Protein AF-A0A6N6KLX8-F1 (afdb_monomer_lite)

Foldseek 3Di:
DDDDPDPPPPPPQDLQADPDLADPCLLVLADQDDLDDPDDDPVNLVSLVVSVVVLVVRVVVSVVDPLSVLCVLQLNDHFLRLLLNLVSLLSLLSCCVPPVSSVVVCCVVPVPCSVCSLVSSLSSLVSSVVSQVVCVVRPVVRVVVSQVSNNDHNVVSVVSNQVSCVVVVQADPVGDGPDDDDHGDDRDPDDDDDPVVLLVVLVVLLVPFLLDPVLVVLLVVLLVLLVVCVVLLVVLVVLLVVPLVVLVVLLVLLVVLLVLLVVLLVLLVVLLVDDDLQDQPCLSVLSVVLNVLSVVLNVLSVVLNVLSVVLNVLSVVLNVLSVVLVVLSVVLNVLSVVLVVLSVVLVVLSVVLVVCSPPCCSVCVVVSVVSSVVSNVSSVVSVVSSVVSSVSSVVSVVSSVVSVVSSVVSVVSSVVSVVSSVVSSVSSVVSNVSSVVSVVVSVVVVVLSVVLVVLLVVLVVQDDPCVLCVLLVVLVVVLVVLLVVFDQLVVLVCVVVVLVVVVVPDDDPLVVVVVVPPPPPPPPPDDDDDDDDCCPSLVSLVVLLVVLQVVLVVCCVSVVDRDPLSVLSVVLNVLSVVLSVVSVVLVVLSVVLVVLVVVLVVLSVVLVVCSVNSNHNSVVSVVSSVVSVVSSVVSVVSSPNPDCVVSSVSSVVSVVSSVVSVVVVVVVVVVVVVVVVVVVVVVVVVVVCVVVVVPPPPDDDDDDDDDDDDDDDDDDDDDDDDDDDDWDDADDDDDDDDDPDDDDFWDWGQTPPPRDIDIGGDDPDDDDDDPVRCCVVCVVVVVVVVVVVVVVVVVVVD

Structure (mmCIF, N/CA/C/O backbone):
data_AF-A0A6N6KLX8-F1
#
_entry.id   AF-A0A6N6KLX8-F1
#
loop_
_atom_site.group_PDB
_atom_site.id
_atom_site.type_symbol
_atom_site.label_atom_id
_atom_site.label_alt_id
_atom_site.label_comp_id
_atom_site.label_asym_id
_atom_site.label_entity_id
_atom_site.label_seq_id
_atom_site.pdbx_PDB_ins_code
_atom_site.Cartn_x
_atom_site.Cartn_y
_atom_site.Cartn_z
_atom_site.occupancy
_atom_site.B_iso_or_equiv
_atom_site.auth_seq_id
_atom_site.auth_comp_id
_atom_site.auth_asym_id
_atom_site.auth_atom_id
_atom_site.pdbx_PDB_model_num
ATOM 1 N N . MET A 1 1 ? 15.574 -6.626 -113.806 1.00 33.44 1 MET A N 1
ATOM 2 C CA . MET A 1 1 ? 14.851 -5.341 -113.652 1.00 33.44 1 MET A CA 1
ATOM 3 C C . MET A 1 1 ? 14.482 -5.255 -112.175 1.00 33.44 1 MET A C 1
ATOM 5 O O . MET A 1 1 ? 14.110 -6.284 -111.633 1.00 33.44 1 MET A O 1
ATOM 9 N N . PHE A 1 2 ? 14.868 -4.216 -111.428 1.00 33.41 2 PHE A N 1
ATOM 10 C CA . PHE A 1 2 ? 14.280 -2.860 -111.437 1.00 33.41 2 PHE A CA 1
ATOM 11 C C . PHE A 1 2 ? 12.757 -2.909 -111.191 1.00 33.41 2 PHE A C 1
ATOM 13 O O . PHE A 1 2 ? 12.073 -3.645 -111.890 1.00 33.41 2 PHE A O 1
ATOM 20 N N . VAL A 1 3 ? 12.183 -2.173 -110.231 1.00 31.47 3 VAL A N 1
ATOM 21 C CA . VAL A 1 3 ? 12.677 -0.958 -109.539 1.00 31.47 3 VAL A CA 1
ATOM 22 C C . VAL A 1 3 ? 12.685 -1.122 -108.010 1.00 31.47 3 VAL A C 1
ATOM 24 O O . VAL A 1 3 ? 11.775 -1.721 -107.448 1.00 31.47 3 VAL A O 1
ATOM 27 N N . ALA A 1 4 ? 13.682 -0.538 -107.336 1.00 34.62 4 ALA A N 1
ATOM 28 C CA . ALA A 1 4 ? 13.667 -0.325 -105.888 1.00 34.62 4 ALA A CA 1
ATOM 29 C C . ALA A 1 4 ? 13.266 1.128 -105.578 1.00 34.62 4 ALA A C 1
ATOM 31 O O . ALA A 1 4 ? 14.015 2.054 -105.889 1.00 34.62 4 ALA A O 1
ATOM 32 N N . SER A 1 5 ? 12.108 1.331 -104.949 1.00 30.12 5 SER A N 1
ATOM 33 C CA . SER A 1 5 ? 11.655 2.654 -104.495 1.00 30.12 5 SER A CA 1
ATOM 34 C C . SER A 1 5 ? 12.191 2.957 -103.095 1.00 30.12 5 SER A C 1
ATOM 36 O O . SER A 1 5 ? 11.465 2.869 -102.106 1.00 30.12 5 SER A O 1
ATOM 38 N N . ILE A 1 6 ? 13.480 3.294 -103.002 1.00 35.59 6 ILE A N 1
ATOM 39 C CA . ILE A 1 6 ? 14.087 3.753 -101.746 1.00 35.59 6 ILE A CA 1
ATOM 40 C C . ILE A 1 6 ? 13.623 5.188 -101.474 1.00 35.59 6 ILE A C 1
ATOM 42 O O . ILE A 1 6 ? 14.189 6.146 -101.999 1.00 35.59 6 ILE A O 1
ATOM 46 N N . VAL A 1 7 ? 12.608 5.345 -100.623 1.00 30.52 7 VAL A N 1
ATOM 47 C CA . VAL A 1 7 ? 12.273 6.650 -100.040 1.00 30.52 7 VAL A CA 1
ATOM 48 C C . VAL A 1 7 ? 13.246 6.919 -98.893 1.00 30.52 7 VAL A C 1
ATOM 50 O O . VAL A 1 7 ? 12.997 6.554 -97.745 1.00 30.52 7 VAL A O 1
ATOM 53 N N . PHE A 1 8 ? 14.373 7.560 -99.207 1.00 33.09 8 PHE A N 1
ATOM 54 C CA . PHE A 1 8 ? 15.234 8.167 -98.194 1.00 33.09 8 PHE A CA 1
ATOM 55 C C . PHE A 1 8 ? 14.492 9.340 -97.542 1.00 33.09 8 PHE A C 1
ATOM 57 O O . PHE A 1 8 ? 14.552 10.472 -98.021 1.00 33.09 8 PHE A O 1
ATOM 64 N N . SER A 1 9 ? 13.818 9.088 -96.420 1.00 27.81 9 SER A N 1
ATOM 65 C CA . SER A 1 9 ? 13.499 10.166 -95.487 1.00 27.81 9 SER A CA 1
ATOM 66 C C . SER A 1 9 ? 14.767 10.496 -94.704 1.00 27.81 9 SER A C 1
ATOM 68 O O . SER A 1 9 ? 15.123 9.807 -93.749 1.00 27.81 9 SER A O 1
ATOM 70 N N . GLN A 1 10 ? 15.495 11.525 -95.143 1.00 34.09 10 GLN A N 1
ATOM 71 C CA . GLN A 1 10 ? 16.593 12.099 -94.366 1.00 34.09 10 GLN A CA 1
ATOM 72 C C . GLN A 1 10 ? 16.021 12.924 -93.205 1.00 34.09 10 GLN A C 1
ATOM 74 O O . GLN A 1 10 ? 16.078 14.153 -93.210 1.00 34.09 10 GLN A O 1
ATOM 79 N N . THR A 1 11 ? 15.480 12.253 -92.186 1.00 36.38 11 THR A N 1
ATOM 80 C CA . THR A 1 11 ? 15.230 12.893 -90.892 1.00 36.38 11 THR A CA 1
ATOM 81 C C . THR A 1 11 ? 16.571 13.166 -90.222 1.00 36.38 11 THR A C 1
ATOM 83 O O . THR A 1 11 ? 17.059 12.372 -89.418 1.00 36.38 11 THR A O 1
ATOM 86 N N . SER A 1 12 ? 17.169 14.305 -90.569 1.00 38.12 12 SER A N 1
ATOM 87 C CA . SER A 1 12 ? 18.155 14.981 -89.733 1.00 38.12 12 SER A CA 1
ATOM 88 C C . SER A 1 12 ? 17.468 15.344 -88.417 1.00 38.12 12 SER A C 1
ATOM 90 O O . SER A 1 12 ? 16.895 16.426 -88.293 1.00 38.12 12 SER A O 1
ATOM 92 N N . THR A 1 13 ? 17.460 14.417 -87.459 1.00 53.91 13 THR A N 1
ATOM 93 C CA . THR A 1 13 ? 16.904 14.637 -86.126 1.00 53.91 13 THR A CA 1
ATOM 94 C C . THR A 1 13 ? 17.774 15.646 -85.396 1.00 53.91 13 THR A C 1
ATOM 96 O O . THR A 1 13 ? 18.815 15.300 -84.833 1.00 53.91 13 THR A O 1
ATOM 99 N N . ASP A 1 14 ? 17.325 16.902 -85.428 1.00 67.06 14 ASP A N 1
ATOM 100 C CA . ASP A 1 14 ? 17.803 17.981 -84.567 1.00 67.06 14 ASP A CA 1
ATOM 101 C C . ASP A 1 14 ? 18.065 17.429 -83.150 1.00 67.06 14 ASP A C 1
ATOM 103 O O . ASP A 1 14 ? 17.199 16.715 -82.633 1.00 67.06 14 ASP A O 1
ATOM 107 N N . PRO A 1 15 ? 19.224 17.704 -82.519 1.00 70.75 15 PRO A N 1
ATOM 108 C CA . PRO A 1 15 ? 19.523 17.259 -81.156 1.00 70.75 15 PRO A CA 1
ATOM 109 C C . PRO A 1 15 ? 18.403 17.532 -80.137 1.00 70.75 15 PRO A C 1
ATOM 111 O O . PRO A 1 15 ? 18.178 16.722 -79.244 1.00 70.75 15 PRO A O 1
ATOM 114 N N . ILE A 1 16 ? 17.636 18.614 -80.310 1.00 78.88 16 ILE A N 1
ATOM 115 C CA . ILE A 1 16 ? 16.476 18.975 -79.473 1.00 78.88 16 ILE A CA 1
ATOM 116 C C . ILE A 1 16 ? 15.359 17.913 -79.535 1.00 78.88 16 ILE A C 1
ATOM 118 O O . ILE A 1 16 ? 14.554 17.797 -78.612 1.00 78.88 16 ILE A O 1
ATOM 122 N N . CYS A 1 17 ? 15.322 17.124 -80.605 1.00 78.69 17 CYS A N 1
ATOM 123 C CA . CYS A 1 17 ? 14.313 16.120 -80.930 1.00 78.69 17 CYS A CA 1
ATOM 124 C C . CYS A 1 17 ? 14.834 14.676 -80.785 1.00 78.69 17 CYS A C 1
ATOM 126 O O . CYS A 1 17 ? 14.275 13.744 -81.373 1.00 78.69 17 CYS A O 1
ATOM 128 N N . GLN A 1 18 ? 15.927 14.472 -80.043 1.00 80.06 18 GLN A N 1
ATOM 129 C CA . GLN A 1 18 ? 16.468 13.147 -79.737 1.00 80.06 18 GLN A CA 1
ATOM 130 C C . GLN A 1 18 ? 15.997 12.692 -78.348 1.00 80.06 18 GLN A C 1
ATOM 132 O O . GLN A 1 18 ? 16.170 13.398 -77.358 1.00 80.06 18 GLN A O 1
ATOM 137 N N . GLU A 1 19 ? 15.396 11.502 -78.267 1.00 78.94 19 GLU A N 1
ATOM 138 C CA . GLU A 1 19 ? 15.151 10.829 -76.985 1.00 78.94 19 GLU A CA 1
ATOM 139 C C . GLU A 1 19 ? 16.446 10.171 -76.491 1.00 78.94 19 GLU A C 1
ATOM 141 O O . GLU A 1 19 ? 17.202 9.611 -77.286 1.00 78.94 19 GLU A O 1
ATOM 146 N N . GLY A 1 20 ? 16.676 10.192 -75.178 1.00 71.06 20 GLY A N 1
ATOM 147 C CA . GLY A 1 20 ? 17.840 9.560 -74.541 1.00 71.06 20 GLY A CA 1
ATOM 148 C C . GLY A 1 20 ? 18.471 10.396 -73.428 1.00 71.06 20 GLY A C 1
ATOM 149 O O . GLY A 1 20 ? 19.052 9.833 -72.505 1.00 71.06 20 GLY A O 1
ATOM 150 N N . ASP A 1 21 ? 18.293 11.720 -73.462 1.00 84.69 21 ASP A N 1
ATOM 151 C CA . ASP A 1 21 ? 18.719 12.613 -72.376 1.00 84.69 21 ASP A CA 1
ATOM 152 C C . ASP A 1 21 ? 17.914 12.376 -71.081 1.00 84.69 21 ASP A C 1
ATOM 154 O O . ASP A 1 21 ? 18.454 12.516 -69.989 1.00 84.69 21 ASP A O 1
ATOM 158 N N . CYS A 1 22 ? 16.642 11.974 -71.166 1.00 88.19 22 CYS A N 1
ATOM 159 C CA . CYS A 1 22 ? 15.821 11.609 -70.006 1.00 88.19 22 CYS A CA 1
ATOM 160 C C . CYS A 1 22 ? 15.142 10.244 -70.227 1.00 88.19 22 CYS A C 1
ATOM 162 O O . CYS A 1 22 ? 14.790 9.930 -71.367 1.00 88.19 22 CYS A O 1
ATOM 164 N N . PRO A 1 23 ? 14.936 9.439 -69.165 1.00 88.19 23 PRO A N 1
ATOM 165 C CA . PRO A 1 23 ? 14.336 8.110 -69.256 1.00 88.19 23 PRO A CA 1
ATOM 166 C C . PRO A 1 23 ? 12.872 8.177 -69.700 1.00 88.19 23 PRO A C 1
ATOM 168 O O . PRO A 1 23 ? 12.104 9.010 -69.216 1.00 88.19 23 PRO A O 1
ATOM 171 N N . VAL A 1 24 ? 12.469 7.263 -70.584 1.00 84.81 24 VAL A N 1
ATOM 172 C CA . VAL A 1 24 ? 11.087 7.159 -71.093 1.00 84.81 24 VAL A CA 1
ATOM 173 C C . VAL A 1 24 ? 10.108 6.692 -70.010 1.00 84.81 24 VAL A C 1
ATOM 175 O O . VAL A 1 24 ? 8.910 6.966 -70.074 1.00 84.81 24 VAL A O 1
ATOM 178 N N . GLU A 1 25 ? 10.638 6.049 -68.972 1.00 87.50 25 GLU A N 1
ATOM 179 C CA . GLU A 1 25 ? 9.971 5.598 -67.753 1.00 87.50 25 GLU A CA 1
ATOM 180 C C . GLU A 1 25 ? 9.259 6.744 -67.021 1.00 87.50 25 GLU A C 1
ATOM 182 O O . GLU A 1 25 ? 8.308 6.509 -66.278 1.00 87.50 25 GLU A O 1
ATOM 187 N N . ILE A 1 26 ? 9.652 7.996 -67.268 1.00 86.62 26 ILE A N 1
ATOM 188 C CA . ILE A 1 26 ? 9.021 9.179 -66.680 1.00 86.62 26 ILE A CA 1
ATOM 189 C C . ILE A 1 26 ? 7.566 9.392 -67.137 1.00 86.62 26 ILE A C 1
ATOM 191 O O . ILE A 1 26 ? 6.784 10.044 -66.445 1.00 86.62 26 ILE A O 1
ATOM 195 N N . PHE A 1 27 ? 7.161 8.786 -68.259 1.00 86.44 27 PHE A N 1
ATOM 196 C CA . PHE A 1 27 ? 5.758 8.727 -68.686 1.00 86.44 27 PHE A CA 1
ATOM 197 C C . PHE A 1 27 ? 4.909 7.727 -67.878 1.00 86.44 27 PHE A C 1
ATOM 199 O O . PHE A 1 27 ? 3.685 7.747 -67.990 1.00 86.44 27 PHE A O 1
ATOM 206 N N . ASN A 1 28 ? 5.519 6.891 -67.030 1.00 87.00 28 ASN A N 1
ATOM 207 C CA . ASN A 1 28 ? 4.779 6.054 -66.079 1.00 87.00 28 ASN A CA 1
ATOM 208 C C . ASN A 1 28 ? 4.235 6.875 -64.894 1.00 87.00 28 ASN A C 1
ATOM 210 O O . ASN A 1 28 ? 3.277 6.448 -64.248 1.00 87.00 28 ASN A O 1
ATOM 214 N N . ILE A 1 29 ? 4.801 8.062 -64.630 1.00 86.81 29 ILE A N 1
ATOM 215 C CA . ILE A 1 29 ? 4.322 8.998 -63.605 1.00 86.81 29 ILE A CA 1
ATOM 216 C C . ILE A 1 29 ? 3.073 9.717 -64.133 1.00 86.81 29 ILE A C 1
ATOM 218 O O . ILE A 1 29 ? 3.137 10.787 -64.754 1.00 86.81 29 ILE A O 1
ATOM 222 N N . LYS A 1 30 ? 1.919 9.085 -63.900 1.00 78.38 30 LYS A N 1
ATOM 223 C CA . LYS A 1 30 ? 0.593 9.611 -64.235 1.00 78.38 30 LYS A CA 1
ATOM 224 C C . LYS A 1 30 ? 0.195 10.678 -63.224 1.00 78.38 30 LYS A C 1
ATOM 226 O O . LYS A 1 30 ? -0.088 10.370 -62.073 1.00 78.38 30 LYS A O 1
ATOM 231 N N . LEU A 1 31 ? 0.148 11.920 -63.689 1.00 79.56 31 LEU A N 1
ATOM 232 C CA . LEU A 1 31 ? -0.291 13.077 -62.920 1.00 79.56 31 LEU A CA 1
ATOM 233 C C . LEU A 1 31 ? -1.295 13.818 -63.806 1.00 79.56 31 LEU A C 1
ATOM 235 O O . LEU A 1 31 ? -0.913 14.616 -64.658 1.00 79.56 31 LEU A O 1
ATOM 239 N N . ASN A 1 32 ? -2.565 13.425 -63.687 1.00 66.69 32 ASN A N 1
ATOM 240 C CA . ASN A 1 32 ? -3.643 13.780 -64.624 1.00 66.69 32 ASN A CA 1
ATOM 241 C C . ASN A 1 32 ? -4.604 14.844 -64.061 1.00 66.69 32 ASN A C 1
ATOM 243 O O . ASN A 1 32 ? -5.627 15.147 -64.672 1.00 66.69 32 ASN A O 1
ATOM 247 N N . GLU A 1 33 ? -4.325 15.342 -62.862 1.00 70.44 33 GLU A N 1
ATOM 248 C CA . GLU A 1 33 ? -5.213 16.225 -62.115 1.00 70.44 33 GLU A CA 1
ATOM 249 C C . GLU A 1 33 ? -5.101 17.689 -62.577 1.00 70.44 33 GLU A C 1
ATOM 251 O O . GLU A 1 33 ? -4.043 18.105 -63.061 1.00 70.44 33 GLU A O 1
ATOM 256 N N . PRO A 1 34 ? -6.153 18.514 -62.401 1.00 66.31 34 PRO A N 1
ATOM 257 C CA . PRO A 1 34 ? -6.061 19.948 -62.658 1.00 66.31 34 PRO A CA 1
ATOM 258 C C . PRO A 1 34 ? -5.027 20.617 -61.739 1.00 66.31 34 PRO A C 1
ATOM 260 O O . PRO A 1 34 ? -4.861 20.239 -60.579 1.00 66.31 34 PRO A O 1
ATOM 263 N N . ILE A 1 35 ? -4.347 21.646 -62.249 1.00 65.81 35 ILE A N 1
ATOM 264 C CA . ILE A 1 35 ? -3.320 22.395 -61.498 1.00 65.81 35 ILE A CA 1
ATOM 265 C C . ILE A 1 35 ? -3.940 23.263 -60.399 1.00 65.81 35 ILE A C 1
ATOM 267 O O . ILE A 1 35 ? -3.389 23.376 -59.311 1.00 65.81 35 ILE A O 1
ATOM 271 N N . GLN A 1 36 ? -5.109 23.841 -60.667 1.00 68.50 36 GLN A N 1
ATOM 272 C CA . GLN A 1 36 ? -5.925 24.534 -59.675 1.00 68.50 36 GLN A CA 1
ATOM 273 C C . GLN A 1 36 ? -7.191 23.692 -59.437 1.00 68.50 36 GLN A C 1
ATOM 275 O O . GLN A 1 36 ? -8.154 23.833 -60.193 1.00 68.50 36 GLN A O 1
ATOM 280 N N . PRO A 1 37 ? -7.190 22.760 -58.465 1.00 74.00 37 PRO A N 1
ATOM 281 C CA . PRO A 1 37 ? -8.407 22.076 -58.047 1.00 74.00 37 PRO A CA 1
ATOM 282 C C . PRO A 1 37 ? -9.300 23.033 -57.240 1.00 74.00 37 PRO A C 1
ATOM 284 O O . PRO A 1 37 ? -8.802 23.945 -56.581 1.00 74.00 37 PRO A O 1
ATOM 287 N N . GLU A 1 38 ? -10.617 22.808 -57.240 1.00 72.62 38 GLU A N 1
ATOM 288 C CA . GLU A 1 38 ? -11.551 23.601 -56.419 1.00 72.62 38 GLU A CA 1
ATOM 289 C C . GLU A 1 38 ? -11.295 23.418 -54.911 1.00 72.62 38 GLU A C 1
ATOM 291 O O . GLU A 1 38 ? -11.496 24.343 -54.125 1.00 72.62 38 GLU A O 1
ATOM 296 N N . GLN A 1 39 ? -10.814 22.233 -54.512 1.00 77.44 39 GLN A N 1
ATOM 297 C CA . GLN A 1 39 ? -10.342 21.903 -53.166 1.00 77.44 39 GLN A CA 1
ATOM 298 C C . GLN A 1 39 ? -9.177 20.906 -53.252 1.00 77.44 39 GLN A C 1
ATOM 300 O O . GLN A 1 39 ? -9.191 20.006 -54.092 1.00 77.44 39 GLN A O 1
ATOM 305 N N . TYR A 1 40 ? -8.186 21.026 -52.365 1.00 83.81 40 TYR A N 1
ATOM 306 C CA . TYR A 1 40 ? -7.125 20.022 -52.224 1.00 83.81 40 TYR A CA 1
ATOM 307 C C . TYR A 1 40 ? -7.670 18.827 -51.436 1.00 83.81 40 TYR A C 1
ATOM 309 O O . TYR A 1 40 ? -8.051 18.971 -50.275 1.00 83.81 40 TYR A O 1
ATOM 317 N N . THR A 1 41 ? -7.748 17.659 -52.075 1.00 86.69 41 THR A N 1
ATOM 318 C CA . THR A 1 41 ? -8.243 16.421 -51.458 1.00 86.69 41 THR A CA 1
ATOM 319 C C . THR A 1 41 ? -7.088 15.561 -50.945 1.00 86.69 41 THR A C 1
ATOM 321 O O . THR A 1 41 ? -5.984 15.599 -51.486 1.00 86.69 41 THR A O 1
ATOM 324 N N . ALA A 1 42 ? -7.345 14.719 -49.941 1.00 86.62 42 ALA A N 1
ATOM 325 C CA . ALA A 1 42 ? -6.346 13.766 -49.450 1.00 86.62 42 ALA A CA 1
ATOM 326 C C . ALA A 1 42 ? -5.887 12.773 -50.543 1.00 86.62 42 ALA A C 1
ATOM 328 O O . ALA A 1 42 ? -4.727 12.368 -50.559 1.00 86.62 42 ALA A O 1
ATOM 329 N N . GLU A 1 43 ? -6.777 12.424 -51.482 1.00 87.75 43 GLU A N 1
ATOM 330 C CA . GLU A 1 43 ? -6.465 11.596 -52.656 1.00 87.75 43 GLU A CA 1
ATOM 331 C C . GLU A 1 43 ? -5.445 12.284 -53.577 1.00 87.75 43 GLU A C 1
ATOM 333 O O . GLU A 1 43 ? -4.421 11.682 -53.898 1.00 87.75 43 GLU A O 1
ATOM 338 N N . ARG A 1 44 ? -5.653 13.571 -53.900 1.00 88.19 44 ARG A N 1
ATOM 339 C CA . ARG A 1 44 ? -4.664 14.403 -54.604 1.00 88.19 44 ARG A CA 1
ATOM 340 C C . ARG A 1 44 ? -3.335 14.431 -53.864 1.00 88.19 44 ARG A C 1
ATOM 342 O O . ARG A 1 44 ? -2.293 14.149 -54.454 1.00 88.19 44 ARG A O 1
ATOM 349 N N . THR A 1 45 ? -3.368 14.778 -52.576 1.00 90.00 45 THR A N 1
ATOM 350 C CA . THR A 1 45 ? -2.162 14.878 -51.751 1.00 90.00 45 THR A CA 1
ATOM 351 C C . THR A 1 45 ? -1.362 13.573 -51.822 1.00 90.00 45 THR A C 1
ATOM 353 O O . THR A 1 45 ? -0.145 13.613 -51.983 1.00 90.00 45 THR A O 1
ATOM 356 N N . GLU A 1 46 ? -2.020 12.413 -51.752 1.00 91.38 46 GLU A N 1
ATOM 357 C CA . GLU A 1 46 ? -1.352 11.113 -51.837 1.00 91.38 46 GLU A CA 1
ATOM 358 C C . GLU A 1 46 ? -0.837 10.794 -53.250 1.00 91.38 46 GLU A C 1
ATOM 360 O O . GLU A 1 46 ? 0.318 10.391 -53.391 1.00 91.38 46 GLU A O 1
ATOM 365 N N . ASN A 1 47 ? -1.618 11.061 -54.303 1.00 88.88 47 ASN A N 1
ATOM 366 C CA . ASN A 1 47 ? -1.171 10.916 -55.694 1.00 88.88 47 ASN A CA 1
ATOM 367 C C . ASN A 1 47 ? 0.110 11.725 -55.964 1.00 88.88 47 ASN A C 1
ATOM 369 O O . ASN A 1 47 ? 1.057 11.207 -56.562 1.00 88.88 47 ASN A O 1
ATOM 373 N N . PHE A 1 48 ? 0.181 12.966 -55.469 1.00 91.50 48 PHE A N 1
ATOM 374 C CA . PHE A 1 48 ? 1.371 13.810 -55.581 1.00 91.50 48 PHE A CA 1
ATOM 375 C C . PHE A 1 48 ? 2.565 13.273 -54.775 1.00 91.50 48 PHE A C 1
ATOM 377 O O . PHE A 1 48 ? 3.680 13.304 -55.297 1.00 91.50 48 PHE A O 1
ATOM 384 N N . LYS A 1 49 ? 2.377 12.718 -53.563 1.00 92.62 49 LYS A N 1
ATOM 385 C CA . LYS A 1 49 ? 3.466 12.047 -52.813 1.00 92.62 49 LYS A CA 1
ATOM 386 C C . LYS A 1 49 ? 4.039 10.861 -53.582 1.00 92.62 49 LYS A C 1
ATOM 388 O O . LYS A 1 49 ? 5.252 10.777 -53.763 1.00 92.62 49 LYS A O 1
ATOM 393 N N . GLN A 1 50 ? 3.178 9.959 -54.055 1.00 91.06 50 GLN A N 1
ATOM 394 C CA . GLN A 1 50 ? 3.605 8.748 -54.761 1.00 91.06 50 GLN A CA 1
ATOM 395 C C . GLN A 1 50 ? 4.299 9.098 -56.087 1.00 91.06 50 GLN A C 1
ATOM 397 O O . GLN A 1 50 ? 5.372 8.572 -56.390 1.00 91.06 50 GLN A O 1
ATOM 402 N N . ALA A 1 51 ? 3.753 10.057 -56.842 1.00 90.69 51 ALA A N 1
ATOM 403 C CA . ALA A 1 51 ? 4.386 10.584 -58.047 1.00 90.69 51 ALA A CA 1
ATOM 404 C C . ALA A 1 51 ? 5.748 11.244 -57.753 1.00 90.69 51 ALA A C 1
ATOM 406 O O . ALA A 1 51 ? 6.705 11.035 -58.504 1.00 90.69 51 ALA A O 1
ATOM 407 N N . TYR A 1 52 ? 5.857 12.002 -56.655 1.00 92.50 52 TYR A N 1
ATOM 408 C CA . TYR A 1 52 ? 7.100 12.650 -56.242 1.00 92.50 52 TYR A CA 1
ATOM 409 C C . TYR A 1 52 ? 8.179 11.640 -55.841 1.00 92.50 52 TYR A C 1
ATOM 411 O O . TYR A 1 52 ? 9.318 11.793 -56.270 1.00 92.50 52 TYR A O 1
ATOM 419 N N . LEU A 1 53 ? 7.851 10.589 -55.082 1.00 91.06 53 LEU A N 1
ATOM 420 C CA . LEU A 1 53 ? 8.822 9.565 -54.672 1.00 91.06 53 LEU A CA 1
ATOM 421 C C . LEU A 1 53 ? 9.453 8.853 -55.883 1.00 91.06 53 LEU A C 1
ATOM 423 O O . LEU A 1 53 ? 10.674 8.700 -55.948 1.00 91.06 53 LEU A O 1
ATOM 427 N N . VAL A 1 54 ? 8.645 8.497 -56.889 1.00 90.81 54 VAL A N 1
ATOM 428 C CA . VAL A 1 54 ? 9.149 7.910 -58.146 1.00 90.81 54 VAL A CA 1
ATOM 429 C C . VAL A 1 54 ? 9.990 8.926 -58.932 1.00 90.81 54 VAL A C 1
ATOM 431 O O . VAL A 1 54 ? 11.053 8.582 -59.454 1.00 90.81 54 VAL A O 1
ATOM 434 N N . PHE A 1 55 ? 9.572 10.195 -58.977 1.00 92.25 55 PHE A N 1
ATOM 435 C CA . PHE A 1 55 ? 10.347 11.263 -59.613 1.00 92.25 55 PHE A CA 1
ATOM 436 C C . PHE A 1 55 ? 11.689 11.528 -58.905 1.00 92.25 55 PHE A C 1
ATOM 438 O O . PHE A 1 55 ? 12.702 11.712 -59.576 1.00 92.25 55 PHE A O 1
ATOM 445 N N . ARG A 1 56 ? 11.725 11.496 -57.565 1.00 90.69 56 ARG A N 1
ATOM 446 C CA . ARG A 1 56 ? 12.923 11.678 -56.725 1.00 90.69 56 ARG A CA 1
ATOM 447 C C . ARG A 1 56 ? 13.976 10.614 -57.037 1.00 90.69 56 ARG A C 1
ATOM 449 O O . ARG A 1 56 ? 15.137 10.963 -57.237 1.00 90.69 56 ARG A O 1
ATOM 456 N N . ALA A 1 57 ? 13.566 9.351 -57.178 1.00 88.44 57 ALA A N 1
ATOM 457 C CA . ALA A 1 57 ? 14.451 8.255 -57.578 1.00 88.44 57 ALA A CA 1
ATOM 458 C C . ALA A 1 57 ? 15.043 8.460 -58.989 1.00 88.44 57 ALA A C 1
ATOM 460 O O . ALA A 1 57 ? 16.261 8.400 -59.163 1.00 88.44 57 ALA A O 1
ATOM 461 N N . ILE A 1 58 ? 14.203 8.787 -59.982 1.00 89.44 58 ILE A N 1
ATOM 462 C CA . ILE A 1 58 ? 14.645 9.083 -61.360 1.00 89.44 58 ILE A CA 1
ATOM 463 C C . ILE A 1 58 ? 15.615 10.277 -61.390 1.00 89.44 58 ILE A C 1
ATOM 465 O O . ILE A 1 58 ? 16.655 10.233 -62.052 1.00 89.44 58 ILE A O 1
ATOM 469 N N . LYS A 1 59 ? 15.296 11.345 -60.653 1.00 89.56 59 LYS A N 1
ATOM 470 C CA . LYS A 1 59 ? 16.122 12.551 -60.545 1.00 89.56 59 LYS A CA 1
ATOM 471 C C . LYS A 1 59 ? 17.477 12.260 -59.898 1.00 89.56 59 LYS A C 1
ATOM 473 O O . LYS A 1 59 ? 18.483 12.748 -60.405 1.00 89.56 59 LYS A O 1
ATOM 478 N N . ALA A 1 60 ? 17.524 11.451 -58.840 1.00 87.31 60 ALA A N 1
ATOM 479 C CA . ALA A 1 60 ? 18.775 11.053 -58.199 1.00 87.31 60 ALA A CA 1
ATOM 480 C C . ALA A 1 60 ? 19.688 10.284 -59.173 1.00 87.31 60 ALA A C 1
ATOM 482 O O . ALA A 1 60 ? 20.864 10.625 -59.308 1.00 87.31 60 ALA A O 1
ATOM 483 N N . GLU A 1 61 ? 19.146 9.316 -59.923 1.00 87.06 61 GLU A N 1
ATOM 484 C CA . GLU A 1 61 ? 19.911 8.572 -60.934 1.00 87.06 61 GLU A CA 1
ATOM 485 C C . GLU A 1 61 ? 20.459 9.503 -62.032 1.00 87.06 61 GLU A C 1
ATOM 487 O O . GLU A 1 61 ? 21.648 9.453 -62.362 1.00 87.06 61 GLU A O 1
ATOM 492 N N . LEU A 1 62 ? 19.623 10.406 -62.560 1.00 86.62 62 LEU A N 1
ATOM 493 C CA . LEU A 1 62 ? 20.025 11.418 -63.544 1.00 86.62 62 LEU A CA 1
ATOM 494 C C . LEU A 1 62 ? 21.108 12.363 -63.010 1.00 86.62 62 LEU A C 1
ATOM 496 O O . LEU A 1 62 ? 22.070 12.658 -63.718 1.00 86.62 62 LEU A O 1
ATOM 500 N N . GLN A 1 63 ? 21.014 12.784 -61.748 1.00 83.38 63 GLN A N 1
ATOM 501 C CA . GLN A 1 63 ? 22.004 13.653 -61.113 1.00 83.38 63 GLN A CA 1
ATOM 502 C C . GLN A 1 63 ? 23.368 12.978 -60.899 1.00 83.38 63 GLN A C 1
ATOM 504 O O . GLN A 1 63 ? 24.364 13.688 -60.763 1.00 83.38 63 GLN A O 1
ATOM 509 N N . THR A 1 64 ? 23.485 11.645 -60.956 1.00 78.06 64 THR A N 1
ATOM 510 C CA . THR A 1 64 ? 24.814 11.003 -61.021 1.00 78.06 64 THR A CA 1
ATOM 511 C C . THR A 1 64 ? 25.517 11.292 -62.356 1.00 78.06 64 THR A C 1
ATOM 513 O O . THR A 1 64 ? 26.726 11.554 -62.390 1.00 78.06 64 THR A O 1
ATOM 516 N N . LYS A 1 65 ? 24.764 11.335 -63.462 1.00 82.62 65 LYS A N 1
ATOM 517 C CA . LYS A 1 65 ? 25.275 11.411 -64.837 1.00 82.62 65 LYS A CA 1
ATOM 518 C C . LYS A 1 65 ? 25.821 12.817 -65.117 1.00 82.62 65 LYS A C 1
ATOM 520 O O . LYS A 1 65 ? 25.108 13.815 -65.037 1.00 82.62 65 LYS A O 1
ATOM 525 N N . LEU A 1 66 ? 27.122 12.914 -65.402 1.00 76.38 66 LEU A N 1
ATOM 526 C CA . LEU A 1 66 ? 27.806 14.210 -65.528 1.00 76.38 66 LEU A CA 1
ATOM 527 C C . LEU A 1 66 ? 27.417 14.960 -66.813 1.00 76.38 66 LEU A C 1
ATOM 529 O O . LEU A 1 66 ? 27.101 16.140 -66.742 1.00 76.38 66 LEU A O 1
ATOM 533 N N . ASP A 1 67 ? 27.358 14.258 -67.948 1.00 78.19 67 ASP A N 1
ATOM 534 C CA . ASP A 1 67 ? 26.877 14.798 -69.232 1.00 78.19 67 ASP A CA 1
ATOM 535 C C . ASP A 1 67 ? 25.446 15.353 -69.121 1.00 78.19 67 ASP A C 1
ATOM 537 O O . ASP A 1 67 ? 25.161 16.461 -69.574 1.00 78.19 67 ASP A O 1
ATOM 541 N N . TRP A 1 68 ? 24.568 14.634 -68.411 1.00 87.38 68 TRP A N 1
ATOM 542 C CA . TRP A 1 68 ? 23.208 15.094 -68.137 1.00 87.38 68 TRP A CA 1
ATOM 543 C C . TRP A 1 68 ? 23.186 16.398 -67.338 1.00 87.38 68 TRP A C 1
ATOM 545 O O . TRP A 1 68 ? 22.481 17.328 -67.715 1.00 87.38 68 TRP A O 1
ATOM 555 N N . ARG A 1 69 ? 23.988 16.502 -66.268 1.00 83.44 69 ARG A N 1
ATOM 556 C CA . ARG A 1 69 ? 24.108 17.735 -65.470 1.00 83.44 69 ARG A CA 1
ATOM 557 C C . ARG A 1 69 ? 24.640 18.910 -66.290 1.00 83.44 69 ARG A C 1
ATOM 559 O O . ARG A 1 69 ? 24.068 19.996 -66.215 1.00 83.44 69 ARG A O 1
ATOM 566 N N . ASP A 1 70 ? 25.678 18.689 -67.095 1.00 80.88 70 ASP A N 1
ATOM 567 C CA . ASP A 1 70 ? 26.263 19.726 -67.952 1.00 80.88 70 ASP A CA 1
ATOM 568 C C . ASP A 1 70 ? 25.223 20.248 -68.975 1.00 80.88 70 ASP A C 1
ATOM 570 O O . ASP A 1 70 ? 25.063 21.460 -69.139 1.00 80.88 70 ASP A O 1
ATOM 574 N N . LYS A 1 71 ? 24.437 19.356 -69.604 1.00 84.56 71 LYS A N 1
ATOM 575 C CA . LYS A 1 71 ? 23.326 19.721 -70.509 1.00 84.56 71 LYS A CA 1
ATOM 576 C C . LYS A 1 71 ? 22.130 20.359 -69.792 1.00 84.56 71 LYS A C 1
ATOM 578 O O . LYS A 1 71 ? 21.502 21.267 -70.341 1.00 84.56 71 LYS A O 1
ATOM 583 N N . TYR A 1 72 ? 21.794 19.891 -68.588 1.00 87.38 72 TYR A N 1
ATOM 584 C CA . TYR A 1 72 ? 20.710 20.410 -67.747 1.00 87.38 72 TYR A CA 1
ATOM 585 C C . TYR A 1 72 ? 20.971 21.876 -67.389 1.00 87.38 72 TYR A C 1
ATOM 587 O O . TYR A 1 72 ? 20.103 22.724 -67.591 1.00 87.38 72 TYR A O 1
ATOM 595 N N . ASP A 1 73 ? 22.189 22.206 -66.957 1.00 81.94 73 ASP A N 1
ATOM 596 C CA . ASP A 1 73 ? 22.595 23.577 -66.627 1.00 81.94 73 ASP A CA 1
ATOM 597 C C . ASP A 1 73 ? 22.762 24.490 -67.855 1.00 81.94 73 ASP A C 1
ATOM 599 O O . ASP A 1 73 ? 22.566 25.704 -67.750 1.00 81.94 73 ASP A O 1
ATOM 603 N N . ALA A 1 74 ? 23.059 23.926 -69.027 1.00 83.50 74 ALA A N 1
ATOM 604 C CA . ALA A 1 74 ? 23.076 24.647 -70.304 1.00 83.50 74 ALA A CA 1
ATOM 605 C C . ALA A 1 74 ? 21.691 24.764 -70.984 1.00 83.50 74 ALA A C 1
ATOM 607 O O . ALA A 1 74 ? 21.559 25.391 -72.034 1.00 83.50 74 ALA A O 1
ATOM 608 N N . PHE A 1 75 ? 20.648 24.158 -70.402 1.00 85.62 75 PHE A N 1
ATOM 609 C CA . PHE A 1 75 ? 19.271 24.079 -70.921 1.00 85.62 75 PHE A CA 1
ATOM 610 C C . PHE A 1 75 ? 19.188 23.382 -72.305 1.00 85.62 75 PHE A C 1
ATOM 612 O O . PHE A 1 75 ? 18.301 23.664 -73.125 1.00 85.62 75 PHE A O 1
ATOM 619 N N . GLN A 1 76 ? 20.120 22.462 -72.571 1.00 85.12 76 GLN A N 1
ATOM 620 C CA . GLN A 1 76 ? 20.282 21.770 -73.855 1.00 85.12 76 GLN A CA 1
ATOM 621 C C . GLN A 1 76 ? 19.590 20.403 -73.935 1.00 85.12 76 GLN A C 1
ATOM 623 O O . GLN A 1 76 ? 19.507 19.867 -75.034 1.00 85.12 76 GLN A O 1
ATOM 628 N N . LEU A 1 77 ? 19.051 19.875 -72.826 1.00 88.19 77 LEU A N 1
ATOM 629 C CA . LEU A 1 77 ? 18.322 18.597 -72.831 1.00 88.19 77 LEU A CA 1
ATOM 630 C C . LEU A 1 77 ? 17.184 18.578 -73.869 1.00 88.19 77 LEU A C 1
ATOM 632 O O . LEU A 1 77 ? 16.346 19.491 -73.877 1.00 88.19 77 LEU A O 1
ATOM 636 N N . GLY A 1 78 ? 17.157 17.532 -74.698 1.00 88.00 78 GLY A N 1
ATOM 637 C CA . GLY A 1 78 ? 16.173 17.312 -75.765 1.00 88.00 78 GLY A CA 1
ATOM 638 C C . GLY A 1 78 ? 15.115 16.238 -75.466 1.00 88.00 78 GLY A C 1
ATOM 639 O O . GLY A 1 78 ? 15.156 15.549 -74.448 1.00 88.00 78 GLY A O 1
ATOM 640 N N . GLY A 1 79 ? 14.155 16.093 -76.381 1.00 89.56 79 GLY A N 1
ATOM 641 C CA . GLY A 1 79 ? 13.163 15.014 -76.391 1.00 89.56 79 GLY A CA 1
ATOM 642 C C . GLY A 1 79 ? 11.912 15.245 -75.532 1.00 89.56 79 GLY A C 1
ATOM 643 O O . GLY A 1 79 ? 11.878 16.034 -74.580 1.00 89.56 79 GLY A O 1
ATOM 644 N N . ALA A 1 80 ? 10.855 14.501 -75.858 1.00 87.88 80 ALA A N 1
ATOM 645 C CA . ALA A 1 80 ? 9.585 14.496 -75.142 1.00 87.88 80 ALA A CA 1
ATOM 646 C C . ALA A 1 80 ? 9.745 14.005 -73.697 1.00 87.88 80 ALA A C 1
ATOM 648 O O . ALA A 1 80 ? 9.047 14.499 -72.809 1.00 87.88 80 ALA A O 1
ATOM 649 N N . SER A 1 81 ? 10.677 13.081 -73.435 1.00 89.69 81 SER A N 1
ATOM 650 C CA . SER A 1 81 ? 10.948 12.591 -72.076 1.00 89.69 81 SER A CA 1
ATOM 651 C C . SER A 1 81 ? 11.521 13.691 -71.173 1.00 89.69 81 SER A C 1
ATOM 653 O O . SER A 1 81 ? 11.115 13.804 -70.017 1.00 89.69 81 SER A O 1
ATOM 655 N N . CYS A 1 82 ? 12.387 14.577 -71.687 1.00 91.19 82 CYS A N 1
ATOM 656 C CA . CYS A 1 82 ? 12.857 15.729 -70.908 1.00 91.19 82 CYS A CA 1
ATOM 657 C C . CYS A 1 82 ? 11.818 16.852 -70.819 1.00 91.19 82 CYS A C 1
ATOM 659 O O . CYS A 1 82 ? 11.725 17.509 -69.782 1.00 91.19 82 CYS A O 1
ATOM 661 N N . LEU A 1 83 ? 10.968 17.037 -71.836 1.00 89.62 83 LEU A N 1
ATOM 662 C CA . LEU A 1 83 ? 9.809 17.925 -71.708 1.00 89.62 83 LEU A CA 1
ATOM 663 C C . LEU A 1 83 ? 8.879 17.454 -70.575 1.00 89.62 83 LEU A C 1
ATOM 665 O O . LEU A 1 83 ? 8.439 18.270 -69.766 1.00 89.62 83 LEU A O 1
ATOM 669 N N . ARG A 1 84 ? 8.661 16.136 -70.451 1.00 88.75 84 ARG A N 1
ATOM 670 C CA . ARG A 1 84 ? 7.905 15.532 -69.345 1.00 88.75 84 ARG A CA 1
ATOM 671 C C . ARG A 1 84 ? 8.612 15.656 -67.990 1.00 88.75 84 ARG A C 1
ATOM 673 O O . ARG A 1 84 ? 7.941 15.934 -66.999 1.00 88.75 84 ARG A O 1
ATOM 680 N N . TYR A 1 85 ? 9.939 15.512 -67.941 1.00 91.62 85 TYR A N 1
ATOM 681 C CA . TYR A 1 85 ? 10.731 15.769 -66.730 1.00 91.62 85 TYR A CA 1
ATOM 682 C C . TYR A 1 85 ? 10.470 17.181 -66.189 1.00 91.62 85 TYR A C 1
ATOM 684 O O . TYR A 1 85 ? 10.109 17.349 -65.023 1.00 91.62 85 TYR A O 1
ATOM 692 N N . TYR A 1 86 ? 10.591 18.194 -67.051 1.00 91.62 86 TYR A N 1
ATOM 693 C CA . TYR A 1 86 ? 10.425 19.586 -66.644 1.00 91.62 86 TYR A CA 1
ATOM 694 C C . TYR A 1 86 ? 8.986 19.921 -66.215 1.00 91.62 86 TYR A C 1
ATOM 696 O O . TYR A 1 86 ? 8.809 20.689 -65.271 1.00 91.62 86 TYR A O 1
ATOM 704 N N . GLN A 1 87 ? 7.970 19.325 -66.856 1.00 88.56 87 GLN A N 1
ATOM 705 C CA . GLN A 1 87 ? 6.564 19.436 -66.432 1.00 88.56 87 GLN A CA 1
ATOM 706 C C . GLN A 1 87 ? 6.338 18.901 -65.011 1.00 88.56 87 GLN A C 1
ATOM 708 O O . GLN A 1 87 ? 5.667 19.546 -64.215 1.00 88.56 87 GLN A O 1
ATOM 713 N N . LEU A 1 88 ? 6.883 17.725 -64.686 1.00 90.19 88 LEU A N 1
ATOM 714 C CA . LEU A 1 88 ? 6.689 17.108 -63.371 1.00 90.19 88 LEU A CA 1
ATOM 715 C C . LEU A 1 88 ? 7.369 17.907 -62.257 1.00 90.19 88 LEU A C 1
ATOM 717 O O . LEU A 1 88 ? 6.744 18.188 -61.241 1.00 90.19 88 LEU A O 1
ATOM 721 N N . GLU A 1 89 ? 8.620 18.331 -62.454 1.00 91.44 89 GLU A N 1
ATOM 722 C CA . GLU A 1 89 ? 9.330 19.137 -61.451 1.00 91.44 89 GLU A CA 1
ATOM 723 C C . GLU A 1 89 ? 8.660 20.500 -61.215 1.00 91.44 89 GLU A C 1
ATOM 725 O O . GLU A 1 89 ? 8.627 20.998 -60.090 1.00 91.44 89 GLU A O 1
ATOM 730 N N . SER A 1 90 ? 8.088 21.076 -62.274 1.00 91.19 90 SER A N 1
ATOM 731 C CA . SER A 1 90 ? 7.257 22.276 -62.214 1.00 91.19 90 SER A CA 1
ATOM 732 C C . SER A 1 90 ? 5.998 22.060 -61.365 1.00 91.19 90 SER A C 1
ATOM 734 O O . SER A 1 90 ? 5.775 22.803 -60.405 1.00 91.19 90 SER A O 1
ATOM 736 N N . ALA A 1 91 ? 5.248 20.987 -61.638 1.00 89.88 91 ALA A N 1
ATOM 737 C CA . ALA A 1 91 ? 4.031 20.632 -60.913 1.00 89.88 91 ALA A CA 1
ATOM 738 C C . ALA A 1 91 ? 4.288 20.333 -59.428 1.00 89.88 91 ALA A C 1
ATOM 740 O O . ALA A 1 91 ? 3.533 20.794 -58.576 1.00 89.88 91 ALA A O 1
ATOM 741 N N . PHE A 1 92 ? 5.378 19.633 -59.081 1.00 92.12 92 PHE A N 1
ATOM 742 C CA . PHE A 1 92 ? 5.754 19.422 -57.675 1.00 92.12 92 PHE A CA 1
ATOM 743 C C . PHE A 1 92 ? 6.150 20.730 -56.978 1.00 92.12 92 PHE A C 1
ATOM 745 O O . PHE A 1 92 ? 5.801 20.931 -55.816 1.00 92.12 92 PHE A O 1
ATOM 752 N N . GLY A 1 93 ? 6.829 21.645 -57.679 1.00 91.94 93 GLY A N 1
ATOM 753 C CA . GLY A 1 93 ? 7.127 22.981 -57.161 1.00 91.94 93 GLY A CA 1
ATOM 754 C C . GLY A 1 93 ? 5.869 23.816 -56.898 1.00 91.94 93 GLY A C 1
ATOM 755 O O . GLY A 1 93 ? 5.803 24.516 -55.886 1.00 91.94 93 GLY A O 1
ATOM 756 N N . HIS A 1 94 ? 4.867 23.729 -57.780 1.00 90.69 94 HIS A N 1
ATOM 757 C CA . HIS A 1 94 ? 3.579 24.419 -57.633 1.00 90.69 94 HIS A CA 1
ATOM 758 C C . HIS A 1 94 ? 2.720 23.810 -56.518 1.00 90.69 94 HIS A C 1
ATOM 760 O O . HIS A 1 94 ? 2.265 24.545 -55.644 1.00 90.69 94 HIS A O 1
ATOM 766 N N . GLU A 1 95 ? 2.600 22.483 -56.451 1.00 91.19 95 GLU A N 1
ATOM 767 C CA . GLU A 1 95 ? 1.875 21.804 -55.369 1.00 91.19 95 GLU A CA 1
ATOM 768 C C . GLU A 1 95 ? 2.518 22.094 -54.001 1.00 91.19 95 GLU A C 1
ATOM 770 O O . GLU A 1 95 ? 1.814 22.416 -53.048 1.00 91.19 95 GLU A O 1
ATOM 775 N N . PHE A 1 96 ? 3.854 22.096 -53.898 1.00 93.38 96 PHE A N 1
ATOM 776 C CA . PHE A 1 96 ? 4.583 22.463 -52.671 1.00 93.38 96 PHE A CA 1
ATOM 777 C C . PHE A 1 96 ? 4.323 23.912 -52.213 1.00 93.38 96 PHE A C 1
ATOM 779 O O . PHE A 1 96 ? 4.385 24.211 -51.019 1.00 93.38 96 PHE A O 1
ATOM 786 N N . LEU A 1 97 ? 4.008 24.822 -53.140 1.00 90.50 97 LEU A N 1
ATOM 787 C CA . LEU A 1 97 ? 3.632 26.204 -52.826 1.00 90.50 97 LEU A CA 1
ATOM 788 C C . LEU A 1 97 ? 2.178 26.326 -52.320 1.00 90.50 97 LEU A C 1
ATOM 790 O O . LEU A 1 97 ? 1.858 27.304 -51.643 1.00 90.50 97 LEU A O 1
ATOM 794 N N . LYS A 1 98 ? 1.293 25.378 -52.660 1.00 89.44 98 LYS A N 1
ATOM 795 C CA . LYS A 1 98 ? -0.168 25.518 -52.500 1.00 89.44 98 LYS A CA 1
ATOM 796 C C . LYS A 1 98 ? -0.817 24.532 -51.533 1.00 89.44 98 LYS A C 1
ATOM 798 O O . LYS A 1 98 ? -1.798 24.899 -50.892 1.00 89.44 98 LYS A O 1
ATOM 803 N N . ASN A 1 99 ? -0.289 23.318 -51.425 1.00 91.25 99 ASN A N 1
ATOM 804 C CA . ASN A 1 99 ? -0.823 22.227 -50.618 1.00 91.25 99 ASN A CA 1
ATOM 805 C C . ASN A 1 99 ? 0.015 22.064 -49.331 1.00 91.25 99 ASN A C 1
ATOM 807 O O . ASN A 1 99 ? 1.144 21.564 -49.398 1.00 91.25 99 ASN A O 1
ATOM 811 N N . PRO A 1 100 ? -0.504 22.456 -48.148 1.00 91.56 100 PRO A N 1
ATOM 812 C CA . PRO A 1 100 ? 0.246 22.377 -46.895 1.00 91.56 100 PRO A CA 1
ATOM 813 C C . PRO A 1 100 ? 0.612 20.948 -46.476 1.00 91.56 100 PRO A C 1
ATOM 815 O O . PRO A 1 100 ? 1.646 20.753 -45.843 1.00 91.56 100 PRO A O 1
ATOM 818 N N . GLU A 1 101 ? -0.198 19.945 -46.830 1.00 92.44 101 GLU A N 1
ATOM 819 C CA . GLU A 1 101 ? 0.063 18.545 -46.478 1.00 92.44 101 GLU A CA 1
ATOM 820 C C . GLU A 1 101 ? 1.179 17.946 -47.337 1.00 92.44 101 GLU A C 1
ATOM 822 O O . GLU A 1 101 ? 2.073 17.275 -46.817 1.00 92.44 101 GLU A O 1
ATOM 827 N N . PHE A 1 102 ? 1.162 18.220 -48.647 1.00 93.44 102 PHE A N 1
ATOM 828 C CA . PHE A 1 102 ? 2.256 17.836 -49.539 1.00 93.44 102 PHE A CA 1
ATOM 829 C C . PHE A 1 102 ? 3.548 18.559 -49.138 1.00 93.44 102 PHE A C 1
ATOM 831 O O . PHE A 1 102 ? 4.591 17.922 -49.004 1.00 93.44 102 PHE A O 1
ATOM 838 N N . LYS A 1 103 ? 3.473 19.860 -48.826 1.00 94.56 103 LYS A N 1
ATOM 839 C CA . LYS A 1 103 ? 4.607 20.620 -48.291 1.00 94.56 103 LYS A CA 1
ATOM 840 C C . LYS A 1 103 ? 5.193 19.986 -47.020 1.00 94.56 103 LYS A C 1
ATOM 842 O O . LYS A 1 103 ? 6.395 19.735 -46.979 1.00 94.56 103 LYS A O 1
ATOM 847 N N . ALA A 1 104 ? 4.363 19.687 -46.019 1.00 93.50 104 ALA A N 1
ATOM 848 C CA . ALA A 1 104 ? 4.807 19.096 -44.753 1.00 93.50 104 ALA A CA 1
ATOM 849 C C . ALA A 1 104 ? 5.381 17.674 -44.915 1.00 93.50 104 ALA A C 1
ATOM 851 O O . ALA A 1 104 ? 6.260 17.270 -44.154 1.00 93.50 104 ALA A O 1
ATOM 852 N N . PHE A 1 105 ? 4.921 16.917 -45.918 1.00 95.06 105 PHE A N 1
ATOM 853 C CA . PHE A 1 105 ? 5.546 15.655 -46.313 1.00 95.06 105 PHE A CA 1
ATOM 854 C C . PHE A 1 105 ? 6.960 15.880 -46.871 1.00 95.06 105 PHE A C 1
ATOM 856 O O . PHE A 1 105 ? 7.904 15.260 -46.386 1.00 95.06 105 PHE A O 1
ATOM 863 N N . ILE A 1 106 ? 7.131 16.804 -47.823 1.00 91.75 106 ILE A N 1
ATOM 864 C CA . ILE A 1 106 ? 8.437 17.112 -48.431 1.00 91.75 106 ILE A CA 1
ATOM 865 C C . ILE A 1 106 ? 9.426 17.671 -47.394 1.00 91.75 106 ILE A C 1
ATOM 867 O O . ILE A 1 106 ? 10.573 17.241 -47.359 1.00 91.75 106 ILE A O 1
ATOM 871 N N . GLU A 1 107 ? 8.992 18.566 -46.500 1.00 92.69 107 GLU A N 1
ATOM 872 C CA . GLU A 1 107 ? 9.831 19.111 -45.414 1.00 92.69 107 GLU A CA 1
ATOM 873 C C . GLU A 1 107 ? 10.290 18.045 -44.395 1.00 92.69 107 GLU A C 1
ATOM 875 O O . GLU A 1 107 ? 11.248 18.282 -43.660 1.00 92.69 107 GLU A O 1
ATOM 880 N N . LYS A 1 108 ? 9.648 16.867 -44.374 1.00 90.94 108 LYS A N 1
ATOM 881 C CA . LYS A 1 108 ? 10.015 15.715 -43.536 1.00 90.94 108 LYS A CA 1
ATOM 882 C C . LYS A 1 108 ? 10.843 14.657 -44.282 1.00 90.94 108 LYS A C 1
ATOM 884 O O . LYS A 1 108 ? 11.746 14.081 -43.684 1.00 90.94 108 LYS A O 1
ATOM 889 N N . ASP A 1 109 ? 10.515 14.373 -45.543 1.00 85.56 109 ASP A N 1
ATOM 890 C CA . ASP A 1 109 ? 11.107 13.291 -46.355 1.00 85.56 109 ASP A CA 1
ATOM 891 C C . ASP A 1 109 ? 12.343 13.741 -47.164 1.00 85.56 109 ASP A C 1
ATOM 893 O O . ASP A 1 109 ? 13.263 12.955 -47.417 1.00 85.56 109 ASP A O 1
ATOM 897 N N . ASP A 1 110 ? 12.400 15.024 -47.538 1.00 81.69 110 ASP A N 1
ATOM 898 C CA . ASP A 1 110 ? 13.537 15.653 -48.217 1.00 81.69 110 ASP A CA 1
ATOM 899 C C . ASP A 1 110 ? 13.807 17.084 -47.699 1.00 81.69 110 ASP A C 1
ATOM 901 O O . ASP A 1 110 ? 13.525 18.062 -48.398 1.00 81.69 110 ASP A O 1
ATOM 905 N N . PRO A 1 111 ? 14.370 17.258 -46.485 1.00 83.31 111 PRO A N 1
ATOM 906 C CA . PRO A 1 111 ? 14.581 18.585 -45.897 1.00 83.31 111 PRO A CA 1
ATOM 907 C C . PRO A 1 111 ? 15.504 19.510 -46.710 1.00 83.31 111 PRO A C 1
ATOM 909 O O . PRO A 1 111 ? 15.372 20.731 -46.629 1.00 83.31 111 PRO A O 1
ATOM 912 N N . GLU A 1 112 ? 16.427 18.966 -47.511 1.00 78.38 112 GLU A N 1
ATOM 913 C CA . GLU A 1 112 ? 17.272 19.758 -48.420 1.00 78.38 112 GLU A CA 1
ATOM 914 C C . GLU A 1 112 ? 16.564 20.047 -49.752 1.00 78.38 112 GLU A C 1
ATOM 916 O O . GLU A 1 112 ? 16.615 21.176 -50.250 1.00 78.38 112 GLU A O 1
ATOM 921 N N . GLY A 1 113 ? 15.835 19.070 -50.302 1.00 78.88 113 GLY A N 1
ATOM 922 C CA . GLY A 1 113 ? 14.975 19.257 -51.469 1.00 78.88 113 GLY A CA 1
ATOM 923 C C . GLY A 1 113 ? 13.884 20.303 -51.231 1.00 78.88 113 GLY A C 1
ATOM 924 O O . GLY A 1 113 ? 13.644 21.139 -52.103 1.00 78.88 113 GLY A O 1
ATOM 925 N N . ALA A 1 114 ? 13.291 20.327 -50.032 1.00 85.50 114 ALA A N 1
ATOM 926 C CA . ALA A 1 114 ? 12.283 21.293 -49.600 1.00 85.50 114 ALA A CA 1
ATOM 927 C C . ALA A 1 114 ? 12.761 22.747 -49.744 1.00 85.50 114 ALA A C 1
ATOM 929 O O . ALA A 1 114 ? 12.066 23.571 -50.340 1.00 85.50 114 ALA A O 1
ATOM 930 N N . LYS A 1 115 ? 13.987 23.054 -49.286 1.00 86.06 115 LYS A N 1
ATOM 931 C CA . LYS A 1 115 ? 14.589 24.403 -49.366 1.00 86.06 115 LYS A CA 1
ATOM 932 C C . LYS A 1 115 ? 14.677 24.937 -50.796 1.00 86.06 115 LYS A C 1
ATOM 934 O O . LYS A 1 115 ? 14.668 26.148 -50.998 1.00 86.06 115 LYS A O 1
ATOM 939 N N . GLN A 1 116 ? 14.788 24.046 -51.782 1.00 88.06 116 GLN A N 1
ATOM 940 C CA . GLN A 1 116 ? 14.949 24.401 -53.192 1.00 88.06 116 GLN A CA 1
ATOM 941 C C . GLN A 1 116 ? 13.707 24.103 -54.046 1.00 88.06 116 GLN A C 1
ATOM 943 O O . GLN A 1 116 ? 13.727 24.393 -55.241 1.00 88.06 116 GLN A O 1
ATOM 948 N N . MET A 1 117 ? 12.632 23.538 -53.482 1.00 90.75 117 MET A N 1
ATOM 949 C CA . MET A 1 117 ? 11.523 22.957 -54.252 1.00 90.75 117 MET A CA 1
ATOM 950 C C . MET A 1 117 ? 10.858 23.981 -55.183 1.00 90.75 117 MET A C 1
ATOM 952 O O . MET A 1 117 ? 10.831 23.797 -56.401 1.00 90.75 117 MET A O 1
ATOM 956 N N . THR A 1 118 ? 10.437 25.124 -54.635 1.00 89.00 118 THR A N 1
ATOM 957 C CA . THR A 1 118 ? 9.840 26.237 -55.394 1.00 89.00 118 THR A CA 1
ATOM 958 C C . THR A 1 118 ? 10.796 26.786 -56.463 1.00 89.00 118 THR A C 1
ATOM 960 O O . THR A 1 118 ? 10.379 27.081 -57.582 1.00 89.00 118 THR A O 1
ATOM 963 N N . GLN A 1 119 ? 12.097 26.892 -56.155 1.00 90.06 119 GLN A N 1
ATOM 964 C CA . GLN A 1 119 ? 13.113 27.406 -57.085 1.00 90.06 119 GLN A CA 1
ATOM 965 C C . GLN A 1 119 ? 13.406 26.428 -58.232 1.00 90.06 119 GLN A C 1
ATOM 967 O O . GLN A 1 119 ? 13.616 26.858 -59.368 1.00 90.06 119 GLN A O 1
ATOM 972 N N . ASN A 1 120 ? 13.392 25.124 -57.960 1.00 90.81 120 ASN A N 1
ATOM 973 C CA . ASN A 1 120 ? 13.563 24.088 -58.972 1.00 90.81 120 ASN A CA 1
ATOM 974 C C . ASN A 1 120 ? 12.330 24.005 -59.883 1.00 90.81 120 ASN A C 1
ATOM 976 O O . ASN A 1 120 ? 12.496 24.010 -61.100 1.00 90.81 120 ASN A O 1
ATOM 980 N N . GLY A 1 121 ? 11.112 24.091 -59.337 1.00 91.00 121 GLY A N 1
ATOM 981 C CA . GLY A 1 121 ? 9.896 24.229 -60.148 1.00 91.00 121 GLY A CA 1
ATOM 982 C C . GLY A 1 121 ? 9.903 25.484 -61.036 1.00 91.00 121 GLY A C 1
ATOM 983 O O . GLY A 1 121 ? 9.569 25.416 -62.219 1.00 91.00 121 GLY A O 1
ATOM 984 N N . PHE A 1 122 ? 10.370 26.631 -60.529 1.00 91.38 122 PHE A N 1
ATOM 985 C CA . PHE A 1 122 ? 10.502 27.857 -61.333 1.00 91.38 122 PHE A CA 1
ATOM 986 C C . PHE A 1 122 ? 11.561 27.746 -62.445 1.00 91.38 122 PHE A C 1
ATOM 988 O O . PHE A 1 122 ? 11.373 28.242 -63.558 1.00 91.38 122 PHE A O 1
ATOM 995 N N . ARG A 1 123 ? 12.679 27.060 -62.180 1.00 90.06 123 ARG A N 1
ATOM 996 C CA . ARG A 1 123 ? 13.679 26.747 -63.213 1.00 90.06 123 ARG A CA 1
ATOM 997 C C . ARG A 1 123 ? 13.101 25.817 -64.278 1.00 90.06 123 ARG A C 1
ATOM 999 O O . ARG A 1 123 ? 13.293 26.072 -65.467 1.00 90.06 123 ARG A O 1
ATOM 1006 N N . SER A 1 124 ? 12.391 24.773 -63.864 1.00 91.12 124 SER A N 1
ATOM 1007 C CA . SER A 1 124 ? 11.923 23.716 -64.759 1.00 91.12 124 SER A CA 1
ATOM 1008 C C . SER A 1 124 ? 10.670 24.100 -65.549 1.00 91.12 124 SER A C 1
ATOM 1010 O O . SER A 1 124 ? 10.646 23.835 -66.744 1.00 91.12 124 SER A O 1
ATOM 1012 N N . SER A 1 125 ? 9.728 24.874 -65.002 1.00 90.19 125 SER A N 1
ATOM 1013 C CA . SER A 1 125 ? 8.660 25.532 -65.788 1.00 90.19 125 SER A CA 1
ATOM 1014 C C . SER A 1 125 ? 9.220 26.369 -66.951 1.00 90.19 125 SER A C 1
ATOM 1016 O O . SER A 1 125 ? 8.802 26.217 -68.102 1.00 90.19 125 SER A O 1
ATOM 1018 N N . ARG A 1 126 ? 10.244 27.198 -66.688 1.00 88.75 126 ARG A N 1
ATOM 1019 C CA . ARG A 1 126 ? 10.936 27.993 -67.719 1.00 88.75 126 ARG A CA 1
ATOM 1020 C C . ARG A 1 126 ? 11.635 27.118 -68.767 1.00 88.75 126 ARG A C 1
ATOM 1022 O O . ARG A 1 126 ? 11.595 27.428 -69.958 1.00 88.75 126 ARG A O 1
ATOM 1029 N N . ARG A 1 127 ? 12.267 26.018 -68.345 1.00 90.06 127 ARG A N 1
ATOM 1030 C CA . ARG A 1 127 ? 12.920 25.058 -69.253 1.00 90.06 127 ARG A CA 1
ATOM 1031 C C . ARG A 1 127 ? 11.903 24.249 -70.071 1.00 90.06 127 ARG A C 1
ATOM 1033 O O . ARG A 1 127 ? 12.153 24.041 -71.255 1.00 90.06 127 ARG A O 1
ATOM 1040 N N . ALA A 1 128 ? 10.744 23.895 -69.510 1.00 89.31 128 ALA A N 1
ATOM 1041 C CA . ALA A 1 128 ? 9.625 23.277 -70.226 1.00 89.31 128 ALA A CA 1
ATOM 1042 C C . ALA A 1 128 ? 9.086 24.199 -71.326 1.00 89.31 128 ALA A C 1
ATOM 1044 O O . ALA A 1 128 ? 8.951 23.769 -72.469 1.00 89.31 128 ALA A O 1
ATOM 1045 N N . ALA A 1 129 ? 8.843 25.477 -71.013 1.00 86.56 129 ALA A N 1
ATOM 1046 C CA . ALA A 1 129 ? 8.390 26.464 -71.992 1.00 86.56 129 ALA A CA 1
ATOM 1047 C C . ALA A 1 129 ? 9.403 26.633 -73.141 1.00 86.56 129 ALA A C 1
ATOM 1049 O O . ALA A 1 129 ? 9.042 26.515 -74.313 1.00 86.56 129 ALA A O 1
ATOM 1050 N N . ASN A 1 130 ? 10.687 26.819 -72.814 1.00 86.25 130 ASN A N 1
ATOM 1051 C CA . ASN A 1 130 ? 11.751 26.959 -73.813 1.00 86.25 130 ASN A CA 1
ATOM 1052 C C . ASN A 1 130 ? 11.947 25.686 -74.656 1.00 86.25 130 ASN A C 1
ATOM 1054 O O . ASN A 1 130 ? 12.175 25.777 -75.861 1.00 86.25 130 ASN A O 1
ATOM 1058 N N . LEU A 1 131 ? 11.856 24.491 -74.060 1.00 88.38 131 LEU A N 1
ATOM 1059 C CA . LEU A 1 131 ? 11.932 23.234 -74.806 1.00 88.38 131 LEU A CA 1
ATOM 1060 C C . LEU A 1 131 ? 10.697 23.040 -75.697 1.00 88.38 131 LEU A C 1
ATOM 1062 O O . LEU A 1 131 ? 10.874 22.721 -76.869 1.00 88.38 131 LEU A O 1
ATOM 1066 N N . SER A 1 132 ? 9.483 23.328 -75.210 1.00 86.31 132 SER A N 1
ATOM 1067 C CA . SER A 1 132 ? 8.261 23.272 -76.025 1.00 86.31 132 SER A CA 1
ATOM 1068 C C . SER A 1 132 ? 8.368 24.154 -77.263 1.00 86.31 132 SER A C 1
ATOM 1070 O O . SER A 1 132 ?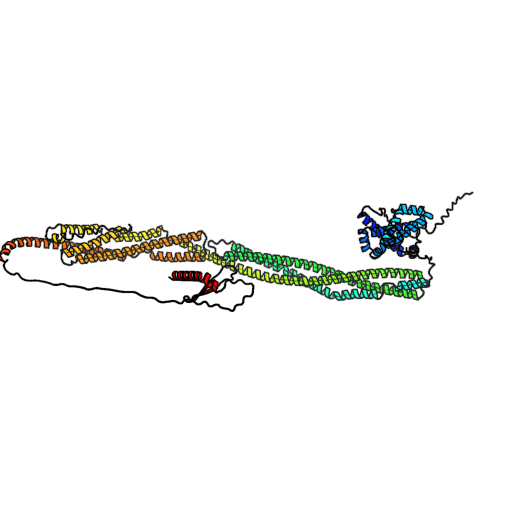 8.106 23.662 -78.349 1.00 86.31 132 SER A O 1
ATOM 1072 N N . ILE A 1 133 ? 8.792 25.417 -77.134 1.00 85.56 133 ILE A N 1
ATOM 1073 C CA . ILE A 1 133 ? 8.885 26.356 -78.270 1.00 85.56 133 ILE A CA 1
ATOM 1074 C C . ILE A 1 133 ? 9.860 25.841 -79.346 1.00 85.56 133 ILE A C 1
ATOM 1076 O O . ILE A 1 133 ? 9.586 25.941 -80.545 1.00 85.56 133 ILE A O 1
ATOM 1080 N N . ARG A 1 134 ? 10.980 25.233 -78.928 1.00 85.88 134 ARG A N 1
ATOM 1081 C CA . ARG A 1 134 ? 11.934 24.599 -79.851 1.00 85.88 134 ARG A CA 1
ATOM 1082 C C . ARG A 1 134 ? 11.338 23.339 -80.502 1.00 85.88 134 ARG A C 1
ATOM 1084 O O . ARG A 1 134 ? 11.427 23.178 -81.717 1.00 85.88 134 ARG A O 1
ATOM 1091 N N . MET A 1 135 ? 10.668 22.479 -79.729 1.00 86.19 135 MET A N 1
ATOM 1092 C CA . MET A 1 135 ? 10.012 21.268 -80.246 1.00 86.19 135 MET A CA 1
ATOM 1093 C C . MET A 1 135 ? 8.800 21.566 -81.145 1.00 86.19 135 MET A C 1
ATOM 1095 O O . MET A 1 135 ? 8.568 20.822 -82.090 1.00 86.19 135 MET A O 1
ATOM 1099 N N . ASP A 1 136 ? 8.054 22.649 -80.910 1.00 85.31 136 ASP A N 1
ATOM 1100 C CA . ASP A 1 136 ? 6.973 23.123 -81.790 1.00 85.31 136 ASP A CA 1
ATOM 1101 C C . ASP A 1 136 ? 7.486 23.415 -83.205 1.00 85.31 136 ASP A C 1
ATOM 1103 O O . ASP A 1 136 ? 6.810 23.112 -84.188 1.00 85.31 136 ASP A O 1
ATOM 1107 N N . SER A 1 137 ? 8.696 23.971 -83.298 1.00 82.88 137 SER A N 1
ATOM 1108 C CA . SER A 1 137 ? 9.337 24.327 -84.567 1.00 82.88 137 SER A CA 1
ATOM 1109 C C . SER A 1 137 ? 9.961 23.112 -85.266 1.00 82.88 137 SER A C 1
ATOM 1111 O O . SER A 1 137 ? 9.879 23.000 -86.488 1.00 82.88 137 SER A O 1
ATOM 1113 N N . ASN A 1 138 ? 10.563 22.192 -84.497 1.00 83.06 138 ASN A N 1
ATOM 1114 C CA . ASN A 1 138 ? 11.495 21.194 -85.040 1.00 83.06 138 ASN A CA 1
ATOM 1115 C C . ASN A 1 138 ? 10.959 19.743 -84.988 1.00 83.06 138 ASN A C 1
ATOM 1117 O O . ASN A 1 138 ? 11.394 18.900 -85.770 1.00 83.06 138 ASN A O 1
ATOM 1121 N N . CYS A 1 139 ? 10.007 19.429 -84.099 1.00 86.19 139 CYS A N 1
ATOM 1122 C CA . CYS A 1 139 ? 9.413 18.091 -83.936 1.00 86.19 139 CYS A CA 1
ATOM 1123 C C . CYS A 1 139 ? 8.018 18.113 -83.256 1.00 86.19 139 CYS A C 1
ATOM 1125 O O . CYS A 1 139 ? 7.815 17.485 -82.206 1.00 86.19 139 CYS A O 1
ATOM 1127 N N . PRO A 1 140 ? 7.006 18.775 -83.855 1.00 83.44 140 PRO A N 1
ATOM 1128 C CA . PRO A 1 140 ? 5.693 18.971 -83.230 1.00 83.44 140 PRO A CA 1
ATOM 1129 C C . PRO A 1 140 ? 4.959 17.665 -82.879 1.00 83.44 140 PRO A C 1
ATOM 1131 O O . PRO A 1 140 ? 4.197 17.633 -81.914 1.00 83.44 140 PRO A O 1
ATOM 1134 N N . ASP A 1 141 ? 5.200 16.560 -83.591 1.00 81.88 141 ASP A N 1
ATOM 1135 C CA . ASP A 1 141 ? 4.583 15.262 -83.272 1.00 81.88 141 ASP A CA 1
ATOM 1136 C C . ASP A 1 141 ? 5.204 14.557 -82.053 1.00 81.88 141 ASP A C 1
ATOM 1138 O O . ASP A 1 141 ? 4.503 13.822 -81.350 1.00 81.88 141 ASP A O 1
ATOM 1142 N N . GLN A 1 142 ? 6.466 14.846 -81.712 1.00 81.38 142 GLN A N 1
ATOM 1143 C CA . GLN A 1 142 ? 7.039 14.436 -80.423 1.00 81.38 142 GLN A CA 1
ATOM 1144 C C . GLN A 1 142 ? 6.414 15.237 -79.277 1.00 81.38 142 GLN A C 1
ATOM 1146 O O . GLN A 1 142 ? 5.993 14.642 -78.285 1.00 81.38 142 GLN A O 1
ATOM 1151 N N . LYS A 1 143 ? 6.244 16.559 -79.437 1.00 83.12 143 LYS A N 1
ATOM 1152 C CA . LYS A 1 143 ? 5.525 17.397 -78.460 1.00 83.12 143 LYS A CA 1
ATOM 1153 C C . LYS A 1 143 ? 4.090 16.896 -78.240 1.00 83.12 143 LYS A C 1
ATOM 1155 O O . LYS A 1 143 ? 3.711 16.634 -77.103 1.00 83.12 143 LYS A O 1
ATOM 1160 N N . ARG A 1 144 ? 3.324 16.655 -79.313 1.00 80.00 144 ARG A N 1
ATOM 1161 C CA . ARG A 1 144 ? 1.968 16.063 -79.243 1.00 80.00 144 ARG A CA 1
ATOM 1162 C C . ARG A 1 144 ? 1.951 14.697 -78.553 1.00 80.00 144 ARG A C 1
ATOM 1164 O O . ARG A 1 144 ? 0.962 14.334 -77.919 1.00 80.00 144 ARG A O 1
ATOM 1171 N N . THR A 1 145 ? 3.028 13.923 -78.680 1.00 74.75 145 THR A N 1
ATOM 1172 C CA . THR A 1 145 ? 3.189 12.641 -77.982 1.00 74.75 145 THR A CA 1
ATOM 1173 C C . THR A 1 145 ? 3.473 12.846 -76.491 1.00 74.75 145 THR A C 1
ATOM 1175 O O . THR A 1 145 ? 2.921 12.105 -75.679 1.00 74.75 145 THR A O 1
ATOM 1178 N N . ALA A 1 146 ? 4.248 13.870 -76.116 1.00 75.00 146 ALA A N 1
ATOM 1179 C CA . ALA A 1 146 ? 4.439 14.277 -74.723 1.00 75.00 146 ALA A CA 1
ATOM 1180 C C . ALA A 1 146 ? 3.107 14.698 -74.079 1.00 75.00 146 ALA A C 1
ATOM 1182 O O . ALA A 1 146 ? 2.739 14.169 -73.035 1.00 75.00 146 ALA A O 1
ATOM 1183 N N . GLU A 1 147 ? 2.347 15.576 -74.742 1.00 73.06 147 GLU A N 1
ATOM 1184 C CA . GLU A 1 147 ? 1.032 16.055 -74.288 1.00 73.06 147 GLU A CA 1
ATOM 1185 C C . GLU A 1 147 ? 0.045 14.894 -74.074 1.00 73.06 147 GLU A C 1
ATOM 1187 O O . GLU A 1 147 ? -0.566 14.781 -73.013 1.00 73.06 147 GLU A O 1
ATOM 1192 N N . LYS A 1 148 ? -0.062 13.974 -75.045 1.00 73.00 148 LYS A N 1
ATOM 1193 C CA . LYS A 1 148 ? -0.968 12.811 -74.968 1.00 73.00 148 LYS A CA 1
ATOM 1194 C C . LYS A 1 148 ? -0.577 11.769 -73.916 1.00 73.00 148 LYS A C 1
ATOM 1196 O O . LYS A 1 148 ? -1.443 11.009 -73.493 1.00 73.00 148 LYS A O 1
ATOM 1201 N N . LYS A 1 149 ? 0.701 11.687 -73.527 1.00 70.81 149 LYS A N 1
ATOM 1202 C CA . LYS A 1 149 ? 1.194 10.730 -72.519 1.00 70.81 149 LYS A CA 1
ATOM 1203 C C . LYS A 1 149 ? 1.351 11.336 -71.120 1.00 70.81 149 LYS A C 1
ATOM 1205 O O . LYS A 1 149 ? 1.367 10.584 -70.153 1.00 70.81 149 LYS A O 1
ATOM 1210 N N . GLY A 1 150 ? 1.492 12.657 -71.003 1.00 60.97 150 GLY A N 1
ATOM 1211 C CA . GLY A 1 150 ? 1.788 13.339 -69.739 1.00 60.97 150 GLY A CA 1
ATOM 1212 C C . GLY A 1 150 ? 0.574 13.641 -68.853 1.00 60.97 150 GLY A C 1
ATOM 1213 O O . GLY A 1 150 ? 0.724 13.735 -67.639 1.00 60.97 150 GLY A O 1
ATOM 1214 N N . GLY A 1 151 ? -0.626 13.803 -69.412 1.00 61.47 151 GLY A N 1
ATOM 1215 C CA . GLY A 1 151 ? -1.833 14.122 -68.630 1.00 61.47 151 GLY A CA 1
ATOM 1216 C C . GLY A 1 151 ? -1.945 15.595 -68.205 1.00 61.47 151 GLY A C 1
ATOM 1217 O O . GLY A 1 151 ? -3.020 16.173 -68.344 1.00 61.47 151 GLY A O 1
ATOM 1218 N N . THR A 1 152 ? -0.851 16.245 -67.792 1.00 60.91 152 THR A N 1
ATOM 1219 C CA . THR A 1 152 ? -0.787 17.709 -67.631 1.00 60.91 152 THR A CA 1
ATOM 1220 C C . THR A 1 152 ? -0.507 18.420 -68.961 1.00 60.91 152 THR A C 1
ATOM 1222 O O . THR A 1 152 ? 0.405 18.065 -69.710 1.00 60.91 152 THR A O 1
ATOM 1225 N N . ALA A 1 153 ? -1.304 19.449 -69.269 1.00 62.16 153 ALA A N 1
ATOM 1226 C CA . ALA A 1 153 ? -1.219 20.209 -70.518 1.00 62.16 153 ALA A CA 1
ATOM 1227 C C . ALA A 1 153 ? -0.125 21.294 -70.482 1.00 62.16 153 ALA A C 1
ATOM 1229 O O . ALA A 1 153 ? 0.078 21.947 -69.461 1.00 62.16 153 ALA A O 1
ATOM 1230 N N . LEU A 1 154 ? 0.523 21.574 -71.621 1.00 59.91 154 LEU A N 1
ATOM 1231 C CA . LEU A 1 154 ? 1.581 22.600 -71.716 1.00 59.91 154 LEU A CA 1
ATOM 1232 C C . LEU A 1 154 ? 1.083 24.045 -71.537 1.00 59.91 154 LEU A C 1
ATOM 1234 O O . LEU A 1 154 ? 1.867 24.936 -71.221 1.00 59.91 154 LEU A O 1
ATOM 1238 N N . SER A 1 155 ? -0.223 24.291 -71.660 1.00 60.19 155 SER A N 1
ATOM 1239 C CA . SER A 1 155 ? -0.832 25.554 -71.223 1.00 60.19 155 SER A CA 1
ATOM 1240 C C . SER A 1 155 ? -0.643 25.798 -69.722 1.00 60.19 155 SER A C 1
ATOM 1242 O O . SER A 1 155 ? -0.494 26.944 -69.302 1.00 60.19 155 SER A O 1
ATOM 1244 N N . ALA A 1 156 ? -0.602 24.734 -68.917 1.00 66.56 156 ALA A N 1
ATOM 1245 C CA . ALA A 1 156 ? -0.524 24.825 -67.469 1.00 66.56 156 ALA A CA 1
ATOM 1246 C C . ALA A 1 156 ? 0.884 25.204 -66.974 1.00 66.56 156 ALA A C 1
ATOM 1248 O O . ALA A 1 156 ? 0.993 25.989 -66.033 1.00 66.56 156 ALA A O 1
ATOM 1249 N N . THR A 1 157 ? 1.956 24.796 -67.675 1.00 71.44 157 THR A N 1
ATOM 1250 C CA . THR A 1 157 ? 3.339 25.185 -67.321 1.00 71.44 157 THR A CA 1
ATOM 1251 C C . THR A 1 157 ? 3.594 26.691 -67.405 1.00 71.44 157 THR A C 1
ATOM 1253 O O . THR A 1 157 ? 4.506 27.202 -66.758 1.00 71.44 157 THR A O 1
ATOM 1256 N N . LYS A 1 158 ? 2.775 27.433 -68.166 1.00 78.44 158 LYS A N 1
ATOM 1257 C CA . LYS A 1 158 ? 2.809 28.902 -68.173 1.00 78.44 158 LYS A CA 1
ATOM 1258 C C . LYS A 1 158 ? 2.279 29.489 -66.859 1.00 78.44 158 LYS A C 1
ATOM 1260 O O . LYS A 1 158 ? 2.872 30.431 -66.340 1.00 78.44 158 LYS A O 1
ATOM 1265 N N . ASN A 1 159 ? 1.205 28.920 -66.313 1.00 80.75 159 ASN A N 1
ATOM 1266 C CA . ASN A 1 159 ? 0.624 29.363 -65.046 1.00 80.75 159 ASN A CA 1
ATOM 1267 C C . ASN A 1 159 ? 1.551 29.000 -63.877 1.00 80.75 159 ASN A C 1
ATOM 1269 O O . ASN A 1 159 ? 1.826 29.856 -63.042 1.00 80.75 159 ASN A O 1
ATOM 1273 N N . GLU A 1 160 ? 2.116 27.785 -63.875 1.00 85.00 160 GLU A N 1
ATOM 1274 C CA . GLU A 1 160 ? 3.148 27.370 -62.911 1.00 85.00 160 GLU A CA 1
ATOM 1275 C C . GLU A 1 160 ? 4.345 28.337 -62.921 1.00 85.00 160 GLU A C 1
ATOM 1277 O O . GLU A 1 160 ? 4.739 28.831 -61.866 1.00 85.00 160 GLU A O 1
ATOM 1282 N N . TYR A 1 161 ? 4.879 28.674 -64.107 1.00 87.62 161 TYR A N 1
ATOM 1283 C CA . TYR A 1 161 ? 5.977 29.639 -64.258 1.00 87.62 161 TYR A CA 1
ATOM 1284 C C . TYR A 1 161 ? 5.650 30.992 -63.617 1.00 87.62 161 TYR A C 1
ATOM 1286 O O . TYR A 1 161 ? 6.462 31.526 -62.859 1.00 87.62 161 TYR A O 1
ATOM 1294 N N . GLN A 1 162 ? 4.458 31.532 -63.894 1.00 86.25 162 GLN A N 1
ATOM 1295 C CA . GLN A 1 162 ? 4.005 32.803 -63.333 1.00 86.25 162 GLN A CA 1
ATOM 1296 C C . GLN A 1 162 ? 3.848 32.716 -61.809 1.00 86.25 162 GLN A C 1
ATOM 1298 O O . GLN A 1 162 ? 4.498 33.474 -61.095 1.00 86.25 162 GLN A O 1
ATOM 1303 N N . GLU A 1 163 ? 3.058 31.770 -61.293 1.00 87.25 163 GLU A N 1
ATOM 1304 C CA . GLU A 1 163 ? 2.781 31.623 -59.855 1.00 87.25 163 GLU A CA 1
ATOM 1305 C C . GLU A 1 163 ? 4.045 31.375 -59.015 1.00 87.25 163 GLU A C 1
ATOM 1307 O O . GLU A 1 163 ? 4.216 31.993 -57.960 1.00 87.25 163 GLU A O 1
ATOM 1312 N N . LEU A 1 164 ? 4.971 30.544 -59.503 1.00 89.69 164 LEU A N 1
ATOM 1313 C CA . LEU A 1 164 ? 6.259 30.304 -58.847 1.00 89.69 164 LEU A CA 1
ATOM 1314 C C . LEU A 1 164 ? 7.181 31.530 -58.928 1.00 89.69 164 LEU A C 1
ATOM 1316 O O . LEU A 1 164 ? 7.899 31.827 -57.974 1.00 89.69 164 LEU A O 1
ATOM 1320 N N . GLY A 1 165 ? 7.137 32.281 -60.031 1.00 88.19 165 GLY A N 1
ATOM 1321 C CA . GLY A 1 165 ? 7.899 33.518 -60.188 1.00 88.19 165 GLY A CA 1
ATOM 1322 C C . GLY A 1 165 ? 7.403 34.661 -59.300 1.00 88.19 165 GLY A C 1
ATOM 1323 O O . GLY A 1 165 ? 8.232 35.365 -58.724 1.00 88.19 165 GLY A O 1
ATOM 1324 N N . TYR A 1 166 ? 6.085 34.804 -59.105 1.00 89.12 166 TYR A N 1
ATOM 1325 C CA . TYR A 1 166 ? 5.517 35.718 -58.106 1.00 89.12 166 TYR A CA 1
ATOM 1326 C C . TYR A 1 166 ? 6.001 35.343 -56.694 1.00 89.12 166 TYR A C 1
ATOM 1328 O O . TYR A 1 166 ? 6.508 36.195 -55.967 1.00 89.12 166 TYR A O 1
ATOM 1336 N N . ALA A 1 167 ? 5.915 34.059 -56.318 1.00 87.75 167 ALA A N 1
ATOM 1337 C CA . ALA A 1 167 ? 6.311 33.579 -54.990 1.00 87.75 167 ALA A CA 1
ATOM 1338 C C . ALA A 1 167 ? 7.814 33.743 -54.681 1.00 87.75 167 ALA A C 1
ATOM 1340 O O . ALA A 1 167 ? 8.196 33.874 -53.520 1.00 87.75 167 ALA A O 1
ATOM 1341 N N . LEU A 1 168 ? 8.668 33.756 -55.709 1.00 88.00 168 LEU A N 1
ATOM 1342 C CA . LEU A 1 168 ? 10.124 33.923 -55.599 1.00 88.00 168 LEU A CA 1
ATOM 1343 C C . LEU A 1 168 ? 10.617 35.360 -55.866 1.00 88.00 168 LEU A C 1
ATOM 1345 O O . LEU A 1 168 ? 11.834 35.595 -55.910 1.00 88.00 168 LEU A O 1
ATOM 1349 N N . GLY A 1 169 ? 9.699 36.312 -56.074 1.00 86.31 169 GLY A N 1
ATOM 1350 C CA . GLY A 1 169 ? 10.020 37.714 -56.355 1.00 86.31 169 GLY A CA 1
ATOM 1351 C C . GLY A 1 169 ? 10.734 37.938 -57.693 1.00 86.31 169 GLY A C 1
ATOM 1352 O O . GLY A 1 169 ? 11.573 38.831 -57.794 1.00 86.31 169 GLY A O 1
ATOM 1353 N N . TYR A 1 170 ? 10.455 37.111 -58.706 1.00 84.81 170 TYR A N 1
ATOM 1354 C CA . TYR A 1 170 ? 10.906 37.345 -60.084 1.00 84.81 170 TYR A CA 1
ATOM 1355 C C . TYR A 1 170 ? 9.974 38.268 -60.872 1.00 84.81 170 TYR A C 1
ATOM 1357 O O . TYR A 1 170 ? 10.448 38.936 -61.793 1.00 84.81 170 TYR A O 1
ATOM 1365 N N . PHE A 1 171 ? 8.693 38.340 -60.493 1.00 89.25 171 PHE A N 1
ATOM 1366 C CA . PHE A 1 171 ? 7.698 39.206 -61.128 1.00 89.25 171 PHE A CA 1
ATOM 1367 C C . PHE A 1 171 ? 7.094 40.215 -60.146 1.00 89.25 171 PHE A C 1
ATOM 1369 O O . PHE A 1 171 ? 6.842 39.876 -58.987 1.00 89.25 171 PHE A O 1
ATOM 1376 N N . ASP A 1 172 ? 6.835 41.439 -60.616 1.00 81.75 172 ASP A N 1
ATOM 1377 C CA . ASP A 1 172 ? 5.893 42.344 -59.946 1.00 81.75 172 ASP A CA 1
ATOM 1378 C C . ASP A 1 172 ? 4.443 41.881 -60.156 1.00 81.75 172 ASP A C 1
ATOM 1380 O O . ASP A 1 172 ? 4.191 40.921 -60.880 1.00 81.75 172 ASP A O 1
ATOM 1384 N N . LYS A 1 173 ? 3.476 42.561 -59.525 1.00 78.88 173 LYS A N 1
ATOM 1385 C CA . LYS A 1 173 ? 2.049 42.191 -59.576 1.00 78.88 173 LYS A CA 1
ATOM 1386 C C . LYS A 1 173 ? 1.463 42.188 -60.993 1.00 78.88 173 LYS A C 1
ATOM 1388 O O . LYS A 1 173 ? 0.569 41.387 -61.257 1.00 78.88 173 LYS A O 1
ATOM 1393 N N . ASP A 1 174 ? 1.981 43.029 -61.881 1.00 81.06 174 ASP A N 1
ATOM 1394 C CA . ASP A 1 174 ? 1.518 43.171 -63.262 1.00 81.06 174 ASP A CA 1
ATOM 1395 C C . ASP A 1 174 ? 2.194 42.155 -64.210 1.00 81.06 174 ASP A C 1
ATOM 1397 O O . ASP A 1 174 ? 1.779 41.991 -65.357 1.00 81.06 174 ASP A O 1
ATOM 1401 N N . GLY A 1 175 ? 3.186 41.408 -63.709 1.00 75.12 175 GLY A N 1
ATOM 1402 C CA . GLY A 1 175 ? 3.873 40.320 -64.404 1.00 75.12 175 GLY A CA 1
ATOM 1403 C C . GLY A 1 175 ? 5.216 40.709 -65.031 1.00 75.12 175 GLY A C 1
ATOM 1404 O O . GLY A 1 175 ? 5.786 39.907 -65.773 1.00 75.12 175 GLY A O 1
ATOM 1405 N N . ASN A 1 176 ? 5.740 41.908 -64.756 1.00 82.88 176 ASN A N 1
ATOM 1406 C CA . ASN A 1 176 ? 7.019 42.362 -65.304 1.00 82.88 176 ASN A CA 1
ATOM 1407 C C . ASN A 1 176 ? 8.198 41.719 -64.562 1.00 82.88 176 ASN A C 1
ATOM 1409 O O . ASN A 1 176 ? 8.153 41.527 -63.348 1.00 82.88 176 ASN A O 1
ATOM 1413 N N . VAL A 1 177 ? 9.287 41.428 -65.279 1.00 83.75 177 VAL A N 1
ATOM 1414 C CA . VAL A 1 177 ? 10.511 40.854 -64.696 1.00 83.75 177 VAL A CA 1
ATOM 1415 C C . VAL A 1 177 ? 11.235 41.899 -63.842 1.00 83.75 177 VAL A C 1
ATOM 1417 O O . VAL A 1 177 ? 11.770 42.866 -64.378 1.00 83.75 177 VAL A O 1
ATOM 1420 N N . ILE A 1 178 ? 11.303 41.677 -62.527 1.00 83.75 178 ILE A N 1
ATOM 1421 C CA . ILE A 1 178 ? 11.963 42.580 -61.558 1.00 83.75 178 ILE A CA 1
ATOM 1422 C C . ILE A 1 178 ? 13.293 42.046 -61.003 1.00 83.75 178 ILE A C 1
ATOM 1424 O O . ILE A 1 178 ? 13.969 42.727 -60.235 1.00 83.75 178 ILE A O 1
ATOM 1428 N N . LYS A 1 179 ? 13.687 40.828 -61.386 1.00 81.31 179 LYS A N 1
ATOM 1429 C CA . LYS A 1 179 ? 14.908 40.148 -60.928 1.00 81.31 179 LYS A CA 1
ATOM 1430 C C . LYS A 1 179 ? 15.528 39.380 -62.087 1.00 81.31 179 LYS A C 1
ATOM 1432 O O . LYS A 1 179 ? 14.806 38.713 -62.827 1.00 81.31 179 LYS A O 1
ATOM 1437 N N . GLU A 1 180 ? 16.850 39.455 -62.243 1.00 81.56 180 GLU A N 1
ATOM 1438 C CA . GLU A 1 180 ? 17.530 38.825 -63.380 1.00 81.56 180 GLU A CA 1
ATOM 1439 C C . GLU A 1 180 ? 17.291 37.306 -63.413 1.00 81.56 180 GLU A C 1
ATOM 1441 O O . GLU A 1 180 ? 17.472 36.591 -62.423 1.00 81.56 180 GLU A O 1
ATOM 1446 N N . LEU A 1 181 ? 16.866 36.817 -64.579 1.00 79.88 181 LEU A N 1
ATOM 1447 C CA . LEU A 1 181 ? 16.610 35.406 -64.828 1.00 79.88 181 LEU A CA 1
ATOM 1448 C C . LEU A 1 181 ? 17.922 34.698 -65.182 1.00 79.88 181 LEU A C 1
ATOM 1450 O O . LEU A 1 181 ? 18.549 35.022 -66.185 1.00 79.88 181 LEU A O 1
ATOM 1454 N N . GLU A 1 182 ? 18.284 33.682 -64.395 1.00 74.81 182 GLU A N 1
ATOM 1455 C CA . GLU A 1 182 ? 19.476 32.838 -64.576 1.00 74.81 182 GLU A CA 1
ATOM 1456 C C . GLU A 1 182 ? 19.719 32.468 -66.050 1.00 74.81 182 GLU A C 1
ATOM 1458 O O . GLU A 1 182 ? 18.874 31.817 -66.678 1.00 74.81 182 GLU A O 1
ATOM 1463 N N . GLN A 1 183 ? 20.866 32.873 -66.590 1.00 75.56 183 GLN A N 1
ATOM 1464 C CA . GLN A 1 183 ? 21.246 32.613 -67.979 1.00 75.56 183 GLN A CA 1
ATOM 1465 C C . GLN A 1 183 ? 21.828 31.188 -68.135 1.00 75.56 183 GLN A C 1
ATOM 1467 O O . GLN A 1 183 ? 22.365 30.647 -67.163 1.00 75.56 183 GLN A O 1
ATOM 1472 N N . PRO A 1 184 ? 21.719 30.542 -69.314 1.00 71.06 184 PRO A N 1
ATOM 1473 C CA . PRO A 1 184 ? 22.264 29.199 -69.528 1.00 71.06 184 PRO A CA 1
ATOM 1474 C C . PRO A 1 184 ? 23.795 29.189 -69.434 1.00 71.06 184 PRO A C 1
ATOM 1476 O O . PRO A 1 184 ? 24.451 30.114 -69.914 1.00 71.06 184 PRO A O 1
ATOM 1479 N N . LYS A 1 185 ? 24.380 28.126 -68.867 1.00 70.44 185 LYS A N 1
ATOM 1480 C CA . LYS A 1 185 ? 25.844 27.954 -68.866 1.00 70.44 185 LYS A CA 1
ATOM 1481 C C . LYS A 1 185 ? 26.352 27.554 -70.257 1.00 70.44 185 LYS A C 1
ATOM 1483 O O . LYS A 1 185 ? 25.661 26.872 -71.010 1.00 70.44 185 LYS A O 1
ATOM 1488 N N . GLU A 1 186 ? 27.582 27.944 -70.585 1.00 55.00 186 GLU A N 1
ATOM 1489 C CA . GLU A 1 186 ? 28.249 27.545 -71.830 1.00 55.00 186 GLU A CA 1
ATOM 1490 C C . GLU A 1 186 ? 28.560 26.036 -71.813 1.00 55.00 186 GLU A C 1
ATOM 1492 O O . GLU A 1 186 ? 29.432 25.579 -71.072 1.00 55.00 186 GLU A O 1
ATOM 1497 N N . TYR A 1 187 ? 27.857 25.253 -72.635 1.00 49.47 187 TYR A N 1
ATOM 1498 C CA . TYR A 1 187 ? 28.137 23.826 -72.792 1.00 49.47 187 TYR A CA 1
ATOM 1499 C C . TYR A 1 187 ? 29.383 23.602 -73.651 1.00 49.47 187 TYR A C 1
ATOM 1501 O O . TYR A 1 187 ? 29.432 24.008 -74.813 1.00 49.47 187 TYR A O 1
ATOM 1509 N N . LYS A 1 188 ? 30.369 22.898 -73.092 1.00 50.53 188 LYS A N 1
ATOM 1510 C CA . LYS A 1 188 ? 31.569 22.442 -73.800 1.00 50.53 188 LYS A CA 1
ATOM 1511 C C . LYS A 1 188 ? 31.549 20.913 -73.868 1.00 50.53 188 LYS A C 1
ATOM 1513 O O . LYS A 1 188 ? 31.698 20.283 -72.820 1.00 50.53 188 LYS A O 1
ATOM 1518 N N . PRO A 1 189 ? 31.371 20.305 -75.060 1.00 45.72 189 PRO A N 1
ATOM 1519 C CA . PRO A 1 189 ? 31.454 18.857 -75.221 1.00 45.72 189 PRO A CA 1
ATOM 1520 C C . PRO A 1 189 ? 32.800 18.349 -74.694 1.00 45.72 189 PRO A C 1
ATOM 1522 O O . PRO A 1 189 ? 33.853 18.828 -75.118 1.00 45.72 189 PRO A O 1
ATOM 1525 N N . ARG A 1 190 ? 32.778 17.405 -73.747 1.00 51.69 190 ARG A N 1
ATOM 1526 C CA . ARG A 1 190 ? 34.007 16.876 -73.144 1.00 51.69 190 ARG A CA 1
ATOM 1527 C C . ARG A 1 190 ? 34.629 15.823 -74.053 1.00 51.69 190 ARG A C 1
ATOM 1529 O O . ARG A 1 190 ? 34.065 14.746 -74.241 1.00 51.69 190 ARG A O 1
ATOM 1536 N N . ASP A 1 191 ? 35.815 16.126 -74.565 1.00 46.66 191 ASP A N 1
ATOM 1537 C CA . ASP A 1 191 ? 36.650 15.143 -75.245 1.00 46.66 191 ASP A CA 1
ATOM 1538 C C . ASP A 1 191 ? 37.171 14.069 -74.266 1.00 46.66 191 ASP A C 1
ATOM 1540 O O . ASP A 1 191 ? 37.083 14.203 -73.040 1.00 46.66 191 ASP A O 1
ATOM 1544 N N . ARG A 1 192 ? 37.694 12.958 -74.795 1.00 53.81 192 ARG A N 1
ATOM 1545 C CA . ARG A 1 192 ? 38.077 11.792 -73.972 1.00 53.81 192 ARG A CA 1
ATOM 1546 C C . ARG A 1 192 ? 39.263 12.100 -73.043 1.00 53.81 192 ARG A C 1
ATOM 1548 O O . ARG A 1 192 ? 40.387 12.237 -73.519 1.00 53.81 192 ARG A O 1
ATOM 1555 N N . MET A 1 193 ? 39.025 12.092 -71.723 1.00 59.00 193 MET A N 1
ATOM 1556 C CA . MET A 1 193 ? 40.062 12.240 -70.681 1.00 59.00 193 MET A CA 1
ATOM 1557 C C . MET A 1 193 ? 41.281 11.335 -70.925 1.00 59.00 193 MET A C 1
ATOM 1559 O O . MET A 1 193 ? 41.146 10.148 -71.247 1.00 59.00 193 MET A O 1
ATOM 1563 N N . SER A 1 194 ? 42.477 11.875 -70.700 1.00 68.12 194 SER A N 1
ATOM 1564 C CA . SER A 1 194 ? 43.735 11.155 -70.866 1.00 68.12 194 SER A CA 1
ATOM 1565 C C . SER A 1 194 ? 43.946 10.068 -69.804 1.00 68.12 194 SER A C 1
ATOM 1567 O O . SER A 1 194 ? 43.338 10.041 -68.730 1.00 68.12 194 SER A O 1
ATOM 1569 N N . LYS A 1 195 ? 44.905 9.172 -70.072 1.00 69.38 195 LYS A N 1
ATOM 1570 C CA . LYS A 1 195 ? 45.362 8.164 -69.100 1.00 69.38 195 LYS A CA 1
ATOM 1571 C C . LYS A 1 195 ? 46.099 8.753 -67.884 1.00 69.38 195 LYS A C 1
ATOM 1573 O O . LYS A 1 195 ? 46.408 7.986 -66.980 1.00 69.38 195 LYS A O 1
ATOM 1578 N N . ASN A 1 196 ? 46.423 10.049 -67.864 1.00 73.69 196 ASN A N 1
ATOM 1579 C CA . ASN A 1 196 ? 46.977 10.702 -66.673 1.00 73.69 196 ASN A CA 1
ATOM 1580 C C . ASN A 1 196 ? 45.834 11.157 -65.757 1.00 73.69 196 ASN A C 1
ATOM 1582 O O . ASN A 1 196 ? 45.762 10.712 -64.617 1.00 73.69 196 ASN A O 1
ATOM 1586 N N . GLU A 1 197 ? 44.891 11.935 -66.296 1.00 72.88 197 GLU A N 1
ATOM 1587 C CA . GLU A 1 197 ? 43.737 12.474 -65.556 1.00 72.88 197 GLU A CA 1
ATOM 1588 C C . GLU A 1 197 ? 42.866 11.359 -64.952 1.00 72.88 197 GLU A C 1
ATOM 1590 O O . GLU A 1 197 ? 42.372 11.495 -63.837 1.00 72.88 197 GLU A O 1
ATOM 1595 N N . ARG A 1 198 ? 42.724 10.211 -65.637 1.00 75.38 198 ARG A N 1
ATOM 1596 C CA . ARG A 1 198 ? 42.046 9.026 -65.071 1.00 75.38 198 ARG A CA 1
ATOM 1597 C C . ARG A 1 198 ? 42.754 8.471 -63.828 1.00 75.38 198 ARG A C 1
ATOM 1599 O O . ARG A 1 198 ? 42.077 8.101 -62.879 1.00 75.38 198 ARG A O 1
ATOM 1606 N N . VAL A 1 199 ? 44.089 8.437 -63.803 1.00 79.19 199 VAL A N 1
ATOM 1607 C CA . VAL A 1 199 ? 44.868 7.956 -62.642 1.00 79.19 199 VAL A CA 1
ATOM 1608 C C . VAL A 1 199 ? 44.822 8.962 -61.495 1.00 79.19 199 VAL A C 1
ATOM 1610 O O . VAL A 1 199 ? 44.631 8.576 -60.348 1.00 79.19 199 VAL A O 1
ATOM 1613 N N . GLU A 1 200 ? 44.927 10.252 -61.801 1.00 79.38 200 GLU A N 1
ATOM 1614 C CA . GLU A 1 200 ? 44.816 11.331 -60.815 1.00 79.38 200 GLU A CA 1
ATOM 1615 C C . GLU A 1 200 ? 43.427 11.350 -60.155 1.00 79.38 200 GLU A C 1
ATOM 1617 O O . GLU A 1 200 ? 43.320 11.407 -58.931 1.00 79.38 200 GLU A O 1
ATOM 1622 N N . ARG A 1 201 ? 42.364 11.144 -60.943 1.00 79.38 201 ARG A N 1
ATOM 1623 C CA . ARG A 1 201 ? 40.989 10.993 -60.447 1.00 79.38 201 ARG A CA 1
ATOM 1624 C C . ARG A 1 201 ? 40.775 9.732 -59.600 1.00 79.38 201 ARG A C 1
ATOM 1626 O O . ARG A 1 201 ? 39.946 9.760 -58.693 1.00 79.38 201 ARG A O 1
ATOM 1633 N N . LEU A 1 202 ? 41.491 8.637 -59.873 1.00 81.94 202 LEU A N 1
ATOM 1634 C CA . LEU A 1 202 ? 41.467 7.435 -59.025 1.00 81.94 202 LEU A CA 1
ATOM 1635 C C . LEU A 1 202 ? 42.197 7.674 -57.702 1.00 81.94 202 LEU A C 1
ATOM 1637 O O . LEU A 1 202 ? 41.646 7.349 -56.657 1.00 81.94 202 LEU A O 1
ATOM 1641 N N . ASN A 1 203 ? 43.375 8.305 -57.728 1.00 81.81 203 ASN A N 1
ATOM 1642 C CA . ASN A 1 203 ? 44.089 8.708 -56.513 1.00 81.81 203 ASN A CA 1
ATOM 1643 C C . ASN A 1 203 ? 43.220 9.622 -55.634 1.00 81.81 203 ASN A C 1
ATOM 1645 O O . ASN A 1 203 ? 43.125 9.393 -54.431 1.00 81.81 203 ASN A O 1
ATOM 1649 N N . GLN A 1 204 ? 42.543 10.609 -56.235 1.00 82.94 204 GLN A N 1
ATOM 1650 C CA . GLN A 1 204 ? 41.601 11.479 -55.528 1.00 82.94 204 GLN A CA 1
ATOM 1651 C C . GLN A 1 204 ? 40.442 10.676 -54.918 1.00 82.94 204 GLN A C 1
ATOM 1653 O O . GLN A 1 204 ? 40.223 10.764 -53.714 1.00 82.94 204 GLN A O 1
ATOM 1658 N N . LYS A 1 205 ? 39.761 9.831 -55.709 1.00 83.19 205 LYS A N 1
ATOM 1659 C CA . LYS A 1 205 ? 38.680 8.963 -55.211 1.00 83.19 205 LYS A CA 1
ATOM 1660 C C . LYS A 1 205 ? 39.116 8.106 -54.025 1.00 83.19 205 LYS A C 1
ATOM 1662 O O . LYS A 1 205 ? 38.390 8.042 -53.046 1.00 83.19 205 LYS A O 1
ATOM 1667 N N . VAL A 1 206 ? 40.286 7.468 -54.106 1.00 84.81 206 VAL A N 1
ATOM 1668 C CA . VAL A 1 206 ? 40.820 6.595 -53.046 1.00 84.81 206 VAL A CA 1
ATOM 1669 C C . VAL A 1 206 ? 41.200 7.391 -51.793 1.00 84.81 206 VAL A C 1
ATOM 1671 O O . VAL A 1 206 ? 40.994 6.909 -50.678 1.00 84.81 206 VAL A O 1
ATOM 1674 N N . ALA A 1 207 ? 41.705 8.618 -51.946 1.00 81.88 207 ALA A N 1
ATOM 1675 C CA . ALA A 1 207 ? 41.968 9.517 -50.824 1.00 81.88 207 ALA A CA 1
ATOM 1676 C C . ALA A 1 207 ? 40.672 9.968 -50.118 1.00 81.88 207 ALA A C 1
ATOM 1678 O O . ALA A 1 207 ? 40.634 9.986 -48.890 1.00 81.88 207 ALA A O 1
ATOM 1679 N N . GLU A 1 208 ? 39.615 10.260 -50.883 1.00 84.06 208 GLU A N 1
ATOM 1680 C CA . GLU A 1 208 ? 38.301 10.732 -50.409 1.00 84.06 208 GLU A CA 1
ATOM 1681 C C . GLU A 1 208 ? 37.413 9.634 -49.773 1.00 84.06 208 GLU A C 1
ATOM 1683 O O . GLU A 1 208 ? 36.326 9.937 -49.282 1.00 84.06 208 GLU A O 1
ATOM 1688 N N . LEU A 1 209 ? 37.851 8.366 -49.744 1.00 84.75 209 LEU A N 1
ATOM 1689 C CA . LEU A 1 209 ? 37.078 7.261 -49.155 1.00 84.75 209 LEU A CA 1
ATOM 1690 C C . LEU A 1 209 ? 36.915 7.391 -47.622 1.00 84.75 209 LEU A C 1
ATOM 1692 O O . LEU A 1 209 ? 37.942 7.550 -46.946 1.00 84.75 209 LEU A O 1
ATOM 1696 N N . PRO A 1 210 ? 35.695 7.189 -47.067 1.00 79.38 210 PRO A N 1
ATOM 1697 C CA . PRO A 1 210 ? 35.370 7.276 -45.634 1.00 79.38 210 PRO A CA 1
ATOM 1698 C C . PRO A 1 210 ? 35.847 6.047 -44.839 1.00 79.38 210 PRO A C 1
ATOM 1700 O O . PRO A 1 210 ? 35.076 5.269 -44.281 1.00 79.38 210 PRO A O 1
ATOM 1703 N N . ILE A 1 211 ? 37.158 5.848 -44.872 1.00 80.44 211 ILE A N 1
ATOM 1704 C CA . ILE A 1 211 ? 37.927 4.826 -44.166 1.00 80.44 211 ILE A CA 1
ATOM 1705 C C . ILE A 1 211 ? 39.262 5.479 -43.799 1.00 80.44 211 ILE A C 1
ATOM 1707 O O . ILE A 1 211 ? 40.269 5.377 -44.517 1.00 80.44 211 ILE A O 1
ATOM 1711 N N . GLY A 1 212 ? 39.213 6.294 -42.747 1.00 78.44 212 GLY A N 1
ATOM 1712 C CA . GLY A 1 212 ? 40.331 7.087 -42.260 1.00 78.44 212 GLY A CA 1
ATOM 1713 C C . GLY A 1 212 ? 40.306 7.308 -40.742 1.00 78.44 212 GLY A C 1
ATOM 1714 O O . GLY A 1 212 ? 39.551 6.661 -40.012 1.00 78.44 212 GLY A O 1
ATOM 1715 N N . PRO A 1 213 ? 41.145 8.234 -40.239 1.00 81.50 213 PRO A N 1
ATOM 1716 C CA . PRO A 1 213 ? 41.310 8.453 -38.802 1.00 81.50 213 PRO A CA 1
ATOM 1717 C C . PRO A 1 213 ? 40.049 8.947 -38.083 1.00 81.50 213 PRO A C 1
ATOM 1719 O O . PRO A 1 213 ? 39.982 8.845 -36.860 1.00 81.50 213 PRO A O 1
ATOM 1722 N N . GLU A 1 214 ? 39.074 9.507 -38.807 1.00 83.44 214 GLU A N 1
ATOM 1723 C CA . GLU A 1 214 ? 37.810 9.959 -38.225 1.00 83.44 214 GLU A CA 1
ATOM 1724 C C . GLU A 1 214 ? 36.893 8.770 -37.921 1.00 83.44 214 GLU A C 1
ATOM 1726 O O . GLU A 1 214 ? 36.451 8.623 -36.782 1.00 83.44 214 GLU A O 1
ATOM 1731 N N . GLU A 1 215 ? 36.676 7.866 -38.881 1.00 86.56 215 GLU A N 1
ATOM 1732 C CA . GLU A 1 215 ? 35.872 6.660 -38.667 1.00 86.56 215 GLU A CA 1
ATOM 1733 C C . GLU A 1 215 ? 36.504 5.733 -37.615 1.00 86.56 215 GLU A C 1
ATOM 1735 O O . GLU A 1 215 ? 35.792 5.207 -36.756 1.00 86.56 215 GLU A O 1
ATOM 1740 N N . GLN A 1 216 ? 37.842 5.611 -37.597 1.00 86.69 216 GLN A N 1
ATOM 1741 C CA . GLN A 1 216 ? 38.570 4.938 -36.510 1.00 86.69 216 GLN A CA 1
ATOM 1742 C C . GLN A 1 216 ? 38.237 5.545 -35.135 1.00 86.69 216 GLN A C 1
ATOM 1744 O O . GLN A 1 216 ? 37.917 4.816 -34.195 1.00 86.69 216 GLN A O 1
ATOM 1749 N N . GLN A 1 217 ? 38.286 6.876 -35.003 1.00 89.69 217 GLN A N 1
ATOM 1750 C CA . GLN A 1 217 ? 37.998 7.563 -33.739 1.00 89.69 217 GLN A CA 1
ATOM 1751 C C . GLN A 1 217 ? 36.532 7.433 -33.316 1.00 89.69 217 GLN A C 1
ATOM 1753 O O . GLN A 1 217 ? 36.264 7.252 -32.127 1.00 89.69 217 GLN A O 1
ATOM 1758 N N . GLN A 1 218 ? 35.583 7.501 -34.254 1.00 88.75 218 GLN A N 1
ATOM 1759 C CA . GLN A 1 218 ? 34.161 7.308 -33.960 1.00 88.75 218 GLN A CA 1
ATOM 1760 C C . GLN A 1 218 ? 33.887 5.885 -33.445 1.00 88.75 218 GLN A C 1
ATOM 1762 O O . GLN A 1 218 ? 33.219 5.721 -32.420 1.00 88.75 218 GLN A O 1
ATOM 1767 N N . LEU A 1 219 ? 34.470 4.870 -34.093 1.00 90.75 219 LEU A N 1
ATOM 1768 C CA . LEU A 1 219 ? 34.352 3.466 -33.700 1.00 90.75 219 LEU A CA 1
ATOM 1769 C C . LEU A 1 219 ? 34.982 3.185 -32.323 1.00 90.75 219 LEU A C 1
ATOM 1771 O O . LEU A 1 219 ? 34.329 2.611 -31.449 1.00 90.75 219 LEU A O 1
ATOM 1775 N N . GLU A 1 220 ? 36.227 3.621 -32.101 1.00 90.38 220 GLU A N 1
ATOM 1776 C CA . GLU A 1 220 ? 36.926 3.444 -30.818 1.00 90.38 220 GLU A CA 1
ATOM 1777 C C . GLU A 1 220 ? 36.205 4.167 -29.675 1.00 90.38 220 GLU A C 1
ATOM 1779 O O . GLU A 1 220 ? 36.076 3.624 -28.576 1.00 90.38 220 GLU A O 1
ATOM 1784 N N . LYS A 1 221 ? 35.669 5.368 -29.931 1.00 92.25 221 LYS A N 1
ATOM 1785 C CA . LYS A 1 221 ? 34.861 6.105 -28.955 1.00 92.25 221 LYS A CA 1
ATOM 1786 C C . LYS A 1 221 ? 33.578 5.350 -28.608 1.00 92.25 221 LYS A C 1
ATOM 1788 O O . LYS A 1 221 ? 33.270 5.222 -27.427 1.00 92.25 221 LYS A O 1
ATOM 1793 N N . ALA A 1 222 ? 32.856 4.811 -29.592 1.00 89.94 222 ALA A N 1
ATOM 1794 C CA . ALA A 1 222 ? 31.640 4.039 -29.337 1.00 89.94 222 ALA A CA 1
ATOM 1795 C C . ALA A 1 222 ? 31.916 2.768 -28.510 1.00 89.94 222 ALA A C 1
ATOM 1797 O O . ALA A 1 222 ? 31.182 2.470 -27.564 1.00 89.94 222 ALA A O 1
ATOM 1798 N N . ALA A 1 223 ? 33.014 2.065 -28.807 1.00 89.94 223 ALA A N 1
ATOM 1799 C CA . ALA A 1 223 ? 33.455 0.902 -28.039 1.00 89.94 223 ALA A CA 1
ATOM 1800 C C . ALA A 1 223 ? 33.891 1.277 -26.609 1.00 89.94 223 ALA A C 1
ATOM 1802 O O . ALA A 1 223 ? 33.523 0.599 -25.646 1.00 89.94 223 ALA A O 1
ATOM 1803 N N . GLN A 1 224 ? 34.636 2.375 -26.441 1.00 91.00 224 GLN A N 1
ATOM 1804 C CA . GLN A 1 224 ? 35.089 2.855 -25.133 1.00 91.00 224 GLN A CA 1
ATOM 1805 C C . GLN A 1 224 ? 33.934 3.400 -24.275 1.00 91.00 224 GLN A C 1
ATOM 1807 O O . GLN A 1 224 ? 33.929 3.181 -23.062 1.00 91.00 224 GLN A O 1
ATOM 1812 N N . ASP A 1 225 ? 32.929 4.039 -24.875 1.00 91.50 225 ASP A N 1
ATOM 1813 C CA . ASP A 1 225 ? 31.696 4.467 -24.205 1.00 91.50 225 ASP A CA 1
ATOM 1814 C C . ASP A 1 225 ? 30.945 3.258 -23.607 1.00 91.50 225 ASP A C 1
ATOM 1816 O O . ASP A 1 225 ? 30.651 3.248 -22.408 1.00 91.50 225 ASP A O 1
ATOM 1820 N N . LEU A 1 226 ? 30.703 2.194 -24.393 1.00 90.12 226 LEU A N 1
ATOM 1821 C CA . LEU A 1 226 ? 30.093 0.952 -23.884 1.00 90.12 226 LEU A CA 1
ATOM 1822 C C . LEU A 1 226 ? 30.969 0.286 -22.815 1.00 90.12 226 LEU A C 1
ATOM 1824 O O . LEU A 1 226 ? 30.477 -0.095 -21.756 1.00 90.12 226 LEU A O 1
ATOM 1828 N N . LYS A 1 227 ? 32.286 0.207 -23.023 1.00 89.75 227 LYS A N 1
ATOM 1829 C CA . LYS A 1 227 ? 33.226 -0.341 -22.032 1.00 89.75 227 LYS A CA 1
ATOM 1830 C C . LYS A 1 227 ? 33.203 0.424 -20.700 1.00 89.75 227 LYS A C 1
ATOM 1832 O O . LYS A 1 227 ? 33.370 -0.183 -19.646 1.00 89.75 227 LYS A O 1
ATOM 1837 N N . THR A 1 228 ? 32.955 1.734 -20.735 1.00 90.81 228 THR A N 1
ATOM 1838 C CA . THR A 1 228 ? 32.803 2.592 -19.543 1.00 90.81 228 THR A CA 1
ATOM 1839 C C . THR A 1 228 ? 31.423 2.414 -18.888 1.00 90.81 228 THR A C 1
ATOM 1841 O O . THR A 1 228 ? 31.291 2.527 -17.671 1.00 90.81 228 THR A O 1
ATOM 1844 N N . ALA A 1 229 ? 30.391 2.088 -19.669 1.00 88.94 229 ALA A N 1
ATOM 1845 C CA . ALA A 1 229 ? 29.038 1.830 -19.178 1.00 88.94 229 ALA A CA 1
ATOM 1846 C C . ALA A 1 229 ? 28.820 0.400 -18.641 1.00 88.94 229 ALA A C 1
ATOM 1848 O O . ALA A 1 229 ? 27.961 0.201 -17.780 1.00 88.94 229 ALA A O 1
ATOM 1849 N N . ALA A 1 230 ? 29.603 -0.589 -19.083 1.00 88.06 230 ALA A N 1
ATOM 1850 C CA . ALA A 1 230 ? 29.440 -1.990 -18.687 1.00 88.06 230 ALA A CA 1
ATOM 1851 C C . ALA A 1 230 ? 29.411 -2.223 -17.153 1.00 88.06 230 ALA A C 1
ATOM 1853 O O . ALA A 1 230 ? 28.508 -2.928 -16.702 1.00 88.06 230 ALA A O 1
ATOM 1854 N N . PRO A 1 231 ? 30.263 -1.587 -16.314 1.00 89.94 231 PRO A N 1
ATOM 1855 C CA . PRO A 1 231 ? 30.198 -1.757 -14.856 1.00 89.94 231 PRO A CA 1
ATOM 1856 C C . PRO A 1 231 ? 28.921 -1.185 -14.217 1.00 89.94 231 PRO A C 1
ATOM 1858 O O . PRO A 1 231 ? 28.398 -1.762 -13.264 1.00 89.94 231 PRO A O 1
ATOM 1861 N N . LYS A 1 232 ? 28.369 -0.079 -14.754 1.00 90.81 232 LYS A N 1
ATOM 1862 C CA . LYS A 1 232 ? 27.053 0.442 -14.327 1.00 90.81 232 LYS A CA 1
ATOM 1863 C C . LYS A 1 232 ? 25.962 -0.602 -14.596 1.00 90.81 232 LYS A C 1
ATOM 1865 O O . LYS A 1 232 ? 25.102 -0.839 -13.750 1.00 90.81 232 LYS A O 1
ATOM 1870 N N . PHE A 1 233 ? 26.001 -1.212 -15.780 1.00 91.00 233 PHE A N 1
ATOM 1871 C CA . PHE A 1 233 ? 25.017 -2.197 -16.215 1.00 91.00 233 PHE A CA 1
ATOM 1872 C C . PHE A 1 233 ? 25.134 -3.534 -15.459 1.00 91.00 233 PHE A C 1
ATOM 1874 O O . PHE A 1 233 ? 24.123 -4.133 -15.094 1.00 91.00 233 PHE A O 1
ATOM 1881 N N . GLU A 1 234 ? 26.347 -3.972 -15.127 1.00 88.31 234 GLU A N 1
ATOM 1882 C CA . GLU A 1 234 ? 26.569 -5.116 -14.237 1.00 88.31 234 GLU A CA 1
ATOM 1883 C C . GLU A 1 234 ? 26.020 -4.846 -12.823 1.00 88.31 234 GLU A C 1
ATOM 1885 O O . GLU A 1 234 ? 25.333 -5.693 -12.249 1.00 88.31 234 GLU A O 1
ATOM 1890 N N . GLY A 1 235 ? 26.206 -3.630 -12.296 1.00 88.31 235 GLY A N 1
ATOM 1891 C CA . GLY A 1 235 ? 25.548 -3.181 -11.064 1.00 88.31 235 GLY A CA 1
ATOM 1892 C C . GLY A 1 235 ? 24.015 -3.234 -11.140 1.00 88.31 235 GLY A C 1
ATOM 1893 O O . GLY A 1 235 ? 23.367 -3.690 -10.197 1.00 88.31 235 GLY A O 1
ATOM 1894 N N . LEU A 1 236 ? 23.431 -2.843 -12.279 1.00 91.56 236 LEU A N 1
ATOM 1895 C CA . LEU A 1 236 ? 21.987 -2.913 -12.539 1.00 91.56 236 LEU A CA 1
ATOM 1896 C C . LEU A 1 236 ? 21.472 -4.367 -12.544 1.00 91.56 236 LEU A C 1
ATOM 1898 O O . LEU A 1 236 ? 20.469 -4.668 -11.895 1.00 91.56 236 LEU A O 1
ATOM 1902 N N . LYS A 1 237 ? 22.184 -5.286 -13.211 1.00 89.25 237 LYS A N 1
ATOM 1903 C CA . LYS A 1 237 ? 21.897 -6.733 -13.192 1.00 89.25 237 LYS A CA 1
ATOM 1904 C C . LYS A 1 237 ? 21.941 -7.307 -11.779 1.00 89.25 237 LYS A C 1
ATOM 1906 O O . LYS A 1 237 ? 21.000 -7.977 -11.355 1.00 89.25 237 LYS A O 1
ATOM 1911 N N . ASN A 1 238 ? 23.016 -7.031 -11.043 1.00 89.19 238 ASN A N 1
ATOM 1912 C CA . ASN A 1 238 ? 23.203 -7.533 -9.682 1.00 89.19 238 ASN A CA 1
ATOM 1913 C C . ASN A 1 238 ? 22.117 -6.998 -8.735 1.00 89.19 238 ASN A C 1
ATOM 1915 O O . ASN A 1 238 ? 21.592 -7.753 -7.915 1.00 89.19 238 ASN A O 1
ATOM 1919 N N . PHE A 1 239 ? 21.692 -5.742 -8.917 1.00 89.69 239 PHE A N 1
ATOM 1920 C CA . PHE A 1 239 ? 20.514 -5.199 -8.246 1.00 89.69 239 PHE A CA 1
ATOM 1921 C C . PHE A 1 239 ? 19.233 -5.976 -8.596 1.00 89.69 239 PHE A C 1
ATOM 1923 O O . PHE A 1 239 ? 18.528 -6.383 -7.678 1.00 89.69 239 PHE A O 1
ATOM 1930 N N . VAL A 1 240 ? 18.937 -6.264 -9.873 1.00 86.62 240 VAL A N 1
ATOM 1931 C CA . VAL A 1 240 ? 17.750 -7.063 -10.261 1.00 86.62 240 VAL A CA 1
ATOM 1932 C C . VAL A 1 240 ? 17.729 -8.432 -9.571 1.00 86.62 240 VAL A C 1
ATOM 1934 O O . VAL A 1 240 ? 16.687 -8.832 -9.043 1.00 86.62 240 VAL A O 1
ATOM 1937 N N . PHE A 1 241 ? 18.865 -9.138 -9.540 1.00 83.44 241 PHE A N 1
ATOM 1938 C CA . PHE A 1 241 ? 18.972 -10.449 -8.890 1.00 83.44 241 PHE A CA 1
ATOM 1939 C C . PHE A 1 241 ? 18.789 -10.388 -7.366 1.00 83.44 241 PHE A C 1
ATOM 1941 O O . PHE A 1 241 ? 18.169 -11.290 -6.806 1.00 83.44 241 PHE A O 1
ATOM 1948 N N . ALA A 1 242 ? 19.276 -9.338 -6.697 1.00 85.19 242 ALA A N 1
ATOM 1949 C CA . ALA A 1 242 ? 19.133 -9.170 -5.249 1.00 85.19 242 ALA A CA 1
ATOM 1950 C C . ALA A 1 242 ? 17.760 -8.605 -4.826 1.00 85.19 242 ALA A C 1
ATOM 1952 O O . ALA A 1 242 ? 17.217 -8.992 -3.792 1.00 85.19 242 ALA A O 1
ATOM 1953 N N . PHE A 1 243 ? 17.181 -7.701 -5.619 1.00 86.75 243 PHE A N 1
ATOM 1954 C CA . PHE A 1 243 ? 15.983 -6.937 -5.265 1.00 86.75 243 PHE A CA 1
ATOM 1955 C C . PHE A 1 243 ? 14.677 -7.691 -5.540 1.00 86.75 243 PHE A C 1
ATOM 1957 O O . PHE A 1 243 ? 13.757 -7.639 -4.723 1.00 86.75 243 PHE A O 1
ATOM 1964 N N . ALA A 1 244 ? 14.580 -8.434 -6.649 1.00 81.50 244 ALA A N 1
ATOM 1965 C CA . ALA A 1 244 ? 13.354 -9.165 -6.977 1.00 81.50 244 ALA A CA 1
ATOM 1966 C C . ALA A 1 244 ? 12.937 -10.191 -5.892 1.00 81.50 244 ALA A C 1
ATOM 1968 O O . ALA A 1 244 ? 11.753 -10.212 -5.542 1.00 81.50 244 ALA A O 1
ATOM 1969 N N . PRO A 1 245 ? 13.854 -10.973 -5.276 1.00 83.31 245 PRO A N 1
ATOM 1970 C CA . PRO A 1 245 ? 13.525 -11.819 -4.127 1.00 83.31 245 PRO A CA 1
ATOM 1971 C C . PRO A 1 245 ? 13.009 -11.043 -2.908 1.00 83.31 245 PRO A C 1
ATOM 1973 O O . PRO A 1 245 ? 12.093 -11.519 -2.244 1.00 83.31 245 PRO A O 1
ATOM 1976 N N . LEU A 1 246 ? 13.541 -9.846 -2.626 1.00 84.69 246 LEU A N 1
ATOM 1977 C CA . LEU A 1 246 ? 13.108 -9.022 -1.487 1.00 84.69 246 LEU A CA 1
ATOM 1978 C C . LEU A 1 246 ? 11.673 -8.509 -1.662 1.00 84.69 246 LEU A C 1
ATOM 1980 O O . LEU A 1 246 ? 10.892 -8.542 -0.714 1.00 84.69 246 LEU A O 1
ATOM 1984 N N . VAL A 1 247 ? 11.296 -8.095 -2.877 1.00 85.06 247 VAL A N 1
ATOM 1985 C CA . VAL A 1 247 ? 9.913 -7.690 -3.186 1.00 85.06 247 VAL A CA 1
ATOM 1986 C C . VAL A 1 247 ? 8.954 -8.881 -3.079 1.00 85.06 247 VAL A C 1
ATOM 1988 O O . VAL A 1 247 ? 7.884 -8.752 -2.489 1.00 85.06 247 VAL A O 1
ATOM 1991 N N . VAL A 1 248 ? 9.344 -10.059 -3.578 1.00 77.75 248 VAL A N 1
ATOM 1992 C CA . VAL A 1 248 ? 8.539 -11.289 -3.449 1.00 77.75 248 VAL A CA 1
ATOM 1993 C C . VAL A 1 248 ? 8.394 -11.722 -1.984 1.00 77.75 248 VAL A C 1
ATOM 1995 O O . VAL A 1 248 ? 7.309 -12.131 -1.583 1.00 77.75 248 VAL A O 1
ATOM 1998 N N . ALA A 1 249 ? 9.443 -11.591 -1.168 1.00 77.69 249 ALA A N 1
ATOM 1999 C CA . ALA A 1 249 ? 9.407 -11.907 0.261 1.00 77.69 249 ALA A CA 1
ATOM 2000 C C . ALA A 1 249 ? 8.586 -10.905 1.097 1.00 77.69 249 ALA A C 1
ATOM 2002 O O . ALA A 1 249 ? 8.160 -11.242 2.200 1.00 77.69 249 ALA A O 1
ATOM 2003 N N . PHE A 1 250 ? 8.340 -9.693 0.587 1.00 81.31 250 PHE A N 1
ATOM 2004 C CA . PHE A 1 250 ? 7.524 -8.684 1.263 1.00 81.31 250 PHE A CA 1
ATOM 2005 C C . PHE A 1 250 ? 6.012 -8.949 1.122 1.00 81.31 250 PHE A C 1
ATOM 2007 O O . PHE A 1 250 ? 5.287 -8.813 2.105 1.00 81.31 250 PHE A O 1
ATOM 2014 N N . VAL A 1 251 ? 5.536 -9.393 -0.052 1.00 72.56 251 VAL A N 1
ATOM 2015 C CA . VAL A 1 251 ? 4.098 -9.612 -0.357 1.00 72.56 251 VAL A CA 1
ATOM 2016 C C . VAL A 1 251 ? 3.337 -10.470 0.688 1.00 72.56 251 VAL A C 1
ATOM 2018 O O . VAL A 1 251 ? 2.209 -10.104 1.030 1.00 72.56 251 VAL A O 1
ATOM 2021 N N . PRO A 1 252 ? 3.884 -11.574 1.247 1.00 63.56 252 PRO A N 1
ATOM 2022 C CA . PRO A 1 252 ? 3.165 -12.399 2.225 1.00 63.56 252 PRO A CA 1
ATOM 2023 C C . PRO A 1 252 ? 2.893 -11.723 3.578 1.00 63.56 252 PRO A C 1
ATOM 2025 O O . PRO A 1 252 ? 1.912 -12.072 4.241 1.00 63.56 252 PRO A O 1
ATOM 2028 N N . SER A 1 253 ? 3.728 -10.772 4.012 1.00 74.81 253 SER A N 1
ATOM 2029 C CA . SER A 1 253 ? 3.632 -10.194 5.362 1.00 74.81 253 SER A CA 1
ATOM 2030 C C . SER A 1 253 ? 2.367 -9.339 5.563 1.00 74.81 253 SER A C 1
ATOM 2032 O O . SER A 1 253 ? 1.608 -9.643 6.489 1.00 74.81 253 SER A O 1
ATOM 2034 N N . PRO A 1 254 ? 2.028 -8.372 4.681 1.00 78.50 254 PRO A N 1
ATOM 2035 C CA . PRO A 1 254 ? 0.752 -7.653 4.738 1.00 78.50 254 PRO A CA 1
ATOM 2036 C C . PRO A 1 254 ? -0.480 -8.571 4.705 1.00 78.50 254 PRO A C 1
ATOM 2038 O O . PRO A 1 254 ? -1.465 -8.301 5.392 1.00 78.50 254 PRO A O 1
ATOM 2041 N N . LEU A 1 255 ? -0.428 -9.676 3.949 1.00 77.50 255 LEU A N 1
ATOM 2042 C CA . LEU A 1 255 ? -1.523 -10.650 3.856 1.00 77.50 255 LEU A CA 1
ATOM 2043 C C . LEU A 1 255 ? -1.720 -11.423 5.171 1.00 77.50 255 LEU A C 1
ATOM 2045 O O . LEU A 1 255 ? -2.855 -11.593 5.623 1.00 77.50 255 LEU A O 1
ATOM 2049 N N . SER A 1 256 ? -0.627 -11.832 5.823 1.00 79.94 256 SER A N 1
ATOM 2050 C CA . SER A 1 256 ? -0.653 -12.455 7.155 1.00 79.94 256 SER A CA 1
ATOM 2051 C C . SER A 1 256 ? -1.255 -11.510 8.205 1.00 79.94 256 SER A C 1
ATOM 2053 O O . SER A 1 256 ? -2.175 -11.883 8.940 1.00 79.94 256 SER A O 1
ATOM 2055 N N . LEU A 1 257 ? -0.821 -10.243 8.211 1.00 84.75 257 LEU A N 1
ATOM 2056 C CA . LEU A 1 257 ? -1.366 -9.203 9.089 1.00 84.75 257 LEU A CA 1
ATOM 2057 C C . LEU A 1 257 ? -2.858 -8.952 8.831 1.00 84.75 257 LEU A C 1
ATOM 2059 O O . LEU A 1 257 ? -3.632 -8.851 9.782 1.00 84.75 257 LEU A O 1
ATOM 2063 N N . LEU A 1 258 ? -3.294 -8.920 7.569 1.00 83.81 258 LEU A N 1
ATOM 2064 C CA . LEU A 1 258 ? -4.706 -8.754 7.208 1.00 83.81 258 LEU A CA 1
ATOM 2065 C C . LEU A 1 258 ? -5.561 -9.946 7.678 1.00 83.81 258 LEU A C 1
ATOM 2067 O O . LEU A 1 258 ? -6.693 -9.749 8.126 1.00 83.81 258 LEU A O 1
ATOM 2071 N N . GLY A 1 259 ? -5.005 -11.162 7.678 1.00 80.81 259 GLY A N 1
ATOM 2072 C CA . GLY A 1 259 ? -5.609 -12.342 8.305 1.00 80.81 259 GLY A CA 1
ATOM 2073 C C . GLY A 1 259 ? -5.715 -12.238 9.833 1.00 80.81 259 GLY A C 1
ATOM 2074 O O . GLY A 1 259 ? -6.748 -12.588 10.407 1.00 80.81 259 GLY A O 1
ATOM 2075 N N . ASN A 1 260 ? -4.691 -11.705 10.506 1.00 83.38 260 ASN A N 1
ATOM 2076 C CA . ASN A 1 260 ? -4.696 -11.485 11.958 1.00 83.38 260 ASN A CA 1
ATOM 2077 C C . ASN A 1 260 ? -5.718 -10.413 12.367 1.00 83.38 260 ASN A C 1
ATOM 2079 O O . ASN A 1 260 ? -6.587 -10.677 13.197 1.00 83.38 260 ASN A O 1
ATOM 2083 N N . VAL A 1 261 ? -5.706 -9.251 11.708 1.00 85.81 261 VAL A N 1
ATOM 2084 C CA . VAL A 1 261 ? -6.698 -8.177 11.902 1.00 85.81 261 VAL A CA 1
ATOM 2085 C C . VAL A 1 261 ? -8.112 -8.657 11.557 1.00 85.81 261 VAL A C 1
ATOM 2087 O O . VAL A 1 261 ? -9.071 -8.290 12.236 1.00 85.81 261 VAL A O 1
ATOM 2090 N N . GLY A 1 262 ? -8.261 -9.533 10.558 1.00 84.06 262 GLY A N 1
ATOM 2091 C CA . GLY A 1 262 ? -9.516 -10.226 10.254 1.00 84.06 262 GLY A CA 1
ATOM 2092 C C . GLY A 1 262 ? -10.022 -11.113 11.399 1.00 84.06 262 GLY A C 1
ATOM 2093 O O . GLY A 1 262 ? -11.218 -11.127 11.681 1.00 84.06 262 GLY A O 1
ATOM 2094 N N . ARG A 1 263 ? -9.131 -11.815 12.113 1.00 85.81 263 ARG A N 1
ATOM 2095 C CA . ARG A 1 263 ? -9.499 -12.600 13.306 1.00 85.81 263 ARG A CA 1
ATOM 2096 C C . ARG A 1 263 ? -9.868 -11.701 14.488 1.00 85.81 263 ARG A C 1
ATOM 2098 O O . ARG A 1 263 ? -10.939 -11.896 15.059 1.00 85.81 263 ARG A O 1
ATOM 2105 N N . ALA A 1 264 ? -9.061 -10.680 14.784 1.00 82.81 264 ALA A N 1
ATOM 2106 C CA . ALA A 1 264 ? -9.337 -9.706 15.845 1.00 82.81 264 ALA A CA 1
ATOM 2107 C C . ALA A 1 264 ? -10.675 -8.969 15.635 1.00 82.81 264 ALA A C 1
ATOM 2109 O O . ALA A 1 264 ? -11.481 -8.857 16.558 1.00 82.81 264 ALA A O 1
ATOM 2110 N N . THR A 1 265 ? -10.960 -8.514 14.409 1.00 84.38 265 THR A N 1
ATOM 2111 C CA . THR A 1 265 ? -12.237 -7.850 14.083 1.00 84.38 265 THR A CA 1
ATOM 2112 C C . THR A 1 265 ? -13.426 -8.803 14.144 1.00 84.38 265 THR A C 1
ATOM 2114 O O . THR A 1 265 ? -14.462 -8.422 14.678 1.00 84.38 265 THR A O 1
ATOM 2117 N N . ASN A 1 266 ? -13.297 -10.052 13.689 1.00 85.69 266 ASN A N 1
ATOM 2118 C CA . ASN A 1 266 ? -14.369 -11.044 13.832 1.00 85.69 266 ASN A CA 1
ATOM 2119 C C . ASN A 1 266 ? -14.658 -11.395 15.303 1.00 85.69 266 ASN A C 1
ATOM 2121 O O . ASN A 1 266 ? -15.815 -11.637 15.649 1.00 85.69 266 ASN A O 1
ATOM 2125 N N . LEU A 1 267 ? -13.640 -11.398 16.172 1.00 85.31 267 LEU A N 1
ATOM 2126 C CA . LEU A 1 267 ? -13.817 -11.562 17.617 1.00 85.31 267 LEU A CA 1
ATOM 2127 C C . LEU A 1 267 ? -14.564 -10.360 18.214 1.00 85.31 267 LEU A C 1
ATOM 2129 O O . LEU A 1 267 ? -15.635 -10.527 18.790 1.00 85.31 267 LEU A O 1
ATOM 2133 N N . LEU A 1 268 ? -14.067 -9.142 17.977 1.00 85.56 268 LEU A N 1
ATOM 2134 C CA . LEU A 1 268 ? -14.690 -7.890 18.424 1.00 85.56 268 LEU A CA 1
ATOM 2135 C C . LEU A 1 268 ? -16.129 -7.705 17.911 1.00 85.56 268 LEU A C 1
ATOM 2137 O O . LEU A 1 268 ? -16.971 -7.182 18.635 1.00 85.56 268 LEU A O 1
ATOM 2141 N N . GLY A 1 269 ? -16.429 -8.155 16.690 1.00 81.88 269 GLY A N 1
ATOM 2142 C CA . GLY A 1 269 ? -17.774 -8.121 16.112 1.00 81.88 269 GLY A CA 1
ATOM 2143 C C . GLY A 1 269 ? -18.748 -9.072 16.813 1.00 81.88 269 GLY A C 1
ATOM 2144 O O . GLY A 1 269 ? -19.876 -8.682 17.103 1.00 81.88 269 GLY A O 1
ATOM 2145 N N . LYS A 1 270 ? -18.304 -10.291 17.158 1.00 83.56 270 LYS A N 1
ATOM 2146 C CA . LYS A 1 270 ? -19.083 -11.217 18.002 1.00 83.56 270 LYS A CA 1
ATOM 2147 C C . LYS A 1 270 ? -19.292 -10.647 19.405 1.00 83.56 270 LYS A C 1
ATOM 2149 O O . LYS A 1 270 ? -20.409 -10.671 19.908 1.00 83.56 270 LYS A O 1
ATOM 2154 N N . LEU A 1 271 ? -18.239 -10.089 20.003 1.00 80.56 271 LEU A N 1
ATOM 2155 C CA . LEU A 1 271 ? -18.287 -9.463 21.324 1.00 80.56 271 LEU A CA 1
ATOM 2156 C C . LEU A 1 271 ? -19.279 -8.295 21.378 1.00 80.56 271 LEU A C 1
ATOM 2158 O O . LEU A 1 271 ? -20.126 -8.261 22.264 1.00 80.56 271 LEU A O 1
ATOM 2162 N N . ALA A 1 272 ? -19.254 -7.392 20.396 1.00 74.88 272 ALA A N 1
ATOM 2163 C CA . ALA A 1 272 ? -20.211 -6.287 20.302 1.00 74.88 272 ALA A CA 1
ATOM 2164 C C . ALA A 1 272 ? -21.663 -6.745 20.038 1.00 74.88 272 ALA A C 1
ATOM 2166 O O . ALA A 1 272 ? -22.594 -5.997 20.323 1.00 74.88 272 ALA A O 1
ATOM 2167 N N . GLY A 1 273 ? -21.862 -7.962 19.517 1.00 72.44 273 GLY A N 1
ATOM 2168 C CA . GLY A 1 273 ? -23.170 -8.613 19.373 1.00 72.44 273 GLY A CA 1
ATOM 2169 C C . GLY A 1 273 ? -23.611 -9.443 20.587 1.00 72.44 273 GLY A C 1
ATOM 2170 O O . GLY A 1 273 ? -24.637 -10.116 20.513 1.00 72.44 273 GLY A O 1
ATOM 2171 N N . THR A 1 274 ? -22.851 -9.437 21.688 1.00 78.69 274 THR A N 1
ATOM 2172 C CA . THR A 1 274 ? -23.190 -10.191 22.904 1.00 78.69 274 THR A CA 1
ATOM 2173 C C . THR A 1 274 ? -24.319 -9.486 23.651 1.00 78.69 274 THR A C 1
ATOM 2175 O O . THR A 1 274 ? -24.138 -8.380 24.160 1.00 78.69 274 THR A O 1
ATOM 2178 N N . LEU A 1 275 ? -25.486 -10.129 23.723 1.00 72.75 275 LEU A N 1
ATOM 2179 C CA . LEU A 1 275 ? -26.630 -9.627 24.480 1.00 72.75 275 LEU A CA 1
ATOM 2180 C C . LEU A 1 275 ? -26.445 -9.921 25.973 1.00 72.75 275 LEU A C 1
ATOM 2182 O O . LEU A 1 275 ? -26.641 -11.051 26.415 1.00 72.75 275 LEU A O 1
ATOM 2186 N N . PHE A 1 276 ? -26.084 -8.885 26.723 1.00 78.44 276 PHE A N 1
ATOM 2187 C CA . PHE A 1 276 ? -26.234 -8.832 28.176 1.00 78.44 276 PHE A CA 1
ATOM 2188 C C . PHE A 1 276 ? -27.667 -8.427 28.527 1.00 78.44 276 PHE A C 1
ATOM 2190 O O . PHE A 1 276 ? -28.307 -7.698 27.763 1.00 78.44 276 PHE A O 1
ATOM 2197 N N . LYS A 1 277 ? -28.157 -8.857 29.689 1.00 79.69 277 LYS A N 1
ATOM 2198 C CA . LYS A 1 277 ? -29.448 -8.424 30.226 1.00 79.69 277 LYS A CA 1
ATOM 2199 C C . LYS A 1 277 ? -29.313 -7.098 30.973 1.00 79.69 277 LYS A C 1
ATOM 2201 O O . LYS A 1 277 ? -30.099 -6.202 30.710 1.00 79.69 277 LYS A O 1
ATOM 2206 N N . CYS A 1 278 ? -28.300 -6.948 31.826 1.00 78.44 278 CYS A N 1
ATOM 2207 C CA . CYS A 1 278 ? -27.838 -5.653 32.331 1.00 78.44 278 CYS A CA 1
ATOM 2208 C C . CYS A 1 278 ? -26.557 -5.260 31.566 1.00 78.44 278 CYS A C 1
ATOM 2210 O O . CYS A 1 278 ? -25.518 -5.890 31.775 1.00 78.44 278 CYS A O 1
ATOM 2212 N N . PRO A 1 279 ? -26.564 -4.262 30.664 1.00 72.44 279 PRO A N 1
ATOM 2213 C CA . PRO A 1 279 ? -25.384 -3.937 29.863 1.00 72.44 279 PRO A CA 1
ATOM 2214 C C . PRO A 1 279 ? -24.189 -3.458 30.721 1.00 72.44 279 PRO A C 1
ATOM 2216 O O . PRO A 1 279 ? -24.353 -2.575 31.567 1.00 72.44 279 PRO A O 1
ATOM 2219 N N . PRO A 1 280 ? -22.949 -3.938 30.469 1.00 70.56 280 PRO A N 1
ATOM 2220 C CA . PRO A 1 280 ? -21.734 -3.526 31.189 1.00 70.56 280 PRO A CA 1
ATOM 2221 C C . PRO A 1 280 ? -21.213 -2.130 30.770 1.00 70.56 280 PRO A C 1
ATOM 2223 O O . PRO A 1 280 ? -20.018 -1.919 30.549 1.00 70.56 280 PRO A O 1
ATOM 2226 N N . GLY A 1 281 ? -22.116 -1.156 30.628 1.00 70.88 281 GLY A N 1
ATOM 2227 C CA . GLY A 1 281 ? -21.814 0.248 30.346 1.00 70.88 281 GLY A CA 1
ATOM 2228 C C . GLY A 1 281 ? -20.892 0.464 29.139 1.00 70.88 281 GLY A C 1
ATOM 2229 O O . GLY A 1 281 ? -21.149 -0.006 28.030 1.00 70.88 281 GLY A O 1
ATOM 2230 N N . ALA A 1 282 ? -19.790 1.186 29.360 1.00 79.19 282 ALA A N 1
ATOM 2231 C CA . ALA A 1 282 ? -18.848 1.602 28.317 1.00 79.19 282 ALA A CA 1
ATOM 2232 C C . ALA A 1 282 ? -18.111 0.448 27.599 1.00 79.19 282 ALA A C 1
ATOM 2234 O O . ALA A 1 282 ? -17.426 0.688 26.603 1.00 79.19 282 ALA A O 1
ATOM 2235 N N . LEU A 1 283 ? -18.229 -0.797 28.073 1.00 83.38 283 LEU A N 1
ATOM 2236 C CA . LEU A 1 283 ? -17.514 -1.955 27.530 1.00 83.38 283 LEU A CA 1
ATOM 2237 C C . LEU A 1 283 ? -17.979 -2.309 26.100 1.00 83.38 283 LEU A C 1
ATOM 2239 O O . LEU A 1 283 ? -17.152 -2.528 25.214 1.00 83.38 283 LEU A O 1
ATOM 2243 N N . LEU A 1 284 ? -19.289 -2.277 25.832 1.00 81.50 284 LEU A N 1
ATOM 2244 C CA . LEU A 1 284 ? -19.827 -2.535 24.487 1.00 81.50 284 LEU A CA 1
ATOM 2245 C C . LEU A 1 284 ? -19.387 -1.455 23.484 1.00 81.50 284 LEU A C 1
ATOM 2247 O O . LEU A 1 284 ? -18.978 -1.771 22.365 1.00 81.50 284 LEU A O 1
ATOM 2251 N N . GLU A 1 285 ? -19.362 -0.185 23.901 1.00 83.81 285 GLU A N 1
ATOM 2252 C CA . GLU A 1 285 ? -18.801 0.896 23.083 1.00 83.81 285 GLU A CA 1
ATOM 2253 C C . GLU A 1 285 ? -17.277 0.770 22.915 1.00 83.81 285 GLU A C 1
ATOM 2255 O O . GLU A 1 285 ? -16.774 1.039 21.825 1.00 83.81 285 GLU A O 1
ATOM 2260 N N . LYS A 1 286 ? -16.521 0.281 23.911 1.00 86.62 286 LYS A N 1
ATOM 2261 C CA . LYS A 1 286 ? -15.094 -0.060 23.744 1.00 86.62 286 LYS A CA 1
ATOM 2262 C C . LYS A 1 286 ? -14.912 -1.122 22.651 1.00 86.62 286 LYS A C 1
ATOM 2264 O O . LYS A 1 286 ? -14.109 -0.909 21.741 1.00 86.62 286 LYS A O 1
ATOM 2269 N N . ALA A 1 287 ? -15.679 -2.214 22.685 1.00 85.06 287 ALA A N 1
ATOM 2270 C CA . ALA A 1 287 ? -15.622 -3.278 21.677 1.00 85.06 287 ALA A CA 1
ATOM 2271 C C . ALA A 1 287 ? -15.964 -2.761 20.265 1.00 85.06 287 ALA A C 1
ATOM 2273 O O . ALA A 1 287 ? -15.216 -2.990 19.313 1.00 85.06 287 ALA A O 1
ATOM 2274 N N . LYS A 1 288 ? -17.042 -1.980 20.139 1.00 85.62 288 LYS A N 1
ATOM 2275 C CA . LYS A 1 288 ? -17.497 -1.339 18.893 1.00 85.62 288 LYS A CA 1
ATOM 2276 C C . LYS A 1 288 ? -16.486 -0.327 18.332 1.00 85.62 288 LYS A C 1
ATOM 2278 O O . LYS A 1 288 ? -16.223 -0.318 17.128 1.00 85.62 288 LYS A O 1
ATOM 2283 N N . ASN A 1 289 ? -15.846 0.473 19.186 1.00 87.81 289 ASN A N 1
ATOM 2284 C CA . ASN A 1 289 ? -14.777 1.391 18.778 1.00 87.81 289 ASN A CA 1
ATOM 2285 C C . ASN A 1 289 ? -13.501 0.649 18.341 1.00 87.81 289 ASN A C 1
ATOM 2287 O O . ASN A 1 289 ? -12.856 1.060 17.374 1.00 87.81 289 ASN A O 1
ATOM 2291 N N . LEU A 1 290 ? -13.141 -0.459 18.999 1.00 89.00 290 LEU A N 1
ATOM 2292 C CA . LEU A 1 290 ? -12.039 -1.323 18.560 1.00 89.00 290 LEU A CA 1
ATOM 2293 C C . LEU A 1 290 ? -12.354 -2.010 17.222 1.00 89.00 290 LEU A C 1
ATOM 2295 O O . LEU A 1 290 ? -11.495 -2.031 16.341 1.00 89.00 290 LEU A O 1
ATOM 2299 N N . PHE A 1 291 ? -13.589 -2.478 17.013 1.00 88.06 291 PHE A N 1
ATOM 2300 C CA . PHE A 1 291 ? -14.045 -3.006 15.724 1.00 88.06 291 PHE A CA 1
ATOM 2301 C C . PHE A 1 291 ? -13.902 -1.960 14.604 1.00 88.06 291 PHE A C 1
ATOM 2303 O O . PHE A 1 291 ? -13.311 -2.244 13.561 1.00 88.06 291 PHE A O 1
ATOM 2310 N N . GLY A 1 292 ? -14.338 -0.717 14.847 1.00 84.31 292 GLY A N 1
ATOM 2311 C CA . GLY A 1 292 ? -14.173 0.399 13.908 1.00 84.31 292 GLY A CA 1
ATOM 2312 C C . GLY A 1 292 ? -12.708 0.758 13.612 1.00 84.31 292 GLY A C 1
ATOM 2313 O O . GLY A 1 292 ? -12.366 1.058 12.466 1.00 84.31 292 GLY A O 1
ATOM 2314 N N . LYS A 1 293 ? -11.814 0.679 14.610 1.00 89.31 293 LYS A N 1
ATOM 2315 C CA . LYS A 1 293 ? -10.357 0.807 14.401 1.00 89.31 293 LYS A CA 1
ATOM 2316 C C . LYS A 1 293 ? -9.812 -0.331 13.532 1.00 89.31 293 LYS A C 1
ATOM 2318 O O . LYS A 1 293 ? -9.048 -0.068 12.607 1.00 89.31 293 LYS A O 1
ATOM 2323 N N . GLY A 1 294 ? -10.232 -1.569 13.787 1.00 87.19 294 GLY A N 1
ATOM 2324 C CA . GLY A 1 294 ? -9.824 -2.740 13.013 1.00 87.19 294 GLY A CA 1
ATOM 2325 C C . GLY A 1 294 ? -10.306 -2.724 11.560 1.00 87.19 294 GLY A C 1
ATOM 2326 O O . GLY A 1 294 ? -9.551 -3.114 10.673 1.00 87.19 294 GLY A O 1
ATOM 2327 N N . GLY A 1 295 ? -11.501 -2.188 11.287 1.00 84.81 295 GLY A N 1
ATOM 2328 C CA . GLY A 1 295 ? -11.973 -1.929 9.921 1.00 84.81 295 GLY A CA 1
ATOM 2329 C C . GLY A 1 295 ? -11.033 -0.991 9.154 1.00 84.81 295 GLY A C 1
ATOM 2330 O O . GLY A 1 295 ? -10.504 -1.361 8.107 1.00 84.81 295 GLY A O 1
ATOM 2331 N N . LYS A 1 296 ? -10.716 0.174 9.736 1.00 89.38 296 LYS A N 1
ATOM 2332 C CA . LYS A 1 296 ? -9.761 1.139 9.156 1.00 89.38 296 LYS A CA 1
ATOM 2333 C C . LYS A 1 296 ? -8.347 0.566 9.007 1.00 89.38 296 LYS A C 1
ATOM 2335 O O . LYS A 1 296 ? -7.631 0.905 8.066 1.00 89.38 296 LYS A O 1
ATOM 2340 N N . LEU A 1 297 ? -7.924 -0.311 9.919 1.00 89.44 297 LEU A N 1
ATOM 2341 C CA . LEU A 1 297 ? -6.631 -0.990 9.828 1.00 89.44 297 LEU A CA 1
ATOM 2342 C C . LEU A 1 297 ? -6.600 -2.008 8.676 1.00 89.44 297 LEU A C 1
ATOM 2344 O O . LEU A 1 297 ? -5.616 -2.065 7.940 1.00 89.44 297 LEU A O 1
ATOM 2348 N N . LYS A 1 298 ? -7.692 -2.755 8.469 1.00 87.62 298 LYS A N 1
ATOM 2349 C CA . LYS A 1 298 ? -7.866 -3.666 7.330 1.00 87.62 298 LYS A CA 1
ATOM 2350 C C . LYS A 1 298 ? -7.826 -2.918 5.993 1.00 87.62 298 LYS A C 1
ATOM 2352 O O . LYS A 1 298 ? -7.177 -3.390 5.065 1.00 87.62 298 LYS A O 1
ATOM 2357 N N . GLU A 1 299 ? -8.452 -1.744 5.900 1.00 87.75 299 GLU A N 1
ATOM 2358 C CA . GLU A 1 299 ? -8.376 -0.870 4.715 1.00 87.75 299 GLU A CA 1
ATOM 2359 C C . GLU A 1 299 ? -6.936 -0.418 4.424 1.00 87.75 299 GLU A C 1
ATOM 2361 O O . GLU A 1 299 ? -6.478 -0.510 3.283 1.00 87.75 299 GLU A O 1
ATOM 2366 N N . LYS A 1 300 ? -6.185 0.010 5.452 1.00 88.88 300 LYS A N 1
ATOM 2367 C CA . LYS A 1 300 ? -4.764 0.365 5.301 1.00 88.88 300 LYS A CA 1
ATOM 2368 C C . LYS A 1 300 ? -3.907 -0.824 4.854 1.00 88.88 300 LYS A C 1
ATOM 2370 O O . LYS A 1 300 ? -3.103 -0.666 3.940 1.00 88.88 300 LYS A O 1
ATOM 2375 N N . LEU A 1 301 ? -4.098 -2.004 5.448 1.00 87.00 301 LEU A N 1
ATOM 2376 C CA . LEU A 1 301 ? -3.385 -3.225 5.054 1.00 87.00 301 LEU A CA 1
ATOM 2377 C C . LEU A 1 301 ? -3.731 -3.658 3.622 1.00 87.00 301 LEU A C 1
ATOM 2379 O O . LEU A 1 301 ? -2.832 -4.034 2.877 1.00 87.00 301 LEU A O 1
ATOM 2383 N N . GLN A 1 302 ? -4.989 -3.535 3.189 1.00 86.81 302 GLN A N 1
ATOM 2384 C CA . GLN A 1 302 ? -5.365 -3.807 1.797 1.00 86.81 302 GLN A CA 1
ATOM 2385 C C . GLN A 1 302 ? -4.711 -2.812 0.826 1.00 86.81 302 GLN A C 1
ATOM 2387 O O . GLN A 1 302 ? -4.259 -3.205 -0.245 1.00 86.81 302 GLN A O 1
ATOM 2392 N N . ASN A 1 303 ? -4.604 -1.534 1.199 1.00 89.25 303 ASN A N 1
ATOM 2393 C CA . ASN A 1 303 ? -3.864 -0.545 0.413 1.00 89.25 303 ASN A CA 1
ATOM 2394 C C . ASN A 1 303 ? -2.365 -0.906 0.334 1.00 89.25 303 ASN A C 1
ATOM 2396 O O . ASN A 1 303 ? -1.781 -0.857 -0.745 1.00 89.25 303 ASN A O 1
ATOM 2400 N N . LEU A 1 304 ? -1.760 -1.363 1.437 1.00 89.38 304 LEU A N 1
ATOM 2401 C CA . LEU A 1 304 ? -0.373 -1.842 1.460 1.00 89.38 304 LEU A CA 1
ATOM 2402 C C . LEU A 1 304 ? -0.157 -3.063 0.542 1.00 89.38 304 LEU A C 1
ATOM 2404 O O . LEU A 1 304 ? 0.809 -3.075 -0.218 1.00 89.38 304 LEU A O 1
ATOM 2408 N N . VAL A 1 305 ? -1.075 -4.040 0.548 1.00 85.62 305 VAL A N 1
ATOM 2409 C CA . VAL A 1 305 ? -1.084 -5.174 -0.401 1.00 85.62 305 VAL A CA 1
ATOM 2410 C C . VAL A 1 305 ? -1.125 -4.659 -1.842 1.00 85.62 305 VAL A C 1
ATOM 2412 O O . VAL A 1 305 ? -0.233 -4.969 -2.627 1.00 85.62 305 VAL A O 1
ATOM 2415 N N . ASN A 1 306 ? -2.076 -3.779 -2.172 1.00 84.69 306 ASN A N 1
ATOM 2416 C CA . ASN A 1 306 ? -2.218 -3.232 -3.524 1.00 84.69 306 ASN A CA 1
ATOM 2417 C C . ASN A 1 306 ? -0.954 -2.463 -3.982 1.00 84.69 306 ASN A C 1
ATOM 2419 O O . ASN A 1 306 ? -0.555 -2.553 -5.146 1.00 84.69 306 ASN A O 1
ATOM 2423 N N . LYS A 1 307 ? -0.291 -1.721 -3.078 1.00 87.81 307 LYS A N 1
ATOM 2424 C CA . LYS A 1 307 ? 1.008 -1.076 -3.349 1.00 87.81 307 LYS A CA 1
ATOM 2425 C C . LYS A 1 307 ? 2.125 -2.104 -3.568 1.00 87.81 307 LYS A C 1
ATOM 2427 O O . LYS A 1 307 ? 2.963 -1.897 -4.445 1.00 87.81 307 LYS A O 1
ATOM 2432 N N . SER A 1 308 ? 2.137 -3.191 -2.796 1.00 83.19 308 SER A N 1
ATOM 2433 C CA . SER A 1 308 ? 3.104 -4.289 -2.911 1.00 83.19 308 SER A CA 1
ATOM 2434 C C . SER A 1 308 ? 2.984 -5.017 -4.253 1.00 83.19 308 SER A C 1
ATOM 2436 O O . SER A 1 308 ? 3.990 -5.218 -4.930 1.00 83.19 308 SER A O 1
ATOM 2438 N N . ASP A 1 309 ? 1.763 -5.326 -4.693 1.00 85.38 309 ASP A N 1
ATOM 2439 C CA . ASP A 1 309 ? 1.502 -5.916 -6.012 1.00 85.38 309 ASP A CA 1
ATOM 2440 C C . ASP A 1 309 ? 1.920 -4.960 -7.142 1.00 85.38 309 ASP A C 1
ATOM 2442 O O . ASP A 1 309 ? 2.545 -5.367 -8.124 1.00 85.38 309 ASP A O 1
ATOM 2446 N N . GLY A 1 310 ? 1.670 -3.656 -6.969 1.00 87.62 310 GLY A N 1
ATOM 2447 C CA . GLY A 1 310 ? 2.167 -2.611 -7.866 1.00 87.62 310 GLY A CA 1
ATOM 2448 C C . GLY A 1 310 ? 3.699 -2.529 -7.926 1.00 87.62 310 GLY A C 1
ATOM 2449 O O . GLY A 1 310 ? 4.262 -2.326 -9.005 1.00 87.62 310 GLY A O 1
ATOM 2450 N N . LEU A 1 311 ? 4.395 -2.725 -6.800 1.00 90.38 311 LEU A N 1
ATOM 2451 C CA . LEU A 1 311 ? 5.858 -2.796 -6.755 1.00 90.38 311 LEU A CA 1
ATOM 2452 C C . LEU A 1 311 ? 6.378 -4.071 -7.435 1.00 90.38 311 LEU A C 1
ATOM 2454 O O . LEU A 1 311 ? 7.333 -3.994 -8.209 1.00 90.38 311 LEU A O 1
ATOM 2458 N N . LEU A 1 312 ? 5.733 -5.220 -7.221 1.00 87.44 312 LEU A N 1
ATOM 2459 C CA . LEU A 1 312 ? 6.070 -6.482 -7.884 1.00 87.44 312 LEU A CA 1
ATOM 2460 C C . LEU A 1 312 ? 5.893 -6.379 -9.408 1.00 87.44 312 LEU A C 1
ATOM 2462 O O . LEU A 1 312 ? 6.780 -6.778 -10.165 1.00 87.44 312 LEU A O 1
ATOM 2466 N N . ALA A 1 313 ? 4.797 -5.775 -9.875 1.00 87.38 313 ALA A N 1
ATOM 2467 C CA . ALA A 1 313 ? 4.557 -5.520 -11.294 1.00 87.38 313 ALA A CA 1
ATOM 2468 C C . ALA A 1 313 ? 5.647 -4.624 -11.911 1.00 87.38 313 ALA A C 1
ATOM 2470 O O . ALA A 1 313 ? 6.236 -4.990 -12.931 1.00 87.38 313 ALA A O 1
ATOM 2471 N N . LYS A 1 314 ? 5.986 -3.498 -11.262 1.00 89.88 314 LYS A N 1
ATOM 2472 C CA . LYS A 1 314 ? 7.089 -2.620 -11.697 1.00 89.88 314 LYS A CA 1
ATOM 2473 C C . LYS A 1 314 ? 8.433 -3.350 -11.718 1.00 89.88 314 LYS A C 1
ATOM 2475 O O . LYS A 1 314 ? 9.168 -3.226 -12.691 1.00 89.88 314 LYS A O 1
ATOM 2480 N N . THR A 1 315 ? 8.727 -4.152 -10.695 1.00 90.31 315 THR A N 1
ATOM 2481 C CA . THR A 1 315 ? 9.973 -4.932 -10.590 1.00 90.31 315 THR A CA 1
ATOM 2482 C C . THR A 1 315 ? 10.098 -5.955 -11.722 1.00 90.31 315 THR A C 1
ATOM 2484 O O . THR A 1 315 ? 11.175 -6.115 -12.290 1.00 90.31 315 THR A O 1
ATOM 2487 N N . ASN A 1 316 ? 8.993 -6.591 -12.125 1.00 86.88 316 ASN A N 1
ATOM 2488 C CA . ASN A 1 316 ? 8.969 -7.515 -13.263 1.00 86.88 316 ASN A CA 1
ATOM 2489 C C . ASN A 1 316 ? 9.164 -6.814 -14.621 1.00 86.88 316 ASN A C 1
ATOM 2491 O O . ASN A 1 316 ? 9.844 -7.358 -15.491 1.00 86.88 316 ASN A O 1
ATOM 2495 N N . VAL A 1 317 ? 8.608 -5.612 -14.817 1.00 90.31 317 VAL A N 1
ATOM 2496 C CA . VAL A 1 317 ? 8.859 -4.797 -16.026 1.00 90.31 317 VAL A CA 1
ATOM 2497 C C . VAL A 1 317 ? 10.315 -4.332 -16.074 1.00 90.31 317 VAL A C 1
ATOM 2499 O O . VAL A 1 317 ? 10.980 -4.474 -17.097 1.00 90.31 317 VAL A O 1
ATOM 2502 N N . PHE A 1 318 ? 10.824 -3.834 -14.949 1.00 91.12 318 PHE A N 1
ATOM 2503 C CA . PHE A 1 318 ? 12.203 -3.388 -14.782 1.00 91.12 318 PHE A CA 1
ATOM 2504 C C . PHE A 1 318 ? 13.210 -4.514 -15.067 1.00 91.12 318 PHE A C 1
ATOM 2506 O O . PHE A 1 318 ? 14.118 -4.326 -15.875 1.00 91.12 318 PHE A O 1
ATOM 2513 N N . LYS A 1 319 ? 12.980 -5.715 -14.514 1.00 90.88 319 LYS A N 1
ATOM 2514 C CA . LYS A 1 319 ? 13.758 -6.923 -14.827 1.00 90.88 319 LYS A CA 1
ATOM 2515 C C . LYS A 1 319 ? 13.782 -7.215 -16.332 1.00 90.88 319 LYS A C 1
ATOM 2517 O O . LYS A 1 319 ? 14.866 -7.362 -16.888 1.00 90.88 319 LYS A O 1
ATOM 2522 N N . LYS A 1 320 ? 12.619 -7.243 -16.996 1.00 90.75 320 LYS A N 1
ATOM 2523 C CA . LYS A 1 320 ? 12.539 -7.501 -18.446 1.00 90.75 320 LYS A CA 1
ATOM 2524 C C . LYS A 1 320 ? 13.320 -6.476 -19.266 1.00 90.75 320 LYS A C 1
ATOM 2526 O O . LYS A 1 320 ? 14.029 -6.870 -20.184 1.00 90.75 320 LYS A O 1
ATOM 2531 N N . ARG A 1 321 ? 13.256 -5.186 -18.916 1.00 91.31 321 ARG A N 1
ATOM 2532 C CA . ARG A 1 321 ? 14.065 -4.152 -19.585 1.00 91.31 321 ARG A CA 1
ATOM 2533 C C . ARG A 1 321 ? 15.562 -4.334 -19.337 1.00 91.31 321 ARG A C 1
ATOM 2535 O O . ARG A 1 321 ? 16.336 -4.195 -20.273 1.00 91.31 321 ARG A O 1
ATOM 2542 N N . THR A 1 322 ? 15.984 -4.721 -18.130 1.00 89.81 322 THR A N 1
ATOM 2543 C CA . THR A 1 322 ? 17.393 -5.076 -17.862 1.00 89.81 322 THR A CA 1
ATOM 2544 C C . THR A 1 322 ? 17.851 -6.289 -18.688 1.00 89.81 322 THR A C 1
ATOM 2546 O O . THR A 1 322 ? 18.964 -6.286 -19.206 1.00 89.81 322 THR A O 1
ATOM 2549 N N . GLU A 1 323 ? 16.997 -7.301 -18.865 1.00 90.00 323 GLU A N 1
ATOM 2550 C CA . GLU A 1 323 ? 17.267 -8.472 -19.717 1.00 90.00 323 GLU A CA 1
ATOM 2551 C C . GLU A 1 323 ? 17.304 -8.110 -21.216 1.00 90.00 323 GLU A C 1
ATOM 2553 O O . GLU A 1 323 ? 18.143 -8.621 -21.956 1.00 90.00 323 GLU A O 1
ATOM 2558 N N . GLN A 1 324 ? 16.446 -7.198 -21.681 1.00 90.88 324 GLN A N 1
ATOM 2559 C CA . GLN A 1 324 ? 16.476 -6.685 -23.057 1.00 90.88 324 GLN A CA 1
ATOM 2560 C C . GLN A 1 324 ? 17.737 -5.849 -23.317 1.00 90.88 324 GLN A C 1
ATOM 2562 O O . GLN A 1 324 ? 18.433 -6.095 -24.303 1.00 90.88 324 GLN A O 1
ATOM 2567 N N . LEU A 1 325 ? 18.076 -4.939 -22.397 1.00 92.00 325 LEU A N 1
ATOM 2568 C CA . LEU A 1 325 ? 19.287 -4.124 -22.459 1.00 92.00 325 LEU A CA 1
ATOM 2569 C C . LEU A 1 325 ? 20.550 -4.999 -22.508 1.00 92.00 325 LEU A C 1
ATOM 2571 O O . LEU A 1 325 ? 21.445 -4.686 -23.283 1.00 92.00 325 LEU A O 1
ATOM 2575 N N . ASP A 1 326 ? 20.603 -6.127 -21.784 1.00 89.94 326 ASP A N 1
ATOM 2576 C CA . ASP A 1 326 ? 21.734 -7.074 -21.837 1.00 89.94 326 ASP A CA 1
ATOM 2577 C C . ASP A 1 326 ? 22.013 -7.579 -23.255 1.00 89.94 326 ASP A C 1
ATOM 2579 O O . ASP A 1 326 ? 23.133 -7.498 -23.762 1.00 89.94 326 ASP A O 1
ATOM 2583 N N . ASN A 1 327 ? 20.965 -8.085 -23.906 1.00 89.38 327 ASN A N 1
ATOM 2584 C CA . ASN A 1 327 ? 21.063 -8.652 -25.243 1.00 89.38 327 ASN A CA 1
ATOM 2585 C C . ASN A 1 327 ? 21.499 -7.582 -26.251 1.00 89.38 327 ASN A C 1
ATOM 2587 O O . ASN A 1 327 ? 22.404 -7.826 -27.050 1.00 89.38 327 ASN A O 1
ATOM 2591 N N . SER A 1 328 ? 20.924 -6.380 -26.173 1.00 89.00 328 SER A N 1
ATOM 2592 C CA . SER A 1 328 ? 21.317 -5.255 -27.025 1.00 89.00 328 SER A CA 1
ATOM 2593 C C . SER A 1 328 ? 22.766 -4.818 -26.782 1.00 89.00 328 SER A C 1
ATOM 2595 O O . SER A 1 328 ? 23.519 -4.666 -27.738 1.00 89.00 328 SER A O 1
ATOM 2597 N N . PHE A 1 329 ? 23.202 -4.702 -25.524 1.00 89.19 329 PHE A N 1
ATOM 2598 C CA . PHE A 1 329 ? 24.566 -4.299 -25.160 1.00 89.19 329 PHE A CA 1
ATOM 2599 C C . PHE A 1 329 ? 25.613 -5.297 -25.672 1.00 89.19 329 PHE A C 1
ATOM 2601 O O . PHE A 1 329 ? 26.629 -4.906 -26.251 1.00 89.19 329 PHE A O 1
ATOM 2608 N N . GLN A 1 330 ? 25.349 -6.599 -25.520 1.00 88.75 330 GLN A N 1
ATOM 2609 C CA . GLN A 1 330 ? 26.203 -7.656 -26.064 1.00 88.75 330 GLN A CA 1
ATOM 2610 C C . GLN A 1 330 ? 26.220 -7.660 -27.597 1.00 88.75 330 GLN A C 1
ATOM 2612 O O . GLN A 1 330 ? 27.266 -7.921 -28.192 1.00 88.75 330 GLN A O 1
ATOM 2617 N N . ASN A 1 331 ? 25.084 -7.382 -28.242 1.00 91.00 331 ASN A N 1
ATOM 2618 C CA . ASN A 1 331 ? 24.988 -7.342 -29.699 1.00 91.00 331 ASN A CA 1
ATOM 2619 C C . ASN A 1 331 ? 25.740 -6.138 -30.280 1.00 91.00 331 ASN A C 1
ATOM 2621 O O . ASN A 1 331 ? 26.570 -6.341 -31.161 1.00 91.00 331 ASN A O 1
ATOM 2625 N N . SER A 1 332 ? 25.557 -4.930 -29.737 1.00 89.75 332 SER A N 1
ATOM 2626 C CA . SER A 1 332 ? 26.321 -3.741 -30.144 1.00 89.75 332 SER A CA 1
ATOM 2627 C C . SER A 1 332 ? 27.822 -3.891 -29.886 1.00 89.75 332 SER A C 1
ATOM 2629 O O . SER A 1 332 ? 28.632 -3.488 -30.716 1.00 89.75 332 SER A O 1
ATOM 2631 N N . THR A 1 333 ? 28.222 -4.555 -28.795 1.00 89.56 333 THR A N 1
ATOM 2632 C CA . THR A 1 333 ? 29.643 -4.861 -28.535 1.00 89.56 333 THR A CA 1
ATOM 2633 C C . THR A 1 333 ? 30.244 -5.731 -29.651 1.00 89.56 333 THR A C 1
ATOM 2635 O O . THR A 1 333 ? 31.301 -5.402 -30.185 1.00 89.56 333 THR A O 1
ATOM 2638 N N . LYS A 1 334 ? 29.539 -6.794 -30.070 1.00 90.38 334 LYS A N 1
ATOM 2639 C CA . LYS A 1 334 ? 29.947 -7.666 -31.192 1.00 90.38 334 LYS A CA 1
ATOM 2640 C C . LYS A 1 334 ? 29.877 -6.956 -32.550 1.00 90.38 334 LYS A C 1
ATOM 2642 O O . LYS A 1 334 ? 30.699 -7.224 -33.422 1.00 90.38 334 LYS A O 1
ATOM 2647 N N . ALA A 1 335 ? 28.908 -6.061 -32.746 1.00 90.62 335 ALA A N 1
ATOM 2648 C CA . ALA A 1 335 ? 28.762 -5.281 -33.972 1.00 90.62 335 ALA A CA 1
ATOM 2649 C C . ALA A 1 335 ? 29.945 -4.320 -34.165 1.00 90.62 335 ALA A C 1
ATOM 2651 O O . ALA A 1 335 ? 30.550 -4.314 -35.234 1.00 90.62 335 ALA A O 1
ATOM 2652 N N . LEU A 1 336 ? 30.343 -3.591 -33.117 1.00 90.44 336 LEU A N 1
ATOM 2653 C CA . LEU A 1 336 ? 31.520 -2.716 -33.139 1.00 90.44 336 LEU A CA 1
ATOM 2654 C C . LEU A 1 336 ? 32.827 -3.507 -33.339 1.00 90.44 336 LEU A C 1
ATOM 2656 O O . LEU A 1 336 ? 33.705 -3.057 -34.071 1.00 90.44 336 LEU A O 1
ATOM 2660 N N . GLU A 1 337 ? 32.953 -4.706 -32.761 1.00 89.38 337 GLU A N 1
ATOM 2661 C CA . GLU A 1 337 ? 34.093 -5.603 -33.016 1.00 89.38 337 GLU A CA 1
ATOM 2662 C C . GLU A 1 337 ? 34.133 -6.093 -34.480 1.00 89.38 337 GLU A C 1
ATOM 2664 O O . GLU A 1 337 ? 35.190 -6.094 -35.110 1.00 89.38 337 GLU A O 1
ATOM 2669 N N . SER A 1 338 ? 32.979 -6.424 -35.069 1.00 90.50 338 SER A N 1
ATOM 2670 C CA . SER A 1 338 ? 32.869 -6.768 -36.495 1.00 90.50 338 SER A CA 1
ATOM 2671 C C . SER A 1 338 ? 33.207 -5.579 -37.408 1.00 90.50 338 SER A C 1
ATOM 2673 O O . SER A 1 338 ? 33.980 -5.722 -38.356 1.00 90.50 338 SER A O 1
ATOM 2675 N N . LEU A 1 339 ? 32.713 -4.379 -37.083 1.00 91.69 339 LEU A N 1
ATOM 2676 C CA . LEU A 1 339 ? 33.049 -3.139 -37.790 1.00 91.69 339 LEU A CA 1
ATOM 2677 C C . LEU A 1 339 ? 34.549 -2.821 -37.704 1.00 91.69 339 LEU A C 1
ATOM 2679 O O . LEU A 1 339 ? 35.132 -2.413 -38.704 1.00 91.69 339 LEU A O 1
ATOM 2683 N N . ARG A 1 340 ? 35.206 -3.085 -36.566 1.00 90.94 340 ARG A N 1
ATOM 2684 C CA . ARG A 1 340 ? 36.666 -2.939 -36.410 1.00 90.94 340 ARG A CA 1
ATOM 2685 C C . ARG A 1 340 ? 37.441 -3.812 -37.394 1.00 90.94 340 ARG A C 1
ATOM 2687 O O . ARG A 1 340 ? 38.380 -3.340 -38.030 1.00 90.94 340 ARG A O 1
ATOM 2694 N N . ASN A 1 341 ? 37.026 -5.069 -37.537 1.00 89.94 341 ASN A N 1
ATOM 2695 C CA . ASN A 1 341 ? 37.646 -6.007 -38.470 1.00 89.94 341 ASN A CA 1
ATOM 2696 C C . ASN A 1 341 ? 37.379 -5.605 -39.932 1.00 89.94 341 ASN A C 1
ATOM 2698 O O . ASN A 1 341 ? 38.289 -5.652 -40.757 1.00 89.94 341 ASN A O 1
ATOM 2702 N N . ASN A 1 342 ? 36.166 -5.135 -40.245 1.00 90.31 342 ASN A N 1
ATOM 2703 C CA . ASN A 1 342 ? 35.828 -4.623 -41.575 1.00 90.31 342 ASN A CA 1
ATOM 2704 C C . ASN A 1 342 ? 36.649 -3.379 -41.944 1.00 90.31 342 ASN A C 1
ATOM 2706 O O . ASN A 1 342 ? 37.178 -3.318 -43.050 1.00 90.31 342 ASN A O 1
ATOM 2710 N N . LEU A 1 343 ? 36.817 -2.425 -41.022 1.00 90.38 343 LEU A N 1
ATOM 2711 C CA . LEU A 1 343 ? 37.629 -1.226 -41.241 1.00 90.38 343 LEU A CA 1
ATOM 2712 C C . LEU A 1 343 ? 39.094 -1.583 -41.535 1.00 90.38 343 LEU A C 1
ATOM 2714 O O . LEU A 1 343 ? 39.648 -1.099 -42.518 1.00 90.38 343 LEU A O 1
ATOM 2718 N N . GLY A 1 344 ? 39.689 -2.505 -40.768 1.00 87.94 344 GLY A N 1
ATOM 2719 C CA . GLY A 1 344 ? 41.047 -3.000 -41.031 1.00 87.94 344 GLY A CA 1
ATOM 2720 C C . GLY A 1 344 ? 41.202 -3.663 -42.408 1.00 87.94 344 GLY A C 1
ATOM 2721 O O . GLY A 1 344 ? 42.190 -3.422 -43.101 1.00 87.94 344 GLY A O 1
ATOM 2722 N N . ASN A 1 345 ? 40.203 -4.437 -42.849 1.00 90.75 345 ASN A N 1
ATOM 2723 C CA . ASN A 1 345 ? 40.187 -5.032 -44.191 1.00 90.75 345 ASN A CA 1
ATOM 2724 C C . ASN A 1 345 ? 40.099 -3.961 -45.297 1.00 90.75 345 ASN A C 1
ATOM 2726 O O . ASN A 1 345 ? 40.823 -4.041 -46.290 1.00 90.75 345 ASN A O 1
ATOM 2730 N N . LEU A 1 346 ? 39.243 -2.948 -45.128 1.00 90.31 346 LEU A N 1
ATOM 2731 C CA . LEU A 1 346 ? 39.077 -1.849 -46.087 1.00 90.31 346 LEU A CA 1
ATOM 2732 C C . LEU A 1 346 ? 40.323 -0.952 -46.152 1.00 90.31 346 LEU A C 1
ATOM 2734 O O . LEU A 1 346 ? 40.721 -0.521 -47.234 1.00 90.31 346 LEU A O 1
ATOM 2738 N N . GLU A 1 347 ? 40.989 -0.716 -45.021 1.00 88.19 347 GLU A N 1
ATOM 2739 C CA . GLU A 1 347 ? 42.286 -0.035 -44.973 1.00 88.19 347 GLU A CA 1
ATOM 2740 C C . GLU A 1 347 ? 43.375 -0.833 -45.699 1.00 88.19 347 GLU A C 1
ATOM 2742 O O . GLU A 1 347 ? 44.140 -0.247 -46.466 1.00 88.19 347 GLU A O 1
ATOM 2747 N N . GLN A 1 348 ? 43.419 -2.161 -45.545 1.00 89.00 348 GLN A N 1
ATOM 2748 C CA . GLN A 1 348 ? 44.352 -3.001 -46.301 1.00 89.00 348 GLN A CA 1
ATOM 2749 C C . GLN A 1 348 ? 44.078 -2.930 -47.814 1.00 89.00 348 GLN A C 1
ATOM 2751 O O . GLN A 1 348 ? 45.003 -2.676 -48.585 1.00 89.00 348 GLN A O 1
ATOM 2756 N N . GLN A 1 349 ? 42.815 -3.048 -48.245 1.00 89.25 349 GLN A N 1
ATOM 2757 C CA . GLN A 1 349 ? 42.429 -2.872 -49.653 1.00 89.25 349 GLN A CA 1
ATOM 2758 C C . GLN A 1 349 ? 42.819 -1.481 -50.194 1.00 89.25 349 GLN A C 1
ATOM 2760 O O . GLN A 1 349 ? 43.321 -1.369 -51.314 1.00 89.25 349 GLN A O 1
ATOM 2765 N N . LYS A 1 350 ? 42.642 -0.418 -49.395 1.00 89.19 350 LYS A N 1
ATOM 2766 C CA . LYS A 1 350 ? 43.051 0.959 -49.729 1.00 89.19 350 LYS A CA 1
ATOM 2767 C C . LYS A 1 350 ? 44.562 1.054 -49.962 1.00 89.19 350 LYS A C 1
ATOM 2769 O O . LYS A 1 350 ? 44.975 1.658 -50.951 1.00 89.19 350 LYS A O 1
ATOM 2774 N N . GLN A 1 351 ? 45.384 0.434 -49.111 1.00 86.88 351 GLN A N 1
ATOM 2775 C CA . GLN A 1 351 ? 46.844 0.407 -49.288 1.00 86.88 351 GLN A CA 1
ATOM 2776 C C . GLN A 1 351 ? 47.272 -0.417 -50.512 1.00 86.88 351 GLN A C 1
ATOM 2778 O O . GLN A 1 351 ? 48.103 0.050 -51.293 1.00 86.88 351 GLN A O 1
ATOM 2783 N N . ASP A 1 352 ? 46.673 -1.590 -50.741 1.00 86.94 352 ASP A N 1
ATOM 2784 C CA . ASP A 1 352 ? 46.973 -2.429 -51.910 1.00 86.94 352 ASP A CA 1
ATOM 2785 C C . ASP A 1 352 ? 46.653 -1.699 -53.229 1.00 86.94 352 ASP A C 1
ATOM 2787 O O . ASP A 1 352 ? 47.453 -1.712 -54.171 1.00 86.94 352 ASP A O 1
ATOM 2791 N N . ILE A 1 353 ? 45.514 -0.999 -53.296 1.00 86.12 353 ILE A N 1
ATOM 2792 C CA . ILE A 1 353 ? 45.128 -0.180 -54.455 1.00 86.12 353 ILE A CA 1
ATOM 2793 C C . ILE A 1 353 ? 46.084 1.009 -54.646 1.00 86.12 353 ILE A C 1
ATOM 2795 O O . ILE A 1 353 ? 46.508 1.262 -55.776 1.00 86.12 353 ILE A O 1
ATOM 2799 N N . LEU A 1 354 ? 46.483 1.707 -53.574 1.00 84.50 354 LEU A N 1
ATOM 2800 C CA . LEU A 1 354 ? 47.483 2.784 -53.647 1.00 84.50 354 LEU A CA 1
ATOM 2801 C C . LEU A 1 354 ? 48.846 2.271 -54.150 1.00 84.50 354 LEU A C 1
ATOM 2803 O O . LEU A 1 354 ? 49.479 2.931 -54.975 1.00 84.50 354 LEU A O 1
ATOM 2807 N N . GLY A 1 355 ? 49.265 1.070 -53.740 1.00 82.38 355 GLY A N 1
ATOM 2808 C CA . GLY A 1 355 ? 50.464 0.406 -54.258 1.00 82.38 355 GLY A CA 1
ATOM 2809 C C . GLY A 1 355 ? 50.383 0.136 -55.766 1.00 82.38 355 GLY A C 1
ATOM 2810 O O . GLY A 1 355 ? 51.266 0.548 -56.525 1.00 82.38 355 GLY A O 1
ATOM 2811 N N . LYS A 1 356 ? 49.283 -0.473 -56.233 1.00 84.62 356 LYS A N 1
ATOM 2812 C CA . LYS A 1 356 ? 49.035 -0.708 -57.671 1.00 84.62 356 LYS A CA 1
ATOM 2813 C C . LYS A 1 356 ? 48.982 0.596 -58.486 1.00 84.62 356 LYS A C 1
ATOM 2815 O O . LYS A 1 356 ? 49.443 0.622 -59.633 1.00 84.62 356 LYS A O 1
ATOM 2820 N N . LEU A 1 357 ? 48.432 1.669 -57.905 1.00 79.75 357 LEU A N 1
ATOM 2821 C CA . LEU A 1 357 ? 48.375 3.009 -58.500 1.00 79.75 357 LEU A CA 1
ATOM 2822 C C . LEU A 1 357 ? 49.756 3.679 -58.590 1.00 79.75 357 LEU A C 1
ATOM 2824 O O . LEU A 1 357 ? 49.995 4.426 -59.538 1.00 79.75 357 LEU A O 1
ATOM 2828 N N . GLY A 1 358 ? 50.674 3.386 -57.666 1.00 74.06 358 GLY A N 1
ATOM 2829 C CA . GLY A 1 358 ? 52.060 3.859 -57.717 1.00 74.06 358 GLY A CA 1
ATOM 2830 C C . GLY A 1 358 ? 52.907 3.169 -58.793 1.00 74.06 358 GLY A C 1
ATOM 2831 O O . GLY A 1 358 ? 53.630 3.837 -59.530 1.00 74.06 358 GLY A O 1
ATOM 2832 N N . ASP A 1 359 ? 52.796 1.844 -58.918 1.00 76.19 359 ASP A N 1
ATOM 2833 C CA . ASP A 1 359 ? 53.718 1.035 -59.726 1.00 76.19 359 ASP A CA 1
ATOM 2834 C C . ASP A 1 359 ? 53.555 1.224 -61.248 1.00 76.19 359 ASP A C 1
ATOM 2836 O O . ASP A 1 359 ? 54.461 1.698 -61.941 1.00 76.19 359 ASP A O 1
ATOM 2840 N N . LYS A 1 360 ? 52.428 0.766 -61.822 1.00 67.38 360 LYS A N 1
ATOM 2841 C CA . LYS A 1 360 ? 52.214 0.690 -63.288 1.00 67.38 360 LYS A CA 1
ATOM 2842 C C . LYS A 1 360 ? 50.741 0.906 -63.703 1.00 67.38 360 LYS A C 1
ATOM 2844 O O . LYS A 1 360 ? 50.249 0.187 -64.583 1.00 67.38 360 LYS A O 1
ATOM 2849 N N . PRO A 1 361 ? 50.036 1.930 -63.179 1.00 64.88 361 PRO A N 1
ATOM 2850 C CA . PRO A 1 361 ? 48.578 2.087 -63.314 1.00 64.88 361 PRO A CA 1
ATOM 2851 C C . PRO A 1 361 ? 48.077 2.092 -64.766 1.00 64.88 361 PRO A C 1
ATOM 2853 O O . PRO A 1 361 ? 47.023 1.549 -65.084 1.00 64.88 361 PRO A O 1
ATOM 2856 N N . LYS A 1 362 ? 48.871 2.634 -65.700 1.00 66.38 362 LYS A N 1
ATOM 2857 C CA . LYS A 1 362 ? 48.522 2.757 -67.129 1.00 66.38 362 LYS A CA 1
ATOM 2858 C C . LYS A 1 362 ? 48.333 1.418 -67.866 1.00 66.38 362 LYS A C 1
A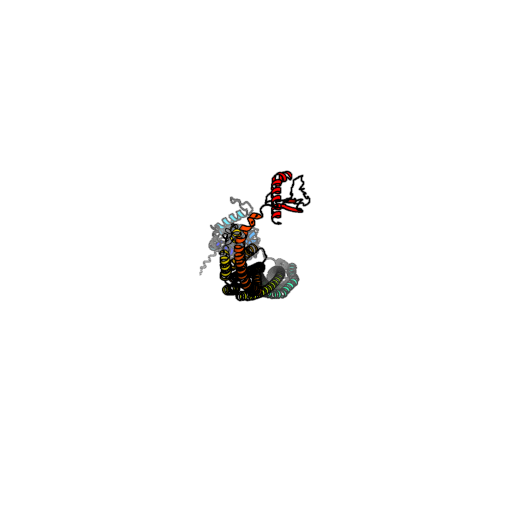TOM 2860 O O . LYS A 1 362 ? 47.852 1.443 -69.004 1.00 66.38 362 LYS A O 1
ATOM 2865 N N . LYS A 1 363 ? 48.722 0.287 -67.255 1.00 68.38 363 LYS A N 1
ATOM 2866 C CA . LYS A 1 363 ? 48.548 -1.077 -67.790 1.00 68.38 363 LYS A CA 1
ATOM 2867 C C . LYS A 1 363 ? 47.317 -1.820 -67.253 1.00 68.38 363 LYS A C 1
ATOM 2869 O O . LYS A 1 363 ? 46.842 -2.707 -67.947 1.00 68.38 363 LYS A O 1
ATOM 2874 N N . ILE A 1 364 ? 46.811 -1.443 -66.078 1.00 75.12 364 ILE A N 1
ATOM 2875 C CA . ILE A 1 364 ? 45.727 -2.129 -65.339 1.00 75.12 364 ILE A CA 1
ATOM 2876 C C . ILE A 1 364 ? 44.556 -1.179 -65.017 1.00 75.12 364 ILE A C 1
ATOM 2878 O O . ILE A 1 364 ? 43.785 -1.388 -64.091 1.00 75.12 364 ILE A O 1
ATOM 2882 N N . LEU A 1 365 ? 44.423 -0.090 -65.780 1.00 75.69 365 LEU A N 1
ATOM 2883 C CA . LEU A 1 365 ? 43.529 1.028 -65.454 1.00 75.69 365 LEU A CA 1
ATOM 2884 C C . LEU A 1 365 ? 42.044 0.630 -65.349 1.00 75.69 365 LEU A C 1
ATOM 2886 O O . LEU A 1 365 ? 41.344 1.130 -64.482 1.00 75.69 365 LEU A O 1
ATOM 2890 N N . GLU A 1 366 ? 41.575 -0.287 -66.198 1.00 74.25 366 GLU A N 1
ATOM 2891 C CA . GLU A 1 366 ? 40.177 -0.767 -66.219 1.00 74.25 366 GLU A CA 1
ATOM 2892 C C . GLU A 1 366 ? 39.877 -1.827 -65.141 1.00 74.25 366 GLU A C 1
ATOM 2894 O O . GLU A 1 366 ? 38.718 -2.148 -64.878 1.00 74.25 366 GLU A O 1
ATOM 2899 N N . GLU A 1 367 ? 40.924 -2.383 -64.530 1.00 81.81 367 GLU A N 1
ATOM 2900 C CA . GLU A 1 367 ? 40.860 -3.259 -63.358 1.00 81.81 367 GLU A CA 1
ATOM 2901 C C . GLU A 1 367 ? 40.813 -2.388 -62.095 1.00 81.81 367 GLU A C 1
ATOM 2903 O O . GLU A 1 367 ? 39.870 -2.492 -61.314 1.00 81.81 367 GLU A O 1
ATOM 2908 N N . LEU A 1 368 ? 41.720 -1.408 -61.987 1.00 82.44 368 LEU A N 1
ATOM 2909 C CA . LEU A 1 368 ? 41.728 -0.405 -60.916 1.00 82.44 368 LEU A CA 1
ATOM 2910 C C . LEU A 1 368 ? 40.439 0.425 -60.850 1.00 82.44 368 LEU A C 1
ATOM 2912 O O . LEU A 1 368 ? 39.951 0.693 -59.759 1.00 82.44 368 LEU A O 1
ATOM 2916 N N . GLU A 1 369 ? 39.839 0.798 -61.983 1.00 80.56 369 GLU A N 1
ATOM 2917 C CA . GLU A 1 369 ? 38.537 1.488 -61.993 1.00 80.56 369 GLU A CA 1
ATOM 2918 C C . GLU A 1 369 ? 37.403 0.636 -61.399 1.00 80.56 369 GLU A C 1
ATOM 2920 O O . GLU A 1 369 ? 36.464 1.194 -60.833 1.00 80.56 369 GLU A O 1
ATOM 2925 N N . LYS A 1 370 ? 37.492 -0.700 -61.474 1.00 82.19 370 LYS A N 1
ATOM 2926 C CA . LYS A 1 370 ? 36.525 -1.618 -60.849 1.00 82.19 370 LYS A CA 1
ATOM 2927 C C . LYS A 1 370 ? 36.839 -1.863 -59.379 1.00 82.19 370 LYS A C 1
ATOM 2929 O O . LYS A 1 370 ? 35.918 -1.845 -58.571 1.00 82.19 370 LYS A O 1
ATOM 2934 N N . GLU A 1 371 ? 38.111 -2.053 -59.028 1.00 84.81 371 GLU A N 1
ATOM 2935 C CA . GLU A 1 371 ? 38.541 -2.214 -57.633 1.00 84.81 371 GLU A CA 1
ATOM 2936 C C . GLU A 1 371 ? 38.199 -0.971 -56.799 1.00 84.81 371 GLU A C 1
ATOM 2938 O O . GLU A 1 371 ? 37.610 -1.097 -55.728 1.00 84.81 371 GLU A O 1
ATOM 2943 N N . VAL A 1 372 ? 38.465 0.234 -57.322 1.00 85.00 372 VAL A N 1
ATOM 2944 C CA . VAL A 1 372 ? 38.108 1.496 -56.654 1.00 85.00 372 VAL A CA 1
ATOM 2945 C C . VAL A 1 372 ? 36.593 1.661 -56.532 1.00 85.00 372 VAL A C 1
ATOM 2947 O O . VAL A 1 372 ? 36.130 2.052 -55.468 1.00 85.00 372 VAL A O 1
ATOM 2950 N N . ALA A 1 373 ? 35.806 1.324 -57.560 1.00 78.19 373 ALA A N 1
ATOM 2951 C CA . ALA A 1 373 ? 34.342 1.390 -57.477 1.00 78.19 373 ALA A CA 1
ATOM 2952 C C . ALA A 1 373 ? 33.741 0.354 -56.500 1.00 78.19 373 ALA A C 1
ATOM 2954 O O . ALA A 1 373 ? 32.716 0.619 -55.870 1.00 78.19 373 ALA A O 1
ATOM 2955 N N . GLY A 1 374 ? 34.380 -0.812 -56.351 1.00 81.06 374 GLY A N 1
ATOM 2956 C CA . GLY A 1 374 ? 34.039 -1.808 -55.333 1.00 81.06 374 GLY A CA 1
ATOM 2957 C C . GLY A 1 374 ? 34.309 -1.284 -53.924 1.00 81.06 374 GLY A C 1
ATOM 2958 O O . GLY A 1 374 ? 33.384 -1.196 -53.117 1.00 81.06 374 GLY A O 1
ATOM 2959 N N . LEU A 1 375 ? 35.544 -0.837 -53.670 1.00 87.31 375 LEU A N 1
ATOM 2960 C CA . LEU A 1 375 ? 35.961 -0.263 -52.388 1.00 87.31 375 LEU A CA 1
ATOM 2961 C C . LEU A 1 375 ? 35.136 0.982 -52.009 1.00 87.31 375 LEU A C 1
ATOM 2963 O O . LEU A 1 375 ? 34.785 1.155 -50.848 1.00 87.31 375 LEU A O 1
ATOM 2967 N N . GLU A 1 376 ? 34.755 1.817 -52.978 1.00 82.31 376 GLU A N 1
ATOM 2968 C CA . GLU A 1 376 ? 33.837 2.950 -52.789 1.00 82.31 376 GLU A CA 1
ATOM 2969 C C . GLU A 1 376 ? 32.443 2.492 -52.326 1.00 82.31 376 GLU A C 1
ATOM 2971 O O . GLU A 1 376 ? 31.877 3.075 -51.402 1.00 82.31 376 GLU A O 1
ATOM 2976 N N . SER A 1 377 ? 31.908 1.403 -52.891 1.00 83.44 377 SER A N 1
ATOM 2977 C CA . SER A 1 377 ? 30.632 0.826 -52.446 1.00 83.44 377 SER A CA 1
ATOM 2978 C C . SER A 1 377 ? 30.711 0.167 -51.065 1.00 83.44 377 SER A C 1
ATOM 2980 O O . SER A 1 377 ? 29.719 0.174 -50.335 1.00 83.44 377 SER A O 1
ATOM 2982 N N . GLU A 1 378 ? 31.847 -0.429 -50.701 1.00 86.12 378 GLU A N 1
ATOM 2983 C CA . GLU A 1 378 ? 32.036 -1.059 -49.388 1.00 86.12 378 GLU A CA 1
ATOM 2984 C C . GLU A 1 378 ? 32.312 -0.025 -48.286 1.00 86.12 378 GLU A C 1
ATOM 2986 O O . GLU A 1 378 ? 31.727 -0.128 -47.209 1.00 86.12 378 GLU A O 1
ATOM 2991 N N . ALA A 1 379 ? 33.089 1.025 -48.569 1.00 83.62 379 ALA A N 1
ATOM 2992 C CA . ALA A 1 379 ? 33.353 2.119 -47.633 1.00 83.62 379 ALA A CA 1
ATOM 2993 C C . ALA A 1 379 ? 32.086 2.927 -47.287 1.00 83.62 379 ALA A C 1
ATOM 2995 O O . ALA A 1 379 ? 31.891 3.279 -46.125 1.00 83.62 379 ALA A O 1
ATOM 2996 N N . VAL A 1 380 ? 31.189 3.174 -48.254 1.00 83.81 380 VAL A N 1
ATOM 2997 C CA . VAL A 1 380 ? 29.886 3.817 -47.976 1.00 83.81 380 VAL A CA 1
ATOM 2998 C C . VAL A 1 380 ? 29.035 2.947 -47.045 1.00 83.81 380 VAL A C 1
ATOM 3000 O O . VAL A 1 380 ? 28.638 3.415 -45.984 1.00 83.81 380 VAL A O 1
ATOM 3003 N N . LYS A 1 381 ? 28.856 1.654 -47.358 1.00 87.25 381 LYS A N 1
ATOM 3004 C CA . LYS A 1 381 ? 28.108 0.717 -46.492 1.00 87.25 381 LYS A CA 1
ATOM 3005 C C . LYS A 1 381 ? 28.707 0.609 -45.089 1.00 87.25 381 LYS A C 1
ATOM 3007 O O . LYS A 1 381 ? 27.972 0.481 -44.115 1.00 87.25 381 LYS A O 1
ATOM 3012 N N . PHE A 1 382 ? 30.036 0.629 -44.981 1.00 90.19 382 PHE A N 1
ATOM 3013 C CA . PHE A 1 382 ? 30.725 0.637 -43.695 1.00 90.19 382 PHE A CA 1
ATOM 3014 C C . PHE A 1 382 ? 30.376 1.890 -42.879 1.00 90.19 382 PHE A C 1
ATOM 3016 O O . PHE A 1 382 ? 30.056 1.764 -41.697 1.00 90.19 382 PHE A O 1
ATOM 3023 N N . LYS A 1 383 ? 30.375 3.074 -43.507 1.00 86.06 383 LYS A N 1
ATOM 3024 C CA . LYS A 1 383 ? 29.981 4.327 -42.853 1.00 86.06 383 LYS A CA 1
ATOM 3025 C C . LYS A 1 383 ? 28.522 4.305 -42.394 1.00 86.06 383 LYS A C 1
ATOM 3027 O O . LYS A 1 383 ? 28.263 4.644 -41.243 1.00 86.06 383 LYS A O 1
ATOM 3032 N N . ASP A 1 384 ? 27.604 3.857 -43.250 1.00 86.38 384 ASP A N 1
ATOM 3033 C CA . ASP A 1 384 ? 26.174 3.769 -42.927 1.00 86.38 384 ASP A CA 1
ATOM 3034 C C . ASP A 1 384 ? 25.940 2.877 -41.688 1.00 86.38 384 ASP A C 1
ATOM 3036 O O . ASP A 1 384 ? 25.238 3.262 -40.751 1.00 86.38 384 ASP A O 1
ATOM 3040 N N . LEU A 1 385 ? 26.598 1.710 -41.636 1.00 90.31 385 LEU A N 1
ATOM 3041 C CA . LEU A 1 385 ? 26.530 0.782 -40.499 1.00 90.31 385 LEU A CA 1
ATOM 3042 C C . LEU A 1 385 ? 27.205 1.333 -39.231 1.00 90.31 385 LEU A C 1
ATOM 3044 O O . LEU A 1 385 ? 26.730 1.074 -38.125 1.00 90.31 385 LEU A O 1
ATOM 3048 N N . LEU A 1 386 ? 28.302 2.085 -39.368 1.00 88.50 386 LEU A N 1
ATOM 3049 C CA . LEU A 1 386 ? 28.965 2.749 -38.244 1.00 88.50 386 LEU A CA 1
ATOM 3050 C C . LEU A 1 386 ? 28.061 3.827 -37.630 1.00 88.50 386 LEU A C 1
ATOM 3052 O O . LEU A 1 386 ? 27.925 3.879 -36.408 1.00 88.50 386 LEU A O 1
ATOM 3056 N N . GLU A 1 387 ? 27.405 4.646 -38.453 1.00 88.06 387 GLU A N 1
ATOM 3057 C CA . GLU A 1 387 ? 26.460 5.663 -37.983 1.00 88.06 387 GLU A CA 1
ATOM 3058 C C . GLU A 1 387 ? 25.217 5.028 -37.334 1.00 88.06 387 GLU A C 1
ATOM 3060 O O . GLU A 1 387 ? 24.777 5.476 -36.270 1.00 88.06 387 GLU A O 1
ATOM 3065 N N . GLU A 1 388 ? 24.687 3.935 -37.894 1.00 88.56 388 GLU A N 1
ATOM 3066 C CA . GLU A 1 388 ? 23.596 3.164 -37.282 1.00 88.56 388 GLU A CA 1
ATOM 3067 C C . GLU A 1 388 ? 23.987 2.640 -35.884 1.00 88.56 388 GLU A C 1
ATOM 3069 O O . GLU A 1 388 ? 23.230 2.790 -34.919 1.00 88.56 388 GLU A O 1
ATOM 3074 N N . GLU A 1 389 ? 25.186 2.068 -35.738 1.00 90.38 389 GLU A N 1
ATOM 3075 C CA . GLU A 1 389 ? 25.641 1.471 -34.478 1.00 90.38 389 GLU A CA 1
ATOM 3076 C C . GLU A 1 389 ? 26.044 2.520 -33.425 1.00 90.38 389 GLU A C 1
ATOM 3078 O O . GLU A 1 389 ? 25.769 2.337 -32.237 1.00 90.38 389 GLU A O 1
ATOM 3083 N N . VAL A 1 390 ? 26.595 3.670 -33.836 1.00 87.44 390 VAL A N 1
ATOM 3084 C CA . VAL A 1 390 ? 26.805 4.840 -32.957 1.00 87.44 390 VAL A CA 1
ATOM 3085 C C . VAL A 1 390 ? 25.468 5.363 -32.419 1.00 87.44 390 VAL A C 1
ATOM 3087 O O . VAL A 1 390 ? 25.359 5.680 -31.228 1.00 87.44 390 VAL A O 1
ATOM 3090 N N . ASN A 1 391 ? 24.429 5.406 -33.257 1.00 87.06 391 ASN A N 1
ATOM 3091 C CA . ASN A 1 391 ? 23.095 5.841 -32.849 1.00 87.06 391 ASN A CA 1
ATOM 3092 C C . ASN A 1 391 ? 22.421 4.852 -31.882 1.00 87.06 391 ASN A C 1
ATOM 3094 O O . ASN A 1 391 ? 21.920 5.283 -30.839 1.00 87.06 391 ASN A O 1
ATOM 3098 N N . LYS A 1 392 ? 22.494 3.535 -32.134 1.00 88.88 392 LYS A N 1
ATOM 3099 C CA . LYS A 1 392 ? 22.072 2.510 -31.155 1.00 88.88 392 LYS A CA 1
ATOM 3100 C C . LYS A 1 392 ? 22.824 2.660 -29.837 1.00 88.88 392 LYS A C 1
ATOM 3102 O O . LYS A 1 392 ? 22.205 2.692 -28.777 1.00 88.88 392 LYS A O 1
ATOM 3107 N N . LYS A 1 393 ? 24.152 2.820 -29.886 1.00 91.69 393 LYS A N 1
ATOM 3108 C CA . LYS A 1 393 ? 24.990 3.002 -28.694 1.00 91.69 393 LYS A CA 1
ATOM 3109 C C . LYS A 1 393 ? 24.509 4.175 -27.842 1.00 91.69 393 LYS A C 1
ATOM 3111 O O . LYS A 1 393 ? 24.513 4.066 -26.620 1.00 91.69 393 LYS A O 1
ATOM 3116 N N . ASN A 1 394 ? 24.088 5.288 -28.449 1.00 88.75 394 ASN A N 1
ATOM 3117 C CA . ASN A 1 394 ? 23.540 6.427 -27.705 1.00 88.75 394 ASN A CA 1
ATOM 3118 C C . ASN A 1 394 ? 22.219 6.060 -26.997 1.00 88.75 394 ASN A C 1
ATOM 3120 O O . ASN A 1 394 ? 22.106 6.271 -25.790 1.00 88.75 394 ASN A O 1
ATOM 3124 N N . GLN A 1 395 ? 21.282 5.413 -27.698 1.00 90.56 395 GLN A N 1
ATOM 3125 C CA . GLN A 1 395 ? 20.003 4.947 -27.131 1.00 90.56 395 GLN A CA 1
ATOM 3126 C C . GLN A 1 395 ? 20.191 3.958 -25.962 1.00 90.56 395 GLN A C 1
ATOM 3128 O O . GLN A 1 395 ? 19.486 4.044 -24.957 1.00 90.56 395 GLN A O 1
ATOM 3133 N N . LEU A 1 396 ? 21.181 3.059 -26.042 1.00 91.75 396 LEU A N 1
ATOM 3134 C CA . LEU A 1 396 ? 21.501 2.111 -24.964 1.00 91.75 396 LEU A CA 1
ATOM 3135 C C . LEU A 1 396 ? 22.049 2.794 -23.700 1.00 91.75 396 LEU A C 1
ATOM 3137 O O . LEU A 1 396 ? 21.802 2.313 -22.593 1.00 91.75 396 LEU A O 1
ATOM 3141 N N . LEU A 1 397 ? 22.770 3.913 -23.834 1.00 89.94 397 LEU A N 1
ATOM 3142 C CA . LEU A 1 397 ? 23.215 4.704 -22.680 1.00 89.94 397 LEU A CA 1
ATOM 3143 C C . LEU A 1 397 ? 22.059 5.489 -22.046 1.00 89.94 397 LEU A C 1
ATOM 3145 O O . LEU A 1 397 ? 21.992 5.586 -20.820 1.00 89.94 397 LEU A O 1
ATOM 3149 N N . GLU A 1 398 ? 21.133 6.006 -22.855 1.00 91.69 398 GLU A N 1
ATOM 3150 C CA . GLU A 1 398 ? 19.927 6.681 -22.364 1.00 91.69 398 GLU A CA 1
ATOM 3151 C C . GLU A 1 398 ? 18.992 5.712 -21.620 1.00 91.69 398 GLU A C 1
ATOM 3153 O O . GLU A 1 398 ? 18.530 6.037 -20.524 1.00 91.69 398 GLU A O 1
ATOM 3158 N N . GLU A 1 399 ? 18.776 4.496 -22.142 1.00 91.31 399 GLU A N 1
ATOM 3159 C CA . GLU A 1 399 ? 18.011 3.457 -21.437 1.00 91.31 399 GLU A CA 1
ATOM 3160 C C . GLU A 1 399 ? 18.718 2.988 -20.152 1.00 91.31 399 GLU A C 1
ATOM 3162 O O . GLU A 1 399 ? 18.059 2.790 -19.130 1.00 91.31 399 GLU A O 1
ATOM 3167 N N . LEU A 1 400 ? 20.052 2.878 -20.147 1.00 92.06 400 LEU A N 1
ATOM 3168 C CA . LEU A 1 400 ? 20.812 2.558 -18.935 1.00 92.06 400 LEU A CA 1
ATOM 3169 C C . LEU A 1 400 ? 20.631 3.624 -17.839 1.00 92.06 400 LEU A C 1
ATOM 3171 O O . LEU A 1 400 ? 20.364 3.278 -16.687 1.00 92.06 400 LEU A O 1
ATOM 3175 N N . ASP A 1 401 ? 20.741 4.910 -18.178 1.00 91.25 401 ASP A N 1
ATOM 3176 C CA . ASP A 1 401 ? 20.571 6.002 -17.211 1.00 91.25 401 ASP A CA 1
ATOM 3177 C C . ASP A 1 401 ? 19.091 6.247 -16.831 1.00 91.25 401 ASP A C 1
ATOM 3179 O O . ASP A 1 401 ? 18.823 6.830 -15.779 1.00 91.25 401 ASP A O 1
ATOM 3183 N N . ASP A 1 402 ? 18.111 5.805 -17.628 1.00 93.12 402 ASP A N 1
ATOM 3184 C CA . ASP A 1 402 ? 16.702 5.683 -17.212 1.00 93.12 402 ASP A CA 1
ATOM 3185 C C . ASP A 1 402 ? 16.514 4.530 -16.213 1.00 93.12 402 ASP A C 1
ATOM 3187 O O . ASP A 1 402 ? 15.995 4.742 -15.115 1.00 93.12 402 ASP A O 1
ATOM 3191 N N . LEU A 1 403 ? 17.013 3.328 -16.513 1.00 93.06 403 LEU A N 1
ATOM 3192 C CA . LEU A 1 403 ? 16.910 2.189 -15.598 1.00 93.06 403 LEU A CA 1
ATOM 3193 C C . LEU A 1 403 ? 17.640 2.441 -14.266 1.00 93.06 403 LEU A C 1
ATOM 3195 O O . LEU A 1 403 ? 17.126 2.061 -13.216 1.00 93.06 403 LEU A O 1
ATOM 3199 N N . LEU A 1 404 ? 18.764 3.163 -14.249 1.00 90.38 404 LEU A N 1
ATOM 3200 C CA . LEU A 1 404 ? 19.401 3.588 -12.994 1.00 90.38 404 LEU A CA 1
ATOM 3201 C C . LEU A 1 404 ? 18.500 4.521 -12.159 1.00 90.38 404 LEU A C 1
ATOM 3203 O O . LEU A 1 404 ? 18.426 4.367 -10.940 1.00 90.38 404 LEU A O 1
ATOM 3207 N N . LYS A 1 405 ? 17.730 5.422 -12.785 1.00 91.50 405 LYS A N 1
ATOM 3208 C CA . LYS A 1 405 ? 16.722 6.241 -12.077 1.00 91.50 405 LYS A CA 1
ATOM 3209 C C . LYS A 1 405 ? 15.547 5.388 -11.585 1.00 91.50 405 LYS A C 1
ATOM 3211 O O . LYS A 1 405 ? 15.017 5.646 -10.505 1.00 91.50 405 LYS A O 1
ATOM 3216 N N . GLN A 1 406 ? 15.144 4.368 -12.347 1.00 90.75 406 GLN A N 1
ATOM 3217 C CA . GLN A 1 406 ? 14.064 3.453 -11.963 1.00 90.75 406 GLN A CA 1
ATOM 3218 C C . GLN A 1 406 ? 14.467 2.541 -10.793 1.00 90.75 406 GLN A C 1
ATOM 3220 O O . GLN A 1 406 ? 13.661 2.365 -9.880 1.00 90.75 406 GLN A O 1
ATOM 3225 N N . LYS A 1 407 ? 15.718 2.057 -10.739 1.00 91.69 407 LYS A N 1
ATOM 3226 C CA . LYS A 1 407 ? 16.304 1.387 -9.560 1.00 91.69 407 LYS A CA 1
ATOM 3227 C C . LYS A 1 407 ? 16.106 2.229 -8.296 1.00 91.69 407 LYS A C 1
ATOM 3229 O O . LYS A 1 407 ? 15.496 1.760 -7.338 1.00 91.69 407 LYS A O 1
ATOM 3234 N N . ASP A 1 408 ? 16.572 3.476 -8.302 1.00 89.12 408 ASP A N 1
ATOM 3235 C CA . ASP A 1 408 ? 16.534 4.334 -7.111 1.00 89.12 408 ASP A CA 1
ATOM 3236 C C . ASP A 1 408 ? 15.092 4.653 -6.664 1.00 89.12 408 ASP A C 1
ATOM 3238 O O . ASP A 1 408 ? 14.830 4.863 -5.477 1.00 89.12 408 ASP A O 1
ATOM 3242 N N . GLN A 1 409 ? 14.132 4.680 -7.597 1.00 90.75 409 GLN A N 1
ATOM 3243 C CA . GLN A 1 409 ? 12.702 4.787 -7.284 1.00 90.75 409 GLN A CA 1
ATOM 3244 C C . GLN A 1 409 ? 12.135 3.492 -6.682 1.00 90.75 409 GLN A C 1
ATOM 3246 O O . GLN A 1 409 ? 11.326 3.562 -5.753 1.00 90.75 409 GLN A O 1
ATOM 3251 N N . LEU A 1 410 ? 12.548 2.320 -7.175 1.00 91.75 410 LEU A N 1
ATOM 3252 C CA . LEU A 1 410 ? 12.155 1.017 -6.630 1.00 91.75 410 LEU A CA 1
ATOM 3253 C C . LEU A 1 410 ? 12.685 0.827 -5.200 1.00 91.75 410 LEU A C 1
ATOM 3255 O O . LEU A 1 410 ? 11.908 0.462 -4.320 1.00 91.75 410 LEU A O 1
ATOM 3259 N N . GLU A 1 411 ? 13.953 1.160 -4.941 1.00 89.44 411 GLU A N 1
ATOM 3260 C CA . GLU A 1 411 ? 14.567 1.114 -3.602 1.00 89.44 411 GLU A CA 1
ATOM 3261 C C . GLU A 1 411 ? 13.826 2.008 -2.598 1.00 89.44 411 GLU A C 1
ATOM 3263 O O . GLU A 1 411 ? 13.429 1.548 -1.525 1.00 89.44 411 GLU A O 1
ATOM 3268 N N . LYS A 1 412 ? 13.556 3.269 -2.967 1.00 91.06 412 LYS A N 1
ATOM 3269 C CA . LYS A 1 412 ? 12.773 4.205 -2.139 1.00 91.06 412 LYS A CA 1
ATOM 3270 C C . LYS A 1 412 ? 11.344 3.711 -1.909 1.00 91.06 412 LYS A C 1
ATOM 3272 O O . LYS A 1 412 ? 10.823 3.849 -0.805 1.00 91.06 412 LYS A O 1
ATOM 3277 N N . THR A 1 413 ? 10.718 3.103 -2.919 1.00 89.06 413 THR A N 1
ATOM 3278 C CA . THR A 1 413 ? 9.367 2.537 -2.786 1.00 89.06 413 THR A CA 1
ATOM 3279 C C . THR A 1 413 ? 9.357 1.355 -1.816 1.00 89.06 413 THR A C 1
ATOM 3281 O O . THR A 1 413 ? 8.506 1.325 -0.933 1.00 89.06 413 THR A O 1
ATOM 3284 N N . LEU A 1 414 ? 10.307 0.417 -1.921 1.00 90.19 414 LEU A N 1
ATOM 3285 C CA . LEU A 1 414 ? 10.395 -0.724 -1.003 1.00 90.19 414 LEU A CA 1
ATOM 3286 C C . LEU A 1 414 ? 10.651 -0.270 0.441 1.00 90.19 414 LEU A C 1
ATOM 3288 O O . LEU A 1 414 ? 9.956 -0.727 1.343 1.00 90.19 414 LEU A O 1
ATOM 3292 N N . SER A 1 415 ? 11.584 0.664 0.650 1.00 87.19 415 SER A N 1
ATOM 3293 C CA . SER A 1 415 ? 11.896 1.215 1.977 1.00 87.19 415 SER A CA 1
ATOM 3294 C C . SER A 1 415 ? 10.673 1.878 2.629 1.00 87.19 415 SER A C 1
ATOM 3296 O O . SER A 1 415 ? 10.325 1.572 3.771 1.00 87.19 415 SER A O 1
ATOM 3298 N N . ASN A 1 416 ? 9.932 2.700 1.875 1.00 88.88 416 ASN A N 1
ATOM 3299 C CA . ASN A 1 416 ? 8.695 3.315 2.363 1.00 88.88 416 ASN A CA 1
ATOM 3300 C C . ASN A 1 416 ? 7.623 2.267 2.719 1.00 88.88 416 ASN A C 1
ATOM 3302 O O . ASN A 1 416 ? 6.961 2.399 3.746 1.00 88.88 416 ASN A O 1
ATOM 3306 N N . LEU A 1 417 ? 7.467 1.208 1.914 1.00 90.25 417 LEU A N 1
ATOM 3307 C CA . LEU A 1 417 ? 6.515 0.125 2.197 1.00 90.25 417 LEU A CA 1
ATOM 3308 C C . LEU A 1 417 ? 6.923 -0.722 3.410 1.00 90.25 417 LEU A C 1
ATOM 3310 O O . LEU A 1 417 ? 6.052 -1.153 4.160 1.00 90.25 417 LEU A O 1
ATOM 3314 N N . GLN A 1 418 ? 8.220 -0.929 3.644 1.00 86.25 418 GLN A N 1
ATOM 3315 C CA . GLN A 1 418 ? 8.728 -1.567 4.863 1.00 86.25 418 GLN A CA 1
ATOM 3316 C C . GLN A 1 418 ? 8.424 -0.712 6.106 1.00 86.25 418 GLN A C 1
ATOM 3318 O O . GLN A 1 418 ? 7.970 -1.249 7.118 1.00 86.25 418 GLN A O 1
ATOM 3323 N N . GLY A 1 419 ? 8.571 0.615 6.003 1.00 85.56 419 GLY A N 1
ATOM 3324 C CA . GLY A 1 419 ? 8.117 1.565 7.024 1.00 85.56 419 GLY A CA 1
ATOM 3325 C C . GLY A 1 419 ? 6.620 1.422 7.314 1.00 85.56 419 GLY A C 1
ATOM 3326 O O . GLY A 1 419 ? 6.246 1.062 8.430 1.00 85.56 419 GLY A O 1
ATOM 3327 N N . GLU A 1 420 ? 5.769 1.590 6.293 1.00 89.25 420 GLU A N 1
ATOM 3328 C CA . GLU A 1 420 ? 4.311 1.424 6.425 1.00 89.25 420 GLU A CA 1
ATOM 3329 C C . GLU A 1 420 ? 3.924 0.048 7.007 1.00 89.25 420 GLU A C 1
ATOM 3331 O O . GLU A 1 420 ? 3.018 -0.034 7.836 1.00 89.25 420 GLU A O 1
ATOM 3336 N N . ASN A 1 421 ? 4.615 -1.036 6.626 1.00 88.25 421 ASN A N 1
ATOM 3337 C CA . ASN A 1 421 ? 4.344 -2.372 7.158 1.00 88.25 421 ASN A CA 1
ATOM 3338 C C . ASN A 1 421 ? 4.643 -2.479 8.655 1.00 88.25 421 ASN A C 1
ATOM 3340 O O . ASN A 1 421 ? 3.827 -3.032 9.382 1.00 88.25 421 ASN A O 1
ATOM 3344 N N . THR A 1 422 ? 5.779 -1.962 9.129 1.00 86.88 422 THR A N 1
ATOM 3345 C CA . THR A 1 422 ? 6.146 -2.056 10.557 1.00 86.88 422 THR A CA 1
ATOM 3346 C C . THR A 1 422 ? 5.233 -1.215 11.457 1.00 86.88 422 THR A C 1
ATOM 3348 O O . THR A 1 422 ? 4.879 -1.653 12.554 1.00 86.88 422 THR A O 1
ATOM 3351 N N . GLU A 1 423 ? 4.751 -0.061 10.979 1.00 89.25 423 GLU A N 1
ATOM 3352 C CA . GLU A 1 423 ? 3.693 0.699 11.661 1.00 89.25 423 GLU A CA 1
ATOM 3353 C C . GLU A 1 423 ? 2.367 -0.079 11.727 1.00 89.25 423 GLU A C 1
ATOM 3355 O O . GLU A 1 423 ? 1.709 -0.112 12.772 1.00 89.25 423 GLU A O 1
ATOM 3360 N N . LEU A 1 424 ? 1.968 -0.720 10.623 1.00 90.06 424 LEU A N 1
ATOM 3361 C CA . LEU A 1 424 ? 0.719 -1.483 10.535 1.00 90.06 424 LEU A CA 1
ATOM 3362 C C . LEU A 1 424 ? 0.775 -2.812 11.301 1.00 90.06 424 LEU A C 1
ATOM 3364 O O . LEU A 1 424 ? -0.233 -3.217 11.875 1.00 90.06 424 LEU A O 1
ATOM 3368 N N . GLU A 1 425 ? 1.940 -3.451 11.373 1.00 87.62 425 GLU A N 1
ATOM 3369 C CA . GLU A 1 425 ? 2.212 -4.622 12.208 1.00 87.62 425 GLU A CA 1
ATOM 3370 C C . GLU A 1 425 ? 2.073 -4.284 13.692 1.00 87.62 425 GLU A C 1
ATOM 3372 O O . GLU A 1 425 ? 1.342 -4.962 14.416 1.00 87.62 425 GLU A O 1
ATOM 3377 N N . LYS A 1 426 ? 2.682 -3.177 14.137 1.00 89.50 426 LYS A N 1
ATOM 3378 C CA . LYS A 1 426 ? 2.495 -2.682 15.503 1.00 89.50 426 LYS A CA 1
ATOM 3379 C C . LYS A 1 426 ? 1.018 -2.396 15.789 1.00 89.50 426 LYS A C 1
ATOM 3381 O O . LYS A 1 426 ? 0.488 -2.898 16.775 1.00 89.50 426 LYS A O 1
ATOM 3386 N N . ALA A 1 427 ? 0.331 -1.676 14.901 1.00 89.50 427 ALA A N 1
ATOM 3387 C CA . ALA A 1 427 ? -1.092 -1.374 15.063 1.00 89.50 427 ALA A CA 1
ATOM 3388 C C . ALA A 1 427 ? -1.992 -2.630 15.060 1.00 89.50 427 ALA A C 1
ATOM 3390 O O . ALA A 1 427 ? -3.037 -2.632 15.713 1.00 89.50 427 ALA A O 1
ATOM 3391 N N . ALA A 1 428 ? -1.602 -3.701 14.359 1.00 88.69 428 ALA A N 1
ATOM 3392 C CA . ALA A 1 428 ? -2.295 -4.989 14.378 1.00 88.69 428 ALA A CA 1
ATOM 3393 C C . ALA A 1 428 ? -2.092 -5.733 15.704 1.00 88.69 428 ALA A C 1
ATOM 3395 O O . ALA A 1 428 ? -3.055 -6.268 16.252 1.00 88.69 428 ALA A O 1
ATOM 3396 N N . ASN A 1 429 ? -0.874 -5.712 16.247 1.00 87.12 429 ASN A N 1
ATOM 3397 C CA . ASN A 1 429 ? -0.557 -6.301 17.548 1.00 87.12 429 ASN A CA 1
ATOM 3398 C C . ASN A 1 429 ? -1.232 -5.529 18.699 1.00 87.12 429 ASN A C 1
ATOM 3400 O O . ASN A 1 429 ? -1.846 -6.147 19.568 1.00 87.12 429 ASN A O 1
ATOM 3404 N N . ASP A 1 430 ? -1.222 -4.191 18.654 1.00 89.00 430 ASP A N 1
ATOM 3405 C CA . ASP A 1 430 ? -1.941 -3.323 19.599 1.00 89.00 430 ASP A CA 1
ATOM 3406 C C . ASP A 1 430 ? -3.465 -3.584 19.552 1.00 89.00 430 ASP A C 1
ATOM 3408 O O . ASP A 1 430 ? -4.129 -3.644 20.591 1.00 89.00 430 ASP A O 1
ATOM 3412 N N . LEU A 1 431 ? -4.035 -3.788 18.354 1.00 89.81 431 LEU A N 1
ATOM 3413 C CA . LEU A 1 431 ? -5.448 -4.147 18.177 1.00 89.81 431 LEU A CA 1
ATOM 3414 C C . LEU A 1 431 ? -5.768 -5.545 18.724 1.00 89.81 431 LEU A C 1
ATOM 3416 O O . LEU A 1 431 ? -6.804 -5.706 19.367 1.00 89.81 431 LEU A O 1
ATOM 3420 N N . GLN A 1 432 ? -4.910 -6.539 18.476 1.00 88.00 432 GLN A N 1
ATOM 3421 C CA . GLN A 1 432 ? -5.082 -7.904 18.978 1.00 88.00 432 GLN A CA 1
ATOM 3422 C C . GLN A 1 432 ? -5.048 -7.923 20.513 1.00 88.00 432 GLN A C 1
ATOM 3424 O O . GLN A 1 432 ? -5.990 -8.408 21.132 1.00 88.00 432 GLN A O 1
ATOM 3429 N N . ALA A 1 433 ? -4.050 -7.287 21.135 1.00 88.44 433 ALA A N 1
ATOM 3430 C CA . ALA A 1 433 ? -3.962 -7.177 22.592 1.00 88.44 433 ALA A CA 1
ATOM 3431 C C . ALA A 1 433 ? -5.178 -6.450 23.203 1.00 88.44 433 ALA A C 1
ATOM 3433 O O . ALA A 1 433 ? -5.702 -6.865 24.240 1.00 88.44 433 ALA A O 1
ATOM 3434 N N . ALA A 1 434 ? -5.678 -5.395 22.548 1.00 88.38 434 ALA A N 1
ATOM 3435 C CA . ALA A 1 434 ? -6.896 -4.708 22.973 1.00 88.38 434 ALA A CA 1
ATOM 3436 C C . ALA A 1 434 ? -8.165 -5.565 22.788 1.00 88.38 434 ALA A C 1
ATOM 3438 O O . ALA A 1 434 ? -9.088 -5.463 23.601 1.00 88.38 434 ALA A O 1
ATOM 3439 N N . ALA A 1 435 ? -8.222 -6.416 21.758 1.00 87.06 435 ALA A N 1
ATOM 3440 C CA . ALA A 1 435 ? -9.304 -7.376 21.551 1.00 87.06 435 ALA A CA 1
ATOM 3441 C C . ALA A 1 435 ? -9.298 -8.464 22.634 1.00 87.06 435 ALA A C 1
ATOM 3443 O O . ALA A 1 435 ? -10.328 -8.677 23.267 1.00 87.06 435 ALA A O 1
ATOM 3444 N N . ASP A 1 436 ? -8.141 -9.064 22.924 1.00 86.75 436 ASP A N 1
ATOM 3445 C CA . ASP A 1 436 ? -7.984 -10.105 23.948 1.00 86.75 436 ASP A CA 1
ATOM 3446 C C . ASP A 1 436 ? -8.257 -9.574 25.366 1.00 86.75 436 ASP A C 1
ATOM 3448 O O . ASP A 1 436 ? -8.860 -10.264 26.188 1.00 86.75 436 ASP A O 1
ATOM 3452 N N . GLN A 1 437 ? -7.889 -8.320 25.660 1.00 89.50 437 GLN A N 1
ATOM 3453 C CA . GLN A 1 437 ? -8.305 -7.664 26.904 1.00 89.50 437 GLN A CA 1
ATOM 3454 C C . GLN A 1 437 ? -9.831 -7.472 26.954 1.00 89.50 437 GLN A C 1
ATOM 3456 O O . GLN A 1 437 ? -10.447 -7.689 27.993 1.00 89.50 437 GLN A O 1
ATOM 3461 N N . THR A 1 438 ? -10.452 -7.062 25.846 1.00 86.50 438 THR A N 1
ATOM 3462 C CA . THR A 1 438 ? -11.901 -6.796 25.792 1.00 86.50 438 THR A CA 1
ATOM 3463 C C . THR A 1 438 ? -12.726 -8.089 25.847 1.00 86.50 438 THR A C 1
ATOM 3465 O O . THR A 1 438 ? -13.797 -8.085 26.446 1.00 86.50 438 THR A O 1
ATOM 3468 N N . GLN A 1 439 ? -12.204 -9.196 25.306 1.00 86.88 439 GLN A N 1
ATOM 3469 C CA . GLN A 1 439 ? -12.742 -10.551 25.467 1.00 86.88 439 GLN A CA 1
ATOM 3470 C C . GLN A 1 439 ? -12.840 -10.919 26.954 1.00 86.88 439 GLN A C 1
ATOM 3472 O O . GLN A 1 439 ? -13.934 -11.203 27.434 1.00 86.88 439 GLN A O 1
ATOM 3477 N N . LYS A 1 440 ? -11.729 -10.814 27.699 1.00 88.69 440 LYS A N 1
ATOM 3478 C CA . LYS A 1 440 ? -11.693 -11.122 29.140 1.00 88.69 440 LYS A CA 1
ATOM 3479 C C . LYS A 1 440 ? -12.659 -10.265 29.950 1.00 88.69 440 LYS A C 1
ATOM 3481 O O . LYS A 1 440 ? -13.414 -10.793 30.751 1.00 88.69 440 LYS A O 1
ATOM 3486 N N . GLN A 1 441 ? -12.712 -8.960 29.680 1.00 86.62 441 GLN A N 1
ATOM 3487 C CA . GLN A 1 441 ? -13.652 -8.067 30.368 1.00 86.62 441 GLN A CA 1
ATOM 3488 C C . GLN A 1 441 ? -15.127 -8.420 30.082 1.00 86.62 441 GLN A C 1
ATOM 3490 O O . GLN A 1 441 ? -15.989 -8.160 30.918 1.00 86.62 441 GLN A O 1
ATOM 3495 N N . ILE A 1 442 ? -15.437 -9.025 28.927 1.00 85.12 442 ILE A N 1
ATOM 3496 C CA . ILE A 1 442 ? -16.777 -9.552 28.623 1.00 85.12 442 ILE A CA 1
ATOM 3497 C C . ILE A 1 442 ? -17.038 -10.888 29.326 1.00 85.12 442 ILE A C 1
ATOM 3499 O O . ILE A 1 442 ? -18.142 -11.084 29.824 1.00 85.12 442 ILE A O 1
ATOM 3503 N N . GLU A 1 443 ? -16.047 -11.772 29.422 1.00 86.56 443 GLU A N 1
ATOM 3504 C CA . GLU A 1 443 ? -16.142 -13.024 30.188 1.00 86.56 443 GLU A CA 1
ATOM 3505 C C . GLU A 1 443 ? -16.375 -12.739 31.685 1.00 86.56 443 GLU A C 1
ATOM 3507 O O . GLU A 1 443 ? -17.325 -13.264 32.265 1.00 86.56 443 GLU A O 1
ATOM 3512 N N . GLU A 1 444 ? -15.611 -11.808 32.268 1.00 87.81 444 GLU A N 1
ATOM 3513 C CA . GLU A 1 444 ? -15.794 -11.275 33.629 1.00 87.81 444 GLU A CA 1
ATOM 3514 C C . GLU A 1 444 ? -17.204 -10.681 33.831 1.00 87.81 444 GLU A C 1
ATOM 3516 O O . GLU A 1 444 ? -17.862 -10.943 34.839 1.00 87.81 444 GLU A O 1
ATOM 3521 N N . ALA A 1 445 ? -17.710 -9.905 32.864 1.00 85.56 445 ALA A N 1
ATOM 3522 C CA . ALA A 1 445 ? -19.058 -9.338 32.928 1.00 85.56 445 ALA A CA 1
ATOM 3523 C C . ALA A 1 445 ? -20.160 -10.412 32.827 1.00 85.56 445 ALA A C 1
ATOM 3525 O O . ALA A 1 445 ? -21.167 -10.318 33.527 1.00 85.56 445 ALA A O 1
ATOM 3526 N N . GLN A 1 446 ? -19.973 -11.446 32.000 1.00 85.81 446 GLN A N 1
ATOM 3527 C CA . GLN A 1 446 ? -20.902 -12.579 31.895 1.00 85.81 446 GLN A CA 1
ATOM 3528 C C . GLN A 1 446 ? -20.910 -13.447 33.157 1.00 85.81 446 GLN A C 1
ATOM 3530 O O . GLN A 1 446 ? -21.935 -14.047 33.480 1.00 85.81 446 GLN A O 1
ATOM 3535 N N . GLU A 1 447 ? -19.782 -13.557 33.857 1.00 87.75 447 GLU A N 1
ATOM 3536 C CA . GLU A 1 447 ? -19.701 -14.259 35.137 1.00 87.75 447 GLU A CA 1
ATOM 3537 C C . GLU A 1 447 ? -20.445 -13.479 36.229 1.00 87.75 447 GLU A C 1
ATOM 3539 O O . GLU A 1 447 ? -21.384 -14.021 36.816 1.00 87.75 447 GLU A O 1
ATOM 3544 N N . LYS A 1 448 ? -20.167 -12.173 36.378 1.00 86.12 448 LYS A N 1
ATOM 3545 C CA . LYS A 1 448 ? -20.937 -11.275 37.262 1.00 86.12 448 LYS A CA 1
ATOM 3546 C C . LYS A 1 448 ? -22.443 -11.293 36.978 1.00 86.12 448 LYS A C 1
ATOM 3548 O O . LYS A 1 448 ? -23.242 -11.226 37.910 1.00 86.12 448 LYS A O 1
ATOM 3553 N N . GLU A 1 449 ? -22.854 -11.360 35.710 1.00 86.12 449 GLU A N 1
ATOM 3554 C CA . GLU A 1 449 ? -24.273 -11.410 35.337 1.00 86.12 449 GLU A CA 1
ATOM 3555 C C . GLU A 1 449 ? -24.944 -12.730 35.761 1.00 86.12 449 GLU A C 1
ATOM 3557 O O . GLU A 1 449 ? -26.078 -12.714 36.241 1.00 86.12 449 GLU A O 1
ATOM 3562 N N . LYS A 1 450 ? -24.236 -13.865 35.677 1.00 87.44 450 LYS A N 1
ATOM 3563 C CA . LYS A 1 450 ? -2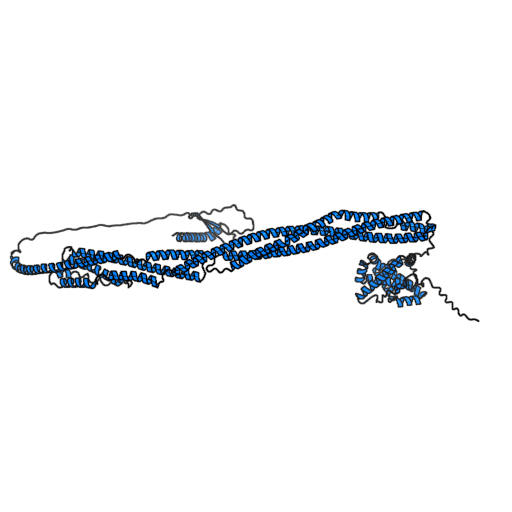4.720 -15.164 36.185 1.00 87.44 450 LYS A CA 1
ATOM 3564 C C . LYS A 1 450 ? -24.790 -15.195 37.711 1.00 87.44 450 LYS A C 1
ATOM 3566 O O . LYS A 1 450 ? -25.742 -15.751 38.257 1.00 87.44 450 LYS A O 1
ATOM 3571 N N . GLU A 1 451 ? -23.812 -14.610 38.404 1.00 87.75 451 GLU A N 1
ATOM 3572 C CA . GLU A 1 451 ? -23.860 -14.441 39.863 1.00 87.75 451 GLU A CA 1
ATOM 3573 C C . GLU A 1 451 ? -25.064 -13.586 40.277 1.00 87.75 451 GLU A C 1
ATOM 3575 O O . GLU A 1 451 ? -25.822 -13.966 41.170 1.00 87.75 451 GLU A O 1
ATOM 3580 N N . LEU A 1 452 ? -25.288 -12.468 39.581 1.00 87.06 452 LEU A N 1
ATOM 3581 C CA . LEU A 1 452 ? -26.436 -11.593 39.793 1.00 87.06 452 LEU A CA 1
ATOM 3582 C C . LEU A 1 452 ? -27.764 -12.320 39.529 1.00 87.06 452 LEU A C 1
ATOM 3584 O O . LEU A 1 452 ? -28.678 -12.211 40.342 1.00 87.06 452 LEU A O 1
ATOM 3588 N N . GLU A 1 453 ? -27.870 -13.132 38.471 1.00 87.12 453 GLU A N 1
ATOM 3589 C CA . GLU A 1 453 ? -29.054 -13.968 38.226 1.00 87.12 453 GLU A CA 1
ATOM 3590 C C . GLU A 1 453 ? -29.303 -14.963 39.378 1.00 87.12 453 GLU A C 1
ATOM 3592 O O . GLU A 1 453 ? -30.449 -15.161 39.790 1.00 87.12 453 GLU A O 1
ATOM 3597 N N . GLN A 1 454 ? -28.250 -15.569 39.941 1.00 87.88 454 GLN A N 1
ATOM 3598 C CA . GLN A 1 454 ? -28.370 -16.453 41.107 1.00 87.88 454 GLN A CA 1
ATOM 3599 C C . GLN A 1 454 ? -28.818 -15.695 42.364 1.00 87.88 454 GLN A C 1
ATOM 3601 O O . GLN A 1 454 ? -29.722 -16.160 43.057 1.00 87.88 454 GLN A O 1
ATOM 3606 N N . LYS A 1 455 ? -28.255 -14.513 42.648 1.00 87.62 455 LYS A N 1
ATOM 3607 C CA . LYS A 1 455 ? -28.713 -13.665 43.762 1.00 87.62 455 LYS A CA 1
ATOM 3608 C C . LYS A 1 455 ? -30.162 -13.204 43.574 1.00 87.62 455 LYS A C 1
ATOM 3610 O O . LYS A 1 455 ? -30.928 -13.184 44.530 1.00 87.62 455 LYS A O 1
ATOM 3615 N N . ILE A 1 456 ? -30.571 -12.900 42.342 1.00 86.50 456 ILE A N 1
ATOM 3616 C CA . ILE A 1 456 ? -31.946 -12.499 42.017 1.00 86.50 456 ILE A CA 1
ATOM 3617 C C . ILE A 1 456 ? -32.940 -13.654 42.192 1.00 86.50 456 ILE A C 1
ATOM 3619 O O . ILE A 1 456 ? -34.081 -13.406 42.574 1.00 86.50 456 ILE A O 1
ATOM 3623 N N . LYS A 1 457 ? -32.518 -14.914 42.019 1.00 87.25 457 LYS A N 1
ATOM 3624 C CA . LYS A 1 457 ? -33.332 -16.085 42.395 1.00 87.25 457 LYS A CA 1
ATOM 3625 C C . LYS A 1 457 ? -33.511 -16.206 43.913 1.00 87.25 457 LYS A C 1
ATOM 3627 O O . LYS A 1 457 ? -34.604 -16.545 44.350 1.00 87.25 457 LYS A O 1
ATOM 3632 N N . LYS A 1 458 ? -32.518 -15.816 44.724 1.00 86.56 458 LYS A N 1
ATOM 3633 C CA . LYS A 1 458 ? -32.679 -15.737 46.193 1.00 86.56 458 LYS A CA 1
ATOM 3634 C C . LYS A 1 458 ? -33.695 -14.684 46.640 1.00 86.56 458 LYS A C 1
ATOM 3636 O O . LYS A 1 458 ? -34.260 -14.803 47.719 1.00 86.56 458 LYS A O 1
ATOM 3641 N N . LEU A 1 459 ? -34.019 -13.692 45.804 1.00 84.38 459 LEU A N 1
ATOM 3642 C CA . LEU A 1 459 ? -35.137 -12.787 46.098 1.00 84.38 459 LEU A CA 1
ATOM 3643 C C . LEU A 1 459 ? -36.471 -13.540 46.186 1.00 84.38 459 LEU A C 1
ATOM 3645 O O . LEU A 1 459 ? -37.360 -13.072 46.890 1.00 84.38 459 LEU A O 1
ATOM 3649 N N . ASP A 1 460 ? -36.640 -14.681 45.507 1.00 79.56 460 ASP A N 1
ATOM 3650 C CA . ASP A 1 460 ? -37.849 -15.509 45.620 1.00 79.56 460 ASP A CA 1
ATOM 3651 C C . ASP A 1 460 ? -37.903 -16.343 46.905 1.00 79.56 460 ASP A C 1
ATOM 3653 O O . ASP A 1 460 ? -38.998 -16.709 47.321 1.00 79.56 460 ASP A O 1
ATOM 3657 N N . GLU A 1 461 ? -36.766 -16.566 47.571 1.00 80.81 461 GLU A N 1
ATOM 3658 C CA . GLU A 1 461 ? -36.699 -17.216 48.889 1.00 80.81 461 GLU A CA 1
ATOM 3659 C C . GLU A 1 461 ? -37.300 -16.313 49.986 1.00 80.81 461 GLU A C 1
ATOM 3661 O O . GLU A 1 461 ? -37.874 -16.817 50.949 1.00 80.81 461 GLU A O 1
ATOM 3666 N N . PHE A 1 462 ? -37.253 -14.981 49.812 1.00 78.56 462 PHE A N 1
ATOM 3667 C CA . PHE A 1 462 ? -37.910 -14.038 50.725 1.00 78.56 462 PHE A CA 1
ATOM 3668 C C . PHE A 1 462 ? -39.442 -14.240 50.728 1.00 78.56 462 PHE A C 1
ATOM 3670 O O . PHE A 1 462 ? -40.045 -14.170 49.647 1.00 78.56 462 PHE A O 1
ATOM 3677 N N . PRO A 1 463 ? -40.098 -14.430 51.891 1.00 74.94 463 PRO A N 1
ATOM 3678 C CA . PRO A 1 463 ? -41.506 -14.828 51.960 1.00 74.94 463 PRO A CA 1
ATOM 3679 C C . PRO A 1 463 ? -42.497 -13.912 51.219 1.00 74.94 463 PRO A C 1
ATOM 3681 O O . PRO A 1 463 ? -42.257 -12.721 51.006 1.00 74.94 463 PRO A O 1
ATOM 3684 N N . SER A 1 464 ? -43.646 -14.473 50.825 1.00 74.06 464 SER A N 1
ATOM 3685 C CA . SER A 1 464 ? -44.732 -13.707 50.202 1.00 74.06 464 SER A CA 1
ATOM 3686 C C . SER A 1 464 ? -45.452 -12.811 51.215 1.00 74.06 464 SER A C 1
ATOM 3688 O O . SER A 1 464 ? -45.424 -13.055 52.423 1.00 74.06 464 SER A O 1
ATOM 3690 N N . GLU A 1 465 ? -46.159 -11.794 50.717 1.00 71.50 465 GLU A N 1
ATOM 3691 C CA . GLU A 1 465 ? -46.993 -10.906 51.540 1.00 71.50 465 GLU A CA 1
ATOM 3692 C C . GLU A 1 465 ? -48.016 -11.687 52.384 1.00 71.50 465 GLU A C 1
ATOM 3694 O O . GLU A 1 465 ? -48.242 -11.354 53.545 1.00 71.50 465 GLU A O 1
ATOM 3699 N N . GLU A 1 466 ? -48.569 -12.779 51.852 1.00 69.62 466 GLU A N 1
ATOM 3700 C CA . GLU A 1 466 ? -49.489 -13.681 52.559 1.00 69.62 466 GLU A CA 1
ATOM 3701 C C . GLU A 1 466 ? -48.818 -14.394 53.746 1.00 69.62 466 GLU A C 1
ATOM 3703 O O . GLU A 1 466 ? -49.419 -14.514 54.812 1.00 69.62 466 GLU A O 1
ATOM 3708 N N . VAL A 1 467 ? -47.558 -14.821 53.602 1.00 75.25 467 VAL A N 1
ATOM 3709 C CA . VAL A 1 467 ? -46.797 -15.472 54.684 1.00 75.25 467 VAL A CA 1
ATOM 3710 C C . VAL A 1 467 ? -46.372 -14.453 55.743 1.00 75.25 467 VAL A C 1
ATOM 3712 O O . VAL A 1 467 ? -46.547 -14.700 56.936 1.00 75.25 467 VAL A O 1
ATOM 3715 N N . ILE A 1 468 ? -45.871 -13.280 55.336 1.00 72.75 468 ILE A N 1
ATOM 3716 C CA . ILE A 1 468 ? -45.446 -12.232 56.280 1.00 72.75 468 ILE A CA 1
ATOM 3717 C C . ILE A 1 468 ? -46.654 -11.672 57.041 1.00 72.75 468 ILE A C 1
ATOM 3719 O O . ILE A 1 468 ? -46.611 -11.547 58.266 1.00 72.75 468 ILE A O 1
ATOM 3723 N N . SER A 1 469 ? -47.760 -11.384 56.347 1.00 66.00 469 SER A N 1
ATOM 3724 C CA . SER A 1 469 ? -49.005 -10.950 56.991 1.00 66.00 469 SER A CA 1
ATOM 3725 C C . SER A 1 469 ? -49.628 -12.055 57.848 1.00 66.00 469 SER A C 1
ATOM 3727 O O . SER A 1 469 ? -50.174 -11.740 58.902 1.00 66.00 469 SER A O 1
ATOM 3729 N N . GLY A 1 470 ? -49.483 -13.332 57.473 1.00 70.19 470 GLY A N 1
ATOM 3730 C CA . GLY A 1 470 ? -49.836 -14.486 58.301 1.00 70.19 470 GLY A CA 1
ATOM 3731 C C . GLY A 1 470 ? -49.073 -14.516 59.628 1.00 70.19 470 GLY A C 1
ATOM 3732 O O . GLY A 1 470 ? -49.695 -14.506 60.689 1.00 70.19 470 GLY A O 1
ATOM 3733 N N . ASN A 1 471 ? -47.740 -14.462 59.587 1.00 71.50 471 ASN A N 1
ATOM 3734 C CA . ASN A 1 471 ? -46.894 -14.488 60.786 1.00 71.50 471 ASN A CA 1
ATOM 3735 C C . ASN A 1 471 ? -47.123 -13.258 61.681 1.00 71.50 471 ASN A C 1
ATOM 3737 O O . ASN A 1 471 ? -47.354 -13.392 62.882 1.00 71.50 471 ASN A O 1
ATOM 3741 N N . LEU A 1 472 ? -47.167 -12.052 61.101 1.00 73.12 472 LEU A N 1
ATOM 3742 C CA . LEU A 1 472 ? -47.461 -10.828 61.856 1.00 73.12 472 LEU A CA 1
ATOM 3743 C C . LEU A 1 472 ? -48.896 -10.813 62.406 1.00 73.12 472 LEU A C 1
ATOM 3745 O O . LEU A 1 472 ? -49.142 -10.209 63.455 1.00 73.12 472 LEU A O 1
ATOM 3749 N N . LYS A 1 473 ? -49.849 -11.489 61.749 1.00 73.81 473 LYS A N 1
ATOM 3750 C CA . LYS A 1 473 ? -51.195 -11.717 62.286 1.00 73.81 473 LYS A CA 1
ATOM 3751 C C . LYS A 1 473 ? -51.169 -12.684 63.470 1.00 73.81 473 LYS A C 1
ATOM 3753 O O . LYS A 1 473 ? -51.867 -12.394 64.433 1.00 73.81 473 LYS A O 1
ATOM 3758 N N . ILE A 1 474 ? -50.357 -13.745 63.453 1.00 74.31 474 ILE A N 1
ATOM 3759 C CA . ILE A 1 474 ? -50.183 -14.644 64.609 1.00 74.31 474 ILE A CA 1
ATOM 3760 C C . ILE A 1 474 ? -49.691 -13.844 65.822 1.00 74.31 474 ILE A C 1
ATOM 3762 O O . ILE A 1 474 ? -50.430 -13.772 66.802 1.00 74.31 474 ILE A O 1
ATOM 3766 N N . CYS A 1 475 ? -48.564 -13.118 65.733 1.00 71.38 475 CYS A N 1
ATOM 3767 C CA . CYS A 1 475 ? -48.103 -12.304 66.872 1.00 71.38 475 CYS A CA 1
ATOM 3768 C C . CYS A 1 475 ? -49.155 -11.239 67.290 1.00 71.38 475 CYS A C 1
ATOM 3770 O O . CYS A 1 475 ? -49.284 -10.904 68.467 1.00 71.38 475 CYS A O 1
ATOM 3772 N N . THR A 1 476 ? -49.938 -10.697 66.342 1.00 70.81 476 THR A N 1
ATOM 3773 C CA . THR A 1 476 ? -51.028 -9.737 66.627 1.00 70.81 476 THR A CA 1
ATOM 3774 C C . THR A 1 476 ? -52.212 -10.384 67.359 1.00 70.81 476 THR A C 1
ATOM 3776 O O . THR A 1 476 ? -52.811 -9.753 68.232 1.00 70.81 476 THR A O 1
ATOM 3779 N N . ASP A 1 477 ? -52.589 -11.610 66.999 1.00 72.38 477 ASP A N 1
ATOM 3780 C CA . ASP A 1 477 ? -53.729 -12.324 67.575 1.00 72.38 477 ASP A CA 1
ATOM 3781 C C . ASP A 1 477 ? -53.361 -12.972 68.924 1.00 72.38 477 ASP A C 1
ATOM 3783 O O . ASP A 1 477 ? -54.183 -12.943 69.838 1.00 72.38 477 ASP A O 1
ATOM 3787 N N . GLU A 1 478 ? -52.107 -13.393 69.128 1.00 71.69 478 GLU A N 1
ATOM 3788 C CA . GLU A 1 478 ? -51.554 -13.739 70.450 1.00 71.69 478 GLU A CA 1
ATOM 3789 C C . GLU A 1 478 ? -51.569 -12.538 71.410 1.00 71.69 478 GLU A C 1
ATOM 3791 O O . GLU A 1 478 ? -52.040 -12.643 72.546 1.00 71.69 478 GLU A O 1
ATOM 3796 N N . LEU A 1 479 ? -51.135 -11.358 70.942 1.00 71.88 479 LEU A N 1
ATOM 3797 C CA . LEU A 1 479 ? -51.158 -10.118 71.727 1.00 71.88 479 LEU A CA 1
ATOM 3798 C C . LEU A 1 479 ? -52.593 -9.729 72.147 1.00 71.88 479 LEU A C 1
ATOM 3800 O O . LEU A 1 479 ? -52.800 -9.202 73.243 1.00 71.88 479 LEU A O 1
ATOM 3804 N N . LYS A 1 480 ? -53.602 -10.017 71.308 1.00 69.38 480 LYS A N 1
ATOM 3805 C CA . LYS A 1 480 ? -55.028 -9.882 71.666 1.00 69.38 480 LYS A CA 1
ATOM 3806 C C . LYS A 1 480 ? -55.479 -10.964 72.645 1.00 69.38 480 LYS A C 1
ATOM 3808 O O . LYS A 1 480 ? -56.182 -10.642 73.599 1.00 69.38 480 LYS A O 1
ATOM 3813 N N . GLN A 1 481 ? -55.097 -12.222 72.423 1.00 71.12 481 GLN A N 1
ATOM 3814 C CA . GLN A 1 481 ? -55.485 -13.356 73.265 1.00 71.12 481 GLN A CA 1
ATOM 3815 C C . GLN A 1 481 ? -54.997 -13.171 74.703 1.00 71.12 481 GLN A C 1
ATOM 3817 O O . GLN A 1 481 ? -55.753 -13.422 75.635 1.00 71.12 481 GLN A O 1
ATOM 3822 N N . ILE A 1 482 ? -53.777 -12.660 74.885 1.00 66.88 482 ILE A N 1
ATOM 3823 C CA . ILE A 1 482 ? -53.198 -12.343 76.196 1.00 66.88 482 ILE A CA 1
ATOM 3824 C C . ILE A 1 482 ? -53.985 -11.230 76.908 1.00 66.88 482 ILE A C 1
ATOM 3826 O O . ILE A 1 482 ? -54.290 -11.373 78.089 1.00 66.88 482 ILE A O 1
ATOM 3830 N N . LEU A 1 483 ? -54.420 -10.171 76.210 1.00 62.03 483 LEU A N 1
ATOM 3831 C CA . LEU A 1 483 ? -55.353 -9.198 76.804 1.00 62.03 483 LEU A CA 1
ATOM 3832 C C . LEU A 1 483 ? -56.744 -9.795 77.086 1.00 62.03 483 LEU A C 1
ATOM 3834 O O . LEU A 1 483 ? -57.409 -9.362 78.022 1.00 62.03 483 LEU A O 1
ATOM 3838 N N . GLY A 1 484 ? -57.168 -10.805 76.323 1.00 61.00 484 GLY A N 1
ATOM 3839 C CA . GLY A 1 484 ? -58.392 -11.577 76.557 1.00 61.00 484 GLY A CA 1
ATOM 3840 C C . GLY A 1 484 ? -58.332 -12.557 77.739 1.00 61.00 484 GLY A C 1
ATOM 3841 O O . GLY A 1 484 ? -59.344 -13.187 78.031 1.00 61.00 484 GLY A O 1
ATOM 3842 N N . GLN A 1 485 ? -57.183 -12.700 78.415 1.00 61.97 485 GLN A N 1
ATOM 3843 C CA . GLN A 1 485 ? -57.052 -13.475 79.662 1.00 61.97 485 GLN A CA 1
ATOM 3844 C C . GLN A 1 485 ? -57.381 -12.656 80.921 1.00 61.97 485 GLN A C 1
ATOM 3846 O O . GLN A 1 485 ? -57.545 -13.231 82.001 1.00 61.97 485 GLN A O 1
ATOM 3851 N N . LEU A 1 486 ? -57.502 -11.329 80.794 1.00 54.44 486 LEU A N 1
ATOM 3852 C CA . LEU A 1 486 ? -58.170 -10.515 81.804 1.00 54.44 486 LEU A CA 1
ATOM 3853 C C . LEU A 1 486 ? -59.625 -10.968 81.910 1.00 54.44 486 LEU A C 1
ATOM 3855 O O . LEU A 1 486 ? -60.278 -11.225 80.898 1.00 54.44 486 LEU A O 1
ATOM 3859 N N . GLU A 1 487 ? -60.152 -11.024 83.130 1.00 52.81 487 GLU A N 1
ATOM 3860 C CA . GLU A 1 487 ? -61.596 -11.182 83.294 1.00 52.81 487 GLU A CA 1
ATOM 3861 C C . GLU A 1 487 ? -62.311 -9.997 82.632 1.00 52.81 487 GLU A C 1
ATOM 3863 O O . GLU A 1 487 ? -61.753 -8.890 82.615 1.00 52.81 487 GLU A O 1
ATOM 3868 N N . PRO A 1 488 ? -63.518 -10.195 82.063 1.00 51.78 488 PRO A N 1
ATOM 3869 C CA . PRO A 1 488 ? -64.273 -9.096 81.485 1.00 51.78 488 PRO A CA 1
ATOM 3870 C C . PRO A 1 488 ? -64.372 -7.999 82.537 1.00 51.78 488 PRO A C 1
ATOM 3872 O O . PRO A 1 488 ? -64.930 -8.231 83.606 1.00 51.78 488 PRO A O 1
ATOM 3875 N N . ALA A 1 489 ? -63.815 -6.812 82.271 1.00 47.56 489 ALA A N 1
ATOM 3876 C CA . ALA A 1 489 ? -63.806 -5.760 83.288 1.00 47.56 489 ALA A CA 1
ATOM 3877 C C . ALA A 1 489 ? -65.224 -5.472 83.789 1.00 47.56 489 ALA A C 1
ATOM 3879 O O . ALA A 1 489 ? -65.389 -5.119 84.945 1.00 47.56 489 ALA A O 1
ATOM 3880 N N . GLU A 1 490 ? -66.219 -5.688 82.928 1.00 43.03 490 GLU A N 1
ATOM 3881 C CA . GLU A 1 490 ? -67.650 -5.676 83.203 1.00 43.03 490 GLU A CA 1
ATOM 3882 C C . GLU A 1 490 ? -68.056 -6.549 84.408 1.00 43.03 490 GLU A C 1
ATOM 3884 O O . GLU A 1 490 ? -68.791 -6.033 85.233 1.00 43.03 490 GLU A O 1
ATOM 3889 N N . THR A 1 491 ? -67.535 -7.765 84.634 1.00 49.47 491 THR A N 1
ATOM 3890 C CA . THR A 1 491 ? -67.927 -8.586 85.807 1.00 49.47 491 THR A CA 1
ATOM 3891 C C . THR A 1 491 ? -67.320 -8.079 87.120 1.00 49.47 491 THR A C 1
ATOM 3893 O O . THR A 1 491 ? -68.024 -7.926 88.119 1.00 49.47 491 THR A O 1
ATOM 3896 N N . PHE A 1 492 ? -66.029 -7.732 87.125 1.00 51.91 492 PHE A N 1
ATOM 3897 C CA . PHE A 1 492 ? -65.367 -7.100 88.280 1.00 51.91 492 PHE A CA 1
ATOM 3898 C C . PHE A 1 492 ? -65.978 -5.718 88.595 1.00 51.91 492 PHE A C 1
ATOM 3900 O O . PHE A 1 492 ? -66.110 -5.311 89.749 1.00 51.91 492 PHE A O 1
ATOM 3907 N N . GLN A 1 493 ? -66.411 -5.005 87.555 1.00 48.16 493 GLN A N 1
ATOM 3908 C CA . GLN A 1 493 ? -67.051 -3.696 87.632 1.00 48.16 493 GLN A CA 1
ATOM 3909 C C . GLN A 1 493 ? -68.535 -3.780 88.002 1.00 48.16 493 GLN A C 1
ATOM 3911 O O . GLN A 1 493 ? -69.022 -2.867 88.656 1.00 48.16 493 GLN A O 1
ATOM 3916 N N . GLU A 1 494 ? -69.247 -4.850 87.651 1.00 51.75 494 GLU A N 1
ATOM 3917 C CA . GLU A 1 494 ? -70.589 -5.160 88.153 1.00 51.75 494 GLU A CA 1
ATOM 3918 C C . GLU A 1 494 ? -70.546 -5.497 89.642 1.00 51.75 494 GLU A C 1
ATOM 3920 O O . GLU A 1 494 ? -71.364 -4.962 90.384 1.00 51.75 494 GLU A O 1
ATOM 3925 N N . SER A 1 495 ? -69.550 -6.268 90.099 1.00 51.41 495 SER A N 1
ATOM 3926 C CA . SER A 1 495 ? -69.304 -6.507 91.529 1.00 51.41 495 SER A CA 1
ATOM 3927 C C . SER A 1 495 ? -69.102 -5.188 92.294 1.00 51.41 495 SER A C 1
ATOM 3929 O O . SER A 1 495 ? -69.903 -4.843 93.169 1.00 51.41 495 SER A O 1
ATOM 3931 N N . LEU A 1 496 ? -68.121 -4.374 91.878 1.00 52.03 496 LEU A N 1
ATOM 3932 C CA . LEU A 1 496 ? -67.838 -3.071 92.495 1.00 52.03 496 LEU A CA 1
ATOM 3933 C C . LEU A 1 496 ? -69.015 -2.084 92.394 1.00 52.03 496 LEU A C 1
ATOM 3935 O O . LEU A 1 496 ? -69.295 -1.365 93.352 1.00 52.03 496 LEU A O 1
ATOM 3939 N N . ASN A 1 497 ? -69.730 -2.037 91.264 1.00 50.97 497 ASN A N 1
ATOM 3940 C CA . ASN A 1 497 ? -70.907 -1.177 91.107 1.00 50.97 497 ASN A CA 1
ATOM 3941 C C . ASN A 1 497 ? -72.066 -1.643 92.000 1.00 50.97 497 ASN A C 1
ATOM 3943 O O . ASN A 1 497 ? -72.735 -0.803 92.598 1.00 50.97 497 ASN A O 1
ATOM 3947 N N . ALA A 1 498 ? -72.309 -2.952 92.114 1.00 54.75 498 ALA A N 1
ATOM 3948 C CA . ALA A 1 498 ? -73.357 -3.502 92.968 1.00 54.75 498 ALA A CA 1
ATOM 3949 C C . ALA A 1 498 ? -73.076 -3.201 94.445 1.00 54.75 498 ALA A C 1
ATOM 3951 O O . ALA A 1 498 ? -73.983 -2.778 95.160 1.00 54.75 498 ALA A O 1
ATOM 3952 N N . GLN A 1 499 ? -71.824 -3.335 94.888 1.00 54.44 499 GLN A N 1
ATOM 3953 C CA . GLN A 1 499 ? -71.388 -2.960 96.237 1.00 54.44 499 GLN A CA 1
ATOM 3954 C C . GLN A 1 499 ? -71.491 -1.446 96.473 1.00 54.44 499 GLN A C 1
ATOM 3956 O O . GLN A 1 499 ? -72.050 -1.011 97.481 1.00 54.44 499 GLN A O 1
ATOM 3961 N N . TYR A 1 500 ? -71.069 -0.620 95.512 1.00 49.97 500 TYR A N 1
ATOM 3962 C CA . TYR A 1 500 ? -71.237 0.833 95.583 1.00 49.97 500 TYR A CA 1
ATOM 3963 C C . TYR A 1 500 ? -72.718 1.246 95.683 1.00 49.97 500 TYR A C 1
ATOM 3965 O O . TYR A 1 500 ? -73.082 2.070 96.525 1.00 49.97 500 TYR A O 1
ATOM 3973 N N . ASP A 1 501 ? -73.603 0.634 94.888 1.00 52.28 501 ASP A N 1
ATOM 3974 C CA . ASP A 1 501 ? -75.044 0.885 94.956 1.00 52.28 501 ASP A CA 1
ATOM 3975 C C . ASP A 1 501 ? -75.723 0.246 96.188 1.00 52.28 501 ASP A C 1
ATOM 3977 O O . ASP A 1 501 ? -76.787 0.731 96.572 1.00 52.28 501 ASP A O 1
ATOM 3981 N N . LYS A 1 502 ? -75.145 -0.773 96.853 1.00 55.41 502 LYS A N 1
ATOM 3982 C CA . LYS A 1 502 ? -75.568 -1.194 98.210 1.00 55.41 502 LYS A CA 1
ATOM 3983 C C . LYS A 1 502 ? -75.269 -0.080 99.221 1.00 55.41 502 LYS A C 1
ATOM 3985 O O . LYS A 1 502 ? -76.176 0.363 99.923 1.00 55.41 502 LYS A O 1
ATOM 3990 N N . VAL A 1 503 ? -74.022 0.406 99.267 1.00 50.75 503 VAL A N 1
ATOM 3991 C CA . VAL A 1 503 ? -73.570 1.463 100.198 1.00 50.75 503 VAL A CA 1
ATOM 3992 C C . VAL A 1 503 ? -74.415 2.732 100.035 1.00 50.75 503 VAL A C 1
ATOM 3994 O O . VAL A 1 503 ? -74.913 3.291 101.009 1.00 50.75 503 VAL A O 1
ATOM 3997 N N . LYS A 1 504 ? -74.664 3.136 98.788 1.00 46.44 504 LYS A N 1
ATOM 3998 C CA . LYS A 1 504 ? -75.445 4.322 98.404 1.00 46.44 504 LYS A CA 1
ATOM 3999 C C . LYS A 1 504 ? -76.945 4.257 98.744 1.00 46.44 504 LYS A C 1
ATOM 4001 O O . LYS A 1 504 ? -77.614 5.286 98.671 1.00 46.44 504 LYS A O 1
ATOM 4006 N N . LYS A 1 505 ? -77.485 3.083 99.103 1.00 49.50 505 LYS A N 1
ATOM 4007 C CA . LYS A 1 505 ? -78.911 2.878 99.442 1.00 49.50 505 LYS A CA 1
ATOM 4008 C C . LYS A 1 505 ? -79.219 2.907 100.945 1.00 49.50 505 LYS A C 1
ATOM 4010 O O . LYS A 1 505 ? -80.394 2.870 101.301 1.00 49.50 505 LYS A O 1
ATOM 4015 N N . ARG A 1 506 ? -78.215 2.982 101.829 1.00 53.84 506 ARG A N 1
ATOM 4016 C CA . ARG A 1 506 ? -78.437 3.049 103.286 1.00 53.84 506 ARG A CA 1
ATOM 4017 C C . ARG A 1 506 ? -78.839 4.473 103.730 1.00 53.84 506 ARG A C 1
ATOM 4019 O O . ARG A 1 506 ? -78.168 5.427 103.332 1.00 53.84 506 ARG A O 1
ATOM 4026 N N . PRO A 1 507 ? -79.900 4.656 104.541 1.00 39.75 507 PRO A N 1
ATOM 4027 C CA . PRO A 1 507 ? -80.282 5.965 105.071 1.00 39.75 507 PRO A CA 1
ATOM 4028 C C . PRO A 1 507 ? -79.375 6.386 106.241 1.00 39.75 507 PRO A C 1
ATOM 4030 O O . PRO A 1 507 ? -79.025 5.568 107.083 1.00 39.75 507 PRO A O 1
ATOM 4033 N N . GLY A 1 508 ? -79.009 7.670 106.312 1.00 44.62 508 GLY A N 1
ATOM 4034 C CA . GLY A 1 508 ? -78.207 8.229 107.410 1.00 44.62 508 GLY A CA 1
ATOM 4035 C C . GLY A 1 508 ? -77.403 9.472 107.010 1.00 44.62 508 GLY A C 1
ATOM 4036 O O . GLY A 1 508 ? -77.222 9.755 105.823 1.00 44.62 508 GLY A O 1
ATOM 4037 N N . ARG A 1 509 ? -76.883 10.214 108.003 1.00 45.22 509 ARG A N 1
ATOM 4038 C CA . ARG A 1 509 ? -76.162 11.501 107.819 1.00 45.22 509 ARG A CA 1
ATOM 4039 C C . ARG A 1 509 ? -74.906 11.426 106.925 1.00 45.22 509 ARG A C 1
ATOM 4041 O O . ARG A 1 509 ? -74.445 12.456 106.441 1.00 45.22 509 ARG A O 1
ATOM 4048 N N . LEU A 1 510 ? -74.380 10.233 106.626 1.00 46.00 510 LEU A N 1
ATOM 4049 C CA . LEU A 1 510 ? -73.287 10.041 105.657 1.00 46.00 510 LEU A CA 1
ATOM 4050 C C . LEU A 1 510 ? -73.635 10.549 104.244 1.00 46.00 510 LEU A C 1
ATOM 4052 O O . LEU A 1 510 ? -72.791 11.159 103.586 1.00 46.00 510 LEU A O 1
ATOM 4056 N N . LEU A 1 511 ? -74.884 10.378 103.790 1.00 42.88 511 LEU A N 1
ATOM 4057 C CA . LEU A 1 511 ? -75.323 10.836 102.461 1.00 42.88 511 LEU A CA 1
ATOM 4058 C C . LEU A 1 511 ? -75.317 12.366 102.307 1.00 42.88 511 LEU A C 1
ATOM 4060 O O . LEU A 1 511 ? -75.268 12.867 101.184 1.00 42.88 511 LEU A O 1
ATOM 4064 N N . GLU A 1 512 ? -75.344 13.116 103.408 1.00 40.62 512 GLU A N 1
ATOM 4065 C CA . GLU A 1 512 ? -75.340 14.581 103.394 1.00 40.62 512 GLU A CA 1
ATOM 4066 C C . GLU A 1 512 ? -73.961 15.141 103.010 1.00 40.62 512 GLU A C 1
ATOM 4068 O O . GLU A 1 512 ? -73.873 16.064 102.202 1.00 40.62 512 GLU A O 1
ATOM 4073 N N . LYS A 1 513 ? -72.874 14.493 103.458 1.00 41.47 513 LYS A N 1
ATOM 4074 C CA . LYS A 1 513 ? -71.506 14.808 103.005 1.00 41.47 513 LYS A CA 1
ATOM 4075 C C . LYS A 1 513 ? -71.278 14.441 101.533 1.00 41.47 513 LYS A C 1
ATOM 4077 O O . LYS A 1 513 ? -70.574 15.161 100.830 1.00 41.47 513 LYS A O 1
ATOM 4082 N N . VAL A 1 514 ? -71.903 13.367 101.040 1.00 42.09 514 VAL A N 1
ATOM 4083 C CA . VAL A 1 514 ? -71.776 12.926 99.635 1.00 42.09 514 VAL A CA 1
ATOM 4084 C C . VAL A 1 514 ? -72.585 13.810 98.672 1.00 42.09 514 VAL A C 1
ATOM 4086 O O . VAL A 1 514 ? -72.121 14.091 97.567 1.00 42.09 514 VAL A O 1
ATOM 4089 N N . LYS A 1 515 ? -73.762 14.310 99.080 1.00 37.31 515 LYS A N 1
ATOM 4090 C CA . LYS A 1 515 ? -74.640 15.155 98.240 1.00 37.31 515 LYS A CA 1
ATOM 4091 C C . LYS A 1 515 ? -73.993 16.448 97.728 1.00 37.31 515 LYS A C 1
ATOM 4093 O O . LYS A 1 515 ? -74.425 16.955 96.694 1.00 37.31 515 LYS A O 1
ATOM 4098 N N . ASN A 1 516 ? -72.964 16.962 98.402 1.00 38.94 516 ASN A N 1
ATOM 4099 C CA . ASN A 1 516 ? -72.289 18.202 98.006 1.00 38.94 516 ASN A CA 1
ATOM 4100 C C . ASN A 1 516 ? -71.290 18.029 96.841 1.00 38.94 516 ASN A C 1
ATOM 4102 O O . ASN A 1 516 ? -70.882 19.023 96.243 1.00 38.94 516 ASN A O 1
ATOM 4106 N N . LEU A 1 517 ? -70.940 16.798 96.439 1.00 38.62 517 LEU A N 1
ATOM 4107 C CA . LEU A 1 517 ? -70.010 16.524 95.329 1.00 38.62 517 LEU A CA 1
ATOM 4108 C C . LEU A 1 517 ? -70.673 16.613 93.939 1.00 38.62 517 LEU A C 1
ATOM 4110 O O . LEU A 1 517 ? -70.568 15.714 93.104 1.00 38.62 517 LEU A O 1
ATOM 4114 N N . LYS A 1 518 ? -71.317 17.750 93.649 1.00 32.69 518 LYS A N 1
ATOM 4115 C CA . LYS A 1 518 ? -72.050 18.037 92.397 1.00 32.69 518 LYS A CA 1
ATOM 4116 C C . LYS A 1 518 ? -71.147 18.284 91.165 1.00 32.69 518 LYS A C 1
ATOM 4118 O O . LYS A 1 518 ? -71.551 18.961 90.225 1.00 32.69 518 LYS A O 1
ATOM 4123 N N . ILE A 1 519 ? -69.920 17.761 91.183 1.00 38.31 519 ILE A N 1
ATOM 4124 C CA . ILE A 1 519 ? -68.844 18.032 90.210 1.00 38.31 519 ILE A CA 1
ATOM 4125 C C . ILE A 1 519 ? -68.624 16.846 89.249 1.00 38.31 519 ILE A C 1
ATOM 4127 O O . ILE A 1 519 ? -68.278 17.039 88.089 1.00 38.31 519 ILE A O 1
ATOM 4131 N N . PHE A 1 520 ? -68.894 15.609 89.677 1.00 37.12 520 PHE A N 1
ATOM 4132 C CA . PHE A 1 520 ? -68.476 14.388 88.964 1.00 37.12 520 PHE A CA 1
ATOM 4133 C C . PHE A 1 520 ? -69.301 13.982 87.721 1.00 37.12 520 PHE A C 1
ATOM 4135 O O . PHE A 1 520 ? -69.192 12.840 87.271 1.00 37.12 520 PHE A O 1
ATOM 4142 N N . GLN A 1 521 ? -70.121 14.873 87.152 1.00 33.34 521 GLN A N 1
ATOM 4143 C CA . GLN A 1 521 ? -71.115 14.502 86.129 1.00 33.34 521 GLN A CA 1
ATOM 4144 C C . GLN A 1 521 ? -70.756 14.877 84.674 1.00 33.34 521 GLN A C 1
ATOM 4146 O O . GLN A 1 521 ? -71.379 14.338 83.763 1.00 33.34 521 GLN A O 1
ATOM 4151 N N . ASN A 1 522 ? -69.747 15.729 84.432 1.00 32.19 522 ASN A N 1
ATOM 4152 C CA . ASN A 1 522 ? -69.424 16.220 83.076 1.00 32.19 522 ASN A CA 1
ATOM 4153 C C . ASN A 1 522 ? -68.247 15.499 82.379 1.00 32.19 522 ASN A C 1
ATOM 4155 O O . ASN A 1 522 ? -68.270 15.345 81.156 1.00 32.19 522 ASN A O 1
ATOM 4159 N N . ASP A 1 523 ? -67.257 14.989 83.119 1.00 30.89 523 ASP A N 1
ATOM 4160 C CA . ASP A 1 523 ? -65.995 14.460 82.555 1.00 30.89 523 ASP A CA 1
ATOM 4161 C C . ASP A 1 523 ? -66.092 13.008 82.037 1.00 30.89 523 ASP A C 1
ATOM 4163 O O . ASP A 1 523 ? -65.244 12.154 82.310 1.00 30.89 523 ASP A O 1
ATOM 4167 N N . LEU A 1 524 ? -67.158 12.705 81.293 1.00 32.34 524 LEU A N 1
ATOM 4168 C CA . LEU A 1 524 ? -67.369 11.424 80.603 1.00 32.34 524 LEU A CA 1
ATOM 4169 C C . LEU A 1 524 ? -67.727 11.574 79.112 1.00 32.34 524 LEU A C 1
ATOM 4171 O O . LEU A 1 524 ? -67.993 10.571 78.452 1.00 32.34 524 LEU A O 1
ATOM 4175 N N . LEU A 1 525 ? -67.704 12.795 78.558 1.00 34.25 525 LEU A N 1
ATOM 4176 C CA . LEU A 1 525 ? -68.129 13.087 77.178 1.00 34.25 525 LEU A CA 1
ATOM 4177 C C . LEU A 1 525 ? -67.075 13.808 76.310 1.00 34.25 525 LEU A C 1
ATOM 4179 O O . LEU A 1 525 ? -67.418 14.660 75.495 1.00 34.25 525 LEU A O 1
ATOM 4183 N N . GLN A 1 526 ? -65.797 13.420 76.407 1.00 30.78 526 GLN A N 1
ATOM 4184 C CA . GLN A 1 526 ? -64.786 13.738 75.379 1.00 30.78 526 GLN A CA 1
ATOM 4185 C C . GLN A 1 526 ? -63.990 12.498 74.938 1.00 30.78 526 GLN A C 1
ATOM 4187 O O . GLN A 1 526 ? -62.816 12.318 75.257 1.00 30.78 526 GLN A O 1
ATOM 4192 N N . GLY A 1 527 ? -64.645 11.627 74.166 1.00 28.31 527 GLY A N 1
ATOM 4193 C CA . GLY A 1 527 ? -63.986 10.525 73.463 1.00 28.31 527 GLY A CA 1
ATOM 4194 C C . GLY A 1 527 ? -63.294 11.004 72.185 1.00 28.31 527 GLY A C 1
ATOM 4195 O O . GLY A 1 527 ? -63.919 11.040 71.124 1.00 28.31 527 GLY A O 1
ATOM 4196 N N . ASN A 1 528 ? -62.009 11.360 72.269 1.00 26.94 528 ASN A N 1
ATOM 4197 C CA . ASN A 1 528 ? -61.206 11.674 71.082 1.00 26.94 528 ASN A CA 1
ATOM 4198 C C . ASN A 1 528 ? -60.962 10.421 70.221 1.00 26.94 528 ASN A C 1
ATOM 4200 O O . ASN A 1 528 ? -60.730 9.324 70.728 1.00 26.94 528 ASN A O 1
ATOM 4204 N N . LYS A 1 529 ? -61.047 10.584 68.896 1.00 34.59 529 LYS A N 1
ATOM 4205 C CA . LYS A 1 529 ? -61.089 9.478 67.924 1.00 34.59 529 LYS A CA 1
ATOM 4206 C C . LYS A 1 529 ? -59.684 8.980 67.563 1.00 34.59 529 LYS A C 1
ATOM 4208 O O . LYS A 1 529 ? -58.843 9.772 67.152 1.00 34.59 529 LYS A O 1
ATOM 4213 N N . GLY A 1 530 ? -59.471 7.662 67.610 1.00 23.72 530 GLY A N 1
ATOM 4214 C CA . GLY A 1 530 ? -58.247 6.997 67.146 1.00 23.72 530 GLY A CA 1
ATOM 4215 C C . GLY A 1 530 ? -58.487 5.517 66.812 1.00 23.72 530 GLY A C 1
ATOM 4216 O O . GLY A 1 530 ? -59.198 4.833 67.538 1.00 23.72 530 GLY A O 1
ATOM 4217 N N . PHE A 1 531 ? -57.930 5.071 65.683 1.00 25.83 531 PHE A N 1
ATOM 4218 C CA . PHE A 1 531 ? -58.064 3.781 64.978 1.00 25.83 531 PHE A CA 1
ATOM 4219 C C . PHE A 1 531 ? -58.554 2.515 65.734 1.00 25.83 531 PHE A C 1
ATOM 4221 O O . PHE A 1 531 ? -58.151 2.178 66.844 1.00 25.83 531 PHE A O 1
ATOM 4228 N N . ALA A 1 532 ? -59.404 1.742 65.045 1.00 34.62 532 ALA A N 1
ATOM 4229 C CA . ALA A 1 532 ? -60.412 0.867 65.656 1.00 34.62 532 ALA A CA 1
ATOM 4230 C C . ALA A 1 532 ? -59.988 -0.565 66.071 1.00 34.62 532 ALA A C 1
ATOM 4232 O O . ALA A 1 532 ? -60.844 -1.318 66.531 1.00 34.62 532 ALA A O 1
ATOM 4233 N N . LEU A 1 533 ? -58.719 -0.974 65.923 1.00 32.81 533 LEU A N 1
ATOM 4234 C CA . LEU A 1 533 ? -58.306 -2.384 66.121 1.00 32.81 533 LEU A CA 1
ATOM 4235 C C . LEU A 1 533 ? -57.653 -2.716 67.476 1.00 32.81 533 LEU A C 1
ATOM 4237 O O . LEU A 1 533 ? -57.679 -3.877 67.876 1.00 32.81 533 LEU A O 1
ATOM 4241 N N . ALA A 1 534 ? -57.146 -1.719 68.208 1.00 36.44 534 ALA A N 1
ATOM 4242 C CA . ALA A 1 534 ? -56.695 -1.866 69.603 1.00 36.44 534 ALA A CA 1
ATOM 4243 C C . ALA A 1 534 ? -57.646 -1.195 70.619 1.00 36.44 534 ALA A C 1
ATOM 4245 O O . ALA A 1 534 ? -57.509 -1.389 71.829 1.00 36.44 534 ALA A O 1
ATOM 4246 N N . GLY A 1 535 ? -58.622 -0.417 70.124 1.00 41.31 535 GLY A N 1
ATOM 4247 C CA . GLY A 1 535 ? -59.477 0.473 70.914 1.00 41.31 535 GLY A CA 1
ATOM 4248 C C . GLY A 1 535 ? -60.124 -0.207 72.117 1.00 41.31 535 GLY A C 1
ATOM 4249 O O . GLY A 1 535 ? -59.815 0.164 73.243 1.00 41.31 535 GLY A O 1
ATOM 4250 N N . LYS A 1 536 ? -60.947 -1.245 71.901 1.00 45.97 536 LYS A N 1
ATOM 4251 C CA . LYS A 1 536 ? -61.726 -1.888 72.978 1.00 45.97 536 LYS A CA 1
ATOM 4252 C C . LYS A 1 536 ? -60.881 -2.340 74.172 1.00 45.97 536 LYS A C 1
ATOM 4254 O O . LYS A 1 536 ? -61.271 -2.086 75.301 1.00 45.97 536 LYS A O 1
ATOM 4259 N N . ALA A 1 537 ? -59.732 -2.985 73.966 1.00 43.88 537 ALA A N 1
ATOM 4260 C CA . ALA A 1 537 ? -58.946 -3.512 75.086 1.00 43.88 537 ALA A CA 1
ATOM 4261 C C . ALA A 1 537 ? -58.197 -2.399 75.852 1.00 43.88 537 ALA A C 1
ATOM 4263 O O . ALA A 1 537 ? -58.168 -2.396 77.084 1.00 43.88 537 ALA A O 1
ATOM 4264 N N . LEU A 1 538 ? -57.669 -1.395 75.139 1.00 43.94 538 LEU A N 1
ATOM 4265 C CA . LEU A 1 538 ? -57.076 -0.199 75.751 1.00 43.94 538 LEU A CA 1
ATOM 4266 C C . LEU A 1 538 ? -58.120 0.702 76.433 1.00 43.94 538 LEU A C 1
ATOM 4268 O O . LEU A 1 538 ? -57.793 1.395 77.400 1.00 43.94 538 LEU A O 1
ATOM 4272 N N . GLU A 1 539 ? -59.359 0.689 75.948 1.00 52.50 539 GLU A N 1
ATOM 4273 C CA . GLU A 1 539 ? -60.530 1.334 76.541 1.00 52.50 539 GLU A CA 1
ATOM 4274 C C . GLU A 1 539 ? -60.979 0.594 77.808 1.00 52.50 539 GLU A C 1
ATOM 4276 O O . GLU A 1 539 ? -61.212 1.241 78.822 1.00 52.50 539 GLU A O 1
ATOM 4281 N N . THR A 1 540 ? -61.011 -0.742 77.804 1.00 49.66 540 THR A N 1
ATOM 4282 C CA . THR A 1 540 ? -61.272 -1.585 78.985 1.00 49.66 540 THR A CA 1
ATOM 4283 C C . THR A 1 540 ? -60.260 -1.324 80.104 1.00 49.66 540 THR A C 1
ATOM 4285 O O . THR A 1 540 ? -60.659 -1.018 81.229 1.00 49.66 540 THR A O 1
ATOM 4288 N N . LEU A 1 541 ? -58.957 -1.335 79.796 1.00 45.00 541 LEU A N 1
ATOM 4289 C CA . LEU A 1 541 ? -57.900 -0.976 80.754 1.00 45.00 541 LEU A CA 1
ATOM 4290 C C . LEU A 1 541 ? -58.041 0.474 81.258 1.00 45.00 541 LEU A C 1
ATOM 4292 O O . LEU A 1 541 ? -57.874 0.740 82.446 1.00 45.00 541 LEU A O 1
ATOM 4296 N N . GLY A 1 542 ? -58.415 1.413 80.380 1.00 49.44 542 GLY A N 1
ATOM 4297 C CA . GLY A 1 542 ? -58.682 2.806 80.759 1.00 49.44 542 GLY A CA 1
ATOM 4298 C C . GLY A 1 542 ? -59.928 2.985 81.639 1.00 49.44 542 GLY A C 1
ATOM 4299 O O . GLY A 1 542 ? -59.921 3.813 82.547 1.00 49.44 542 GLY A O 1
ATOM 4300 N N . LYS A 1 543 ? -60.982 2.195 81.406 1.00 56.00 543 LYS A N 1
ATOM 4301 C CA . LYS A 1 543 ? -62.227 2.173 82.193 1.00 56.00 543 LYS A CA 1
ATOM 4302 C C . LYS A 1 543 ? -62.030 1.562 83.578 1.00 56.00 543 LYS A C 1
ATOM 4304 O O . LYS A 1 543 ? -62.705 2.001 84.506 1.00 56.00 543 LYS A O 1
ATOM 4309 N N . LEU A 1 544 ? -61.130 0.584 83.714 1.00 48.38 544 LEU A N 1
ATOM 4310 C CA . LEU A 1 544 ? -60.652 0.099 85.011 1.00 48.38 544 LEU A CA 1
ATOM 4311 C C . LEU A 1 544 ? -59.909 1.230 85.732 1.00 48.38 544 LEU A C 1
ATOM 4313 O O . LEU A 1 544 ? -60.434 1.771 86.699 1.00 48.38 544 LEU A O 1
ATOM 4317 N N . SER A 1 545 ? -58.772 1.671 85.188 1.00 48.12 545 SER A N 1
ATOM 4318 C CA . SER A 1 545 ? -57.911 2.726 85.752 1.00 48.12 545 SER A CA 1
ATOM 4319 C C . SER A 1 545 ? -58.675 3.984 86.210 1.00 48.12 545 SER A C 1
ATOM 4321 O O . SER A 1 545 ? -58.608 4.405 87.370 1.00 48.12 545 SER A O 1
ATOM 4323 N N . GLY A 1 546 ? -59.511 4.541 85.327 1.00 49.56 546 GLY A N 1
ATOM 4324 C CA . GLY A 1 546 ? -60.311 5.741 85.591 1.00 49.56 546 GLY A CA 1
ATOM 4325 C C . GLY A 1 546 ? -61.476 5.560 86.576 1.00 49.56 546 GLY A C 1
ATOM 4326 O O . GLY A 1 546 ? -62.143 6.546 86.904 1.00 49.56 546 GLY A O 1
ATOM 4327 N N . ARG A 1 547 ? -61.746 4.333 87.047 1.00 51.72 547 ARG A N 1
ATOM 4328 C CA . ARG A 1 547 ? -62.701 4.033 88.130 1.00 51.72 547 ARG A CA 1
ATOM 4329 C C . ARG A 1 547 ? -62.012 3.553 89.404 1.00 51.72 547 ARG A C 1
ATOM 4331 O O . ARG A 1 547 ? -62.432 3.987 90.468 1.00 51.72 547 ARG A O 1
ATOM 4338 N N . THR A 1 548 ? -60.939 2.771 89.305 1.00 49.75 548 THR A N 1
ATOM 4339 C CA . THR A 1 548 ? -60.055 2.375 90.415 1.00 49.75 548 THR A CA 1
ATOM 4340 C C . THR A 1 548 ? -59.660 3.584 91.266 1.00 49.75 548 THR A C 1
ATOM 4342 O O . THR A 1 548 ? -59.910 3.607 92.471 1.00 49.75 548 THR A O 1
ATOM 4345 N N . ASN A 1 549 ? -59.176 4.650 90.619 1.00 51.25 549 ASN A N 1
ATOM 4346 C CA . ASN A 1 549 ? -58.849 5.913 91.284 1.00 51.25 549 ASN A CA 1
ATOM 4347 C C . ASN A 1 549 ? -60.069 6.568 91.963 1.00 51.25 549 ASN A C 1
ATOM 4349 O O . ASN A 1 549 ? -59.986 6.972 93.118 1.00 51.25 549 ASN A O 1
ATOM 4353 N N . LYS A 1 550 ? -61.230 6.615 91.291 1.00 53.38 550 LYS A N 1
ATOM 4354 C CA . LYS A 1 550 ? -62.462 7.221 91.841 1.00 53.38 550 LYS A CA 1
ATOM 4355 C C . LYS A 1 550 ? -63.014 6.448 93.045 1.00 53.38 550 LYS A C 1
ATOM 4357 O O . LYS A 1 550 ? -63.484 7.069 93.993 1.00 53.38 550 LYS A O 1
ATOM 4362 N N . VAL A 1 551 ? -62.942 5.115 93.028 1.00 49.66 551 VAL A N 1
ATOM 4363 C CA . VAL A 1 551 ? -63.340 4.256 94.157 1.00 49.66 551 VAL A CA 1
ATOM 4364 C C . VAL A 1 551 ? -62.392 4.457 95.339 1.00 49.66 551 VAL A C 1
ATOM 4366 O O . VAL A 1 551 ? -62.873 4.647 96.454 1.00 49.66 551 VAL A O 1
ATOM 4369 N N . SER A 1 552 ? -61.076 4.516 95.099 1.00 49.75 552 SER A N 1
ATOM 4370 C CA . SER A 1 552 ? -60.084 4.810 96.143 1.00 49.75 552 SER A CA 1
ATOM 4371 C C . SER A 1 552 ? -60.335 6.179 96.798 1.00 49.75 552 SER A C 1
ATOM 4373 O O . SER A 1 552 ? -60.498 6.251 98.016 1.00 49.75 552 SER A O 1
ATOM 4375 N N . SER A 1 553 ? -60.520 7.250 96.009 1.00 51.53 553 SER A N 1
ATOM 4376 C CA . SER A 1 553 ? -60.851 8.585 96.541 1.00 51.53 553 SER A CA 1
ATOM 4377 C C . SER A 1 553 ? -62.139 8.601 97.374 1.00 51.53 553 SER A C 1
ATOM 4379 O O . SER A 1 553 ? -62.196 9.263 98.409 1.00 51.53 553 SER A O 1
ATOM 4381 N N . VAL A 1 554 ? -63.184 7.877 96.952 1.00 50.12 554 VAL A N 1
ATOM 4382 C CA . VAL A 1 554 ? -64.459 7.827 97.688 1.00 50.12 554 VAL A CA 1
ATOM 4383 C C . VAL A 1 554 ? -64.353 6.987 98.965 1.00 50.12 554 VAL A C 1
ATOM 4385 O O . VAL A 1 554 ? -64.907 7.389 99.985 1.00 50.12 554 VAL A O 1
ATOM 4388 N N . LEU A 1 555 ? -63.604 5.880 98.966 1.00 51.03 555 LEU A N 1
ATOM 4389 C CA . LEU A 1 555 ? -63.318 5.105 100.182 1.00 51.03 555 LEU A CA 1
ATOM 4390 C C . LEU A 1 555 ? -62.532 5.931 101.208 1.00 51.03 555 LEU A C 1
ATOM 4392 O O . LEU A 1 555 ? -62.882 5.937 102.389 1.00 51.03 555 LEU A O 1
ATOM 4396 N N . GLN A 1 556 ? -61.520 6.674 100.757 1.00 52.56 556 GLN A N 1
ATOM 4397 C CA . GLN A 1 556 ? -60.706 7.555 101.599 1.00 52.56 556 GLN A CA 1
ATOM 4398 C C . GLN A 1 556 ? -61.558 8.694 102.204 1.00 52.56 556 GLN A C 1
ATOM 4400 O O . GLN A 1 556 ? -61.471 8.962 103.402 1.00 52.56 556 GLN A O 1
ATOM 4405 N N . LEU A 1 557 ? -62.463 9.292 101.413 1.00 48.84 557 LEU A N 1
ATOM 4406 C CA . LEU A 1 557 ? -63.434 10.304 101.865 1.00 48.84 557 LEU A CA 1
ATOM 4407 C C . LEU A 1 557 ? -64.500 9.767 102.839 1.00 48.84 557 LEU A C 1
ATOM 4409 O O . LEU A 1 557 ? -64.930 10.504 103.725 1.00 48.84 557 LEU A O 1
ATOM 4413 N N . LEU A 1 558 ? -64.955 8.520 102.672 1.00 44.94 558 LEU A N 1
ATOM 4414 C CA . LEU A 1 558 ? -65.993 7.917 103.520 1.00 44.94 558 LEU A CA 1
ATOM 4415 C C . LEU A 1 558 ? -65.448 7.378 104.849 1.00 44.94 558 LEU A C 1
ATOM 4417 O O . LEU A 1 558 ? -66.146 7.448 105.857 1.00 44.94 558 LEU A O 1
ATOM 4421 N N . THR A 1 559 ? -64.225 6.840 104.857 1.00 52.88 559 THR A N 1
ATOM 4422 C CA . THR A 1 559 ? -63.628 6.183 106.038 1.00 52.88 559 THR A CA 1
ATOM 4423 C C . THR A 1 559 ? -62.664 7.075 106.823 1.00 52.88 559 THR A C 1
ATOM 4425 O O . THR A 1 559 ? -62.357 6.774 107.975 1.00 52.88 559 THR A O 1
ATOM 4428 N N . GLY A 1 560 ? -62.165 8.164 106.224 1.00 46.72 560 GLY A N 1
ATOM 4429 C CA . GLY A 1 560 ? -61.214 9.084 106.860 1.00 46.72 560 GLY A CA 1
ATOM 4430 C C . GLY A 1 560 ? -59.831 8.481 107.143 1.00 46.72 560 GLY A C 1
ATOM 4431 O O . GLY A 1 560 ? -59.041 9.085 107.866 1.00 46.72 560 GLY A O 1
ATOM 4432 N N . LYS A 1 561 ? -59.531 7.293 106.603 1.00 47.88 561 LYS A N 1
ATOM 4433 C CA . LYS A 1 561 ? -58.256 6.580 106.759 1.00 47.88 561 LYS A CA 1
ATOM 4434 C C . LYS A 1 561 ? -57.797 6.027 105.413 1.00 47.88 561 LYS A C 1
ATOM 4436 O O . LYS A 1 561 ? -58.614 5.710 104.551 1.00 47.88 561 LYS A O 1
ATOM 4441 N N . ASN A 1 562 ? -56.488 5.848 105.256 1.00 49.47 562 ASN A N 1
ATOM 4442 C CA . ASN A 1 562 ? -55.960 5.041 104.162 1.00 49.47 562 ASN A CA 1
ATOM 4443 C C . ASN A 1 562 ? -56.205 3.563 104.501 1.00 49.47 562 ASN A C 1
ATOM 4445 O O . ASN A 1 562 ? -55.675 3.059 105.491 1.00 49.47 562 ASN A O 1
ATOM 4449 N N . THR A 1 563 ? -57.064 2.893 103.737 1.00 56.41 563 THR A N 1
ATOM 4450 C CA . THR A 1 563 ? -57.323 1.451 103.875 1.00 56.41 563 THR A CA 1
ATOM 4451 C C . THR A 1 563 ? -56.372 0.672 102.967 1.00 56.41 563 THR A C 1
ATOM 4453 O O . THR A 1 563 ? -55.998 1.173 101.907 1.00 56.41 563 THR A O 1
ATOM 4456 N N . GLY A 1 564 ? -56.016 -0.568 103.330 1.00 56.34 564 GLY A N 1
ATOM 4457 C CA . GLY A 1 564 ? -55.163 -1.423 102.484 1.00 56.34 564 GLY A CA 1
ATOM 4458 C C . GLY A 1 564 ? -55.736 -1.628 101.075 1.00 56.34 564 GLY A C 1
ATOM 4459 O O . GLY A 1 564 ? -54.996 -1.623 100.094 1.00 56.34 564 GLY A O 1
ATOM 4460 N N . ILE A 1 565 ? -57.069 -1.657 100.968 1.00 56.81 565 ILE A N 1
ATOM 4461 C CA . ILE A 1 565 ? -57.831 -1.646 99.713 1.00 56.81 565 ILE A CA 1
ATOM 4462 C C . ILE A 1 565 ? -57.445 -0.446 98.830 1.00 56.81 565 ILE A C 1
ATOM 4464 O O . ILE A 1 565 ? -57.268 -0.612 97.628 1.00 56.81 565 ILE A O 1
ATOM 4468 N N . GLY A 1 566 ? -57.274 0.755 99.395 1.00 53.44 566 GLY A N 1
ATOM 4469 C CA . GLY A 1 566 ? -56.872 1.957 98.653 1.00 53.44 566 GLY A CA 1
ATOM 4470 C C . GLY A 1 566 ? -55.470 1.849 98.046 1.00 53.44 566 GLY A C 1
ATOM 4471 O O . GLY A 1 566 ? -55.287 2.154 96.865 1.00 53.44 566 GLY A O 1
ATOM 4472 N N . ASP A 1 567 ? -54.506 1.342 98.816 1.00 62.22 567 ASP A N 1
ATOM 4473 C CA . ASP A 1 567 ? -53.126 1.142 98.353 1.00 62.22 567 ASP A CA 1
ATOM 4474 C C . ASP A 1 567 ? -53.022 -0.015 97.344 1.00 62.22 567 ASP A C 1
ATOM 4476 O O . ASP A 1 567 ? -52.314 0.097 96.341 1.00 62.22 567 ASP A O 1
ATOM 4480 N N . ARG A 1 568 ? -53.795 -1.096 97.530 1.00 64.69 568 ARG A N 1
ATOM 4481 C CA . ARG A 1 568 ? -53.943 -2.169 96.532 1.00 64.69 568 ARG A CA 1
ATOM 4482 C C . ARG A 1 568 ? -54.596 -1.675 95.242 1.00 64.69 568 ARG A C 1
ATOM 4484 O O . ARG A 1 568 ? -54.130 -2.036 94.168 1.00 64.69 568 ARG A O 1
ATOM 4491 N N . LEU A 1 569 ? -55.633 -0.836 95.314 1.00 59.78 569 LEU A N 1
ATOM 4492 C CA . LEU A 1 569 ? -56.259 -0.229 94.133 1.00 59.78 569 LEU A CA 1
ATOM 4493 C C . LEU A 1 569 ? -55.245 0.628 93.356 1.00 59.78 569 LEU A C 1
ATOM 4495 O O . LEU A 1 569 ? -55.148 0.496 92.137 1.00 59.78 569 LEU A O 1
ATOM 4499 N N . LEU A 1 570 ? -54.432 1.442 94.039 1.00 63.59 570 LEU A N 1
ATOM 4500 C CA . LEU A 1 570 ? -53.348 2.206 93.402 1.00 63.59 570 LEU A CA 1
ATOM 4501 C C . LEU A 1 570 ? -52.263 1.297 92.794 1.00 63.59 570 LEU A C 1
ATOM 4503 O O . LEU A 1 570 ? -51.749 1.589 91.713 1.00 63.59 570 LEU A O 1
ATOM 4507 N N . LYS A 1 571 ? -51.946 0.167 93.438 1.00 69.00 571 LYS A N 1
ATOM 4508 C CA . LYS A 1 571 ? -51.017 -0.847 92.911 1.00 69.00 571 LYS A CA 1
ATOM 4509 C C . LYS A 1 571 ? -51.556 -1.510 91.635 1.00 69.00 571 LYS A C 1
ATOM 4511 O O . LYS A 1 571 ? -50.834 -1.564 90.639 1.00 69.00 571 LYS A O 1
ATOM 4516 N N . ILE A 1 572 ? -52.838 -1.885 91.623 1.00 64.06 572 ILE A N 1
ATOM 4517 C CA . ILE A 1 572 ? -53.551 -2.405 90.445 1.00 64.06 572 ILE A CA 1
ATOM 4518 C C . ILE A 1 572 ? -53.539 -1.372 89.310 1.00 64.06 572 ILE A C 1
ATOM 4520 O O . ILE A 1 572 ? -53.277 -1.734 88.165 1.00 64.06 572 ILE A O 1
ATOM 4524 N N . ASP A 1 573 ? -53.773 -0.087 89.602 1.00 61.41 573 ASP A N 1
ATOM 4525 C CA . ASP A 1 573 ? -53.723 0.984 88.596 1.00 61.41 573 ASP A CA 1
ATOM 4526 C C . ASP A 1 573 ? -52.315 1.161 88.001 1.00 61.41 573 ASP A C 1
ATOM 4528 O O . ASP A 1 573 ? -52.151 1.216 86.780 1.00 61.41 573 ASP A O 1
ATOM 4532 N N . GLY A 1 574 ? -51.278 1.150 88.846 1.00 68.50 574 GLY A N 1
ATOM 4533 C CA . GLY A 1 574 ? -49.881 1.178 88.410 1.00 68.50 574 GLY A CA 1
ATOM 4534 C C . GLY A 1 574 ? -49.506 -0.026 87.536 1.00 68.50 574 GLY A C 1
ATOM 4535 O O . GLY A 1 574 ? -48.878 0.139 86.487 1.00 68.50 574 GLY A O 1
ATOM 4536 N N . SER A 1 575 ? -49.943 -1.228 87.917 1.00 69.31 575 SER A N 1
ATOM 4537 C CA . SER A 1 575 ? -49.757 -2.461 87.142 1.00 69.31 575 SER A CA 1
ATOM 4538 C C . SER A 1 575 ? -50.514 -2.420 85.805 1.00 69.31 575 SER A C 1
ATOM 4540 O O . SER A 1 575 ? -49.948 -2.784 84.772 1.00 69.31 575 SER A O 1
ATOM 4542 N N . ILE A 1 576 ? -51.745 -1.893 85.782 1.00 66.44 576 ILE A N 1
ATOM 4543 C CA . ILE A 1 576 ? -52.528 -1.631 84.561 1.00 66.44 576 ILE A CA 1
ATOM 4544 C C . ILE A 1 576 ? -51.805 -0.631 83.651 1.00 66.44 576 ILE A C 1
ATOM 4546 O O . ILE A 1 576 ? -51.702 -0.871 82.447 1.00 66.44 576 ILE A O 1
ATOM 4550 N N . GLY A 1 577 ? -51.251 0.453 84.200 1.00 64.69 577 GLY A N 1
ATOM 4551 C CA . GLY A 1 577 ? -50.443 1.425 83.460 1.00 64.69 577 GLY A CA 1
ATOM 4552 C C . GLY A 1 577 ? -49.192 0.798 82.836 1.00 64.69 577 GLY A C 1
ATOM 4553 O O . GLY A 1 577 ? -48.914 1.011 81.655 1.00 64.69 577 GLY A O 1
ATOM 4554 N N . GLN A 1 578 ? -48.478 -0.048 83.585 1.00 72.38 578 GLN A N 1
ATOM 4555 C CA . GLN A 1 578 ? -47.325 -0.802 83.078 1.00 72.38 578 GLN A CA 1
ATOM 4556 C C . GLN A 1 578 ? -47.722 -1.776 81.957 1.00 72.38 578 GLN A C 1
ATOM 4558 O O . GLN A 1 578 ? -47.096 -1.766 80.897 1.00 72.38 578 GLN A O 1
ATOM 4563 N N . ALA A 1 579 ? -48.790 -2.561 82.136 1.00 68.50 579 ALA A N 1
ATOM 4564 C CA . ALA A 1 579 ? -49.300 -3.474 81.111 1.00 68.50 579 ALA A CA 1
ATOM 4565 C C . ALA A 1 579 ? -49.750 -2.727 79.839 1.00 68.50 579 ALA A C 1
ATOM 4567 O O . ALA A 1 579 ? -49.467 -3.168 78.723 1.00 68.50 579 ALA A O 1
ATOM 4568 N N . ARG A 1 580 ? -50.380 -1.553 79.991 1.00 67.00 580 ARG A N 1
ATOM 4569 C CA . ARG A 1 580 ? -50.786 -0.673 78.883 1.00 67.00 580 ARG A CA 1
ATOM 4570 C C . ARG A 1 580 ? -49.582 -0.165 78.090 1.00 67.00 580 ARG A C 1
ATOM 4572 O O . ARG A 1 580 ? -49.597 -0.240 76.862 1.00 67.00 580 ARG A O 1
ATOM 4579 N N . ASN A 1 581 ? -48.536 0.288 78.780 1.00 70.50 581 ASN A N 1
ATOM 4580 C CA . ASN A 1 581 ? -47.300 0.771 78.161 1.00 70.50 581 ASN A CA 1
ATOM 4581 C C . ASN A 1 581 ? -46.536 -0.364 77.457 1.00 70.50 581 ASN A C 1
ATOM 4583 O O . ASN A 1 581 ? -46.063 -0.179 76.335 1.00 70.50 581 ASN A O 1
ATOM 4587 N N . LEU A 1 582 ? -46.464 -1.555 78.066 1.00 73.06 582 LEU A N 1
ATOM 4588 C CA . LEU A 1 582 ? -45.884 -2.751 77.444 1.00 73.06 582 LEU A CA 1
ATOM 4589 C C . LEU A 1 582 ? -46.640 -3.142 76.167 1.00 73.06 582 LEU A C 1
ATOM 4591 O O . LEU A 1 582 ? -46.012 -3.332 75.126 1.00 73.06 582 LEU A O 1
ATOM 4595 N N . TYR A 1 583 ? -47.976 -3.197 76.213 1.00 73.31 583 TYR A N 1
ATOM 4596 C CA . TYR A 1 583 ? -48.808 -3.490 75.044 1.00 73.31 583 TYR A CA 1
ATOM 4597 C C . TYR A 1 583 ? -48.640 -2.444 73.933 1.00 73.31 583 TYR A C 1
ATOM 4599 O O . TYR A 1 583 ? -48.436 -2.813 72.778 1.00 73.31 583 TYR A O 1
ATOM 4607 N N . GLN A 1 584 ? -48.679 -1.146 74.258 1.00 70.25 584 GLN A N 1
ATOM 4608 C CA . GLN A 1 584 ? -48.492 -0.077 73.269 1.00 70.25 584 GLN A CA 1
ATOM 4609 C C . GLN A 1 584 ? -47.102 -0.133 72.623 1.00 70.25 584 GLN A C 1
ATOM 4611 O O . GLN A 1 584 ? -46.992 0.027 71.408 1.00 70.25 584 GLN A O 1
ATOM 4616 N N . ASN A 1 585 ? -46.058 -0.438 73.399 1.00 76.00 585 ASN A N 1
ATOM 4617 C CA . ASN A 1 585 ? -44.708 -0.651 72.882 1.00 76.00 585 ASN A CA 1
ATOM 4618 C C . ASN A 1 585 ? -44.656 -1.872 71.940 1.00 76.00 585 ASN A C 1
ATOM 4620 O O . ASN A 1 585 ? -44.210 -1.743 70.802 1.00 76.00 585 ASN A O 1
ATOM 4624 N N . ARG A 1 586 ? -45.192 -3.036 72.348 1.00 76.44 586 ARG A N 1
ATOM 4625 C CA . ARG A 1 586 ? -45.228 -4.237 71.488 1.00 76.44 586 ARG A CA 1
ATOM 4626 C C . ARG A 1 586 ? -46.048 -4.021 70.207 1.00 76.44 586 ARG A C 1
ATOM 4628 O O . ARG A 1 586 ? -45.572 -4.377 69.133 1.00 76.44 586 ARG A O 1
ATOM 4635 N N . SER A 1 587 ? -47.212 -3.370 70.284 1.00 72.81 587 SER A N 1
ATOM 4636 C CA . SER A 1 587 ? -48.004 -2.995 69.099 1.00 72.81 587 SER A CA 1
ATOM 4637 C C . SER A 1 587 ? -47.218 -2.063 68.173 1.00 72.81 587 SER A C 1
ATOM 4639 O O . SER A 1 587 ? -47.165 -2.298 66.970 1.00 72.81 587 SER A O 1
ATOM 4641 N N . GLY A 1 588 ? -46.535 -1.056 68.727 1.00 74.44 588 GLY A N 1
ATOM 4642 C CA . GLY A 1 588 ? -45.690 -0.138 67.960 1.00 74.44 588 GLY A CA 1
ATOM 4643 C C . GLY A 1 588 ? -44.473 -0.803 67.304 1.00 74.44 588 GLY A C 1
ATOM 4644 O O . GLY A 1 588 ? -44.001 -0.314 66.281 1.00 74.44 588 GLY A O 1
ATOM 4645 N N . ILE A 1 589 ? -43.972 -1.920 67.844 1.00 77.38 589 ILE A N 1
ATOM 4646 C CA . ILE A 1 589 ? -42.956 -2.755 67.182 1.00 77.38 589 ILE A CA 1
ATOM 4647 C C . ILE A 1 589 ? -43.597 -3.550 66.035 1.00 77.38 589 ILE A C 1
ATOM 4649 O O . ILE A 1 589 ? -43.092 -3.499 64.918 1.00 77.38 589 ILE A O 1
ATOM 4653 N N . ILE A 1 590 ? -44.740 -4.207 66.264 1.00 76.06 590 ILE A N 1
ATOM 4654 C CA . ILE A 1 590 ? -45.470 -4.954 65.223 1.00 76.06 590 ILE A CA 1
ATOM 4655 C C . ILE A 1 590 ? -45.837 -4.049 64.033 1.00 76.06 590 ILE A C 1
ATOM 4657 O O . ILE A 1 590 ? -45.688 -4.451 62.880 1.00 76.06 590 ILE A O 1
ATOM 4661 N N . ASP A 1 591 ? -46.276 -2.814 64.278 1.00 75.38 591 ASP A N 1
ATOM 4662 C CA . ASP A 1 591 ? -46.628 -1.877 63.205 1.00 75.38 591 ASP A CA 1
ATOM 4663 C C . ASP A 1 591 ? -45.390 -1.317 62.473 1.00 75.38 591 ASP A C 1
ATOM 4665 O O . ASP A 1 591 ? -45.442 -1.106 61.260 1.00 75.38 591 ASP A O 1
ATOM 4669 N N . LYS A 1 592 ? -44.234 -1.192 63.148 1.00 79.88 592 LYS A N 1
ATOM 4670 C CA . LYS A 1 592 ? -42.939 -0.940 62.482 1.00 79.88 592 LYS A CA 1
ATOM 4671 C C . LYS A 1 592 ? -42.499 -2.117 61.606 1.00 79.88 592 LYS A C 1
ATOM 4673 O O . LYS A 1 592 ? -41.995 -1.884 60.511 1.00 79.88 592 LYS A O 1
ATOM 4678 N N . LEU A 1 593 ? -42.711 -3.359 62.050 1.00 79.19 593 LEU A N 1
ATOM 4679 C CA . LEU A 1 593 ? -42.411 -4.559 61.261 1.00 79.19 593 LEU A CA 1
ATOM 4680 C C . LEU A 1 593 ? -43.298 -4.649 60.011 1.00 79.19 593 LEU A C 1
ATOM 4682 O O . LEU A 1 593 ? -42.787 -4.952 58.939 1.00 79.19 593 LEU A O 1
ATOM 4686 N N . LYS 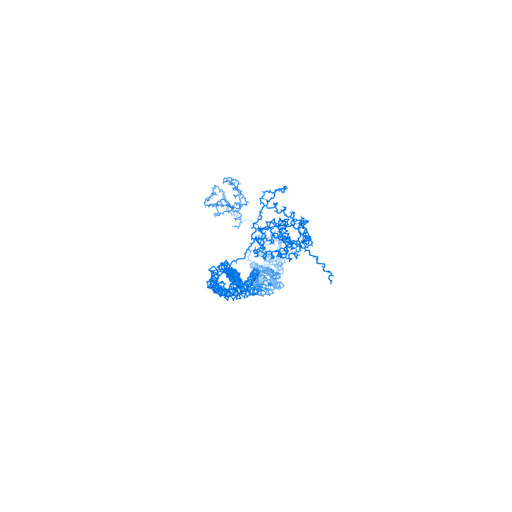A 1 594 ? -44.587 -4.288 60.096 1.00 77.00 594 LYS A N 1
ATOM 4687 C CA . LYS A 1 594 ? -45.459 -4.150 58.908 1.00 77.00 594 LYS A CA 1
ATOM 4688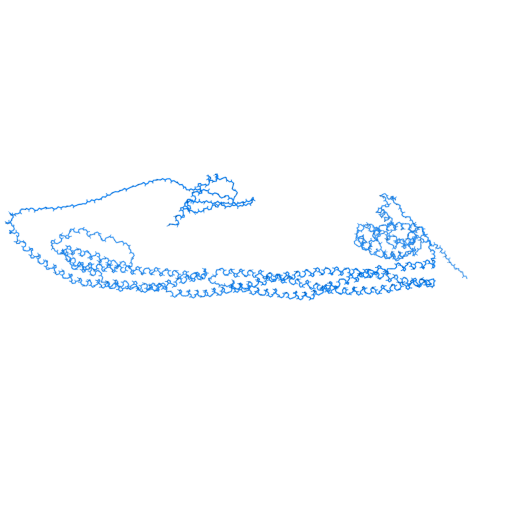 C C . LYS A 1 594 ? -44.933 -3.101 57.921 1.00 77.00 594 LYS A C 1
ATOM 4690 O O . LYS A 1 594 ? -44.958 -3.344 56.719 1.00 77.00 594 LYS A O 1
ATOM 4695 N N . GLY A 1 595 ? -44.426 -1.968 58.419 1.00 76.75 595 GLY A N 1
ATOM 4696 C CA . GLY A 1 595 ? -43.762 -0.952 57.593 1.00 76.75 595 GLY A CA 1
ATOM 4697 C C . GLY A 1 595 ? -42.534 -1.509 56.867 1.00 76.75 595 GLY A C 1
ATOM 4698 O O . GLY A 1 595 ? -42.494 -1.504 55.639 1.00 76.75 595 GLY A O 1
ATOM 4699 N N . LYS A 1 596 ? -41.588 -2.098 57.616 1.00 82.38 596 LYS A N 1
ATOM 4700 C CA . LYS A 1 596 ? -40.394 -2.758 57.054 1.00 82.38 596 LYS A CA 1
ATOM 4701 C C . LYS A 1 596 ? -40.747 -3.841 56.026 1.00 82.38 596 LYS A C 1
ATOM 4703 O O . LYS A 1 596 ? -40.093 -3.924 54.991 1.00 82.38 596 LYS A O 1
ATOM 4708 N N . ALA A 1 597 ? -41.785 -4.639 56.282 1.00 79.12 597 ALA A N 1
ATOM 4709 C CA . ALA A 1 597 ? -42.270 -5.662 55.359 1.00 79.12 597 ALA A CA 1
ATOM 4710 C C . ALA A 1 597 ? -42.733 -5.064 54.023 1.00 79.12 597 ALA A C 1
ATOM 4712 O O . ALA A 1 597 ? -42.333 -5.547 52.965 1.00 79.12 597 ALA A O 1
ATOM 4713 N N . ALA A 1 598 ? -43.543 -4.001 54.062 1.00 75.38 598 ALA A N 1
ATOM 4714 C CA . ALA A 1 598 ? -44.025 -3.318 52.864 1.00 75.38 598 ALA A CA 1
ATOM 4715 C C . ALA A 1 598 ? -42.871 -2.675 52.073 1.00 75.38 598 ALA A C 1
ATOM 4717 O O . ALA A 1 598 ? -42.779 -2.870 50.860 1.00 75.38 598 ALA A O 1
ATOM 4718 N N . ASP A 1 599 ? -41.944 -1.998 52.759 1.00 80.94 599 ASP A N 1
ATOM 4719 C CA . ASP A 1 599 ? -40.746 -1.413 52.142 1.00 80.94 599 ASP A CA 1
ATOM 4720 C C . ASP A 1 599 ? -39.861 -2.484 51.480 1.00 80.94 599 ASP A C 1
ATOM 4722 O O . ASP A 1 599 ? -39.300 -2.254 50.404 1.00 80.94 599 ASP A O 1
ATOM 4726 N N . LEU A 1 600 ? -39.724 -3.666 52.092 1.00 83.88 600 LEU A N 1
ATOM 4727 C CA . LEU A 1 600 ? -38.984 -4.797 51.525 1.00 83.88 600 LEU A CA 1
ATOM 4728 C C . LEU A 1 600 ? -39.706 -5.412 50.321 1.00 83.88 600 LEU A C 1
ATOM 4730 O O . LEU A 1 600 ? -39.077 -5.624 49.288 1.00 83.88 600 LEU A O 1
ATOM 4734 N N . LEU A 1 601 ? -41.017 -5.651 50.394 1.00 79.31 601 LEU A N 1
ATOM 4735 C CA . LEU A 1 601 ? -41.797 -6.170 49.262 1.00 79.31 601 LEU A CA 1
ATOM 4736 C C . LEU A 1 601 ? -41.769 -5.203 48.063 1.00 79.31 601 LEU A C 1
ATOM 4738 O O . LEU A 1 601 ? -41.632 -5.640 46.914 1.00 79.31 601 LEU A O 1
ATOM 4742 N N . PHE A 1 602 ? -41.796 -3.892 48.317 1.00 81.00 602 PHE A N 1
ATOM 4743 C CA . PHE A 1 602 ? -41.624 -2.863 47.290 1.00 81.00 602 PHE A CA 1
ATOM 4744 C C . PHE A 1 602 ? -40.198 -2.850 46.706 1.00 81.00 602 PHE A C 1
ATOM 4746 O O . PHE A 1 602 ? -40.033 -2.799 45.487 1.00 81.00 602 PHE A O 1
ATOM 4753 N N . GLN A 1 603 ? -39.155 -2.987 47.537 1.00 85.00 603 GLN A N 1
ATOM 4754 C CA . GLN A 1 603 ? -37.772 -3.142 47.057 1.00 85.00 603 GLN A CA 1
ATOM 4755 C C . GLN A 1 603 ? -37.605 -4.418 46.205 1.00 85.00 603 GLN A C 1
ATOM 4757 O O . GLN A 1 603 ? -37.106 -4.328 45.086 1.00 85.00 603 GLN A O 1
ATOM 4762 N N . LYS A 1 604 ? -38.087 -5.583 46.663 1.00 86.12 604 LYS A N 1
ATOM 4763 C CA . LYS A 1 604 ? -38.049 -6.871 45.935 1.00 86.12 604 LYS A CA 1
ATOM 4764 C C . LYS A 1 604 ? -38.710 -6.775 44.556 1.00 86.12 604 LYS A C 1
ATOM 4766 O O . LYS A 1 604 ? -38.127 -7.206 43.560 1.00 86.12 604 LYS A O 1
ATOM 4771 N N . THR A 1 605 ? -39.907 -6.193 44.482 1.00 82.62 605 THR A N 1
ATOM 4772 C CA . THR A 1 605 ? -40.645 -6.034 43.215 1.00 82.62 605 THR A CA 1
ATOM 4773 C C . THR A 1 605 ? -40.008 -4.994 42.290 1.00 82.62 605 THR A C 1
ATOM 4775 O O . THR A 1 605 ? -39.874 -5.256 41.095 1.00 82.62 605 THR A O 1
ATOM 4778 N N . GLY A 1 606 ? -39.525 -3.865 42.821 1.00 83.81 606 GLY A N 1
ATOM 4779 C CA . GLY A 1 606 ? -38.782 -2.858 42.054 1.00 83.81 606 GLY A CA 1
ATOM 4780 C C . GLY A 1 606 ? -37.473 -3.394 41.460 1.00 83.81 606 GLY A C 1
ATOM 4781 O O . GLY A 1 606 ? -37.197 -3.177 40.279 1.00 83.81 606 GLY A O 1
ATOM 4782 N N . ILE A 1 607 ? -36.704 -4.155 42.246 1.00 87.19 607 ILE A N 1
ATOM 4783 C CA . ILE A 1 607 ? -35.472 -4.830 41.813 1.00 87.19 607 ILE A CA 1
ATOM 4784 C C . ILE A 1 607 ? -35.784 -5.832 40.691 1.00 87.19 607 ILE A C 1
ATOM 4786 O O . ILE A 1 607 ? -35.178 -5.767 39.619 1.00 87.19 607 ILE A O 1
ATOM 4790 N N . LYS A 1 608 ? -36.782 -6.710 40.864 1.00 84.69 608 LYS A N 1
ATOM 4791 C CA . LYS A 1 608 ? -37.181 -7.642 39.796 1.00 84.69 608 LYS A CA 1
ATOM 4792 C C . LYS A 1 608 ? -37.618 -6.928 38.514 1.00 84.69 608 LYS A C 1
ATOM 4794 O O . LYS A 1 608 ? -37.153 -7.290 37.436 1.00 84.69 608 LYS A O 1
ATOM 4799 N N . ALA A 1 609 ? -38.415 -5.867 38.624 1.00 84.75 609 ALA A N 1
ATOM 4800 C CA . ALA A 1 609 ? -38.865 -5.094 37.469 1.00 84.75 609 ALA A CA 1
ATOM 4801 C C . ALA A 1 609 ? -37.723 -4.369 36.725 1.00 84.75 609 ALA A C 1
ATOM 4803 O O . ALA A 1 609 ? -37.834 -4.161 35.517 1.00 84.75 609 ALA A O 1
ATOM 4804 N N . GLN A 1 610 ? -36.628 -3.995 37.402 1.00 84.31 610 GLN A N 1
ATOM 4805 C CA . GLN A 1 610 ? -35.418 -3.471 36.746 1.00 84.31 610 GLN A CA 1
ATOM 4806 C C . GLN A 1 610 ? -34.662 -4.589 36.006 1.00 84.31 610 GLN A C 1
ATOM 4808 O O . GLN A 1 610 ? -34.359 -4.445 34.822 1.00 84.31 610 GLN A O 1
ATOM 4813 N N . TRP A 1 611 ? -34.461 -5.746 36.650 1.00 86.31 611 TRP A N 1
ATOM 4814 C CA . TRP A 1 611 ? -33.809 -6.916 36.041 1.00 86.31 611 TRP A CA 1
ATOM 4815 C C . TRP A 1 611 ? -34.560 -7.488 34.834 1.00 86.31 611 TRP A C 1
ATOM 4817 O O . TRP A 1 611 ? -33.946 -7.999 33.901 1.00 86.31 611 TRP A O 1
ATOM 4827 N N . GLU A 1 612 ? -35.891 -7.464 34.841 1.00 84.00 612 GLU A N 1
ATOM 4828 C CA . GLU A 1 612 ? -36.710 -7.969 33.732 1.00 84.00 612 GLU A CA 1
ATOM 4829 C C . GLU A 1 612 ? -36.714 -7.034 32.520 1.00 84.00 612 GLU A C 1
ATOM 4831 O O . GLU A 1 612 ? -36.764 -7.519 31.392 1.00 84.00 612 GLU A O 1
ATOM 4836 N N . LYS A 1 613 ? -36.583 -5.719 32.738 1.00 82.31 613 LYS A N 1
ATOM 4837 C CA . LYS A 1 613 ? -36.466 -4.716 31.667 1.00 82.31 613 LYS A CA 1
ATOM 4838 C C . LYS A 1 613 ? -35.063 -4.622 31.065 1.00 82.31 613 LYS A C 1
ATOM 4840 O O . LYS A 1 613 ? -34.940 -4.178 29.929 1.00 82.31 613 LYS A O 1
ATOM 4845 N N . GLY A 1 614 ? -34.030 -5.005 31.817 1.00 74.94 614 GLY A N 1
ATOM 4846 C CA . GLY A 1 614 ? -32.628 -4.906 31.394 1.00 74.94 614 GLY A CA 1
ATOM 4847 C C . GLY A 1 614 ? -32.040 -3.487 31.421 1.00 74.94 614 GLY A C 1
ATOM 4848 O O . GLY A 1 614 ? -30.935 -3.248 30.939 1.00 74.94 614 GLY A O 1
ATOM 4849 N N . ASP A 1 615 ? -32.767 -2.532 32.000 1.00 71.25 615 ASP A N 1
ATOM 4850 C CA . ASP A 1 615 ? -32.339 -1.138 32.151 1.00 71.25 615 ASP A CA 1
ATOM 4851 C C . ASP A 1 615 ? -31.555 -0.986 33.469 1.00 71.25 615 ASP A C 1
ATOM 4853 O O . ASP A 1 615 ? -32.060 -0.491 34.479 1.00 71.25 615 ASP A O 1
ATOM 4857 N N . CYS A 1 616 ? -30.357 -1.580 33.497 1.00 77.31 616 CYS A N 1
ATOM 4858 C CA . CYS A 1 616 ? -29.552 -1.772 34.705 1.00 77.31 616 CYS A CA 1
ATOM 4859 C C . CYS A 1 616 ? -28.050 -1.896 34.405 1.00 77.31 616 CYS A C 1
ATOM 4861 O O . CYS A 1 616 ? -27.643 -2.578 33.468 1.00 77.31 616 CYS A O 1
ATOM 4863 N N . GLY A 1 617 ? -27.204 -1.299 35.251 1.00 79.94 617 GLY A N 1
ATOM 4864 C CA . GLY A 1 617 ? -25.772 -1.613 35.305 1.00 79.94 617 GLY A CA 1
ATOM 4865 C C . GLY A 1 617 ? -25.509 -2.783 36.258 1.00 79.94 617 GLY A C 1
ATOM 4866 O O . GLY A 1 617 ? -26.019 -2.777 37.376 1.00 79.94 617 GLY A O 1
ATOM 4867 N N . ILE A 1 618 ? -24.703 -3.771 35.846 1.00 82.25 618 ILE A N 1
ATOM 4868 C CA . ILE A 1 618 ? -24.461 -5.015 36.613 1.00 82.25 618 ILE A CA 1
ATOM 4869 C C . ILE A 1 618 ? -24.019 -4.740 38.061 1.00 82.25 618 ILE A C 1
ATOM 4871 O O . ILE A 1 618 ? -24.544 -5.354 38.986 1.00 82.25 618 ILE A O 1
ATOM 4875 N N . ASP A 1 619 ? -23.075 -3.819 38.269 1.00 81.56 619 ASP A N 1
ATOM 4876 C CA . ASP A 1 619 ? -22.506 -3.549 39.597 1.00 81.56 619 ASP A CA 1
ATOM 4877 C C . ASP A 1 619 ? -23.483 -2.796 40.523 1.00 81.56 619 ASP A C 1
ATOM 4879 O O . ASP A 1 619 ? -23.646 -3.173 41.683 1.00 81.56 619 ASP A O 1
ATOM 4883 N N . GLU A 1 620 ? -24.214 -1.805 40.000 1.00 84.88 620 GLU A N 1
ATOM 4884 C CA . GLU A 1 620 ? -25.290 -1.109 40.729 1.00 84.88 620 GLU A CA 1
ATOM 4885 C C . GLU A 1 620 ? -26.420 -2.081 41.110 1.00 84.88 620 GLU A C 1
ATOM 4887 O O . GLU A 1 620 ? -26.981 -2.023 42.206 1.00 84.88 620 GLU A O 1
ATOM 4892 N N . MET A 1 621 ? -26.741 -3.006 40.203 1.00 86.31 621 MET A N 1
ATOM 4893 C CA . MET A 1 621 ? -27.788 -3.996 40.407 1.00 86.31 621 MET A CA 1
ATOM 4894 C C . MET A 1 621 ? -27.377 -5.072 41.420 1.00 86.31 621 MET A C 1
ATOM 4896 O O . MET A 1 621 ? -28.191 -5.455 42.258 1.00 86.31 621 MET A O 1
ATOM 4900 N N . ASN A 1 622 ? -26.107 -5.494 41.413 1.00 85.19 622 ASN A N 1
ATOM 4901 C CA . ASN A 1 622 ? -25.523 -6.316 42.476 1.00 85.19 622 ASN A CA 1
ATOM 4902 C C . ASN A 1 622 ? -25.661 -5.630 43.839 1.00 85.19 622 ASN A C 1
ATOM 4904 O O . ASN A 1 622 ? -26.190 -6.240 44.764 1.00 85.19 622 ASN A O 1
ATOM 4908 N N . GLN A 1 623 ? -25.277 -4.353 43.943 1.00 87.25 623 GLN A N 1
ATOM 4909 C CA . GLN A 1 623 ? -25.374 -3.610 45.200 1.00 87.25 623 GLN A CA 1
ATOM 4910 C C . GLN A 1 623 ? -26.822 -3.505 45.705 1.00 87.25 623 GLN A C 1
ATOM 4912 O O . GLN A 1 623 ? -27.071 -3.764 46.877 1.00 87.25 623 GLN A O 1
ATOM 4917 N N . LYS A 1 624 ? -27.799 -3.210 44.833 1.00 88.75 624 LYS A N 1
ATOM 4918 C CA . LYS A 1 624 ? -29.232 -3.194 45.198 1.00 88.75 624 LYS A CA 1
ATOM 4919 C C . LYS A 1 624 ? -29.728 -4.539 45.738 1.00 88.75 624 LYS A C 1
ATOM 4921 O O . LYS A 1 624 ? -30.539 -4.564 46.663 1.00 88.75 624 LYS A O 1
ATOM 4926 N N . VAL A 1 625 ? -29.273 -5.646 45.149 1.00 89.25 625 VAL A N 1
ATOM 4927 C CA . VAL A 1 625 ? -29.656 -7.004 45.561 1.00 89.25 625 VAL A CA 1
ATOM 4928 C C . VAL A 1 625 ? -28.975 -7.395 46.875 1.00 89.25 625 VAL A C 1
ATOM 4930 O O . VAL A 1 625 ? -29.647 -7.924 47.756 1.00 89.25 625 VAL A O 1
ATOM 4933 N N . ASP A 1 626 ? -27.691 -7.084 47.053 1.00 88.12 626 ASP A N 1
ATOM 4934 C CA . ASP A 1 626 ? -26.965 -7.349 48.302 1.00 88.12 626 ASP A CA 1
ATOM 4935 C C . ASP A 1 626 ? -27.508 -6.496 49.466 1.00 88.12 626 ASP A C 1
ATOM 4937 O O . ASP A 1 626 ? -27.757 -7.028 50.549 1.00 88.12 626 ASP A O 1
ATOM 4941 N N . ASP A 1 627 ? -27.804 -5.211 49.231 1.00 88.62 627 ASP A N 1
ATOM 4942 C CA . ASP A 1 627 ? -28.488 -4.330 50.189 1.00 88.62 627 ASP A CA 1
ATOM 4943 C C . ASP A 1 627 ? -29.865 -4.883 50.586 1.00 88.62 627 ASP A C 1
ATOM 4945 O O . ASP A 1 627 ? -30.261 -4.784 51.749 1.00 88.62 627 ASP A O 1
ATOM 4949 N N . PHE A 1 628 ? -30.622 -5.442 49.634 1.00 91.38 628 PHE A N 1
ATOM 4950 C CA . PHE A 1 628 ? -31.901 -6.085 49.935 1.00 91.38 628 PHE A CA 1
ATOM 4951 C C . PHE A 1 628 ? -31.705 -7.336 50.797 1.00 91.38 628 PHE A C 1
ATOM 4953 O O . PHE A 1 628 ? -32.355 -7.446 51.832 1.00 91.38 628 PHE A O 1
ATOM 4960 N N . LEU A 1 629 ? -30.801 -8.244 50.412 1.00 87.94 629 LEU A N 1
ATOM 4961 C CA . LEU A 1 629 ? -30.555 -9.502 51.130 1.00 87.94 629 LEU A CA 1
ATOM 4962 C C . LEU A 1 629 ? -30.010 -9.263 52.551 1.00 87.94 629 LEU A C 1
ATOM 4964 O O . LEU A 1 629 ? -30.338 -10.002 53.479 1.00 87.94 629 LEU A O 1
ATOM 4968 N N . ALA A 1 630 ? -29.229 -8.199 52.754 1.00 87.31 630 ALA A N 1
ATOM 4969 C CA . ALA A 1 630 ? -28.805 -7.766 54.082 1.00 87.31 630 ALA A CA 1
ATOM 4970 C C . ALA A 1 630 ? -29.993 -7.277 54.933 1.00 87.31 630 ALA A C 1
ATOM 4972 O O . ALA A 1 630 ? -30.153 -7.705 56.077 1.00 87.31 630 ALA A O 1
ATOM 4973 N N . LYS A 1 631 ? -30.861 -6.417 54.376 1.00 86.69 631 LYS A N 1
ATOM 4974 C CA . LYS A 1 631 ? -32.058 -5.915 55.077 1.00 86.69 631 LYS A CA 1
ATOM 4975 C C . LYS A 1 631 ? -33.086 -7.019 55.343 1.00 86.69 631 LYS A C 1
ATOM 4977 O O . LYS A 1 631 ? -33.710 -6.997 56.400 1.00 86.69 631 LYS A O 1
ATOM 4982 N N . SER A 1 632 ? -33.269 -7.967 54.419 1.00 83.69 632 SER A N 1
ATOM 4983 C CA . SER A 1 632 ? -34.224 -9.068 54.577 1.00 83.69 632 SER A CA 1
ATOM 4984 C C . SER A 1 632 ? -33.797 -10.014 55.695 1.00 83.69 632 SER A C 1
ATOM 4986 O O . SER A 1 632 ? -34.618 -10.334 56.545 1.00 83.69 632 SER A O 1
ATOM 4988 N N . LYS A 1 633 ? -32.503 -10.351 55.782 1.00 84.81 633 LYS A N 1
ATOM 4989 C CA . LYS A 1 633 ? -31.958 -11.161 56.881 1.00 84.81 633 LYS A CA 1
ATOM 4990 C C . LYS A 1 633 ? -32.129 -10.487 58.248 1.00 84.81 633 LYS A C 1
ATOM 4992 O O . LYS A 1 633 ? -32.537 -11.142 59.199 1.00 84.81 633 LYS A O 1
ATOM 4997 N N . VAL A 1 634 ? -31.875 -9.178 58.346 1.00 83.19 634 VAL A N 1
ATOM 4998 C CA . VAL A 1 634 ? -32.130 -8.413 59.586 1.00 83.19 634 VAL A CA 1
ATOM 4999 C C . VAL A 1 634 ? -33.624 -8.397 59.930 1.00 83.19 634 VAL A C 1
ATOM 5001 O O . VAL A 1 634 ? -33.986 -8.512 61.094 1.00 83.19 634 VAL A O 1
ATOM 5004 N N . PHE A 1 635 ? -34.506 -8.287 58.935 1.00 83.50 635 PHE A N 1
ATOM 5005 C CA . PHE A 1 635 ? -35.954 -8.340 59.143 1.00 83.50 635 PHE A CA 1
ATOM 5006 C C . PHE A 1 635 ? -36.453 -9.734 59.563 1.00 83.50 635 PHE A C 1
ATOM 5008 O O . PHE A 1 635 ? -37.355 -9.822 60.389 1.00 83.50 635 PHE A O 1
ATOM 5015 N N . GLU A 1 636 ? -35.853 -10.812 59.052 1.00 77.56 636 GLU A N 1
ATOM 5016 C CA . GLU A 1 636 ? -36.114 -12.193 59.481 1.00 77.56 636 GLU A CA 1
ATOM 5017 C C . GLU A 1 636 ? -35.649 -12.433 60.929 1.00 77.56 636 GLU A C 1
ATOM 5019 O O . GLU A 1 636 ? -36.386 -13.025 61.715 1.00 77.56 636 GLU A O 1
ATOM 5024 N N . GLU A 1 637 ? -34.485 -11.899 61.318 1.00 78.00 637 GLU A N 1
ATOM 5025 C CA . GLU A 1 637 ? -33.987 -11.912 62.706 1.00 78.00 637 GLU A CA 1
ATOM 5026 C C . GLU A 1 637 ? -34.848 -11.063 63.665 1.00 78.00 637 GLU A C 1
ATOM 5028 O O . GLU A 1 637 ? -34.947 -11.380 64.849 1.00 78.00 637 GLU A O 1
ATOM 5033 N N . GLU A 1 638 ? -35.511 -10.013 63.171 1.00 73.56 638 GLU A N 1
ATOM 5034 C CA . GLU A 1 638 ? -36.477 -9.204 63.931 1.00 73.56 638 GLU A CA 1
ATOM 5035 C C . GLU A 1 638 ? -37.905 -9.794 63.978 1.00 73.56 638 GLU A C 1
ATOM 5037 O O . GLU A 1 638 ? -38.757 -9.249 64.686 1.00 73.56 638 GLU A O 1
ATOM 5042 N N . ILE A 1 639 ? -38.201 -10.859 63.218 1.00 69.25 639 ILE A N 1
ATOM 5043 C CA . ILE A 1 639 ? -39.573 -11.371 63.037 1.00 69.25 639 ILE A CA 1
ATOM 5044 C C . ILE A 1 639 ? -40.020 -12.363 64.121 1.00 69.25 639 ILE A C 1
ATOM 5046 O O . ILE A 1 639 ? -41.223 -12.602 64.255 1.00 69.25 639 ILE A O 1
ATOM 5050 N N . ASP A 1 640 ? -39.083 -12.930 64.886 1.00 62.34 640 ASP A N 1
ATOM 5051 C CA . ASP A 1 640 ? -39.376 -13.867 65.978 1.00 62.34 640 ASP A CA 1
ATOM 5052 C C . ASP A 1 640 ? -40.298 -13.191 67.014 1.00 62.34 640 ASP A C 1
ATOM 5054 O O . ASP A 1 640 ? -39.989 -12.099 67.505 1.00 62.34 640 ASP A O 1
ATOM 5058 N N . CYS A 1 641 ? -41.480 -13.771 67.282 1.00 61.66 641 CYS A N 1
ATOM 5059 C CA . CYS A 1 641 ? -42.572 -13.045 67.946 1.00 61.66 641 CYS A CA 1
ATOM 5060 C C . CYS A 1 641 ? -42.131 -12.543 69.335 1.00 61.66 641 CYS A C 1
ATOM 5062 O O . CYS A 1 641 ? -41.956 -13.314 70.278 1.00 61.66 641 CYS A O 1
ATOM 5064 N N . ILE A 1 642 ? -41.990 -11.215 69.427 1.00 60.81 642 ILE A N 1
ATOM 5065 C CA . ILE A 1 642 ? -41.520 -10.422 70.571 1.00 60.81 642 ILE A CA 1
ATOM 5066 C C . ILE A 1 642 ? -41.883 -11.050 71.926 1.00 60.81 642 ILE A C 1
ATOM 5068 O O . ILE A 1 642 ? -43.064 -11.221 72.200 1.00 60.81 642 ILE A O 1
ATOM 5072 N N . ASP A 1 643 ? -40.913 -11.266 72.826 1.00 63.53 643 ASP A N 1
ATOM 5073 C CA . ASP A 1 643 ? -41.183 -11.922 74.116 1.00 63.53 643 ASP A CA 1
ATOM 5074 C C . ASP A 1 643 ? -42.328 -11.246 74.907 1.00 63.53 643 ASP A C 1
ATOM 5076 O O . ASP A 1 643 ? -42.248 -10.076 75.316 1.00 63.53 643 ASP A O 1
ATOM 5080 N N . LEU A 1 644 ? -43.413 -12.005 75.099 1.00 68.44 644 LEU A N 1
ATOM 5081 C CA . LEU A 1 644 ? -44.643 -11.579 75.767 1.00 68.44 644 LEU A CA 1
ATOM 5082 C C . LEU A 1 644 ? -44.685 -11.981 77.252 1.00 68.44 644 LEU A C 1
ATOM 5084 O O . LEU A 1 644 ? -45.642 -11.610 77.935 1.00 68.44 644 LEU A O 1
ATOM 5088 N N . LYS A 1 645 ? -43.666 -12.682 77.782 1.00 72.31 645 LYS A N 1
ATOM 5089 C CA . LYS A 1 645 ? -43.630 -13.140 79.187 1.00 72.31 645 LYS A CA 1
ATOM 5090 C C . LYS A 1 645 ? -43.795 -11.998 80.188 1.00 72.31 645 LYS A C 1
ATOM 5092 O O . LYS A 1 645 ? -44.530 -12.157 81.157 1.00 72.31 645 LYS A O 1
ATOM 5097 N N . ASP A 1 646 ? -43.187 -10.836 79.945 1.00 70.06 646 ASP A N 1
ATOM 5098 C CA . ASP A 1 646 ? -43.330 -9.665 80.825 1.00 70.06 646 ASP A CA 1
ATOM 5099 C C . ASP A 1 646 ? -44.771 -9.134 80.861 1.00 70.06 646 ASP A C 1
ATOM 5101 O O . ASP A 1 646 ? -45.275 -8.760 81.921 1.00 70.06 646 ASP A O 1
ATOM 5105 N N . LEU A 1 647 ? -45.462 -9.144 79.714 1.00 71.69 647 LEU A N 1
ATOM 5106 C CA . LEU A 1 647 ? -46.864 -8.738 79.621 1.00 71.69 647 LEU A CA 1
ATOM 5107 C C . LEU A 1 647 ? -47.772 -9.770 80.307 1.00 71.69 647 LEU A C 1
ATOM 5109 O O . LEU A 1 647 ? -48.616 -9.390 81.112 1.00 71.69 647 LEU A O 1
ATOM 5113 N N . GLN A 1 648 ? -47.560 -11.066 80.054 1.00 72.56 648 GLN A N 1
ATOM 5114 C CA . GLN A 1 648 ? -48.281 -12.155 80.726 1.00 72.56 648 GLN A CA 1
ATOM 5115 C C . GLN A 1 648 ? -48.093 -12.105 82.248 1.00 72.56 648 GLN A C 1
ATOM 5117 O O . GLN A 1 648 ? -49.070 -12.173 82.990 1.00 72.56 648 GLN A O 1
ATOM 5122 N N . LYS A 1 649 ? -46.854 -11.914 82.718 1.00 77.50 649 LYS A N 1
ATOM 5123 C CA . LYS A 1 649 ? -46.527 -11.766 84.139 1.00 77.50 649 LYS A CA 1
ATOM 5124 C C . LYS A 1 649 ? -47.250 -10.569 84.753 1.00 77.50 649 LYS A C 1
ATOM 5126 O O . LYS A 1 649 ? -47.893 -10.726 85.783 1.00 77.50 649 LYS A O 1
ATOM 5131 N N . LYS A 1 650 ? -47.220 -9.398 84.106 1.00 73.75 650 LYS A N 1
ATOM 5132 C CA . LYS A 1 650 ? -47.931 -8.200 84.588 1.00 73.75 650 LYS A CA 1
ATOM 5133 C C . LYS A 1 650 ? -49.449 -8.382 84.632 1.00 73.75 650 LYS A C 1
ATOM 5135 O O . LYS A 1 650 ? -50.092 -7.875 85.544 1.00 73.75 650 LYS A O 1
ATOM 5140 N N . LEU A 1 651 ? -50.024 -9.140 83.701 1.00 69.19 651 LEU A N 1
ATOM 5141 C CA . LEU A 1 651 ? -51.451 -9.474 83.711 1.00 69.19 651 LEU A CA 1
ATOM 5142 C C . LEU A 1 651 ? -51.802 -10.502 84.802 1.00 69.19 651 LEU A C 1
ATOM 5144 O O . LEU A 1 651 ? -52.873 -10.401 85.398 1.00 69.19 651 LEU A O 1
ATOM 5148 N N . GLN A 1 652 ? -50.898 -11.431 85.134 1.00 70.88 652 GLN A N 1
ATOM 5149 C CA . GLN A 1 652 ? -51.051 -12.302 86.306 1.00 70.88 652 GLN A CA 1
ATOM 5150 C C . GLN A 1 652 ? -50.866 -11.553 87.633 1.00 70.88 652 GLN A C 1
ATOM 5152 O O . GLN A 1 652 ? -51.601 -11.840 88.572 1.00 70.88 652 GLN A O 1
ATOM 5157 N N . GLU A 1 653 ? -49.966 -10.566 87.713 1.00 72.38 653 GLU A N 1
ATOM 5158 C CA . GLU A 1 653 ? -49.851 -9.668 88.875 1.00 72.38 653 GLU A CA 1
ATOM 5159 C C . GLU A 1 653 ? -51.173 -8.911 89.106 1.00 72.38 653 GLU A C 1
ATOM 5161 O O . GLU A 1 653 ? -51.717 -8.971 90.207 1.00 72.38 653 GLU A O 1
ATOM 5166 N N . ILE A 1 654 ? -51.763 -8.314 88.057 1.00 67.75 654 ILE A N 1
ATOM 5167 C CA . ILE A 1 654 ? -53.094 -7.674 88.123 1.00 67.75 654 ILE A CA 1
ATOM 5168 C C . ILE A 1 654 ? -54.168 -8.671 88.583 1.00 67.75 654 ILE A C 1
ATOM 5170 O O . ILE A 1 654 ? -54.949 -8.358 89.480 1.00 67.75 654 ILE A O 1
ATOM 5174 N N . LYS A 1 655 ? -54.215 -9.880 88.002 1.00 65.69 655 LYS A N 1
ATOM 5175 C CA . LYS A 1 655 ? -55.234 -10.884 88.350 1.00 65.69 655 LYS A CA 1
ATOM 5176 C C . LYS A 1 655 ? -55.083 -11.411 89.783 1.00 65.69 655 LYS A C 1
ATOM 5178 O O . LYS A 1 655 ? -56.089 -11.621 90.461 1.00 65.69 655 LYS A O 1
ATOM 5183 N N . GLY A 1 656 ? -53.854 -11.598 90.260 1.00 67.94 656 GLY A N 1
ATOM 5184 C CA . GLY A 1 656 ? -53.569 -11.947 91.653 1.00 67.94 656 GLY A CA 1
ATOM 5185 C C . GLY A 1 656 ? -54.051 -10.855 92.605 1.00 67.94 656 GLY A C 1
ATOM 5186 O O . GLY A 1 656 ? -54.827 -11.135 93.514 1.00 67.94 656 GLY A O 1
ATOM 5187 N N . GLU A 1 657 ? -53.702 -9.597 92.326 1.00 67.62 657 GLU A N 1
ATOM 5188 C CA . GLU A 1 657 ? -54.139 -8.445 93.123 1.00 67.62 657 GLU A CA 1
ATOM 5189 C C . GLU A 1 657 ? -55.668 -8.276 93.133 1.00 67.62 657 GLU A C 1
ATOM 5191 O O . GLU A 1 657 ? -56.230 -7.996 94.188 1.00 67.62 657 GLU A O 1
ATOM 5196 N N . GLN A 1 658 ? -56.363 -8.518 92.014 1.00 59.62 658 GLN A N 1
ATOM 5197 C CA . GLN A 1 658 ? -57.835 -8.558 91.972 1.00 59.62 658 GLN A CA 1
ATOM 5198 C C . GLN A 1 658 ? -58.425 -9.695 92.823 1.00 59.62 658 GLN A C 1
ATOM 5200 O O . GLN A 1 658 ? -59.448 -9.496 93.478 1.00 59.62 658 GLN A O 1
ATOM 5205 N N . THR A 1 659 ? -57.785 -10.869 92.829 1.00 62.34 659 THR A N 1
ATOM 5206 C CA . THR A 1 659 ? -58.238 -12.042 93.595 1.00 62.34 659 THR A CA 1
ATOM 5207 C C . THR A 1 659 ? -58.042 -11.836 95.102 1.00 62.34 659 THR A C 1
ATOM 5209 O O . THR A 1 659 ? -58.914 -12.199 95.886 1.00 62.34 659 THR A O 1
ATOM 5212 N N . GLU A 1 660 ? -56.940 -11.202 95.514 1.00 65.38 660 GLU A N 1
ATOM 5213 C CA . GLU A 1 660 ? -56.683 -10.825 96.912 1.00 65.38 660 GLU A CA 1
ATOM 5214 C C . GLU A 1 660 ? -57.567 -9.665 97.402 1.00 65.38 660 GLU A C 1
ATOM 5216 O O . GLU A 1 660 ? -57.875 -9.595 98.589 1.00 65.38 660 GLU A O 1
ATOM 5221 N N . LEU A 1 661 ? -58.006 -8.766 96.512 1.00 63.22 661 LEU A N 1
ATOM 5222 C CA . LEU A 1 661 ? -58.881 -7.644 96.877 1.00 63.22 661 LEU A CA 1
ATOM 5223 C C . LEU A 1 661 ? -60.315 -8.092 97.216 1.00 63.22 661 LEU A C 1
ATOM 5225 O O . LEU A 1 661 ? -60.987 -7.447 98.017 1.00 63.22 661 LEU A O 1
ATOM 5229 N N . ALA A 1 662 ? -60.793 -9.183 96.609 1.00 59.41 662 ALA A N 1
ATOM 5230 C CA . ALA A 1 662 ? -62.157 -9.680 96.789 1.00 59.41 662 ALA A CA 1
ATOM 5231 C C . ALA A 1 662 ? -62.534 -9.980 98.263 1.00 59.41 662 ALA A C 1
ATOM 5233 O O . ALA A 1 662 ? -63.551 -9.444 98.709 1.00 59.41 662 ALA A O 1
ATOM 5234 N N . PRO A 1 663 ? -61.750 -10.750 99.052 1.00 59.47 663 PRO A N 1
ATOM 5235 C CA . PRO A 1 663 ? -62.061 -10.987 100.465 1.00 59.47 663 PRO A CA 1
ATOM 5236 C C . PRO A 1 663 ? -61.890 -9.743 101.352 1.00 59.47 663 PRO A C 1
ATOM 5238 O O . PRO A 1 663 ? -62.683 -9.559 102.270 1.00 59.47 663 PRO A O 1
ATOM 5241 N N . GLU A 1 664 ? -60.928 -8.852 101.077 1.00 59.38 664 GLU A N 1
ATOM 5242 C CA . GLU A 1 664 ? -60.787 -7.594 101.842 1.00 59.38 664 GLU A CA 1
ATOM 5243 C C . GLU A 1 664 ? -62.015 -6.684 101.668 1.00 59.38 664 GLU A C 1
ATOM 5245 O O . GLU A 1 664 ? -62.436 -5.998 102.599 1.00 59.38 664 GLU A O 1
ATOM 5250 N N . ILE A 1 665 ? -62.635 -6.707 100.486 1.00 57.78 665 ILE A N 1
ATOM 5251 C CA . ILE A 1 665 ? -63.895 -6.011 100.213 1.00 57.78 665 ILE A CA 1
ATOM 5252 C C . ILE A 1 665 ? -65.077 -6.661 100.959 1.00 57.78 665 ILE A C 1
ATOM 5254 O O . ILE A 1 665 ? -65.945 -5.945 101.457 1.00 57.78 665 ILE A O 1
ATOM 5258 N N . GLU A 1 666 ? -65.119 -7.991 101.074 1.00 57.75 666 GLU A N 1
ATOM 5259 C CA . GLU A 1 666 ? -66.155 -8.717 101.829 1.00 57.75 666 GLU A CA 1
ATOM 5260 C C . GLU A 1 666 ? -66.037 -8.465 103.349 1.00 57.75 666 GLU A C 1
ATOM 5262 O O . GLU A 1 666 ? -67.038 -8.242 104.036 1.00 57.75 666 GLU A O 1
ATOM 5267 N N . GLU A 1 667 ? -64.810 -8.374 103.871 1.00 58.38 667 GLU A N 1
ATOM 5268 C CA . GLU A 1 667 ? -64.524 -7.942 105.246 1.00 58.38 667 GLU A CA 1
ATOM 5269 C C . GLU A 1 667 ? -64.903 -6.464 105.487 1.00 58.38 667 GLU A C 1
ATOM 5271 O O . GLU A 1 667 ? -65.403 -6.105 106.563 1.00 58.38 667 GLU A O 1
ATOM 5276 N N . LEU A 1 668 ? -64.769 -5.607 104.466 1.00 54.91 668 LEU A N 1
ATOM 5277 C CA . LEU A 1 668 ? -65.256 -4.226 104.509 1.00 54.91 668 LEU A CA 1
ATOM 5278 C C . LEU A 1 668 ? -66.795 -4.143 104.514 1.00 54.91 668 LEU A C 1
ATOM 5280 O O . LEU A 1 668 ? -67.349 -3.329 105.252 1.00 54.91 668 LEU A O 1
ATOM 5284 N N . GLU A 1 669 ? -67.511 -4.984 103.751 1.00 53.75 669 GLU A N 1
ATOM 5285 C CA . GLU A 1 669 ? -68.984 -5.051 103.834 1.00 53.75 669 GLU A CA 1
ATOM 5286 C C . GLU A 1 669 ? -69.441 -5.431 105.251 1.00 53.75 669 GLU A C 1
ATOM 5288 O O . GLU A 1 669 ? -70.389 -4.839 105.776 1.00 53.75 669 GLU A O 1
ATOM 5293 N N . LYS A 1 670 ? -68.734 -6.371 105.891 1.00 56.06 670 LYS A N 1
ATOM 5294 C CA . LYS A 1 670 ? -69.039 -6.866 107.237 1.00 56.06 670 LYS A CA 1
ATOM 5295 C C . LYS A 1 670 ? -68.783 -5.825 108.332 1.00 56.06 670 LYS A C 1
ATOM 5297 O O . LYS A 1 670 ? -69.675 -5.557 109.136 1.00 56.06 670 LYS A O 1
ATOM 5302 N N . THR A 1 671 ? -67.621 -5.173 108.329 1.00 53.75 671 THR A N 1
ATOM 5303 C CA . THR A 1 671 ? -67.322 -4.087 109.286 1.00 53.75 671 THR A CA 1
ATOM 5304 C C . THR A 1 671 ? -68.242 -2.873 109.091 1.00 53.75 671 THR A C 1
ATOM 5306 O O . THR A 1 671 ? -68.635 -2.230 110.066 1.00 53.75 671 THR A O 1
ATOM 5309 N N . LEU A 1 672 ? -68.698 -2.606 107.859 1.00 52.38 672 LEU A N 1
ATOM 5310 C CA . LEU A 1 672 ? -69.750 -1.621 107.586 1.00 52.38 672 LEU A CA 1
ATOM 5311 C C . LEU A 1 672 ? -71.149 -2.060 108.056 1.00 52.38 672 LEU A C 1
ATOM 5313 O O . LEU A 1 672 ? -72.010 -1.199 108.229 1.00 52.38 672 LEU A O 1
ATOM 5317 N N . GLU A 1 673 ? -71.442 -3.349 108.246 1.00 53.31 673 GLU A N 1
ATOM 5318 C CA . GLU A 1 673 ? -72.668 -3.792 108.935 1.00 53.31 673 GLU A CA 1
ATOM 5319 C C . GLU A 1 673 ? -72.574 -3.688 110.457 1.00 53.31 673 GLU A C 1
ATOM 5321 O O . GLU A 1 673 ? -73.576 -3.390 111.104 1.00 53.31 673 GLU A O 1
ATOM 5326 N N . GLU A 1 674 ? -71.402 -3.938 111.032 1.00 54.22 674 GLU A N 1
ATOM 5327 C CA . GLU A 1 674 ? -71.176 -3.858 112.478 1.00 54.22 674 GLU A CA 1
ATOM 5328 C C . GLU A 1 674 ? -71.271 -2.396 112.956 1.00 54.22 674 GLU A C 1
ATOM 5330 O O . GLU A 1 674 ? -72.106 -2.092 113.808 1.00 54.22 674 GLU A O 1
ATOM 5335 N N . ALA A 1 675 ? -70.578 -1.462 112.293 1.00 48.00 675 ALA A N 1
ATOM 5336 C CA . ALA A 1 675 ? -70.675 -0.026 112.591 1.00 48.00 675 ALA A CA 1
ATOM 5337 C C . ALA A 1 675 ? -72.090 0.563 112.378 1.00 48.00 675 ALA A C 1
ATOM 5339 O O . ALA A 1 675 ? -72.477 1.530 113.035 1.00 48.00 675 ALA A O 1
ATOM 5340 N N . ALA A 1 676 ? -72.894 -0.017 111.476 1.00 48.12 676 ALA A N 1
ATOM 5341 C CA . ALA A 1 676 ? -74.282 0.408 111.275 1.00 48.12 676 ALA A CA 1
ATOM 5342 C C . ALA A 1 676 ? -75.195 0.015 112.453 1.00 48.12 676 ALA A C 1
ATOM 5344 O O . ALA A 1 676 ? -76.121 0.758 112.773 1.00 48.12 676 ALA A O 1
ATOM 5345 N N . LYS A 1 677 ? -74.917 -1.116 113.120 1.00 53.03 677 LYS A N 1
ATOM 5346 C CA . LYS A 1 677 ? -75.657 -1.578 114.308 1.00 53.03 677 LYS A CA 1
ATOM 5347 C C . LYS A 1 677 ? -75.296 -0.750 115.543 1.00 53.03 677 LYS A C 1
ATOM 5349 O O . LYS A 1 677 ? -76.192 -0.352 116.281 1.00 53.03 677 LYS A O 1
ATOM 5354 N N . GLU A 1 678 ? -74.018 -0.401 115.715 1.00 49.16 678 GLU A N 1
ATOM 5355 C CA . GLU A 1 678 ? -73.591 0.551 116.755 1.00 49.16 678 GLU A CA 1
ATOM 5356 C C . GLU A 1 678 ? -74.285 1.913 116.586 1.00 49.16 678 GLU A C 1
ATOM 5358 O O . GLU A 1 678 ? -74.778 2.487 117.556 1.00 49.16 678 GLU A O 1
ATOM 5363 N N . GLN A 1 679 ? -74.397 2.414 115.350 1.00 45.59 679 GLN A N 1
ATOM 5364 C CA . GLN A 1 679 ? -75.073 3.685 115.078 1.00 45.59 679 GLN A CA 1
ATOM 5365 C C . GLN A 1 679 ? -76.583 3.647 115.395 1.00 45.59 679 GLN A C 1
ATOM 5367 O O . GLN A 1 679 ? -77.134 4.656 115.838 1.00 45.59 679 GLN A O 1
ATOM 5372 N N . GLU A 1 680 ? -77.243 2.500 115.215 1.00 49.91 680 GLU A N 1
ATOM 5373 C CA . GLU A 1 680 ? -78.656 2.303 115.570 1.00 49.91 680 GLU A CA 1
ATOM 5374 C C . GLU A 1 680 ? -78.869 2.255 117.097 1.00 49.91 680 GLU A C 1
ATOM 5376 O O . GLU A 1 680 ? -79.853 2.808 117.590 1.00 49.91 680 GLU A O 1
ATOM 5381 N N . GLN A 1 681 ? -77.914 1.707 117.864 1.00 51.09 681 GLN A N 1
ATOM 5382 C CA . GLN A 1 681 ? -77.917 1.790 119.334 1.00 51.09 681 GLN A CA 1
ATOM 5383 C C . GLN A 1 681 ? -77.663 3.219 119.835 1.00 51.09 681 GLN A C 1
ATOM 5385 O O . GLN A 1 681 ? -78.438 3.729 120.643 1.00 51.09 681 GLN A O 1
ATOM 5390 N N . ILE A 1 682 ? -76.637 3.903 119.313 1.00 49.34 682 ILE A N 1
ATOM 5391 C CA . ILE A 1 682 ? -76.298 5.285 119.704 1.00 49.34 682 ILE A CA 1
ATOM 5392 C C . ILE A 1 682 ? -77.480 6.232 119.467 1.00 49.34 682 ILE A C 1
ATOM 5394 O O . ILE A 1 682 ? -77.710 7.149 120.258 1.00 49.34 682 ILE A O 1
ATOM 5398 N N . GLN A 1 683 ? -78.265 6.024 118.405 1.00 47.34 683 GLN A N 1
ATOM 5399 C CA . GLN A 1 683 ? -79.435 6.862 118.149 1.00 47.34 683 GLN A CA 1
ATOM 5400 C C . GLN A 1 683 ? -80.565 6.639 119.175 1.00 47.34 683 GLN A C 1
ATOM 5402 O O . GLN A 1 683 ? -81.220 7.610 119.547 1.00 47.34 683 GLN A O 1
ATOM 5407 N N . GLN A 1 684 ? -80.729 5.423 119.712 1.00 50.91 684 GLN A N 1
ATOM 5408 C CA . GLN A 1 684 ? -81.659 5.149 120.820 1.00 50.91 684 GLN A CA 1
ATOM 5409 C C . GLN A 1 684 ? -81.166 5.739 122.156 1.00 50.91 684 GLN A C 1
ATOM 5411 O O . GLN A 1 684 ? -81.968 6.245 122.937 1.00 50.91 684 GLN A O 1
ATOM 5416 N N . GLU A 1 685 ? -79.854 5.742 122.410 1.00 47.44 685 GLU A N 1
ATOM 5417 C CA . GLU A 1 685 ? -79.270 6.378 123.604 1.00 47.44 685 GLU A CA 1
ATOM 5418 C C . GLU A 1 685 ? -79.293 7.917 123.533 1.00 47.44 685 GLU A C 1
ATOM 5420 O O . GLU A 1 685 ? -79.409 8.586 124.561 1.00 47.44 685 GLU A O 1
ATOM 5425 N N . THR A 1 686 ? -79.234 8.500 122.330 1.00 48.31 686 THR A N 1
ATOM 5426 C CA . THR A 1 686 ? -79.244 9.962 122.140 1.00 48.31 686 THR A CA 1
ATOM 5427 C C . THR A 1 686 ? -80.607 10.578 122.475 1.00 48.31 686 THR A C 1
ATOM 5429 O O . THR A 1 686 ? -80.658 11.614 123.137 1.00 48.31 686 THR A O 1
ATOM 5432 N N . GLU A 1 687 ? -81.715 9.935 122.088 1.00 50.97 687 GLU A N 1
ATOM 5433 C CA . GLU A 1 687 ? -83.073 10.419 122.403 1.00 50.97 687 GLU A CA 1
ATOM 5434 C C . GLU A 1 687 ? -83.363 10.411 123.920 1.00 50.97 687 GLU A C 1
ATOM 5436 O O . GLU A 1 687 ? -84.147 11.227 124.402 1.00 50.97 687 GLU A O 1
ATOM 5441 N N . ALA A 1 688 ? -82.668 9.572 124.699 1.00 47.91 688 ALA A N 1
ATOM 5442 C CA . ALA A 1 688 ? -82.760 9.544 126.162 1.00 47.91 688 ALA A CA 1
ATOM 5443 C C . ALA A 1 688 ? -81.945 10.649 126.876 1.00 47.91 688 ALA A C 1
ATOM 5445 O O . ALA A 1 688 ? -82.124 10.864 128.076 1.00 47.91 688 ALA A O 1
ATOM 5446 N N . LEU A 1 689 ? -81.052 11.357 126.170 1.00 45.97 689 LEU A N 1
ATOM 5447 C CA . LEU A 1 689 ? -80.173 12.386 126.747 1.00 45.97 689 LEU A CA 1
ATOM 5448 C C . LEU A 1 689 ? -80.689 13.827 126.568 1.00 45.97 689 LEU A C 1
ATOM 5450 O O . LEU A 1 689 ? -80.317 14.705 127.351 1.00 45.97 689 LEU A O 1
ATOM 5454 N N . GLU A 1 690 ? -81.575 14.092 125.601 1.00 46.88 690 GLU A N 1
ATOM 5455 C CA . GLU A 1 690 ? -82.083 15.453 125.339 1.00 46.88 690 GLU A CA 1
ATOM 5456 C C . GLU A 1 690 ? -83.043 16.000 126.420 1.00 46.88 690 GLU A C 1
ATOM 5458 O O . GLU A 1 690 ? -83.224 17.219 126.512 1.00 46.88 690 GLU A O 1
ATOM 5463 N N . GLU A 1 691 ? -83.623 15.155 127.285 1.00 48.00 691 GLU A N 1
ATOM 5464 C CA . GLU A 1 691 ? -84.395 15.634 128.448 1.00 48.00 691 GLU A CA 1
ATOM 5465 C C . GLU A 1 691 ? -83.499 16.146 129.591 1.00 48.00 691 GLU A C 1
ATOM 5467 O O . GLU A 1 691 ? -83.834 17.150 130.221 1.00 48.00 691 GLU A O 1
ATOM 5472 N N . LEU A 1 692 ? -82.331 15.531 129.820 1.00 42.91 692 LEU A N 1
ATOM 5473 C CA . LEU A 1 692 ? -81.393 15.924 130.885 1.00 42.91 692 LEU A CA 1
ATOM 5474 C C . LEU A 1 692 ? -80.546 17.160 130.531 1.00 42.91 692 LEU A C 1
ATOM 5476 O O . LEU A 1 692 ? -80.093 17.884 131.417 1.00 42.91 692 LEU A O 1
ATOM 5480 N N . ALA A 1 693 ? -80.355 17.449 129.241 1.00 40.69 693 ALA A N 1
ATOM 5481 C CA . ALA A 1 693 ? -79.490 18.538 128.779 1.00 40.69 693 ALA A CA 1
ATOM 5482 C C . ALA A 1 693 ? -80.003 19.963 129.102 1.00 40.69 693 ALA A C 1
ATOM 5484 O O . ALA A 1 693 ? -79.250 20.932 128.977 1.00 40.69 693 ALA A O 1
ATOM 5485 N N . LYS A 1 694 ? -81.266 20.125 129.525 1.00 46.19 694 LYS A N 1
ATOM 5486 C CA . LYS A 1 694 ? -81.884 21.447 129.760 1.00 46.19 694 LYS A CA 1
ATOM 5487 C C . LYS A 1 694 ? -81.509 22.110 131.092 1.00 46.19 694 LYS A C 1
ATOM 5489 O O . LYS A 1 694 ? -81.739 23.308 131.228 1.00 46.19 694 LYS A O 1
ATOM 5494 N N . GLU A 1 695 ? -80.891 21.395 132.035 1.00 41.75 695 GLU A N 1
ATOM 5495 C CA . GLU A 1 695 ? -80.475 21.971 133.330 1.00 41.75 695 GLU A CA 1
ATOM 5496 C C . GLU A 1 695 ? -79.013 22.466 133.378 1.00 41.75 695 GLU A C 1
ATOM 5498 O O . GLU A 1 695 ? -78.638 23.149 134.328 1.00 41.75 695 GLU A O 1
ATOM 5503 N N . GLN A 1 696 ? -78.179 22.197 132.362 1.00 35.88 696 GLN A N 1
ATOM 5504 C CA . GLN A 1 696 ? -76.764 22.628 132.348 1.00 35.88 696 GLN A CA 1
ATOM 5505 C C . GLN A 1 696 ? -76.465 23.889 131.513 1.00 35.88 696 GLN A C 1
ATOM 5507 O O . GLN A 1 696 ? -75.310 24.301 131.404 1.00 35.88 696 GLN A O 1
ATOM 5512 N N . GLN A 1 697 ? -77.477 24.565 130.962 1.00 39.12 697 GLN A N 1
ATOM 5513 C CA . GLN A 1 697 ? -77.293 25.717 130.065 1.00 39.12 697 GLN A CA 1
ATOM 5514 C C . GLN A 1 697 ? -76.985 27.049 130.798 1.00 39.12 697 GLN A C 1
ATOM 5516 O O . GLN A 1 697 ? -77.580 28.082 130.491 1.00 39.12 697 GLN A O 1
ATOM 5521 N N . GLN A 1 698 ? -76.076 27.053 131.786 1.00 38.94 698 GLN A N 1
ATOM 5522 C CA . GLN A 1 698 ? -75.795 28.256 132.594 1.00 38.94 698 GLN A CA 1
ATOM 5523 C C . GLN A 1 698 ? -74.330 28.506 133.012 1.00 38.94 698 GLN A C 1
ATOM 5525 O O . GLN A 1 698 ? -74.080 29.406 133.813 1.00 38.94 698 GLN A O 1
ATOM 5530 N N . LEU A 1 699 ? -73.345 27.789 132.456 1.00 30.47 699 LEU A N 1
ATOM 5531 C CA . LEU A 1 699 ? -71.916 28.059 132.689 1.00 30.47 699 LEU A CA 1
ATOM 5532 C C . LEU A 1 699 ? -71.084 27.986 131.394 1.00 30.47 699 LEU A C 1
ATOM 5534 O O . LEU A 1 699 ? -71.367 27.184 130.514 1.00 30.47 699 LEU A O 1
ATOM 5538 N N . GLN A 1 700 ? -70.031 28.814 131.340 1.00 32.16 700 GLN A N 1
ATOM 5539 C CA . GLN A 1 700 ? -68.964 28.874 130.319 1.00 32.16 700 GLN A CA 1
ATOM 5540 C C . GLN A 1 700 ? -69.328 29.395 128.909 1.00 32.16 700 GLN A C 1
ATOM 5542 O O . GLN A 1 700 ? -69.394 28.668 127.924 1.00 32.16 700 GLN A O 1
ATOM 5547 N N . GLN A 1 701 ? -69.385 30.727 128.800 1.00 34.31 701 GLN A N 1
ATOM 5548 C CA . GLN A 1 701 ? -68.828 31.454 127.646 1.00 34.31 701 GLN A CA 1
ATOM 5549 C C . GLN A 1 701 ? -67.306 31.638 127.856 1.00 34.31 701 GLN A C 1
ATOM 5551 O O . GLN A 1 701 ? -66.957 31.963 128.991 1.00 34.31 701 GLN A O 1
ATOM 5556 N N . GLN A 1 702 ? -66.447 31.521 126.817 1.00 31.48 702 GLN A N 1
ATOM 5557 C CA . GLN A 1 702 ? -65.208 32.326 126.565 1.00 31.48 702 GLN A CA 1
ATOM 5558 C C . GLN A 1 702 ? -64.249 31.738 125.480 1.00 31.48 702 GLN A C 1
ATOM 5560 O O . GLN A 1 702 ? -63.882 30.576 125.592 1.00 31.48 702 GLN A O 1
ATOM 5565 N N . LEU A 1 703 ? -63.758 32.604 124.557 1.00 29.80 703 LEU A N 1
ATOM 5566 C CA . LEU A 1 703 ? -62.502 32.540 123.732 1.00 29.80 703 LEU A CA 1
ATOM 5567 C C . LEU A 1 703 ? -62.349 31.426 122.641 1.00 29.80 703 LEU A C 1
ATOM 5569 O O . LEU A 1 703 ? -62.849 30.326 122.833 1.00 29.80 703 LEU A O 1
ATOM 5573 N N . GLY A 1 704 ? -61.641 31.589 121.495 1.00 31.59 704 GLY A N 1
ATOM 5574 C CA . GLY A 1 704 ? -61.106 32.783 120.773 1.00 31.59 704 GLY A CA 1
ATOM 5575 C C . GLY A 1 704 ? -59.838 32.555 119.874 1.00 31.59 704 GLY A C 1
ATOM 5576 O O . GLY A 1 704 ? -58.825 32.155 120.430 1.00 31.59 704 GLY A O 1
ATOM 5577 N N . ASP A 1 705 ? -59.926 32.824 118.545 1.00 40.28 705 ASP A N 1
ATOM 5578 C CA . ASP A 1 705 ? -59.006 33.519 117.556 1.00 40.28 705 ASP A CA 1
ATOM 5579 C C . ASP A 1 705 ? -57.459 33.200 117.454 1.00 40.28 705 ASP A C 1
ATOM 5581 O O . ASP A 1 705 ? -56.861 32.852 118.464 1.00 40.28 705 ASP A O 1
ATOM 5585 N N . ASP A 1 706 ? -56.635 33.316 116.369 1.00 38.03 706 ASP A N 1
ATOM 5586 C CA . ASP A 1 706 ? -56.652 33.613 114.883 1.00 38.03 706 ASP A CA 1
ATOM 5587 C C . ASP A 1 706 ? -55.388 32.905 114.198 1.00 38.03 706 ASP A C 1
ATOM 5589 O O . ASP A 1 706 ? -55.036 31.853 114.730 1.00 38.03 706 ASP A O 1
ATOM 5593 N N . VAL A 1 707 ? -54.589 33.192 113.120 1.00 33.25 707 VAL A N 1
ATOM 5594 C CA . VAL A 1 707 ? -54.194 34.300 112.166 1.00 33.25 707 VAL A CA 1
ATOM 5595 C C . VAL A 1 707 ? -53.702 33.733 110.765 1.00 33.25 707 VAL A C 1
ATOM 5597 O O . VAL A 1 707 ? -54.080 32.619 110.408 1.00 33.25 707 VAL A O 1
ATOM 5600 N N . ASN A 1 708 ? -52.890 34.450 109.934 1.00 33.56 708 ASN A N 1
ATOM 5601 C CA . ASN A 1 708 ? -52.702 34.272 108.451 1.00 33.56 708 ASN A CA 1
ATOM 5602 C C . ASN A 1 708 ? -51.334 34.821 107.847 1.00 33.56 708 ASN A C 1
ATOM 5604 O O . ASN A 1 708 ? -50.508 35.274 108.638 1.00 33.56 708 ASN A O 1
ATOM 5608 N N . LEU A 1 709 ? -51.162 34.894 106.487 1.00 32.03 709 LEU A N 1
ATOM 5609 C CA . LEU A 1 709 ? -50.238 35.732 105.611 1.00 32.03 709 LEU A CA 1
ATOM 5610 C C . LEU A 1 709 ? -48.887 35.131 105.062 1.00 32.03 709 LEU A C 1
ATOM 5612 O O . LEU A 1 709 ? -48.334 34.252 105.715 1.00 32.03 709 LEU A O 1
ATOM 5616 N N . ASP A 1 710 ? -48.178 35.624 103.996 1.00 30.30 710 ASP A N 1
ATOM 5617 C CA . ASP A 1 710 ? -48.487 36.043 102.571 1.00 30.30 710 ASP A CA 1
ATOM 5618 C C . ASP A 1 710 ? -47.183 36.329 101.680 1.00 30.30 710 ASP A C 1
ATOM 5620 O O . ASP A 1 710 ? -46.086 36.252 102.240 1.00 30.30 710 ASP A O 1
ATOM 5624 N N . PRO A 1 711 ? -47.223 36.615 100.327 1.00 66.06 711 PRO A N 1
ATOM 5625 C CA . PRO A 1 711 ? -46.062 36.611 99.355 1.00 66.06 711 PRO A CA 1
ATOM 5626 C C . PRO A 1 711 ? -45.728 37.909 98.500 1.00 66.06 711 PRO A C 1
ATOM 5628 O O . PRO A 1 711 ? -46.426 38.911 98.624 1.00 66.06 711 PRO A O 1
ATOM 5631 N N . VAL A 1 712 ? -44.697 37.908 97.590 1.00 29.70 712 VAL A N 1
ATOM 5632 C CA . VAL A 1 712 ? -44.220 39.045 96.687 1.00 29.70 712 VAL A CA 1
ATOM 5633 C C . VAL A 1 712 ? -43.605 38.586 95.299 1.00 29.70 712 VAL A C 1
ATOM 5635 O O . VAL A 1 712 ? -43.377 37.388 95.150 1.00 29.70 712 VAL A O 1
ATOM 5638 N N . GLN A 1 713 ? -43.362 39.476 94.280 1.00 38.59 713 GLN A N 1
ATOM 5639 C CA . GLN A 1 713 ? -43.017 39.163 92.837 1.00 38.59 713 GLN A CA 1
ATOM 5640 C C . GLN A 1 713 ? -41.788 39.860 92.071 1.00 38.59 713 GLN A C 1
ATOM 5642 O O . GLN A 1 713 ? -40.683 39.376 92.309 1.00 38.59 713 GLN A O 1
ATOM 5647 N N . PRO A 1 714 ? -41.873 40.846 91.106 1.00 48.28 714 PRO A N 1
ATOM 5648 C CA . PRO A 1 714 ? -41.262 40.736 89.725 1.00 48.28 714 PRO A CA 1
ATOM 5649 C C . PRO A 1 714 ? -40.457 41.947 89.065 1.00 48.28 714 PRO A C 1
ATOM 5651 O O . PRO A 1 714 ? -40.186 42.928 89.747 1.00 48.28 714 PRO A O 1
ATOM 5654 N N . GLU A 1 715 ? -40.164 41.869 87.724 1.00 31.81 715 GLU A N 1
ATOM 5655 C CA . GLU A 1 715 ? -39.830 42.924 86.666 1.00 31.81 715 GLU A CA 1
ATOM 5656 C C . GLU A 1 715 ? -38.376 43.524 86.503 1.00 31.81 715 GLU A C 1
ATOM 5658 O O . GLU A 1 715 ? -37.656 43.575 87.494 1.00 31.81 715 GLU A O 1
ATOM 5663 N N . GLU A 1 716 ? -37.830 44.064 85.361 1.00 30.91 716 GLU A N 1
ATOM 5664 C CA . GLU A 1 716 ? -37.911 43.877 83.853 1.00 30.91 716 GLU A CA 1
ATOM 5665 C C . GLU A 1 716 ? -36.763 44.675 83.064 1.00 30.91 716 GLU A C 1
ATOM 5667 O O . GLU A 1 716 ? -35.810 45.090 83.724 1.00 30.91 716 GLU A O 1
ATOM 5672 N N . TRP A 1 717 ? -36.856 44.952 81.726 1.00 27.41 717 TRP A N 1
ATOM 5673 C CA . TRP A 1 717 ? -36.095 45.900 80.807 1.00 27.41 717 TRP A CA 1
ATOM 5674 C C . TRP A 1 717 ? -34.693 45.521 80.187 1.00 27.41 717 TRP A C 1
ATOM 5676 O O . TRP A 1 717 ? -34.043 44.610 80.689 1.00 27.41 717 TRP A O 1
ATOM 5686 N N . ALA A 1 718 ? -34.058 46.216 79.186 1.00 24.92 718 ALA A N 1
ATOM 5687 C CA . ALA A 1 718 ? -34.441 46.694 77.809 1.00 24.92 718 ALA A CA 1
ATOM 5688 C C . ALA A 1 718 ? -33.267 47.332 76.936 1.00 24.92 718 ALA A C 1
ATOM 5690 O O . ALA A 1 718 ? -32.368 47.954 77.489 1.00 24.92 718 ALA A O 1
ATOM 5691 N N . GLU A 1 719 ? -33.346 47.236 75.581 1.00 27.66 719 GLU A N 1
ATOM 5692 C CA . GLU A 1 719 ? -32.852 48.102 74.434 1.00 27.66 719 GLU A CA 1
ATOM 5693 C C . GLU A 1 719 ? -31.374 48.568 74.097 1.00 27.66 719 GLU A C 1
ATOM 5695 O O . GLU A 1 719 ? -30.507 48.733 74.950 1.00 27.66 719 GLU A O 1
ATOM 5700 N N . SER A 1 720 ? -31.171 48.928 72.792 1.00 26.61 720 SER A N 1
ATOM 5701 C CA . SER A 1 720 ? -30.070 49.702 72.099 1.00 26.61 720 SER A CA 1
ATOM 5702 C C . SER A 1 720 ? -28.813 48.945 71.543 1.00 26.61 720 SER A C 1
ATOM 5704 O O . SER A 1 720 ? -28.600 47.802 71.932 1.00 26.61 720 SER A O 1
ATOM 5706 N N . PHE A 1 721 ? -27.943 49.423 70.603 1.00 23.78 721 PHE A N 1
ATOM 5707 C CA . PHE A 1 721 ? -27.825 50.677 69.784 1.00 23.78 721 PHE A CA 1
ATOM 5708 C C . PHE A 1 721 ? -27.148 50.471 68.359 1.00 23.78 721 PHE A C 1
ATOM 5710 O O . PHE A 1 721 ? -27.517 49.516 67.684 1.00 23.78 721 PHE A O 1
ATOM 5717 N N . ASP A 1 722 ? -26.233 51.343 67.847 1.00 27.19 722 ASP A N 1
ATOM 5718 C CA . ASP A 1 722 ? -25.777 51.474 66.412 1.00 27.19 722 ASP A CA 1
ATOM 5719 C C . ASP A 1 722 ? -24.262 51.865 66.208 1.00 27.19 722 ASP A C 1
ATOM 5721 O O . ASP A 1 722 ? -23.651 52.306 67.181 1.00 27.19 722 ASP A O 1
ATOM 5725 N N . VAL A 1 723 ? -23.679 51.735 64.976 1.00 26.03 723 VAL A N 1
ATOM 5726 C CA . VAL A 1 723 ? -22.673 52.626 64.270 1.00 26.03 723 VAL A CA 1
ATOM 5727 C C . VAL A 1 723 ? -21.786 51.973 63.140 1.00 26.03 723 VAL A C 1
ATOM 5729 O O . VAL A 1 723 ? -20.887 51.184 63.411 1.00 26.03 723 VAL A O 1
ATOM 5732 N N . LYS A 1 724 ? -21.921 52.489 61.890 1.00 27.61 724 LYS A N 1
ATOM 5733 C CA . LYS A 1 724 ? -20.953 52.629 60.731 1.00 27.61 724 LYS A CA 1
ATOM 5734 C C . LYS A 1 724 ? -20.316 51.408 59.977 1.00 27.61 724 LYS A C 1
ATOM 5736 O O . LYS A 1 724 ? -20.637 50.255 60.222 1.00 27.61 724 LYS A O 1
ATOM 5741 N N . ARG A 1 725 ? -19.554 51.712 58.894 1.00 34.06 725 ARG A N 1
ATOM 5742 C CA . ARG A 1 725 ? -19.213 50.891 57.686 1.00 34.06 725 ARG A CA 1
ATOM 5743 C C . ARG A 1 725 ? -17.689 50.705 57.466 1.00 34.06 725 ARG A C 1
ATOM 5745 O O . ARG A 1 725 ? -16.953 51.540 57.975 1.00 34.06 725 ARG A O 1
ATOM 5752 N N . ASP A 1 726 ? -17.265 49.747 56.612 1.00 37.12 726 ASP A N 1
ATOM 5753 C CA . ASP A 1 726 ? -16.396 49.969 55.409 1.00 37.12 726 ASP A CA 1
ATOM 5754 C C . ASP A 1 726 ? -15.951 48.660 54.694 1.00 37.12 726 ASP A C 1
ATOM 5756 O O . ASP A 1 726 ? -15.174 47.892 55.253 1.00 37.12 726 ASP A O 1
ATOM 5760 N N . TYR A 1 727 ? -16.384 48.405 53.438 1.00 31.61 727 TYR A N 1
ATOM 5761 C CA . TYR A 1 727 ? -16.325 47.043 52.841 1.00 31.61 727 TYR A CA 1
ATOM 5762 C C . TYR A 1 727 ? -16.064 46.893 51.311 1.00 31.61 727 TYR A C 1
ATOM 5764 O O . TYR A 1 727 ? -16.777 46.137 50.661 1.00 31.61 727 TYR A O 1
ATOM 5772 N N . TRP A 1 728 ? -15.068 47.558 50.691 1.00 32.06 728 TRP A N 1
ATOM 5773 C CA . TRP A 1 728 ? -14.241 46.969 49.590 1.00 32.06 728 TRP A CA 1
ATOM 5774 C C . TRP A 1 728 ? -13.106 47.879 49.076 1.00 32.06 728 TRP A C 1
ATOM 5776 O O . TRP A 1 728 ? -13.148 49.096 49.213 1.00 32.06 728 TRP A O 1
ATOM 5786 N N . GLU A 1 729 ? -12.093 47.262 48.454 1.00 33.47 729 GLU A N 1
ATOM 5787 C CA . GLU A 1 729 ? -11.073 47.892 47.597 1.00 33.47 729 GLU A CA 1
ATOM 5788 C C . GLU A 1 729 ? -10.945 47.073 46.302 1.00 33.47 729 GLU A C 1
ATOM 5790 O O . GLU A 1 729 ? -11.113 45.854 46.330 1.00 33.47 729 GLU A O 1
ATOM 5795 N N . ALA A 1 730 ? -10.625 47.718 45.175 1.00 33.25 730 ALA A N 1
ATOM 5796 C CA . ALA A 1 730 ? -10.522 47.065 43.867 1.00 33.25 730 ALA A CA 1
ATOM 5797 C C . ALA A 1 730 ? -9.102 47.183 43.283 1.00 33.25 730 ALA A C 1
ATOM 5799 O O . ALA A 1 730 ? -8.758 48.181 42.640 1.00 33.25 730 ALA A O 1
ATOM 5800 N N . VAL A 1 731 ? -8.292 46.144 43.502 1.00 36.53 731 VAL A N 1
ATOM 5801 C CA . VAL A 1 731 ? -6.936 46.013 42.946 1.00 36.53 731 VAL A CA 1
ATOM 5802 C C . VAL A 1 731 ? -7.017 45.595 41.476 1.00 36.53 731 VAL A C 1
ATOM 5804 O O . VAL A 1 731 ? -7.756 44.678 41.128 1.00 36.53 731 VAL A O 1
ATOM 5807 N N . PHE A 1 732 ? -6.247 46.267 40.622 1.00 32.75 732 PHE A N 1
ATOM 5808 C CA . PHE A 1 732 ? -6.015 45.881 39.229 1.00 32.75 732 PHE A CA 1
ATOM 5809 C C . PHE A 1 732 ? -4.560 45.430 39.103 1.00 32.75 732 PHE A C 1
ATOM 5811 O O . PHE A 1 732 ? -3.674 46.102 39.629 1.00 32.75 732 PHE A O 1
ATOM 5818 N N . HIS A 1 733 ? -4.324 44.328 38.396 1.00 35.47 733 HIS A N 1
ATOM 5819 C CA . HIS A 1 733 ? -2.981 43.917 38.001 1.00 35.47 733 HIS A CA 1
ATOM 5820 C C . HIS A 1 733 ? -2.681 44.479 36.602 1.00 35.47 733 HIS A C 1
ATOM 5822 O O . HIS A 1 733 ? -3.466 44.211 35.688 1.00 35.47 733 HIS A O 1
ATOM 5828 N N . PRO A 1 734 ? -1.605 45.266 36.421 1.00 42.28 734 PRO A N 1
ATOM 5829 C CA . PRO A 1 734 ? -0.941 45.374 35.127 1.00 42.28 734 PRO A CA 1
ATOM 5830 C C . PRO A 1 734 ? -0.152 44.078 34.843 1.00 42.28 734 PRO A C 1
ATOM 5832 O O . PRO A 1 734 ? -0.184 43.143 35.644 1.00 42.28 734 PRO A O 1
ATOM 5835 N N . ASP A 1 735 ? 0.579 44.068 33.730 1.00 33.19 735 ASP A N 1
ATOM 5836 C CA . ASP A 1 735 ? 1.576 43.053 33.365 1.00 33.19 735 ASP A CA 1
ATOM 5837 C C . ASP A 1 735 ? 1.015 41.663 33.000 1.00 33.19 735 ASP A C 1
ATOM 5839 O O . ASP A 1 735 ? 1.319 40.651 33.625 1.00 33.19 735 ASP A O 1
ATOM 5843 N N . ASP A 1 736 ? 0.249 41.628 31.906 1.00 32.22 736 ASP A N 1
ATOM 5844 C CA . ASP A 1 736 ? 0.374 40.586 30.873 1.00 32.22 736 ASP A CA 1
ATOM 5845 C C . ASP A 1 736 ? 0.025 41.227 29.513 1.00 32.22 736 ASP A C 1
ATOM 5847 O O . ASP A 1 736 ? -1.103 41.679 29.294 1.00 32.22 736 ASP A O 1
ATOM 5851 N N . GLU A 1 737 ? 1.001 41.341 28.607 1.00 31.78 737 GLU A N 1
ATOM 5852 C CA . GLU A 1 737 ? 0.804 41.977 27.296 1.00 31.78 737 GLU A CA 1
ATOM 5853 C C . GLU A 1 737 ? 0.013 41.065 26.346 1.00 31.78 737 GLU A C 1
ATOM 5855 O O . GLU A 1 737 ? 0.415 39.934 26.069 1.00 31.78 737 GLU A O 1
ATOM 5860 N N . VAL A 1 738 ? -1.073 41.579 25.758 1.00 28.23 738 VAL A N 1
ATOM 5861 C CA . VAL A 1 738 ? -1.750 40.928 24.626 1.00 28.23 738 VAL A CA 1
ATOM 5862 C C . VAL A 1 738 ? -1.812 41.895 23.451 1.00 28.23 738 VAL A C 1
ATOM 5864 O O . VAL A 1 738 ? -2.534 42.890 23.469 1.00 28.23 738 VAL A O 1
ATOM 5867 N N . VAL A 1 739 ? -1.023 41.568 22.428 1.00 33.25 739 VAL A N 1
ATOM 5868 C CA . VAL A 1 739 ? -0.926 42.281 21.149 1.00 33.25 739 VAL A CA 1
ATOM 5869 C C . VAL A 1 739 ? -2.273 42.256 20.407 1.00 33.25 739 VAL A C 1
ATOM 5871 O O . VAL A 1 739 ? -3.109 41.376 20.621 1.00 33.25 739 VAL A O 1
ATOM 5874 N N . GLU A 1 740 ? -2.469 43.234 19.522 1.00 30.97 740 GLU A N 1
ATOM 5875 C CA . GLU A 1 740 ? -3.611 43.374 18.613 1.00 30.97 740 GLU A CA 1
ATOM 5876 C C . GLU A 1 740 ? -4.083 42.023 18.026 1.00 30.97 740 GLU A C 1
ATOM 5878 O O . GLU A 1 740 ? -3.350 41.360 17.291 1.00 30.97 740 GLU A O 1
ATOM 5883 N N . GLY A 1 741 ? -5.321 41.614 18.350 1.00 41.62 741 GLY A N 1
ATOM 5884 C CA . GLY A 1 741 ? -5.973 40.453 17.726 1.00 41.62 741 GLY A CA 1
ATOM 5885 C C . GLY A 1 741 ? -6.541 39.345 18.630 1.00 41.62 741 GLY A C 1
ATOM 5886 O O . GLY A 1 741 ? -6.902 38.300 18.087 1.00 41.62 741 GLY A O 1
ATOM 5887 N N . TYR A 1 742 ? -6.672 39.513 19.958 1.00 29.27 742 TYR A N 1
ATOM 5888 C CA . TYR A 1 742 ? -7.249 38.465 20.831 1.00 29.27 742 TYR A CA 1
ATOM 5889 C C . TYR A 1 742 ? -8.467 38.864 21.683 1.00 29.27 742 TYR A C 1
ATOM 5891 O O . TYR A 1 742 ? -8.629 40.003 22.109 1.00 29.27 742 TYR A O 1
ATOM 5899 N N . LYS A 1 743 ? -9.343 37.879 21.943 1.00 41.12 743 LYS A N 1
ATOM 5900 C CA . LYS A 1 743 ? -10.611 38.025 22.685 1.00 41.12 743 LYS A CA 1
ATOM 5901 C C . LYS A 1 743 ? -10.488 37.515 24.125 1.00 41.12 743 LYS A C 1
ATOM 5903 O O . LYS A 1 743 ? -10.473 36.305 24.341 1.00 41.12 743 LYS A O 1
ATOM 5908 N N . GLY A 1 744 ? -10.494 38.419 25.105 1.00 39.59 744 GLY A N 1
ATOM 5909 C CA . GLY A 1 744 ? -10.654 38.093 26.530 1.00 39.59 744 GLY A CA 1
ATOM 5910 C C . GLY A 1 744 ? -12.118 38.174 26.988 1.00 39.59 744 GLY A C 1
ATOM 5911 O O . GLY A 1 744 ? -12.857 39.042 26.534 1.00 39.59 744 GLY A O 1
ATOM 5912 N N . ARG A 1 745 ? -12.558 37.279 27.888 1.00 50.47 745 ARG A N 1
ATOM 5913 C CA . ARG A 1 745 ? -13.910 37.314 28.490 1.00 50.47 745 ARG A CA 1
ATOM 5914 C C . ARG A 1 745 ? -13.914 36.948 29.984 1.00 50.47 745 ARG A C 1
ATOM 5916 O O . ARG A 1 745 ? -14.318 35.842 30.321 1.00 50.47 745 ARG A O 1
ATOM 5923 N N . TYR A 1 746 ? -13.507 37.850 30.876 1.00 47.75 746 TYR A N 1
ATOM 5924 C CA . TYR A 1 746 ? -14.056 37.967 32.243 1.00 47.75 746 TYR A CA 1
ATOM 5925 C C . TYR A 1 746 ? -13.451 39.165 32.988 1.00 47.75 746 TYR A C 1
ATOM 5927 O O . TYR A 1 746 ? -12.343 39.595 32.681 1.00 47.75 746 TYR A O 1
ATOM 5935 N N . PHE A 1 747 ? -14.139 39.627 34.032 1.00 53.25 747 PHE A N 1
ATOM 5936 C CA . PHE A 1 747 ? -13.547 40.418 35.119 1.00 53.25 747 PHE A CA 1
ATOM 5937 C C . PHE A 1 747 ? -13.455 39.570 36.393 1.00 53.25 747 PHE A C 1
ATOM 5939 O O . PHE A 1 747 ? -14.217 38.616 36.553 1.00 53.25 747 PHE A O 1
ATOM 5946 N N . GLN A 1 748 ? -12.550 39.907 37.315 1.00 48.94 748 GLN A N 1
ATOM 5947 C CA . GLN A 1 748 ? -12.432 39.245 38.619 1.00 48.94 748 GLN A CA 1
ATOM 5948 C C . GLN A 1 748 ? -12.543 40.278 39.746 1.00 48.94 748 GLN A C 1
ATOM 5950 O O . GLN A 1 748 ? -11.791 41.247 39.773 1.00 48.94 748 GLN A O 1
ATOM 5955 N N . VAL A 1 749 ? -13.472 40.061 40.677 1.00 51.75 749 VAL A N 1
ATOM 5956 C CA . VAL A 1 749 ? -13.725 40.935 41.833 1.00 51.75 749 VAL A CA 1
ATOM 5957 C C . VAL A 1 749 ? -13.392 40.173 43.114 1.00 51.75 749 VAL A C 1
ATOM 5959 O O . VAL A 1 749 ? -13.881 39.059 43.316 1.00 51.75 749 VAL A O 1
ATOM 5962 N N . ARG A 1 750 ? -12.570 40.765 43.989 1.00 48.62 750 ARG A N 1
ATOM 5963 C CA . ARG A 1 750 ? -12.271 40.228 45.327 1.00 48.62 750 ARG A CA 1
ATOM 5964 C C . ARG A 1 750 ? -13.152 40.919 46.363 1.00 48.62 750 ARG A C 1
ATOM 5966 O O . ARG A 1 750 ? -13.218 42.144 46.398 1.00 48.62 750 ARG A O 1
ATOM 5973 N N . LEU A 1 751 ? -13.824 40.131 47.196 1.00 51.84 751 LEU A N 1
ATOM 5974 C CA . LEU A 1 751 ? -14.756 40.617 48.215 1.00 51.84 751 LEU A CA 1
ATOM 5975 C C . LEU A 1 751 ? -14.091 40.503 49.590 1.00 51.84 751 LEU A C 1
ATOM 5977 O O . LEU A 1 751 ? -13.639 39.414 49.951 1.00 51.84 751 LEU A O 1
ATOM 5981 N N . LYS A 1 752 ? -14.011 41.611 50.342 1.00 46.97 752 LYS A N 1
ATOM 5982 C CA . LYS A 1 752 ? -13.224 41.670 51.589 1.00 46.97 752 LYS A CA 1
ATOM 5983 C C . LYS A 1 752 ? -13.706 40.680 52.659 1.00 46.97 752 LYS A C 1
ATOM 5985 O O . LYS A 1 752 ? -12.874 40.088 53.335 1.00 46.97 752 LYS A O 1
ATOM 5990 N N . ASP A 1 753 ? -15.011 40.424 52.740 1.00 48.94 753 ASP A N 1
ATOM 5991 C CA . ASP A 1 753 ? -15.632 39.717 53.878 1.00 48.94 753 ASP A CA 1
ATOM 5992 C C . ASP A 1 753 ? -15.923 38.226 53.628 1.00 48.94 753 ASP A C 1
ATOM 5994 O O . ASP A 1 753 ? -16.658 37.587 54.383 1.00 48.94 753 ASP A O 1
ATOM 5998 N N . ALA A 1 754 ? -15.386 37.668 52.539 1.00 52.78 754 ALA A N 1
ATOM 5999 C CA . ALA A 1 754 ? -15.586 36.266 52.156 1.00 52.78 754 ALA A CA 1
ATOM 6000 C C . ALA A 1 754 ? -14.301 35.546 51.702 1.00 52.78 754 ALA A C 1
ATOM 6002 O O . ALA A 1 754 ? -14.361 34.354 51.407 1.00 52.78 754 ALA A O 1
ATOM 6003 N N . ASP A 1 755 ? -13.190 36.284 51.573 1.00 48.50 755 ASP A N 1
ATOM 6004 C CA . ASP A 1 755 ? -11.903 35.907 50.956 1.00 48.50 755 ASP A CA 1
ATOM 6005 C C . ASP A 1 755 ? -11.998 34.993 49.715 1.00 48.50 755 ASP A C 1
ATOM 6007 O O . ASP A 1 755 ? -11.187 34.099 49.468 1.00 48.50 755 ASP A O 1
ATOM 6011 N N . LYS A 1 756 ? -13.034 35.230 48.905 1.00 50.47 756 LYS A N 1
ATOM 6012 C CA . LYS A 1 756 ? -13.334 34.514 47.663 1.00 50.47 756 LYS A CA 1
ATOM 6013 C C . LYS A 1 756 ? -13.354 35.503 46.500 1.00 50.47 756 LYS A C 1
ATOM 6015 O O . LYS A 1 756 ? -13.862 36.620 46.612 1.00 50.47 756 LYS A O 1
ATOM 6020 N N . ASN A 1 757 ? -12.799 35.070 45.371 1.00 52.78 757 ASN A N 1
ATOM 6021 C CA . ASN A 1 757 ? -12.781 35.827 44.123 1.00 52.78 757 ASN A CA 1
ATOM 6022 C C . ASN A 1 757 ? -13.975 35.423 43.251 1.00 52.78 757 ASN A C 1
ATOM 6024 O O . ASN A 1 757 ? -14.121 34.247 42.919 1.00 52.78 757 ASN A O 1
ATOM 6028 N N . VAL A 1 758 ? -14.790 36.389 42.832 1.00 54.91 758 VAL A N 1
ATOM 6029 C CA . VAL A 1 758 ? -15.896 36.173 41.890 1.00 54.91 758 VAL A CA 1
ATOM 6030 C C . VAL A 1 758 ? -15.424 36.542 40.485 1.00 54.91 758 VAL A C 1
ATOM 6032 O O . VAL A 1 758 ? -15.027 37.683 40.248 1.00 54.91 758 VAL A O 1
ATOM 6035 N N . LYS A 1 759 ? -15.466 35.591 39.544 1.00 55.00 759 LYS A N 1
ATOM 6036 C CA . LYS A 1 759 ? -15.246 35.861 38.114 1.00 55.00 759 LYS A CA 1
ATOM 6037 C C . LYS A 1 759 ? -16.583 36.128 37.422 1.00 55.00 759 LYS A C 1
ATOM 6039 O O . LYS A 1 759 ? -17.474 35.285 37.462 1.00 55.00 759 LYS A O 1
ATOM 6044 N N . LEU A 1 760 ? -16.705 37.284 36.776 1.00 55.22 760 LEU A N 1
ATOM 6045 C CA . LEU A 1 760 ? -17.891 37.710 36.034 1.00 55.22 760 LEU A CA 1
ATOM 6046 C C . LEU A 1 760 ? -17.637 37.554 34.532 1.00 55.22 760 LEU A C 1
ATOM 6048 O O . LEU A 1 760 ? -16.783 38.232 33.959 1.00 55.22 760 LEU A O 1
ATOM 6052 N N . LEU A 1 761 ? -18.376 36.637 33.909 1.00 49.81 761 LEU A N 1
ATOM 6053 C CA . LEU A 1 761 ? -18.320 36.326 32.481 1.00 49.81 761 LEU A CA 1
ATOM 6054 C C . LEU A 1 761 ? -19.315 37.199 31.709 1.00 49.81 761 LEU A C 1
ATOM 6056 O O . LEU A 1 761 ? -20.522 37.075 31.898 1.00 49.81 761 LEU A O 1
ATOM 6060 N N . PHE A 1 762 ? -18.808 38.040 30.809 1.00 51.75 762 PHE A N 1
ATOM 6061 C CA . PHE A 1 762 ? -19.627 38.798 29.859 1.00 51.75 762 PHE A CA 1
ATOM 6062 C C . PHE A 1 762 ? -19.765 38.044 28.524 1.00 51.75 762 PHE A C 1
ATOM 6064 O O . PHE A 1 762 ? -18.973 37.152 28.196 1.00 51.75 762 PHE A O 1
ATOM 6071 N N . GLY A 1 763 ? -20.811 38.382 27.764 1.00 43.41 763 GLY A N 1
ATOM 6072 C CA . GLY A 1 763 ? -21.112 37.765 26.470 1.00 43.41 763 GLY A CA 1
ATOM 6073 C C . GLY A 1 763 ? -20.058 38.054 25.387 1.00 43.41 763 GLY A C 1
ATOM 6074 O O . GLY A 1 763 ? -19.143 38.847 25.593 1.00 43.41 763 GLY A O 1
ATOM 6075 N N . PRO A 1 764 ? -20.143 37.399 24.215 1.00 39.50 764 PRO A N 1
ATOM 6076 C CA . PRO A 1 764 ? -19.309 37.749 23.071 1.00 39.50 764 PRO A CA 1
ATOM 6077 C C . PRO A 1 764 ? -19.735 39.102 22.477 1.00 39.50 764 PRO A C 1
ATOM 6079 O O . PRO A 1 764 ? -20.772 39.198 21.828 1.00 39.50 764 PRO A O 1
ATOM 6082 N N . GLY A 1 765 ? -18.898 40.118 22.658 1.00 44.69 765 GLY A N 1
ATOM 6083 C CA . GLY A 1 765 ? -19.033 41.448 22.068 1.00 44.69 765 GLY A CA 1
ATOM 6084 C C . GLY A 1 765 ? -17.723 42.223 22.201 1.00 44.69 765 GLY A C 1
ATOM 6085 O O . GLY A 1 765 ? -16.819 41.788 22.917 1.00 44.69 765 GLY A O 1
ATOM 6086 N N . GLU A 1 766 ? -17.615 43.349 21.503 1.00 38.97 766 GLU A N 1
ATOM 6087 C CA . GLU A 1 766 ? -16.536 44.321 21.702 1.00 38.97 766 GLU A CA 1
ATOM 6088 C C . GLU A 1 766 ? -17.032 45.391 22.679 1.00 38.97 766 GLU A C 1
ATOM 6090 O O . GLU A 1 766 ? -18.082 45.996 22.464 1.00 38.97 766 GLU A O 1
ATOM 6095 N N . TYR A 1 767 ? -16.309 45.580 23.785 1.00 50.19 767 TYR A N 1
ATOM 6096 C CA . TYR A 1 767 ? -16.718 46.447 24.889 1.00 50.19 767 TYR A CA 1
ATOM 6097 C C . TYR A 1 767 ? -15.623 47.474 25.179 1.00 50.19 767 TYR A C 1
ATOM 6099 O O . TYR A 1 767 ? -14.628 47.163 25.830 1.00 50.19 767 TYR A O 1
ATOM 6107 N N . PHE A 1 768 ? -15.832 48.705 24.718 1.00 50.84 768 PHE A N 1
ATOM 6108 C CA . PHE A 1 768 ? -14.976 49.852 25.010 1.00 50.84 768 PHE A CA 1
ATOM 6109 C C . PHE A 1 768 ? -15.713 50.775 25.988 1.00 50.84 768 PHE A C 1
ATOM 6111 O O . PHE A 1 768 ? -16.585 51.541 25.587 1.00 50.84 768 PHE A O 1
ATOM 6118 N N . ILE A 1 769 ? -15.415 50.640 27.283 1.00 55.44 769 ILE A N 1
ATOM 6119 C CA . ILE A 1 769 ? -15.993 51.434 28.381 1.00 55.44 769 ILE A CA 1
ATOM 6120 C C . ILE A 1 769 ? -14.865 51.789 29.353 1.00 55.44 769 ILE A C 1
ATOM 6122 O O . ILE A 1 769 ? -14.061 50.923 29.707 1.00 55.44 769 ILE A O 1
ATOM 6126 N N . GLU A 1 770 ? -14.804 53.043 29.802 1.00 51.06 770 GLU A N 1
ATOM 6127 C CA . GLU A 1 770 ? -13.794 53.483 30.767 1.00 51.06 770 GLU A CA 1
ATOM 6128 C C . GLU A 1 770 ? -14.089 53.000 32.200 1.00 51.06 770 GLU A C 1
ATOM 6130 O O . GLU A 1 770 ? -15.223 52.700 32.583 1.00 51.06 770 GLU A O 1
ATOM 6135 N N . ARG A 1 771 ? -13.046 52.922 33.038 1.00 48.47 771 ARG A N 1
ATOM 6136 C CA . ARG A 1 771 ? -13.131 52.340 34.393 1.00 48.47 771 ARG A CA 1
ATOM 6137 C C . ARG A 1 771 ? -14.105 53.082 35.327 1.00 48.47 771 ARG A C 1
ATOM 6139 O O . ARG A 1 771 ? -14.616 52.461 36.260 1.00 48.47 771 ARG A O 1
ATOM 6146 N N . GLY A 1 772 ? -14.348 54.375 35.093 1.00 52.94 772 GLY A N 1
ATOM 6147 C CA . GLY A 1 772 ? -15.381 55.157 35.784 1.00 52.94 772 GLY A CA 1
ATOM 6148 C C . GLY A 1 772 ? -16.781 54.718 35.358 1.00 52.94 772 GLY A C 1
ATOM 6149 O O . GLY A 1 772 ? -17.518 54.141 36.154 1.00 52.94 772 GLY A O 1
ATOM 6150 N N . ASP A 1 773 ? -17.091 54.880 34.074 1.00 51.56 773 ASP A N 1
ATOM 6151 C CA . ASP A 1 773 ? -18.391 54.550 33.481 1.00 51.56 773 ASP A CA 1
ATOM 6152 C C . ASP A 1 773 ? -18.834 53.106 33.756 1.00 51.56 773 ASP A C 1
ATOM 6154 O O . ASP A 1 773 ? -20.010 52.861 34.027 1.00 51.56 773 ASP A O 1
ATOM 6158 N N . PHE A 1 774 ? -17.908 52.137 33.760 1.00 58.50 774 PHE A N 1
ATOM 6159 C CA . PHE A 1 774 ? -18.229 50.752 34.124 1.00 58.50 774 PHE A CA 1
ATOM 6160 C C . PHE A 1 774 ? -18.714 50.628 35.577 1.00 58.50 774 PHE A C 1
ATOM 6162 O O . PHE A 1 774 ? -19.686 49.920 35.853 1.00 58.50 774 PHE A O 1
ATOM 6169 N N . ARG A 1 775 ? -18.049 51.318 36.513 1.00 55.38 775 ARG A N 1
ATOM 6170 C CA . ARG A 1 775 ? -18.406 51.317 37.939 1.00 55.38 775 ARG A CA 1
ATOM 6171 C C . ARG A 1 775 ? -19.777 51.948 38.158 1.00 55.38 775 ARG A C 1
ATOM 6173 O O . ARG A 1 775 ? -20.564 51.391 38.919 1.00 55.38 775 ARG A O 1
ATOM 6180 N N . ASP A 1 776 ? -20.064 53.054 37.485 1.00 57.97 776 ASP A N 1
ATOM 6181 C CA . ASP A 1 776 ? -21.303 53.800 37.705 1.00 57.97 776 ASP A CA 1
ATOM 6182 C C . ASP A 1 776 ? -22.494 53.171 36.956 1.00 57.97 776 ASP A C 1
ATOM 6184 O O . ASP A 1 776 ? -23.609 53.159 37.478 1.00 57.97 776 ASP A O 1
ATOM 6188 N N . THR A 1 777 ? -22.257 52.537 35.799 1.00 55.03 777 THR A N 1
ATOM 6189 C CA . THR A 1 777 ? -23.291 51.819 35.026 1.00 55.03 777 THR A CA 1
ATOM 6190 C C . THR A 1 777 ? -23.633 50.446 35.618 1.00 55.03 777 THR A C 1
ATOM 6192 O O . THR A 1 777 ? -24.806 50.081 35.682 1.00 55.03 777 THR A O 1
ATOM 6195 N N . TYR A 1 778 ? -22.634 49.662 36.049 1.00 55.34 778 TYR A N 1
ATOM 6196 C CA . TYR A 1 778 ? -22.827 48.252 36.431 1.00 55.34 778 TYR A CA 1
ATOM 6197 C C . TYR A 1 778 ? -22.542 47.939 37.906 1.00 55.34 778 TYR A C 1
ATOM 6199 O O . TYR A 1 778 ? -22.951 46.882 38.389 1.00 55.34 778 TYR A O 1
ATOM 6207 N N . GLY A 1 779 ? -21.866 48.819 38.652 1.00 60.88 779 GLY A N 1
ATOM 6208 C CA . GLY A 1 779 ? -21.418 48.531 40.020 1.00 60.88 779 GLY A CA 1
ATOM 6209 C C . GLY A 1 779 ? -22.553 48.292 41.019 1.00 60.88 779 GLY A C 1
ATOM 6210 O O . GLY A 1 779 ? -22.422 47.444 41.901 1.00 60.88 779 GLY A O 1
ATOM 6211 N N . SER A 1 780 ? -23.690 48.973 40.853 1.00 63.44 780 SER A N 1
ATOM 6212 C CA . SER A 1 780 ? -24.903 48.746 41.652 1.00 63.44 780 SER A CA 1
ATOM 6213 C C . SER A 1 780 ? -25.509 47.363 41.38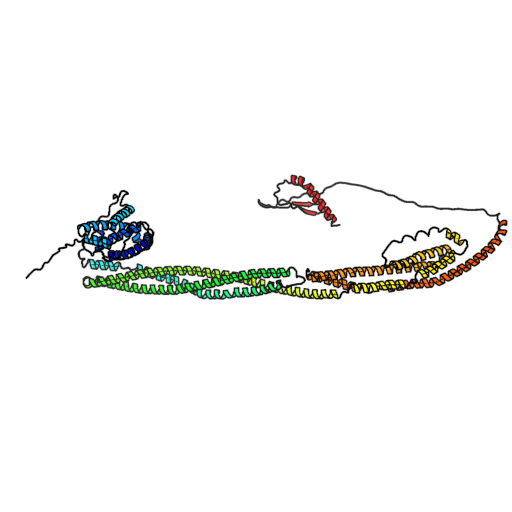6 1.00 63.44 780 SER A C 1
ATOM 6215 O O . SER A 1 780 ? -25.738 46.601 42.323 1.00 63.44 780 SER A O 1
ATOM 6217 N N . VAL A 1 781 ? -25.695 47.006 40.111 1.00 60.53 781 VAL A N 1
ATOM 6218 C CA . VAL A 1 781 ? -26.257 45.717 39.669 1.00 60.53 781 VAL A CA 1
ATOM 6219 C C . VAL A 1 781 ? -25.368 44.549 40.100 1.00 60.53 781 VAL A C 1
ATOM 6221 O O . VAL A 1 781 ? -25.861 43.568 40.655 1.00 60.53 781 VAL A O 1
ATOM 6224 N N . ILE A 1 782 ? -24.049 44.674 39.916 1.00 60.53 782 ILE A N 1
ATOM 6225 C CA . ILE A 1 782 ? -23.067 43.677 40.362 1.00 60.53 782 ILE A CA 1
ATOM 6226 C C . ILE A 1 782 ? -23.089 43.546 41.893 1.00 60.53 782 ILE A C 1
ATOM 6228 O O . ILE A 1 782 ? -23.076 42.427 42.402 1.00 60.53 782 ILE A O 1
ATOM 6232 N N . GLY A 1 783 ? -23.177 44.659 42.631 1.00 61.16 783 GLY A N 1
ATOM 6233 C CA . GLY A 1 783 ? -23.270 44.656 44.093 1.00 61.16 783 GLY A CA 1
ATOM 6234 C C . GLY A 1 783 ? -24.512 43.933 44.622 1.00 61.16 783 GLY A C 1
ATOM 6235 O O . GLY A 1 783 ? -24.398 43.114 45.537 1.00 61.16 783 GLY A O 1
ATOM 6236 N N . VAL A 1 784 ? -25.682 44.173 44.019 1.00 64.19 784 VAL A N 1
ATOM 6237 C CA . VAL A 1 784 ? -26.930 43.459 44.351 1.00 64.19 784 VAL A CA 1
ATOM 6238 C C . VAL A 1 784 ? -26.794 41.967 44.044 1.00 64.19 784 VAL A C 1
ATOM 6240 O O . VAL A 1 784 ? -26.970 41.154 44.947 1.00 64.19 784 VAL A O 1
ATOM 6243 N N . PHE A 1 785 ? -26.384 41.602 42.825 1.00 60.88 785 PHE A N 1
ATOM 6244 C CA . PHE A 1 785 ? -26.246 40.203 42.402 1.00 60.88 785 PHE A CA 1
ATOM 6245 C C . PHE A 1 785 ? -25.270 39.406 43.285 1.00 60.88 785 PHE A C 1
ATOM 6247 O O . PHE A 1 785 ? -25.554 38.277 43.683 1.00 60.88 785 PHE A O 1
ATOM 6254 N N . VAL A 1 786 ? -24.131 40.004 43.652 1.00 61.38 786 VAL A N 1
ATOM 6255 C CA . VAL A 1 786 ? -23.157 39.401 44.576 1.00 61.38 786 VAL A CA 1
ATOM 6256 C C . VAL A 1 786 ? -23.736 39.246 45.987 1.00 61.38 786 VAL A C 1
ATOM 6258 O O . VAL A 1 786 ? -23.515 38.217 46.627 1.00 61.38 786 VAL A O 1
ATOM 6261 N N . THR A 1 787 ? -24.503 40.227 46.468 1.00 60.25 787 THR A N 1
ATOM 6262 C CA . THR A 1 787 ? -25.154 40.169 47.787 1.00 60.25 787 THR A CA 1
ATOM 6263 C C . THR A 1 787 ? -26.229 39.080 47.832 1.00 60.25 787 THR A C 1
ATOM 6265 O O . THR A 1 787 ? -26.292 38.318 48.798 1.00 60.25 787 THR A O 1
ATOM 6268 N N . GLU A 1 788 ? -27.039 38.946 46.781 1.00 61.50 788 GLU A N 1
ATOM 6269 C CA . GLU A 1 788 ? -28.028 37.870 46.657 1.00 61.50 788 GLU A CA 1
ATOM 6270 C C . GLU A 1 788 ? -27.362 36.494 46.556 1.00 61.50 788 GLU A C 1
ATOM 6272 O O . GLU A 1 788 ? -27.756 35.584 47.282 1.00 61.50 788 GLU A O 1
ATOM 6277 N N . ALA A 1 789 ? -26.301 36.344 45.756 1.00 56.94 789 ALA A N 1
ATOM 6278 C CA . ALA A 1 789 ? -25.552 35.091 45.648 1.00 56.94 789 ALA A CA 1
ATOM 6279 C C . ALA A 1 789 ? -24.915 34.663 46.987 1.00 56.94 789 ALA A C 1
ATOM 6281 O O . ALA A 1 789 ? -24.974 33.488 47.357 1.00 56.94 789 ALA A O 1
ATOM 6282 N N . LEU A 1 790 ? -24.352 35.605 47.754 1.00 59.69 790 LEU A N 1
ATOM 6283 C CA . LEU A 1 790 ? -23.817 35.340 49.096 1.00 59.69 790 LEU A CA 1
ATOM 6284 C C . LEU A 1 790 ? -24.915 34.985 50.108 1.00 59.69 790 LEU A C 1
ATOM 6286 O O . LEU A 1 790 ? -24.718 34.088 50.927 1.00 59.69 790 LEU A O 1
ATOM 6290 N N . ASN A 1 791 ? -26.079 35.635 50.041 1.00 63.19 791 ASN A N 1
ATOM 6291 C CA . ASN A 1 791 ? -27.223 35.305 50.895 1.00 63.19 791 ASN A CA 1
ATOM 6292 C C . ASN A 1 791 ? -27.886 33.970 50.513 1.00 63.19 791 ASN A C 1
ATOM 6294 O O . ASN A 1 791 ? -28.383 33.274 51.396 1.00 63.19 791 ASN A O 1
ATOM 6298 N N . ALA A 1 792 ? -27.856 33.583 49.236 1.00 56.06 792 ALA A N 1
ATOM 6299 C CA . ALA A 1 792 ? -28.287 32.268 48.771 1.00 56.06 792 ALA A CA 1
ATOM 6300 C C . ALA A 1 792 ? -27.344 31.161 49.269 1.00 56.06 792 ALA A C 1
ATOM 6302 O O . ALA A 1 792 ? -27.817 30.178 49.829 1.00 56.06 792 ALA A O 1
ATOM 6303 N N . MET A 1 793 ? -26.020 31.351 49.176 1.00 53.41 793 MET A N 1
ATOM 6304 C CA . MET A 1 793 ? -25.045 30.413 49.758 1.00 53.41 793 MET A CA 1
ATOM 6305 C C . MET A 1 793 ? -25.192 30.307 51.287 1.00 53.41 793 MET A C 1
ATOM 6307 O O . MET A 1 793 ? -25.300 29.206 51.813 1.00 53.41 793 MET A O 1
ATOM 6311 N N . ARG A 1 794 ? -25.359 31.428 52.007 1.00 57.34 794 ARG A N 1
ATOM 6312 C CA . ARG A 1 794 ? -25.652 31.430 53.461 1.00 57.34 794 ARG A CA 1
ATOM 6313 C C . ARG A 1 794 ? -27.018 30.826 53.849 1.00 57.34 794 ARG A C 1
ATOM 6315 O O . ARG A 1 794 ? -27.268 30.644 55.039 1.00 57.34 794 ARG A O 1
ATOM 6322 N N . LYS A 1 795 ? -27.893 30.542 52.877 1.00 54.03 795 LYS A N 1
ATOM 6323 C CA . LYS A 1 795 ? -29.146 29.774 53.025 1.00 54.03 795 LYS A CA 1
ATOM 6324 C C . LYS A 1 795 ? -29.032 28.312 52.566 1.00 54.03 795 LYS A C 1
ATOM 6326 O O . LYS A 1 795 ? -30.007 27.585 52.695 1.00 54.03 795 LYS A O 1
ATOM 6331 N N . ALA A 1 796 ? -27.891 27.908 52.008 1.00 48.25 796 ALA A N 1
ATOM 6332 C CA . ALA A 1 796 ? -27.557 26.518 51.698 1.00 48.25 796 ALA A CA 1
ATOM 6333 C C . ALA A 1 796 ? -26.601 25.919 52.749 1.00 48.25 796 ALA A C 1
ATOM 6335 O O . ALA A 1 796 ? -26.659 24.726 53.019 1.00 48.25 796 ALA A O 1
ATOM 6336 N N . ASP A 1 797 ? -25.781 26.762 53.390 1.00 46.00 797 ASP A N 1
ATOM 6337 C CA . ASP A 1 797 ? -24.939 26.427 54.550 1.00 46.00 797 ASP A CA 1
ATOM 6338 C C . ASP A 1 797 ? -25.704 26.543 55.903 1.00 46.00 797 ASP A C 1
ATOM 6340 O O . ASP A 1 797 ? -25.099 26.811 56.946 1.00 46.00 797 ASP A O 1
ATOM 6344 N N . ARG A 1 798 ? -27.042 26.410 55.895 1.00 39.50 798 ARG A N 1
ATOM 6345 C CA . ARG A 1 798 ? -27.948 26.467 57.063 1.00 39.50 798 ARG A CA 1
ATOM 6346 C C . ARG A 1 798 ? -29.170 25.573 56.877 1.00 39.50 798 ARG A C 1
ATOM 6348 O O . ARG A 1 798 ? -29.581 24.987 57.900 1.00 39.50 798 ARG A O 1
#

Radius of gyration: 74.32 Å; chains: 1; bounding box: 138×72×247 Å

pLDDT: mean 71.49, std 19.3, range [23.72, 95.06]

Secondary structure (DSSP, 8-state):
--------------GGG-TTSS-GGGGG----S-SS-SS--HHHHHHHHHHHHHHHHHHHHHHH-HHHHHHHHTT---HHHHHHHHHHHHHHHHHHHH-HHHHHHHHHH-HHHHHHHHHHHHHHHHHHHHHHHHHHHH-HHHHHHHHHHHSS-HHHHHHHHHHHHHHTTSB-TT--B-S---PPP---------TTHHHHHHHHHHHTSS-SHHHHHHHHHHHHHHHHHHHHHHHHHHHHHHHHHHHHHHTHHHHHHHHHHHHHHHHHHHHHT---SS--THHHHHHHHHHHHHHHHHHHHHHHHHHHHHHHHHHHHHHHHHHHHHHHHHHHHHHHHHHHHHHHHHHHHHHHHHHHHHH-GGGSHHHHHHHHHHHHHHHHHHHHHHHHHHHHHHHHHHHHHHHHHHHHHHHHHHHHHHHHHHHHHHHHHHHHHHHHHHHHHHHHHHHHHHHHHHHHHHTTTSPPHHHHHHHHHHHHHHHHHHHTTSPPHHHHHHHHHHHHHHHTTS-STHHHHHHT-TTTTSTT-------TTTHHHHHHHHHHHHHHHHHHHHHHHHHSS--HHHHHHHHHHHHHHHHHHHHHHHHHHHHHHHHHHHHHHHHHHHHHHHHHHT-S-HHHHHHHHHHHHHHHHHHHHT-S----HHHHHHHHHHHHHHHHHHHHHHHHHHHHHHHHHHHHHHHHHHHTTTTGGGG-TTS----------------------------------------SS-----EEEE-TTT--EEEEPPPSS-----HHHHHHHHHHHHHHHHHHHHHHHTTT--

Sequence (798 aa):
MFVASIVFSQTSTDPICQEGDCPVEIFNIKLNEPIQPEQYTAERTENFKQAYLVFRAIKAELQTKLDWRDKYDAFQLGGASCLRYYQLESAFGHEFLKNPEFKAFIEKDDPEGAKQMTQNGFRSSRRAANLSIRMDSNCPDQKRTAEKKGGTALSATKNEYQELGYALGYFDKDGNVIKELEQPKEYKPRDRMSKNERVERLNQKVAELPIGPEEQQQLEKAAQDLKTAAPKFEGLKNFVFAFAPLVVAFVPSPLSLLGNVGRATNLLGKLAGTLFKCPPGALLEKAKNLFGKGGKLKEKLQNLVNKSDGLLAKTNVFKKRTEQLDNSFQNSTKALESLRNNLGNLEQQKQDILGKLGDKPKKILEELEKEVAGLESEAVKFKDLLEEEVNKKNQLLEELDDLLKQKDQLEKTLSNLQGENTELEKAANDLQAAADQTQKQIEEAQEKEKELEQKIKKLDEFPSEEVISGNLKICTDELKQILGQLEPAETFQESLNAQYDKVKKRPGRLLEKVKNLKIFQNDLLQGNKGFALAGKALETLGKLSGRTNKVSSVLQLLTGKNTGIGDRLLKIDGSIGQARNLYQNRSGIIDKLKGKAADLLFQKTGIKAQWEKGDCGIDEMNQKVDDFLAKSKVFEEEIDCIDLKDLQKKLQEIKGEQTELAPEIEELEKTLEEAAKEQEQIQQETEALEELAKEQQQLQQQLGDDVNLDPVQPEEWAESFDVKRDYWEAVFHPDDEVVEGYKGRYFQVRLKDADKNVKLLFGPGEYFIERGDFRDTYGSVIGVFVTEALNAMRKADR